Protein AF-0000000084422910 (afdb_homodimer)

Solvent-accessible surface area (backbone atoms only — not comparable to full-atom values): 65331 Å² total; per-residue (Å²): 134,83,81,77,76,75,78,76,77,76,76,74,75,73,69,76,77,70,74,71,70,80,54,94,58,55,36,52,44,22,43,26,36,42,34,45,29,29,32,31,46,37,48,41,63,89,80,35,85,55,23,48,49,34,35,61,16,28,40,29,18,20,40,32,19,38,53,48,18,46,43,31,42,56,37,59,90,85,52,47,54,28,37,61,91,54,62,60,72,59,89,48,64,59,37,43,42,36,40,27,39,63,47,29,21,26,36,21,27,50,53,29,20,45,46,30,47,41,47,29,35,43,82,71,72,43,76,55,50,61,30,32,90,68,47,71,30,54,16,58,83,51,23,47,63,68,71,45,62,42,20,35,46,90,64,20,72,69,21,37,42,61,44,29,43,80,70,17,48,30,27,53,48,26,40,49,50,50,67,70,30,69,66,42,50,51,50,37,61,74,41,41,67,59,30,52,50,45,29,76,58,72,33,61,88,76,43,54,79,87,57,48,42,64,93,36,19,52,65,49,29,50,44,51,57,42,36,60,46,56,30,55,65,45,65,74,59,41,57,70,65,56,54,52,50,38,41,50,50,19,23,50,53,53,36,71,45,15,23,71,58,67,73,79,71,67,53,78,44,38,72,31,22,21,36,17,10,21,21,37,45,31,40,54,52,50,44,51,49,49,13,60,74,48,60,40,65,28,39,30,32,35,40,36,28,30,63,58,59,31,56,39,6,30,24,39,76,42,44,46,41,36,93,90,32,59,70,40,52,37,66,73,48,63,27,8,30,48,34,38,38,35,28,33,77,37,51,61,82,52,83,77,67,72,73,72,58,69,88,54,27,26,34,35,41,29,41,33,69,35,39,52,96,76,54,55,78,43,75,47,32,57,72,71,45,53,76,86,46,37,71,35,49,35,65,56,50,51,56,58,45,60,73,60,27,49,87,41,72,59,54,46,28,61,68,18,64,31,87,47,51,39,38,43,12,51,56,54,65,49,66,76,46,71,74,70,78,61,82,74,64,60,66,69,62,59,48,53,54,49,46,52,50,43,48,50,47,46,50,48,45,49,50,46,46,52,48,44,53,57,60,62,56,59,80,76,74,79,68,77,77,69,75,74,67,79,75,70,85,84,80,76,67,71,66,76,71,74,70,74,81,76,78,77,75,90,82,77,88,84,87,80,77,80,87,76,96,79,73,86,90,73,89,69,82,66,77,77,71,81,73,73,76,72,70,82,77,80,78,83,80,84,78,83,81,82,87,80,82,72,80,71,77,72,74,70,88,67,76,75,81,77,82,81,73,79,78,72,81,67,81,75,84,85,89,90,81,87,136,136,84,79,78,77,74,79,78,76,76,76,72,74,75,68,76,77,69,74,70,69,78,54,93,56,54,36,52,43,21,43,26,36,39,34,45,30,30,33,32,47,37,48,40,64,89,80,36,85,56,22,48,48,34,34,59,15,28,40,31,18,18,41,30,19,37,53,48,19,46,42,33,42,55,36,59,89,86,53,48,54,27,38,61,93,56,63,61,72,62,89,48,63,59,38,43,42,37,39,27,39,64,49,30,22,26,36,23,28,50,53,28,21,45,45,29,47,42,47,28,35,42,80,70,73,42,77,56,49,61,30,32,90,68,48,72,31,52,17,58,83,52,22,48,62,70,71,44,60,41,22,35,45,90,64,20,72,69,21,37,42,62,45,29,43,81,71,17,48,30,28,53,49,26,41,49,51,49,65,70,30,70,68,42,52,48,50,37,62,74,41,41,68,59,32,51,50,44,29,76,60,73,32,62,89,76,42,54,77,84,57,48,42,65,95,38,21,52,64,50,29,50,44,50,57,43,36,61,48,55,30,55,63,45,64,74,61,42,57,71,65,55,54,53,50,38,40,51,52,18,22,50,52,52,37,72,45,15,23,71,59,66,73,80,72,67,53,78,44,39,71,31,21,20,37,16,10,22,22,36,44,30,41,54,51,52,44,52,49,48,13,59,75,48,59,42,65,27,40,31,31,34,40,38,28,31,61,58,59,31,56,38,5,30,26,40,76,43,41,47,41,37,93,92,32,59,70,39,53,36,64,72,47,62,28,8,31,48,35,37,39,35,29,33,78,37,51,61,86,52,84,76,69,73,72,72,55,69,88,54,28,26,34,35,42,29,41,34,69,34,40,53,96,76,54,55,78,44,75,46,31,56,72,70,45,54,76,87,45,38,69,35,48,36,65,57,49,52,56,59,44,59,74,60,26,48,87,40,71,58,52,46,28,61,68,18,64,31,85,46,52,40,37,42,13,51,56,53,63,48,65,77,44,73,73,71,80,62,86,73,66,59,68,68,63,58,48,54,55,49,46,51,52,44,47,50,46,47,51,50,46,48,50,46,45,51,50,43,52,58,60,61,54,60,77,75,74,79,67,79,77,71,76,76,73,77,74,79,88,81,69,87,64,76,64,82,72,77,78,77,82,81,79,87,82,88,94,85,87,92,86,91,85,92,85,90,89,90,76,86,89,80,89,74,88,69,84,84,90,86,80,89,81,84,66,84,89,80,86,90,84,90,86,87,82,88,80,81,82,75,82,72,83,74,75,77,87,66,77,78,82,80,82,83,75,84,81,82,75,85,76,83,84,80,88,70,93,82,128

Nearest PDB structures (foldseek):
  6rmr-assembly1_B  TM=6.188E-01  e=1.081E-10  Escherichia coli K-12
  6rmr-assembly1_A  TM=6.139E-01  e=2.639E-10  Escherichia coli K-12
  3ntl-assembly1_B  TM=6.144E-01  e=3.119E-10  Enterobacter cloacae
  7zgg-assembly2_B  TM=5.210E-01  e=6.590E-08  Amycolatopsis jejuensis
  6rmr-assembly1_B  TM=6.239E-01  e=5.463E-11  Escherichia coli K-12

Structure (mmCIF, N/CA/C/O backbone):
data_AF-0000000084422910-model_v1
#
loop_
_entity.id
_entity.type
_entity.pdbx_description
1 polymer 'Histidine phosphatase superfamily, clade-2'
#
loop_
_atom_site.group_PDB
_atom_site.id
_atom_site.type_symbol
_atom_site.label_atom_id
_atom_site.label_alt_id
_atom_site.label_comp_id
_atom_site.label_asym_id
_atom_site.label_entity_id
_atom_site.label_seq_id
_atom_site.pdbx_PDB_ins_code
_atom_site.Cartn_x
_atom_site.Cartn_y
_atom_site.Cartn_z
_atom_site.occupancy
_atom_site.B_iso_or_equiv
_atom_site.auth_seq_id
_atom_site.auth_comp_id
_atom_site.auth_asym_id
_atom_site.auth_atom_id
_atom_site.pdbx_PDB_model_num
ATOM 1 N N . MET A 1 1 ? -25.672 -79.5 11.656 1 26.47 1 MET A N 1
ATOM 2 C CA . MET A 1 1 ? -26.234 -78.875 10.469 1 26.47 1 MET A CA 1
ATOM 3 C C . MET A 1 1 ? -26.172 -77.375 10.602 1 26.47 1 MET A C 1
ATOM 5 O O . MET A 1 1 ? -27.047 -76.75 11.219 1 26.47 1 MET A O 1
ATOM 9 N N . LEU A 1 2 ? -24.984 -76.812 10.938 1 30.84 2 LEU A N 1
ATOM 10 C CA . LEU A 1 2 ? -24.641 -75.5 11.289 1 30.84 2 LEU A CA 1
ATOM 11 C C . LEU A 1 2 ? -24.906 -74.5 10.125 1 30.84 2 LEU A C 1
ATOM 13 O O . LEU A 1 2 ? -24.344 -74.688 9.039 1 30.84 2 LEU A O 1
ATOM 17 N N . ILE A 1 3 ? -26.156 -74 10.062 1 30.2 3 ILE A N 1
ATOM 18 C CA . ILE A 1 3 ? -26.766 -73.125 9.031 1 30.2 3 ILE A CA 1
ATOM 19 C C . ILE A 1 3 ? -25.953 -71.812 8.883 1 30.2 3 ILE A C 1
ATOM 21 O O . ILE A 1 3 ? -25.828 -71.062 9.828 1 30.2 3 ILE A O 1
ATOM 25 N N . TYR A 1 4 ? -24.875 -71.812 8.109 1 30.92 4 TYR A N 1
ATOM 26 C CA . TYR A 1 4 ? -23.984 -70.75 7.703 1 30.92 4 TYR A CA 1
ATOM 27 C C . TYR A 1 4 ? -24.766 -69.625 7.047 1 30.92 4 TYR A C 1
ATOM 29 O O . TYR A 1 4 ? -25.344 -69.812 5.973 1 30.92 4 TYR A O 1
ATOM 37 N N . GLY A 1 5 ? -25.516 -68.812 7.867 1 29.86 5 GLY A N 1
ATOM 38 C CA . GLY A 1 5 ? -26.328 -67.688 7.398 1 29.86 5 GLY A CA 1
ATOM 39 C C . GLY A 1 5 ? -25.547 -66.688 6.57 1 29.86 5 GLY A C 1
ATOM 40 O O . GLY A 1 5 ? -24.516 -66.188 7.012 1 29.86 5 GLY A O 1
ATOM 41 N N . LEU A 1 6 ? -25.5 -66.875 5.254 1 31.02 6 LEU A N 1
ATOM 42 C CA . LEU A 1 6 ? -24.859 -66.062 4.262 1 31.02 6 LEU A CA 1
ATOM 43 C C . LEU A 1 6 ? -25.391 -64.625 4.336 1 31.02 6 LEU A C 1
ATOM 45 O O . LEU A 1 6 ? -26.609 -64.375 4.219 1 31.02 6 LEU A O 1
ATOM 49 N N . PRO A 1 7 ? -24.781 -63.75 5.117 1 33.41 7 PRO A N 1
ATOM 50 C CA . PRO A 1 7 ? -25.281 -62.375 5.168 1 33.41 7 PRO A CA 1
ATOM 51 C C . PRO A 1 7 ? -25.344 -61.719 3.791 1 33.41 7 PRO A C 1
ATOM 53 O O . PRO A 1 7 ? -24.438 -61.906 2.973 1 33.41 7 PRO A O 1
ATOM 56 N N . ILE A 1 8 ? -26.531 -61.656 3.17 1 33.09 8 ILE A N 1
ATOM 57 C CA . ILE A 1 8 ? -26.828 -60.938 1.926 1 33.09 8 ILE A CA 1
ATOM 58 C C . ILE A 1 8 ? -26.406 -59.469 2.043 1 33.09 8 ILE A C 1
ATOM 60 O O . ILE A 1 8 ? -26.906 -58.75 2.902 1 33.09 8 ILE A O 1
ATOM 64 N N . ALA A 1 9 ? -25.156 -59.219 1.736 1 29.73 9 ALA A N 1
ATOM 65 C CA . ALA A 1 9 ? -24.656 -57.844 1.6 1 29.73 9 ALA A CA 1
ATOM 66 C C . ALA A 1 9 ? -25.562 -57.031 0.681 1 29.73 9 ALA A C 1
ATOM 68 O O . ALA A 1 9 ? -25.781 -57.406 -0.478 1 29.73 9 ALA A O 1
ATOM 69 N N . LEU A 1 10 ? -26.609 -56.438 1.231 1 31.58 10 LEU A N 1
ATOM 70 C CA . LEU A 1 10 ? -27.438 -55.469 0.537 1 31.58 10 LEU A CA 1
ATOM 71 C C . LEU A 1 10 ? -26.578 -54.375 -0.135 1 31.58 10 LEU A C 1
ATOM 73 O O . LEU A 1 10 ? -25.906 -53.625 0.542 1 31.58 10 LEU A O 1
ATOM 77 N N . LEU A 1 11 ? -26.062 -54.719 -1.307 1 28.47 11 LEU A N 1
ATOM 78 C CA . LEU A 1 11 ? -25.469 -53.719 -2.186 1 28.47 11 LEU A CA 1
ATOM 79 C C . LEU A 1 11 ? -26.406 -52.531 -2.379 1 28.47 11 LEU A C 1
ATOM 81 O O . LEU A 1 11 ? -27.484 -52.656 -2.973 1 28.47 11 LEU A O 1
ATOM 85 N N . ALA A 1 12 ? -26.5 -51.656 -1.39 1 30.09 12 ALA A N 1
ATOM 86 C CA . ALA A 1 12 ? -27.203 -50.406 -1.608 1 30.09 12 ALA A CA 1
ATOM 87 C C . ALA A 1 12 ? -26.734 -49.75 -2.896 1 30.09 12 ALA A C 1
ATOM 89 O O . ALA A 1 12 ? -25.547 -49.5 -3.078 1 30.09 12 ALA A O 1
ATOM 90 N N . LEU A 1 13 ? -27.406 -50 -3.98 1 29.89 13 LEU A N 1
ATOM 91 C CA . LEU A 1 13 ? -27.312 -49.25 -5.223 1 29.89 13 LEU A CA 1
ATOM 92 C C . LEU A 1 13 ? -27.328 -47.75 -4.945 1 29.89 13 LEU A C 1
ATOM 94 O O . LEU A 1 13 ? -28.312 -47.219 -4.449 1 29.89 13 LEU A O 1
ATOM 98 N N . GLN A 1 14 ? -26.219 -47.219 -4.512 1 31.48 14 GLN A N 1
ATOM 99 C CA . GLN A 1 14 ? -26.125 -45.75 -4.504 1 31.48 14 GLN A CA 1
ATOM 100 C C . GLN A 1 14 ? -26.609 -45.188 -5.828 1 31.48 14 GLN A C 1
ATOM 102 O O . GLN A 1 14 ? -26.156 -45.594 -6.898 1 31.48 14 GLN A O 1
ATOM 107 N N . GLY A 1 15 ? -27.875 -44.781 -5.918 1 33.25 15 GLY A N 1
ATOM 108 C CA . GLY A 1 15 ? -28.484 -44.094 -7.043 1 33.25 15 GLY A CA 1
ATOM 109 C C . GLY A 1 15 ? -27.578 -43 -7.609 1 33.25 15 GLY A C 1
ATOM 110 O O . GLY A 1 15 ? -26.703 -42.5 -6.918 1 33.25 15 GLY A O 1
ATOM 111 N N . PRO A 1 16 ? -27.359 -43.062 -8.906 1 34.19 16 PRO A N 1
ATOM 112 C CA . PRO A 1 16 ? -26.594 -42 -9.547 1 34.19 16 PRO A CA 1
ATOM 113 C C . PRO A 1 16 ? -27.016 -40.594 -9.102 1 34.19 16 PRO A C 1
ATOM 115 O O . PRO A 1 16 ? -28.203 -40.375 -8.875 1 34.19 16 PRO A O 1
ATOM 118 N N . ALA A 1 17 ? -26.297 -40 -8.273 1 35.09 17 ALA A N 1
ATOM 119 C CA . ALA A 1 17 ? -26.484 -38.531 -8.141 1 35.09 17 ALA A CA 1
ATOM 120 C C . ALA A 1 17 ? -26.766 -37.906 -9.492 1 35.09 17 ALA A C 1
ATOM 122 O O . ALA A 1 17 ? -25.906 -37.906 -10.383 1 35.09 17 ALA A O 1
ATOM 123 N N . THR A 1 18 ? -28 -37.906 -9.945 1 34.47 18 THR A N 1
ATOM 124 C CA . THR A 1 18 ? -28.391 -37.094 -11.094 1 34.47 18 THR A CA 1
ATOM 125 C C . THR A 1 18 ? -27.734 -35.719 -11.047 1 34.47 18 THR A C 1
ATOM 127 O O . THR A 1 18 ? -27.938 -34.969 -10.094 1 34.47 18 THR A O 1
ATOM 130 N N . VAL A 1 19 ? -26.562 -35.656 -11.555 1 37.91 19 VAL A N 1
ATOM 131 C CA . VAL A 1 19 ? -26.188 -34.281 -11.953 1 37.91 19 VAL A CA 1
ATOM 132 C C . VAL A 1 19 ? -27.391 -33.594 -12.594 1 37.91 19 VAL A C 1
ATOM 134 O O . VAL A 1 19 ? -27.938 -34.062 -13.594 1 37.91 19 VAL A O 1
ATOM 137 N N . SER A 1 20 ? -28.312 -33.062 -11.852 1 36.53 20 SER A N 1
ATOM 138 C CA . SER A 1 20 ? -29.391 -32.25 -12.391 1 36.53 20 SER A CA 1
ATOM 139 C C . SER A 1 20 ? -29 -31.594 -13.703 1 36.53 20 SER A C 1
ATOM 141 O O . SER A 1 20 ? -27.984 -30.891 -13.766 1 36.53 20 SER A O 1
ATOM 143 N N . ALA A 1 21 ? -29.328 -32.125 -14.797 1 36.69 21 ALA A N 1
ATOM 144 C CA . ALA A 1 21 ? -29.344 -31.453 -16.094 1 36.69 21 ALA A CA 1
ATOM 145 C C . ALA A 1 21 ? -29.562 -29.953 -15.953 1 36.69 21 ALA A C 1
ATOM 147 O O . ALA A 1 21 ? -30.5 -29.516 -15.258 1 36.69 21 ALA A O 1
ATOM 148 N N . GLN A 1 22 ? -28.516 -29.078 -16.016 1 47.56 22 GLN A N 1
ATOM 149 C CA . GLN A 1 22 ? -28.734 -27.641 -16.203 1 47.56 22 GLN A CA 1
ATOM 150 C C . GLN A 1 22 ? -30 -27.375 -17.016 1 47.56 22 GLN A C 1
ATOM 152 O O . GLN A 1 22 ? -30.109 -27.797 -18.172 1 47.56 22 GLN A O 1
ATOM 157 N N . ASP A 1 23 ? -31.078 -27.375 -16.453 1 48.59 23 ASP A N 1
ATOM 158 C CA . ASP A 1 23 ? -32.344 -26.969 -17.078 1 48.59 23 ASP A CA 1
ATOM 159 C C . ASP A 1 23 ? -32.094 -25.859 -18.109 1 48.59 23 ASP A C 1
ATOM 161 O O . ASP A 1 23 ? -31.297 -24.953 -17.891 1 48.59 23 ASP A O 1
ATOM 165 N N . SER A 1 24 ? -32.281 -26.125 -19.391 1 60.62 24 SER A N 1
ATOM 166 C CA . SER A 1 24 ? -32.219 -25.234 -20.547 1 60.62 24 SER A CA 1
ATOM 167 C C . SER A 1 24 ? -32.625 -23.812 -20.188 1 60.62 24 SER A C 1
ATOM 169 O O . SER A 1 24 ? -32.281 -22.859 -20.891 1 60.62 24 SER A O 1
ATOM 171 N N . ASP A 1 25 ? -33.188 -23.609 -18.984 1 73.25 25 ASP A N 1
ATOM 172 C CA . ASP A 1 25 ? -33.719 -22.281 -18.672 1 73.25 25 ASP A CA 1
ATOM 173 C C . ASP A 1 25 ? -32.875 -21.609 -17.578 1 73.25 25 ASP A C 1
ATOM 175 O O . ASP A 1 25 ? -33.312 -20.656 -16.953 1 73.25 25 ASP A O 1
ATOM 179 N N . SER A 1 26 ? -31.641 -22.156 -17.281 1 83.69 26 SER A N 1
ATOM 180 C CA . SER A 1 26 ? -30.859 -21.562 -16.203 1 83.69 26 SER A CA 1
ATOM 181 C C . SER A 1 26 ? -29.656 -20.781 -16.75 1 83.69 26 SER A C 1
ATOM 183 O O . SER A 1 26 ? -29.141 -21.125 -17.828 1 83.69 26 SER A O 1
ATOM 185 N N . THR A 1 27 ? -29.375 -19.656 -16.109 1 88.25 27 THR A N 1
ATOM 186 C CA . THR A 1 27 ? -28.203 -18.859 -16.422 1 88.25 27 THR A CA 1
ATOM 187 C C . THR A 1 27 ? -27.312 -18.703 -15.203 1 88.25 27 THR A C 1
ATOM 189 O O . THR A 1 27 ? -27.781 -18.75 -14.062 1 88.25 27 THR A O 1
ATOM 192 N N . GLU A 1 28 ? -26.062 -18.594 -15.438 1 92.75 28 GLU A N 1
ATOM 193 C CA . GLU A 1 28 ? -25.094 -18.391 -14.359 1 92.75 28 GLU A CA 1
ATOM 194 C C . GLU A 1 28 ? -25 -16.922 -13.961 1 92.75 28 GLU A C 1
ATOM 196 O O . GLU A 1 28 ? -25.047 -16.047 -14.82 1 92.75 28 GLU A O 1
ATOM 201 N N . LYS A 1 29 ? -24.969 -16.734 -12.664 1 93.81 29 LYS A N 1
ATOM 202 C CA . LYS A 1 29 ? -24.719 -15.406 -12.117 1 93.81 29 LYS A CA 1
ATOM 203 C C . LYS A 1 29 ? -23.5 -15.414 -11.195 1 93.81 29 LYS A C 1
ATOM 205 O O . LYS A 1 29 ? -23.453 -16.172 -10.234 1 93.81 29 LYS A O 1
ATOM 210 N N . VAL A 1 30 ? -22.547 -14.578 -11.484 1 96.56 30 VAL A N 1
ATOM 211 C CA . VAL A 1 30 ? -21.312 -14.508 -10.695 1 96.56 30 VAL A CA 1
ATOM 212 C C . VAL A 1 30 ? -21.469 -13.461 -9.594 1 96.56 30 VAL A C 1
ATOM 214 O O . VAL A 1 30 ? -21.891 -12.328 -9.859 1 96.56 30 VAL A O 1
ATOM 217 N N . TRP A 1 31 ? -21.156 -13.836 -8.352 1 97.12 31 TRP A N 1
ATOM 218 C CA . TRP A 1 31 ? -21.359 -12.961 -7.199 1 97.12 31 TRP A CA 1
ATOM 219 C C . TRP A 1 31 ? -20.016 -12.508 -6.621 1 97.12 31 TRP A C 1
ATOM 221 O O . TRP A 1 31 ? -19.938 -11.484 -5.934 1 97.12 31 TRP A O 1
ATOM 231 N N . GLY A 1 32 ? -18.969 -13.281 -6.836 1 98.06 32 GLY A N 1
ATOM 232 C CA . GLY A 1 32 ? -17.656 -12.961 -6.328 1 98.06 32 GLY A CA 1
ATOM 233 C C . GLY A 1 32 ? -16.531 -13.609 -7.121 1 98.06 32 GLY A C 1
ATOM 234 O O . GLY A 1 32 ? -16.703 -14.711 -7.645 1 98.06 32 GLY A O 1
ATOM 235 N N . VAL A 1 33 ? -15.445 -12.938 -7.199 1 98.69 33 VAL A N 1
ATOM 236 C CA . VAL A 1 33 ? -14.258 -13.453 -7.875 1 98.69 33 VAL A CA 1
ATOM 237 C C . VAL A 1 33 ? -13.023 -13.234 -6.996 1 98.69 33 VAL A C 1
ATOM 239 O O . VAL A 1 33 ? -12.852 -12.164 -6.414 1 98.69 33 VAL A O 1
ATOM 242 N N . PHE A 1 34 ? -12.258 -14.312 -6.809 1 98.75 34 PHE A N 1
ATOM 243 C CA . PHE A 1 34 ? -10.945 -14.242 -6.184 1 98.75 34 PHE A CA 1
ATOM 244 C C . PHE A 1 34 ? -9.844 -14.562 -7.191 1 98.75 34 PHE A C 1
ATOM 246 O O . PHE A 1 34 ? -9.914 -15.578 -7.887 1 98.75 34 PHE A O 1
ATOM 253 N N . ALA A 1 35 ? -8.828 -13.672 -7.254 1 98.88 35 ALA A N 1
ATOM 254 C CA . ALA A 1 35 ? -7.727 -13.945 -8.172 1 98.88 35 ALA A CA 1
ATOM 255 C C . ALA A 1 35 ? -6.383 -13.719 -7.488 1 98.88 35 ALA A C 1
ATOM 257 O O . ALA A 1 35 ? -6.199 -12.734 -6.77 1 98.88 35 ALA A O 1
ATOM 258 N N . PHE A 1 36 ? -5.5 -14.68 -7.629 1 98.81 36 PHE A N 1
ATOM 259 C CA . PHE A 1 36 ? -4.094 -14.516 -7.285 1 98.81 36 PHE A CA 1
ATOM 260 C C . PHE A 1 36 ? -3.242 -14.383 -8.539 1 98.81 36 PHE A C 1
ATOM 262 O O . PHE A 1 36 ? -3.217 -15.297 -9.375 1 98.81 36 PHE A O 1
ATOM 269 N N . THR A 1 37 ? -2.564 -13.242 -8.672 1 98.75 37 THR A N 1
ATOM 270 C CA . THR A 1 37 ? -1.772 -12.953 -9.867 1 98.75 37 THR A CA 1
ATOM 271 C C . THR A 1 37 ? -0.292 -12.828 -9.516 1 98.75 37 THR A C 1
ATOM 273 O O . THR A 1 37 ? 0.071 -12.117 -8.578 1 98.75 37 THR A O 1
ATOM 276 N N . VAL A 1 38 ? 0.53 -13.531 -10.266 1 98.31 38 VAL A N 1
ATOM 277 C CA . VAL A 1 38 ? 1.973 -13.406 -10.086 1 98.31 38 VAL A CA 1
ATOM 278 C C . VAL A 1 38 ? 2.475 -12.141 -10.781 1 98.31 38 VAL A C 1
ATOM 280 O O . VAL A 1 38 ? 1.894 -11.695 -11.773 1 98.31 38 VAL A O 1
ATOM 283 N N . HIS A 1 39 ? 3.514 -11.586 -10.266 1 98 39 HIS A N 1
ATOM 284 C CA . HIS A 1 39 ? 4.039 -10.336 -10.797 1 98 39 HIS A CA 1
ATOM 285 C C . HIS A 1 39 ? 4.48 -10.492 -12.25 1 98 39 HIS A C 1
ATOM 287 O O . HIS A 1 39 ? 4.727 -11.609 -12.711 1 98 39 HIS A O 1
ATOM 293 N N . GLY A 1 40 ? 4.602 -9.336 -12.945 1 97.69 40 GLY A N 1
ATOM 294 C CA . GLY A 1 40 ? 5.051 -9.32 -14.328 1 97.69 40 GLY A CA 1
ATOM 295 C C . GLY A 1 40 ? 6.559 -9.25 -14.469 1 97.69 40 GLY A C 1
ATOM 296 O O . GLY A 1 40 ? 7.285 -9.328 -13.469 1 97.69 40 GLY A O 1
ATOM 297 N N . ASP A 1 41 ? 6.93 -9.172 -15.703 1 97.19 41 ASP A N 1
ATOM 298 C CA . ASP A 1 41 ? 8.344 -9.023 -16.016 1 97.19 41 ASP A CA 1
ATOM 299 C C . ASP A 1 41 ? 8.961 -7.859 -15.25 1 97.19 41 ASP A C 1
ATOM 301 O O . ASP A 1 41 ? 8.391 -6.766 -15.211 1 97.19 41 ASP A O 1
ATOM 305 N N . SER A 1 42 ? 10.047 -8.109 -14.586 1 97.5 42 SER A N 1
ATOM 306 C CA . SER A 1 42 ? 10.742 -7.145 -13.742 1 97.5 42 SER A CA 1
ATOM 307 C C . SER A 1 42 ? 12.25 -7.371 -13.766 1 97.5 42 SER A C 1
ATOM 309 O O . SER A 1 42 ? 12.711 -8.453 -14.125 1 97.5 42 SER A O 1
ATOM 311 N N . LYS A 1 43 ? 12.961 -6.336 -13.438 1 96.31 43 LYS A N 1
ATOM 312 C CA . LYS A 1 43 ? 14.414 -6.504 -13.359 1 96.31 43 LYS A CA 1
ATOM 313 C C . LYS A 1 43 ? 14.789 -7.457 -12.227 1 96.31 43 LYS A C 1
ATOM 315 O O . LYS A 1 43 ? 14.32 -7.305 -11.102 1 96.31 43 LYS A O 1
ATOM 320 N N . PRO A 1 44 ? 15.641 -8.406 -12.57 1 96.38 44 PRO A N 1
ATOM 321 C CA . PRO A 1 44 ? 15.992 -9.398 -11.547 1 96.38 44 PRO A CA 1
ATOM 322 C C . PRO A 1 44 ? 16.844 -8.805 -10.422 1 96.38 44 PRO A C 1
ATOM 324 O O . PRO A 1 44 ? 17.5 -7.777 -10.609 1 96.38 44 PRO A O 1
ATOM 327 N N . SER A 1 45 ? 16.844 -9.5 -9.305 1 92.62 45 SER A N 1
ATOM 328 C CA . SER A 1 45 ? 17.5 -9.023 -8.094 1 92.62 45 SER A CA 1
ATOM 329 C C . SER A 1 45 ? 19.016 -8.961 -8.281 1 92.62 45 SER A C 1
ATOM 331 O O . SER A 1 45 ? 19.703 -8.164 -7.637 1 92.62 45 SER A O 1
ATOM 333 N N . VAL A 1 46 ? 19.562 -9.805 -9.141 1 93.31 46 VAL A N 1
ATOM 334 C CA . VAL A 1 46 ? 21 -9.844 -9.359 1 93.31 46 VAL A CA 1
ATOM 335 C C . VAL A 1 46 ? 21.469 -8.547 -10.016 1 93.31 46 VAL A C 1
ATOM 337 O O . VAL A 1 46 ? 22.609 -8.133 -9.844 1 93.31 46 VAL A O 1
ATOM 340 N N . LEU A 1 47 ? 20.531 -7.906 -10.727 1 93.06 47 LEU A N 1
ATOM 341 C CA . LEU A 1 47 ? 20.875 -6.66 -11.406 1 93.06 47 LEU A CA 1
ATOM 342 C C . LEU A 1 47 ? 20.578 -5.457 -10.516 1 93.06 47 LEU A C 1
ATOM 344 O O . LEU A 1 47 ? 21.344 -4.488 -10.508 1 93.06 47 LEU A O 1
ATOM 348 N N . THR A 1 48 ? 19.484 -5.453 -9.82 1 92.06 48 THR A N 1
ATOM 349 C CA . THR A 1 48 ? 19.109 -4.348 -8.945 1 92.06 48 THR A CA 1
ATOM 350 C C . THR A 1 48 ? 18.25 -4.844 -7.785 1 92.06 48 THR A C 1
ATOM 352 O O . THR A 1 48 ? 17.422 -5.73 -7.961 1 92.06 48 THR A O 1
ATOM 355 N N . SER A 1 49 ? 18.422 -4.168 -6.695 1 88.88 49 SER A N 1
ATOM 356 C CA . SER A 1 49 ? 17.719 -4.613 -5.496 1 88.88 49 SER A CA 1
ATOM 357 C C . SER A 1 49 ? 16.281 -4.133 -5.492 1 88.88 49 SER A C 1
ATOM 359 O O . SER A 1 49 ? 15.422 -4.719 -4.828 1 88.88 49 SER A O 1
ATOM 361 N N . SER A 1 50 ? 15.93 -3.104 -6.219 1 91.12 50 SER A N 1
ATOM 362 C CA . SER A 1 50 ? 14.57 -2.572 -6.223 1 91.12 50 SER A CA 1
ATOM 363 C C . SER A 1 50 ? 13.648 -3.422 -7.09 1 91.12 50 SER A C 1
ATOM 365 O O . SER A 1 50 ? 12.422 -3.371 -6.938 1 91.12 50 SER A O 1
ATOM 367 N N . ARG A 1 51 ? 14.117 -4.137 -8 1 95.81 51 ARG A N 1
ATOM 368 C CA . ARG A 1 51 ? 13.398 -5.039 -8.898 1 95.81 51 ARG A CA 1
ATOM 369 C C . ARG A 1 51 ? 12.18 -4.355 -9.5 1 95.81 51 ARG A C 1
ATOM 371 O O . ARG A 1 51 ? 11.062 -4.883 -9.43 1 95.81 51 ARG A O 1
ATOM 378 N N . PRO A 1 52 ? 12.383 -3.262 -10.18 1 96.56 52 PRO A N 1
ATOM 379 C CA . PRO A 1 52 ? 11.242 -2.533 -10.742 1 96.56 52 PRO A CA 1
ATOM 380 C C . PRO A 1 52 ? 10.531 -3.309 -11.844 1 96.56 52 PRO A C 1
ATOM 382 O O . PRO A 1 52 ? 11.172 -4.027 -12.617 1 96.56 52 PRO A O 1
ATOM 385 N N . LEU A 1 53 ? 9.211 -3.16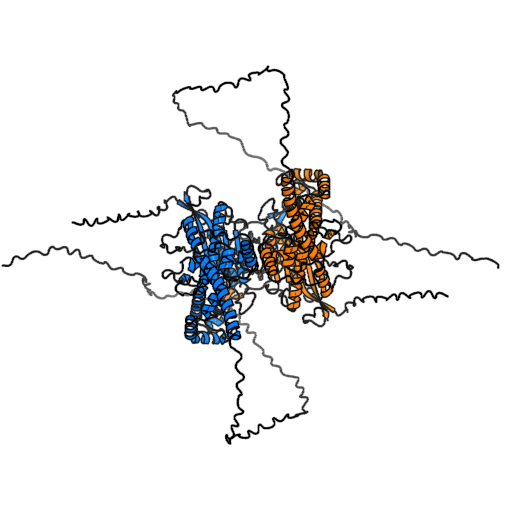4 -11.891 1 97.69 53 LEU A N 1
ATOM 386 C CA . LEU A 1 53 ? 8.422 -3.654 -13.016 1 97.69 53 LEU A CA 1
ATOM 387 C C . LEU A 1 53 ? 8.875 -3.002 -14.32 1 97.69 53 LEU A C 1
ATOM 389 O O . LEU A 1 53 ? 9.07 -1.786 -14.375 1 97.69 53 LEU A O 1
ATOM 393 N N . THR A 1 54 ? 9.141 -3.775 -15.359 1 96.81 54 THR A N 1
ATOM 394 C CA . THR A 1 54 ? 9.555 -3.223 -16.641 1 96.81 54 THR A CA 1
ATOM 395 C C . THR A 1 54 ? 8.344 -2.713 -17.422 1 96.81 54 THR A C 1
ATOM 397 O O . THR A 1 54 ? 7.199 -3.023 -17.078 1 96.81 54 THR A O 1
ATOM 400 N N . ASP A 1 55 ? 8.617 -1.955 -18.484 1 96.38 55 ASP A N 1
ATOM 401 C CA . ASP A 1 55 ? 7.547 -1.523 -19.391 1 96.38 55 ASP A CA 1
ATOM 402 C C . ASP A 1 55 ? 6.836 -2.721 -20 1 96.38 55 ASP A C 1
ATOM 404 O O . ASP A 1 55 ? 5.609 -2.719 -20.141 1 96.38 55 ASP A O 1
ATOM 408 N N . TYR A 1 56 ? 7.625 -3.721 -20.391 1 95.56 56 TYR A N 1
ATOM 409 C CA . TYR A 1 56 ? 7.066 -4.945 -20.953 1 95.56 56 TYR A CA 1
ATOM 410 C C . TYR A 1 56 ? 6.137 -5.629 -19.953 1 95.56 56 TYR A C 1
ATOM 412 O O . TYR A 1 56 ? 5.023 -6.023 -20.312 1 95.56 56 TYR A O 1
ATOM 420 N N . GLY A 1 57 ? 6.582 -5.754 -18.734 1 96.75 57 GLY A N 1
ATOM 421 C CA . GLY A 1 57 ? 5.77 -6.363 -17.688 1 96.75 57 GLY A CA 1
ATOM 422 C C . GLY A 1 57 ? 4.492 -5.594 -17.391 1 96.75 57 GLY A C 1
ATOM 423 O O . GLY A 1 57 ? 3.445 -6.191 -17.141 1 96.75 57 GLY A O 1
ATOM 424 N N . ALA A 1 58 ? 4.555 -4.305 -17.422 1 97.62 58 ALA A N 1
ATOM 425 C CA . ALA A 1 58 ? 3.383 -3.467 -17.188 1 97.62 58 ALA A CA 1
ATOM 426 C C . ALA A 1 58 ? 2.328 -3.682 -18.266 1 97.62 58 ALA A C 1
ATOM 428 O O . ALA A 1 58 ? 1.133 -3.754 -17.969 1 97.62 58 ALA A O 1
ATOM 429 N N . ASN A 1 59 ? 2.787 -3.764 -19.438 1 95.56 59 ASN A N 1
ATOM 430 C CA . ASN A 1 59 ? 1.87 -4.02 -20.547 1 95.56 59 ASN A CA 1
ATOM 431 C C . ASN A 1 59 ? 1.219 -5.395 -20.422 1 95.56 59 ASN A C 1
ATOM 433 O O . ASN A 1 59 ? 0.032 -5.551 -20.719 1 95.56 59 ASN A O 1
ATOM 437 N N . GLU A 1 60 ? 2.031 -6.336 -19.953 1 93.94 60 GLU A N 1
ATOM 438 C CA . GLU A 1 60 ? 1.509 -7.684 -19.75 1 93.94 60 GLU A CA 1
ATOM 439 C C . GLU A 1 60 ? 0.384 -7.688 -18.719 1 93.94 60 GLU A C 1
ATOM 441 O O . GLU A 1 60 ? -0.67 -8.289 -18.938 1 93.94 60 GLU A O 1
ATOM 446 N N . LEU A 1 61 ? 0.609 -7.055 -17.656 1 97.56 61 LEU A N 1
ATOM 447 C CA . LEU A 1 61 ? -0.385 -7.027 -16.594 1 97.56 61 LEU A CA 1
ATOM 448 C C . LEU A 1 61 ? -1.623 -6.246 -17.016 1 97.56 61 LEU A C 1
ATOM 450 O O . LEU A 1 61 ? -2.75 -6.641 -16.703 1 97.56 61 LEU A O 1
ATOM 454 N N . ALA A 1 62 ? -1.455 -5.137 -17.719 1 96.56 62 ALA A N 1
ATOM 455 C CA . ALA A 1 62 ? -2.59 -4.363 -18.219 1 96.56 62 ALA A CA 1
ATOM 456 C C . ALA A 1 62 ? -3.424 -5.184 -19.203 1 96.56 62 ALA A C 1
ATOM 458 O O . ALA A 1 62 ? -4.656 -5.109 -19.188 1 96.56 62 ALA A O 1
ATOM 459 N N . ALA A 1 63 ? -2.752 -5.934 -20.047 1 95.25 63 ALA A N 1
ATOM 460 C CA . ALA A 1 63 ? -3.443 -6.789 -21 1 95.25 63 ALA A CA 1
ATOM 461 C C . ALA A 1 63 ? -4.227 -7.891 -20.297 1 95.25 63 ALA A C 1
ATOM 463 O O . ALA A 1 63 ? -5.367 -8.18 -20.656 1 95.25 63 ALA A O 1
ATOM 464 N N . ALA A 1 64 ? -3.57 -8.5 -19.375 1 96.12 64 ALA A N 1
ATOM 465 C CA . ALA A 1 64 ? -4.27 -9.516 -18.594 1 96.12 64 ALA A CA 1
ATOM 466 C C . ALA A 1 64 ? -5.508 -8.93 -17.922 1 96.12 64 ALA A C 1
ATOM 468 O O . ALA A 1 64 ? -6.566 -9.562 -17.906 1 96.12 64 ALA A O 1
ATOM 469 N N . ALA A 1 65 ? -5.383 -7.766 -17.375 1 97 65 ALA A N 1
ATOM 470 C CA . ALA A 1 65 ? -6.48 -7.113 -16.672 1 97 65 ALA A CA 1
ATOM 471 C C . ALA A 1 65 ? -7.621 -6.773 -17.625 1 97 65 ALA A C 1
ATOM 473 O O . ALA A 1 65 ? -8.789 -6.789 -17.234 1 97 65 ALA A O 1
ATOM 474 N N . SER A 1 66 ? -7.27 -6.422 -18.828 1 94.94 66 SER A N 1
ATOM 475 C CA . SER A 1 66 ? -8.305 -6.141 -19.828 1 94.94 66 SER A CA 1
ATOM 476 C C . SER A 1 66 ? -9.18 -7.363 -20.078 1 94.94 66 SER A C 1
ATOM 478 O O . SER A 1 66 ? -10.375 -7.234 -20.328 1 94.94 66 SER A O 1
ATOM 480 N N . ALA A 1 67 ? -8.547 -8.516 -20.062 1 95.62 67 ALA A N 1
ATOM 481 C CA . ALA A 1 67 ? -9.32 -9.742 -20.172 1 95.62 67 ALA A CA 1
ATOM 482 C C . ALA A 1 67 ? -10.25 -9.914 -18.969 1 95.62 67 ALA A C 1
ATOM 484 O O . ALA A 1 67 ? -11.406 -10.328 -19.125 1 95.62 67 ALA A O 1
ATOM 485 N N . PHE A 1 68 ? -9.781 -9.617 -17.797 1 96.94 68 PHE A N 1
ATOM 486 C CA . PHE A 1 68 ? -10.609 -9.656 -16.594 1 96.94 68 PHE A CA 1
ATOM 487 C C . PHE A 1 68 ? -11.781 -8.688 -16.703 1 96.94 68 PHE A C 1
ATOM 489 O O . PHE A 1 68 ? -12.914 -9.031 -16.344 1 96.94 68 PHE A O 1
ATOM 496 N N . ARG A 1 69 ? -11.492 -7.477 -17.156 1 96.5 69 ARG A N 1
ATOM 497 C CA . ARG A 1 69 ? -12.531 -6.473 -17.328 1 96.5 69 ARG A CA 1
ATOM 498 C C . ARG A 1 69 ? -13.625 -6.969 -18.281 1 96.5 69 ARG A C 1
ATOM 500 O O . ARG A 1 69 ? -14.812 -6.828 -17.984 1 96.5 69 ARG A O 1
ATOM 507 N N . TYR A 1 70 ? -13.234 -7.535 -19.359 1 94.62 70 TYR A N 1
ATOM 508 C CA . TYR A 1 70 ? -14.172 -8.039 -20.359 1 94.62 70 TYR A CA 1
ATOM 509 C C . TYR A 1 70 ? -15.047 -9.148 -19.781 1 94.62 70 TYR A C 1
ATOM 511 O O . TYR A 1 70 ? -16.25 -9.203 -20.047 1 94.62 70 TYR A O 1
ATOM 519 N N . ARG A 1 71 ? -14.508 -9.898 -18.969 1 95.31 71 ARG A N 1
ATOM 520 C CA . ARG A 1 71 ? -15.234 -11.055 -18.469 1 95.31 71 ARG A CA 1
ATOM 521 C C . ARG A 1 71 ? -16.109 -10.68 -17.281 1 95.31 71 ARG A C 1
ATOM 523 O O . ARG A 1 71 ? -17.25 -11.148 -17.156 1 95.31 71 ARG A O 1
ATOM 530 N N . TYR A 1 72 ? -15.617 -9.805 -16.391 1 97.44 72 TYR A N 1
ATOM 531 C CA . TYR A 1 72 ? -16.25 -9.688 -15.078 1 97.44 72 TYR A CA 1
ATOM 532 C C . TYR A 1 72 ? -16.859 -8.305 -14.898 1 97.44 72 TYR A C 1
ATOM 534 O O . TYR A 1 72 ? -17.812 -8.133 -14.117 1 97.44 72 TYR A O 1
ATOM 542 N N . VAL A 1 73 ? -16.312 -7.266 -15.469 1 96.69 73 VAL A N 1
ATOM 543 C CA . VAL A 1 73 ? -16.641 -5.891 -15.102 1 96.69 73 VAL A CA 1
ATOM 544 C C . VAL A 1 73 ? -17.469 -5.238 -16.219 1 96.69 73 VAL A C 1
ATOM 546 O O . VAL A 1 73 ? -18.594 -4.777 -15.969 1 96.69 73 VAL A O 1
ATOM 549 N N . SER A 1 74 ? -16.891 -5.121 -17.344 1 91.75 74 SER A N 1
ATOM 550 C CA . SER A 1 74 ? -17.562 -4.547 -18.5 1 91.75 74 SER A CA 1
ATOM 551 C C . SER A 1 74 ? -17.984 -5.633 -19.484 1 91.75 74 SER A C 1
ATOM 553 O O . SER A 1 74 ? -17.562 -5.621 -20.656 1 91.75 74 SER A O 1
ATOM 555 N N . THR A 1 75 ? -18.859 -6.371 -19.016 1 86.06 75 THR A N 1
ATOM 556 C CA . THR A 1 75 ? -19.281 -7.547 -19.766 1 86.06 75 THR A CA 1
ATOM 557 C C . THR A 1 75 ? -20.359 -7.18 -20.797 1 86.06 75 THR A C 1
ATOM 559 O O . THR A 1 75 ? -21.156 -6.277 -20.562 1 86.06 75 THR A O 1
ATOM 562 N N . PRO A 1 76 ? -20.297 -7.844 -21.875 1 82.62 76 PRO A N 1
ATOM 563 C CA . PRO A 1 76 ? -21.391 -7.633 -22.828 1 82.62 76 PRO A CA 1
ATOM 564 C C . PRO A 1 76 ? -22.75 -7.949 -22.25 1 82.62 76 PRO A C 1
ATOM 566 O O . PRO A 1 76 ? -22.859 -8.742 -21.297 1 82.62 76 PRO A O 1
ATOM 569 N N . ALA A 1 77 ? -23.688 -7.215 -22.844 1 74.62 77 ALA A N 1
ATOM 570 C CA . ALA A 1 77 ? -25.047 -7.434 -22.375 1 74.62 77 ALA A CA 1
ATOM 571 C C . ALA A 1 77 ? -25.438 -8.906 -22.484 1 74.62 77 ALA A C 1
ATOM 573 O O . ALA A 1 77 ? -25.141 -9.562 -23.484 1 74.62 77 ALA A O 1
ATOM 574 N N . GLY A 1 78 ? -25.922 -9.453 -21.453 1 72.31 78 GLY A N 1
ATOM 575 C CA . GLY A 1 78 ? -26.391 -10.828 -21.469 1 72.31 78 GLY A CA 1
ATOM 576 C C . GLY A 1 78 ? -25.328 -11.82 -21.031 1 72.31 78 GLY A C 1
ATOM 577 O O . GLY A 1 78 ? -25.594 -13.023 -20.922 1 72.31 78 GLY A O 1
ATOM 578 N N . SER A 1 79 ? -24.203 -11.273 -20.766 1 82.12 79 SER A N 1
ATOM 579 C CA . SER A 1 79 ? -23.141 -12.18 -20.344 1 82.12 79 SER A CA 1
ATOM 580 C C . SER A 1 79 ? -23.422 -12.789 -18.984 1 82.12 79 SER A C 1
ATOM 582 O O . SER A 1 79 ? -24 -12.133 -18.109 1 82.12 79 SER A O 1
ATOM 584 N N . ALA A 1 80 ? -23.031 -14.055 -18.828 1 87.06 80 ALA A N 1
ATOM 585 C CA . ALA A 1 80 ? -23.234 -14.781 -17.578 1 87.06 80 ALA A CA 1
ATOM 586 C C . ALA A 1 80 ? -22.016 -14.672 -16.672 1 87.06 80 ALA A C 1
ATOM 588 O O . ALA A 1 80 ? -22.031 -15.148 -15.531 1 87.06 80 ALA A O 1
ATOM 589 N N . THR A 1 81 ? -21 -13.93 -17.109 1 92.81 81 THR A N 1
ATOM 590 C CA . THR A 1 81 ? -19.75 -13.969 -16.359 1 92.81 81 THR A CA 1
ATOM 591 C C . THR A 1 81 ? -19.562 -12.672 -15.578 1 92.81 81 THR A C 1
ATOM 593 O O . THR A 1 81 ? -18.703 -12.602 -14.695 1 92.81 81 THR A O 1
ATOM 596 N N . GLY A 1 82 ? -20.375 -11.719 -15.852 1 95 82 GLY A N 1
ATOM 597 C CA . GLY A 1 82 ? -20.234 -10.445 -15.156 1 95 82 GLY A CA 1
ATOM 598 C C . GLY A 1 82 ? -20.578 -10.539 -13.68 1 95 82 GLY A C 1
ATOM 599 O O . GLY A 1 82 ? -21.547 -11.219 -13.305 1 95 82 GLY A O 1
ATOM 600 N N . ILE A 1 83 ? -19.781 -9.906 -12.859 1 96.75 83 ILE A N 1
ATOM 601 C CA . ILE A 1 83 ? -20.078 -9.875 -11.438 1 96.75 83 ILE A CA 1
ATOM 602 C C . ILE A 1 83 ? -21.328 -9.031 -11.195 1 96.75 83 ILE A C 1
ATOM 604 O O . ILE A 1 83 ? -21.422 -7.891 -11.656 1 96.75 83 ILE A O 1
ATOM 608 N N . GLN A 1 84 ? -22.234 -9.539 -10.43 1 93.88 84 GLN A N 1
ATOM 609 C CA . GLN A 1 84 ? -23.5 -8.859 -10.164 1 93.88 84 GLN A CA 1
ATOM 610 C C . GLN A 1 84 ? -23.266 -7.551 -9.406 1 93.88 84 GLN A C 1
ATOM 612 O O . GLN A 1 84 ? -22.547 -7.527 -8.398 1 93.88 84 GLN A O 1
ATOM 617 N N . ASN A 1 85 ? -23.812 -6.445 -9.953 1 92.5 85 ASN A N 1
ATOM 618 C CA . ASN A 1 85 ? -23.906 -5.133 -9.32 1 92.5 85 ASN A CA 1
ATOM 619 C C . ASN A 1 85 ? -22.531 -4.48 -9.172 1 92.5 85 ASN A C 1
ATOM 621 O O . ASN A 1 85 ? -22.344 -3.621 -8.312 1 92.5 85 ASN A O 1
ATOM 625 N N . ILE A 1 86 ? -21.562 -4.93 -9.93 1 95.31 86 ILE A N 1
ATOM 626 C CA . ILE A 1 86 ? -20.281 -4.219 -9.945 1 95.31 86 ILE A CA 1
ATOM 627 C C . ILE A 1 86 ? -20.344 -3.064 -10.938 1 95.31 86 ILE A C 1
ATOM 629 O O . ILE A 1 86 ? -20.969 -3.186 -12 1 95.31 86 ILE A O 1
ATOM 633 N N . SER A 1 87 ? -19.797 -1.928 -10.57 1 94.06 87 SER A N 1
ATOM 634 C CA . SER A 1 87 ? -19.797 -0.794 -11.484 1 94.06 87 SER A CA 1
ATOM 635 C C . SER A 1 87 ? -18.875 -1.041 -12.672 1 94.06 87 SER A C 1
ATOM 637 O O . SER A 1 87 ? -17.672 -1.296 -12.484 1 94.06 87 SER A O 1
ATOM 639 N N . PRO A 1 88 ? -19.328 -0.937 -13.875 1 94.56 88 PRO A N 1
ATOM 640 C CA . PRO A 1 88 ? -18.469 -1.146 -15.039 1 94.56 88 PRO A CA 1
ATOM 641 C C . PRO A 1 88 ? -17.609 0.076 -15.359 1 94.56 88 PRO A C 1
ATOM 643 O O . PRO A 1 88 ? -16.703 -0.004 -16.188 1 94.56 88 PRO A O 1
ATOM 646 N N . ILE A 1 89 ? -17.906 1.186 -14.711 1 95 89 ILE A N 1
ATOM 647 C CA . ILE A 1 89 ? -17.266 2.428 -15.125 1 95 89 ILE A CA 1
ATOM 648 C C . ILE A 1 89 ? -16.391 2.967 -13.992 1 95 89 ILE A C 1
ATOM 650 O O . ILE A 1 89 ? -15.203 3.236 -14.18 1 95 89 ILE A O 1
ATOM 654 N N . ILE A 1 90 ? -17.016 3.094 -12.828 1 94.94 90 ILE A N 1
ATOM 655 C CA . ILE A 1 90 ? -16.359 3.779 -11.719 1 94.94 90 ILE A CA 1
ATOM 656 C C . ILE A 1 90 ? -15.812 2.752 -10.734 1 94.94 90 ILE A C 1
ATOM 658 O O . ILE A 1 90 ? -16.531 1.866 -10.273 1 94.94 90 ILE A O 1
ATOM 662 N N . LEU A 1 91 ? -14.555 2.865 -10.438 1 96.88 91 LEU A N 1
ATOM 663 C CA . LEU A 1 91 ? -13.914 2.008 -9.445 1 96.88 91 LEU A CA 1
ATOM 664 C C . LEU A 1 91 ? -14.383 2.352 -8.039 1 96.88 91 LEU A C 1
ATOM 666 O O . LEU A 1 91 ? -14.336 3.514 -7.629 1 96.88 91 LEU A O 1
ATOM 670 N N . ASP A 1 92 ? -14.867 1.412 -7.297 1 95.44 92 ASP A N 1
ATOM 671 C CA . ASP A 1 92 ? -15.25 1.54 -5.895 1 95.44 92 ASP A CA 1
ATOM 672 C C . ASP A 1 92 ? -14.477 0.549 -5.023 1 95.44 92 ASP A C 1
ATOM 674 O O . ASP A 1 92 ? -14.602 -0.666 -5.199 1 95.44 92 ASP A O 1
ATOM 678 N N . SER A 1 93 ? -13.781 1.079 -4.066 1 94.75 93 SER A N 1
ATOM 679 C CA . SER A 1 93 ? -12.93 0.237 -3.227 1 94.75 93 SER A CA 1
ATOM 680 C C . SER A 1 93 ? -13.766 -0.655 -2.314 1 94.75 93 SER A C 1
ATOM 682 O O . SER A 1 93 ? -13.25 -1.599 -1.715 1 94.75 93 SER A O 1
ATOM 684 N N . ASN A 1 94 ? -15.062 -0.447 -2.205 1 93.56 94 ASN A N 1
ATOM 685 C CA . ASN A 1 94 ? -15.93 -1.352 -1.463 1 93.56 94 ASN A CA 1
ATOM 686 C C . ASN A 1 94 ? -16.25 -2.611 -2.264 1 93.56 94 ASN A C 1
ATOM 688 O O . ASN A 1 94 ? -16.656 -3.627 -1.698 1 93.56 94 ASN A O 1
ATOM 692 N N . ASP A 1 95 ? -16.062 -2.514 -3.574 1 96 95 ASP A N 1
ATOM 693 C CA . ASP A 1 95 ? -16.359 -3.639 -4.457 1 96 95 ASP A CA 1
ATOM 694 C C . ASP A 1 95 ? -15.102 -4.441 -4.762 1 96 95 ASP A C 1
ATOM 696 O O . ASP A 1 95 ? -15.141 -5.672 -4.828 1 96 95 ASP A O 1
ATOM 700 N N . VAL A 1 96 ? -14.023 -3.721 -4.953 1 98 96 VAL A N 1
ATOM 701 C CA . VAL A 1 96 ? -12.781 -4.328 -5.418 1 98 96 VAL A CA 1
ATOM 702 C C . VAL A 1 96 ? -11.711 -4.211 -4.332 1 98 96 VAL A C 1
ATOM 704 O O . VAL A 1 96 ? -11.273 -3.104 -4.004 1 98 96 VAL A O 1
ATOM 707 N N . ASP A 1 97 ? -11.312 -5.34 -3.812 1 97.62 97 ASP A N 1
ATOM 708 C CA . ASP A 1 97 ? -10.25 -5.395 -2.812 1 97.62 97 ASP A CA 1
ATOM 709 C C . ASP A 1 97 ? -8.93 -5.84 -3.436 1 97.62 97 ASP A C 1
ATOM 711 O O . ASP A 1 97 ? -8.867 -6.883 -4.086 1 97.62 97 ASP A O 1
ATOM 715 N N . VAL A 1 98 ? -7.91 -5.07 -3.271 1 98.62 98 VAL A N 1
ATOM 716 C CA . VAL A 1 98 ? -6.609 -5.371 -3.859 1 98.62 98 VAL A CA 1
ATOM 717 C C . VAL A 1 98 ? -5.559 -5.484 -2.756 1 98.62 98 VAL A C 1
ATOM 719 O O . VAL A 1 98 ? -5.375 -4.559 -1.966 1 98.62 98 VAL A O 1
ATOM 722 N N . LEU A 1 99 ? -4.93 -6.57 -2.666 1 98.5 99 LEU A N 1
ATOM 723 C CA . LEU A 1 99 ? -3.889 -6.848 -1.682 1 98.5 99 LEU A CA 1
ATOM 724 C C . LEU A 1 99 ? -2.588 -7.254 -2.365 1 98.5 99 LEU A C 1
ATOM 726 O O . LEU A 1 99 ? -2.602 -8.031 -3.32 1 98.5 99 LEU A O 1
ATOM 730 N N . SER A 1 100 ? -1.446 -6.652 -1.935 1 98.5 100 SER A N 1
ATOM 731 C CA . SER A 1 100 ? -0.14 -6.922 -2.527 1 98.5 100 SER A CA 1
ATOM 732 C C . SER A 1 100 ? 0.941 -7.027 -1.459 1 98.5 100 SER A C 1
ATOM 734 O O . SER A 1 100 ? 0.787 -6.496 -0.357 1 98.5 100 SER A O 1
ATOM 736 N N . THR A 1 101 ? 2.018 -7.777 -1.789 1 98.06 101 THR A N 1
ATOM 737 C CA . THR A 1 101 ? 3.223 -7.648 -0.978 1 98.06 101 THR A CA 1
ATOM 738 C C . THR A 1 101 ? 3.895 -6.301 -1.221 1 98.06 101 THR A C 1
ATOM 740 O O . THR A 1 101 ? 3.396 -5.48 -1.997 1 98.06 101 THR A O 1
ATOM 743 N N . THR A 1 102 ? 5.035 -6.02 -0.637 1 97.62 102 THR A N 1
ATOM 744 C CA . THR A 1 102 ? 5.59 -4.672 -0.647 1 97.62 102 THR A CA 1
ATOM 745 C C . THR A 1 102 ? 6.672 -4.539 -1.715 1 97.62 102 THR A C 1
ATOM 747 O O . THR A 1 102 ? 7.207 -3.449 -1.931 1 97.62 102 THR A O 1
ATOM 750 N N . GLY A 1 103 ? 7.004 -5.625 -2.4 1 97.31 103 GLY A N 1
ATOM 751 C CA . GLY A 1 103 ? 8.016 -5.527 -3.445 1 97.31 103 GLY A CA 1
ATOM 752 C C . GLY A 1 103 ? 7.605 -4.605 -4.582 1 97.31 103 GLY A C 1
ATOM 753 O O . GLY A 1 103 ? 6.449 -4.609 -5.008 1 97.31 103 GLY A O 1
ATOM 754 N N . GLN A 1 104 ? 8.539 -3.85 -5.047 1 97.19 104 GLN A N 1
ATOM 755 C CA . GLN A 1 104 ? 8.25 -2.869 -6.09 1 97.19 104 GLN A CA 1
ATOM 756 C C . GLN A 1 104 ? 7.66 -3.541 -7.328 1 97.19 104 GLN A C 1
ATOM 758 O O . GLN A 1 104 ? 6.75 -3.002 -7.961 1 97.19 104 GLN A O 1
ATOM 763 N N . ASN A 1 105 ? 8.219 -4.66 -7.707 1 97.94 105 ASN A N 1
ATOM 764 C CA . ASN A 1 105 ? 7.719 -5.383 -8.875 1 97.94 105 ASN A CA 1
ATOM 765 C C . ASN A 1 105 ? 6.273 -5.824 -8.688 1 97.94 105 ASN A C 1
ATOM 767 O O . ASN A 1 105 ? 5.477 -5.781 -9.625 1 97.94 105 ASN A O 1
ATOM 771 N N . ILE A 1 106 ? 5.945 -6.211 -7.484 1 98.56 106 ILE A N 1
ATOM 772 C CA . ILE A 1 106 ? 4.605 -6.73 -7.23 1 98.56 106 ILE A CA 1
ATOM 773 C C . ILE A 1 106 ? 3.621 -5.574 -7.078 1 98.56 106 ILE A C 1
ATOM 775 O O . ILE A 1 106 ? 2.527 -5.602 -7.645 1 98.56 106 ILE A O 1
ATOM 779 N N . VAL A 1 107 ? 4 -4.504 -6.387 1 98.69 107 VAL A N 1
ATOM 780 C CA . VAL A 1 107 ? 3.164 -3.318 -6.258 1 98.69 107 VAL A CA 1
ATOM 781 C C . VAL A 1 107 ? 2.93 -2.699 -7.633 1 98.69 107 VAL A C 1
ATOM 783 O O . VAL A 1 107 ? 1.803 -2.324 -7.969 1 98.69 107 VAL A O 1
ATOM 786 N N . GLY A 1 108 ? 4.004 -2.596 -8.359 1 98.69 108 GLY A N 1
ATOM 787 C CA . GLY A 1 108 ? 3.865 -2.092 -9.719 1 98.69 108 GLY A CA 1
ATOM 788 C C . GLY A 1 108 ? 2.938 -2.932 -10.578 1 98.69 108 GLY A C 1
ATOM 789 O O . GLY A 1 108 ? 2.164 -2.396 -11.375 1 98.69 108 GLY A O 1
ATOM 790 N N . SER A 1 109 ? 3.012 -4.238 -10.43 1 98.75 109 SER A N 1
ATOM 791 C CA . SER A 1 109 ? 2.139 -5.148 -11.164 1 98.75 109 SER A CA 1
ATOM 792 C C . SER A 1 109 ? 0.675 -4.922 -10.805 1 98.75 109 SER A C 1
ATOM 794 O O . SER A 1 109 ? -0.195 -4.938 -11.672 1 98.75 109 SER A O 1
ATOM 796 N N . ALA A 1 110 ? 0.435 -4.734 -9.516 1 98.88 110 ALA A N 1
ATOM 797 C CA . ALA A 1 110 ? -0.928 -4.449 -9.078 1 98.88 110 ALA A CA 1
ATOM 798 C C . ALA A 1 110 ? -1.446 -3.154 -9.695 1 98.88 110 ALA A C 1
ATOM 800 O O . ALA A 1 110 ? -2.59 -3.092 -10.156 1 98.88 110 ALA A O 1
ATOM 801 N N . GLN A 1 111 ? -0.613 -2.146 -9.711 1 98.81 111 GLN A N 1
ATOM 802 C CA . GLN A 1 111 ? -0.999 -0.864 -10.289 1 98.81 111 GLN A CA 1
ATOM 803 C C . GLN A 1 111 ? -1.289 -0.997 -11.781 1 98.81 111 GLN A C 1
ATOM 805 O O . GLN A 1 111 ? -2.303 -0.492 -12.266 1 98.81 111 GLN A O 1
ATOM 810 N N . ALA A 1 112 ? -0.392 -1.654 -12.492 1 98.69 112 ALA A N 1
ATOM 811 C CA . ALA A 1 112 ? -0.577 -1.841 -13.93 1 98.69 112 ALA A CA 1
ATOM 812 C C . ALA A 1 112 ? -1.844 -2.641 -14.219 1 98.69 112 ALA A C 1
ATOM 814 O O . ALA A 1 112 ? -2.59 -2.32 -15.148 1 98.69 112 ALA A O 1
ATOM 815 N N . PHE A 1 113 ? -2.035 -3.699 -13.453 1 98.69 113 PHE A N 1
ATOM 816 C CA . PHE A 1 113 ? -3.238 -4.508 -13.594 1 98.69 113 PHE A CA 1
ATOM 817 C C . PHE A 1 113 ? -4.488 -3.658 -13.414 1 98.69 113 PHE A C 1
ATOM 819 O O . PHE A 1 113 ? -5.418 -3.734 -14.219 1 98.69 113 PHE A O 1
ATOM 826 N N . MET A 1 114 ? -4.539 -2.791 -12.414 1 98.75 114 MET A N 1
ATOM 827 C CA . MET A 1 114 ? -5.719 -1.982 -12.109 1 98.75 114 MET A CA 1
ATOM 828 C C . MET A 1 114 ? -5.965 -0.951 -13.203 1 98.75 114 MET A C 1
ATOM 830 O O . MET A 1 114 ? -7.109 -0.59 -13.477 1 98.75 114 MET A O 1
ATOM 834 N N . GLN A 1 115 ? -4.898 -0.529 -13.891 1 98.19 115 GLN A N 1
ATOM 835 C CA . GLN A 1 115 ? -5.051 0.385 -15.023 1 98.19 115 GLN A CA 1
ATOM 836 C C . GLN A 1 115 ? -5.809 -0.279 -16.172 1 98.19 115 GLN A C 1
ATOM 838 O O . GLN A 1 115 ? -6.523 0.39 -16.922 1 98.19 115 GLN A O 1
ATOM 843 N N . GLY A 1 116 ? -5.59 -1.539 -16.297 1 97.25 116 GLY A N 1
ATOM 844 C CA . GLY A 1 116 ? -6.312 -2.287 -17.312 1 97.25 116 GLY A CA 1
ATOM 845 C C . GLY A 1 116 ? -7.727 -2.645 -16.891 1 97.25 116 GLY A C 1
ATOM 846 O O . GLY A 1 116 ? -8.633 -2.672 -17.719 1 97.25 116 GLY A O 1
ATOM 847 N N . LEU A 1 117 ? -7.906 -2.898 -15.633 1 98.12 117 LEU A N 1
ATOM 848 C CA . LEU A 1 117 ? -9.211 -3.299 -15.117 1 98.12 117 LEU A CA 1
ATOM 849 C C . LEU A 1 117 ? -10.172 -2.113 -15.078 1 98.12 117 LEU A C 1
ATOM 851 O O . LEU A 1 117 ? -11.344 -2.248 -15.43 1 98.12 117 LEU A O 1
ATOM 855 N N . TYR A 1 118 ? -9.734 -1.006 -14.602 1 98.06 118 TYR A N 1
ATOM 856 C CA . TYR A 1 118 ? -10.453 0.262 -14.586 1 98.06 118 TYR A CA 1
ATOM 857 C C . TYR A 1 118 ? -9.633 1.366 -15.242 1 98.06 118 TYR A C 1
ATOM 859 O O . TYR A 1 118 ? -9 2.166 -14.547 1 98.06 118 TYR A O 1
ATOM 867 N N . PRO A 1 119 ? -9.703 1.416 -16.547 1 97.31 119 PRO A N 1
ATOM 868 C CA . PRO A 1 119 ? -8.922 2.424 -17.281 1 97.31 119 PRO A CA 1
ATOM 869 C C . PRO A 1 119 ? -9.359 3.852 -16.953 1 97.31 119 PRO A C 1
ATOM 871 O O . PRO A 1 119 ? -10.398 4.055 -16.312 1 97.31 119 PRO A O 1
ATOM 874 N N . PRO A 1 120 ? -8.477 4.84 -17.297 1 97.31 120 PRO A N 1
ATOM 875 C CA . PRO A 1 120 ? -8.867 6.234 -17.094 1 97.31 120 PRO A CA 1
ATOM 876 C C . PRO A 1 120 ? -10.227 6.566 -17.703 1 97.31 120 PRO A C 1
ATOM 878 O O . PRO A 1 120 ? -10.547 6.086 -18.797 1 97.31 120 PRO A O 1
ATOM 881 N N . LEU A 1 121 ? -11.023 7.383 -17.047 1 96.12 121 LEU A N 1
ATOM 882 C CA . LEU A 1 121 ? -12.391 7.68 -17.453 1 96.12 121 LEU A CA 1
ATOM 883 C C . LEU A 1 121 ? -12.43 8.367 -18.812 1 96.12 121 LEU A C 1
ATOM 885 O O . LEU A 1 121 ? -13.352 8.148 -19.594 1 96.12 121 LEU A O 1
ATOM 889 N N . GLY A 1 122 ? -11.469 9.188 -19.047 1 93.88 122 GLY A N 1
ATOM 890 C CA . GLY A 1 122 ? -11.406 9.852 -20.344 1 93.88 122 GLY A CA 1
ATOM 891 C C . GLY A 1 122 ? -11.266 8.883 -21.5 1 93.88 122 GLY A C 1
ATOM 892 O O . GLY A 1 122 ? -11.766 9.141 -22.594 1 93.88 122 GLY A O 1
ATOM 893 N N . SER A 1 123 ? -10.57 7.824 -21.25 1 91.5 123 SER A N 1
ATOM 894 C CA . SER A 1 123 ? -10.383 6.82 -22.297 1 91.5 123 SER A CA 1
ATOM 895 C C . SER A 1 123 ? -11.688 6.102 -22.609 1 91.5 123 SER A C 1
ATOM 897 O O . SER A 1 123 ? -11.82 5.496 -23.672 1 91.5 123 SER A O 1
ATOM 899 N N . MET A 1 124 ? -12.625 6.223 -21.719 1 91.69 124 MET A N 1
ATOM 900 C CA . MET A 1 124 ? -13.945 5.633 -21.922 1 91.69 124 MET A CA 1
ATOM 901 C C . MET A 1 124 ? -14.961 6.699 -22.328 1 91.69 124 MET A C 1
ATOM 903 O O . MET A 1 124 ? -16.172 6.461 -22.281 1 91.69 124 MET A O 1
ATOM 907 N N . ASN A 1 125 ? -14.508 7.875 -22.562 1 90.88 125 ASN A N 1
ATOM 908 C CA . ASN A 1 125 ? -15.312 9.016 -22.984 1 90.88 125 ASN A CA 1
ATOM 909 C C . ASN A 1 125 ? -16.281 9.477 -21.906 1 90.88 125 ASN A C 1
ATOM 911 O O . ASN A 1 125 ? -17.406 9.867 -22.188 1 90.88 125 ASN A O 1
ATOM 915 N N . ILE A 1 126 ? -15.906 9.242 -20.719 1 89.25 126 ILE A N 1
ATOM 916 C CA . ILE A 1 126 ? -16.641 9.781 -19.578 1 89.25 126 ILE A CA 1
ATOM 917 C C . ILE A 1 126 ? -16.047 11.117 -19.156 1 89.25 126 ILE A C 1
ATOM 919 O O . ILE A 1 126 ? -14.875 11.188 -18.766 1 89.25 126 ILE A O 1
ATOM 923 N N . PRO A 1 127 ? -16.828 12.125 -19.266 1 83.62 127 PRO A N 1
ATOM 924 C CA . PRO A 1 127 ? -16.266 13.445 -18.953 1 83.62 127 PRO A CA 1
ATOM 925 C C . PRO A 1 127 ? -15.992 13.633 -17.469 1 83.62 127 PRO A C 1
ATOM 927 O O . PRO A 1 127 ? -16.547 12.914 -16.625 1 83.62 127 PRO A O 1
ATOM 930 N N . GLY A 1 128 ? -15.156 14.617 -17.219 1 83 128 GLY A N 1
ATOM 931 C CA . GLY A 1 128 ? -14.891 14.977 -15.836 1 83 128 GLY A CA 1
ATOM 932 C C . GLY A 1 128 ? -16.094 15.562 -15.133 1 83 128 GLY A C 1
ATOM 933 O O . GLY A 1 128 ? -17.141 15.805 -15.758 1 83 128 GLY A O 1
ATOM 934 N N . ASN A 1 129 ? -15.906 15.711 -13.828 1 82.75 129 ASN A N 1
ATOM 935 C CA . ASN A 1 129 ? -16.984 16.25 -13.008 1 82.75 129 ASN A CA 1
ATOM 936 C C . ASN A 1 129 ? -16.969 17.781 -12.977 1 82.75 129 ASN A C 1
ATOM 938 O O . ASN A 1 129 ? -15.898 18.391 -12.93 1 82.75 129 ASN A O 1
ATOM 942 N N . GLN A 1 130 ? -18.125 18.312 -13.102 1 82.12 130 GLN A N 1
ATOM 943 C CA . GLN A 1 130 ? -18.234 19.75 -12.945 1 82.12 130 GLN A CA 1
ATOM 944 C C . GLN A 1 130 ? -18.125 20.156 -11.477 1 82.12 130 GLN A C 1
ATOM 946 O O . GLN A 1 130 ? -18.688 19.5 -10.602 1 82.12 130 GLN A O 1
ATOM 951 N N . ILE A 1 131 ? -17.375 21.156 -11.258 1 84.81 131 ILE A N 1
ATOM 952 C CA . ILE A 1 131 ? -17.25 21.625 -9.883 1 84.81 131 ILE A CA 1
ATOM 953 C C . ILE A 1 131 ? -18.016 22.938 -9.703 1 84.81 131 ILE A C 1
ATOM 955 O O . ILE A 1 131 ? -18.609 23.453 -10.656 1 84.81 131 ILE A O 1
ATOM 959 N N . ALA A 1 132 ? -18.125 23.406 -8.523 1 82.12 132 ALA A N 1
ATOM 960 C CA . ALA A 1 132 ? -19.047 24.453 -8.125 1 82.12 132 ALA A CA 1
ATOM 961 C C . ALA A 1 132 ? -18.828 25.734 -8.938 1 82.12 132 ALA A C 1
ATOM 963 O O . ALA A 1 132 ? -19.781 26.438 -9.266 1 82.12 132 ALA A O 1
ATOM 964 N N . ASN A 1 133 ? -17.578 26 -9.297 1 81.25 133 ASN A N 1
ATOM 965 C CA . ASN A 1 133 ? -17.312 27.234 -10.031 1 81.25 133 ASN A CA 1
ATOM 966 C C . ASN A 1 133 ? -17.625 27.078 -11.523 1 81.25 133 ASN A C 1
ATOM 968 O O . ASN A 1 133 ? -17.344 27.984 -12.312 1 81.25 133 ASN A O 1
ATOM 972 N N . GLY A 1 134 ? -18.125 25.922 -11.898 1 81.81 134 GLY A N 1
ATOM 973 C CA . GLY A 1 134 ? -18.562 25.688 -13.266 1 81.81 134 GLY A CA 1
ATOM 974 C C . GLY A 1 134 ? -17.516 25.016 -14.133 1 81.81 134 GLY A C 1
ATOM 975 O O . GLY A 1 134 ? -17.828 24.516 -15.211 1 81.81 134 GLY A O 1
ATOM 976 N N . SER A 1 135 ? -16.375 24.984 -13.633 1 83.44 135 SER A N 1
ATOM 977 C CA . SER A 1 135 ? -15.312 24.328 -14.398 1 83.44 135 SER A CA 1
ATOM 978 C C . SER A 1 135 ? -15.352 22.812 -14.211 1 83.44 135 SER A C 1
ATOM 980 O O . SER A 1 135 ? -16.047 22.312 -13.328 1 83.44 135 SER A O 1
ATOM 982 N N . PHE A 1 136 ? -14.742 22.188 -15.18 1 83.62 136 PHE A N 1
ATOM 983 C CA . PHE A 1 136 ? -14.664 20.734 -15.102 1 83.62 136 PHE A CA 1
ATOM 984 C C . PHE A 1 136 ? -13.32 20.297 -14.523 1 83.62 136 PHE A C 1
ATOM 986 O O . PHE A 1 136 ? -12.281 20.875 -14.844 1 83.62 136 PHE A O 1
ATOM 993 N N . ALA A 1 137 ? -13.492 19.375 -13.648 1 87.94 137 ALA A N 1
ATOM 994 C CA . ALA A 1 137 ? -12.281 18.781 -13.094 1 87.94 137 ALA A CA 1
ATOM 995 C C . ALA A 1 137 ? -12.141 17.328 -13.531 1 87.94 137 ALA A C 1
ATOM 997 O O . ALA A 1 137 ? -13.086 16.531 -13.43 1 87.94 137 ALA A O 1
ATOM 998 N N . GLN A 1 138 ? -11 17.016 -14.117 1 93.44 138 GLN A N 1
ATOM 999 C CA . GLN A 1 138 ? -10.609 15.664 -14.5 1 93.44 138 GLN A CA 1
ATOM 1000 C C . GLN A 1 138 ? -9.266 15.281 -13.891 1 93.44 138 GLN A C 1
ATOM 1002 O O . GLN A 1 138 ? -8.328 16.094 -13.891 1 93.44 138 GLN A O 1
ATOM 1007 N N . ALA A 1 139 ? -9.266 14.07 -13.344 1 96.06 139 ALA A N 1
ATOM 1008 C CA . ALA A 1 139 ? -8.023 13.609 -12.719 1 96.06 139 ALA A CA 1
ATOM 1009 C C . ALA A 1 139 ? -6.879 13.602 -13.727 1 96.06 139 ALA A C 1
ATOM 1011 O O . ALA A 1 139 ? -7.102 13.469 -14.93 1 96.06 139 ALA A O 1
ATOM 1012 N N . PRO A 1 140 ? -5.676 13.742 -13.195 1 96 140 PRO A N 1
ATOM 1013 C CA . PRO A 1 140 ? -4.52 13.633 -14.086 1 96 140 PRO A CA 1
ATOM 1014 C C . PRO A 1 140 ? -4.543 12.359 -14.938 1 96 140 PRO A C 1
ATOM 1016 O O . PRO A 1 140 ? -5.223 11.391 -14.578 1 96 140 PRO A O 1
ATOM 1019 N N . LEU A 1 141 ? -3.773 12.398 -16.141 1 97 141 LEU A N 1
ATOM 1020 C CA . LEU A 1 141 ? -3.629 11.258 -17.047 1 97 141 LEU A CA 1
ATOM 1021 C C . LEU A 1 141 ? -4.98 10.844 -17.625 1 97 141 LEU A C 1
ATOM 1023 O O . LEU A 1 141 ? -5.312 9.656 -17.641 1 97 141 LEU A O 1
ATOM 1027 N N . ASN A 1 142 ? -5.828 11.844 -17.938 1 95.56 142 ASN A N 1
ATOM 1028 C CA . ASN A 1 142 ? -7.082 11.672 -18.672 1 95.56 142 ASN A CA 1
ATOM 1029 C C . ASN A 1 142 ? -8.125 10.938 -17.828 1 95.56 142 ASN A C 1
ATOM 1031 O O . ASN A 1 142 ? -8.805 10.039 -18.328 1 95.56 142 ASN A O 1
ATOM 1035 N N . GLY A 1 143 ? -8.203 11.281 -16.578 1 97.31 143 GLY A N 1
ATOM 1036 C CA . GLY A 1 143 ? -9.219 10.703 -15.711 1 97.31 143 GLY A CA 1
ATOM 1037 C C . GLY A 1 143 ? -8.781 9.406 -15.055 1 97.31 143 GLY A C 1
ATOM 1038 O O . GLY A 1 143 ? -9.555 8.445 -14.977 1 97.31 143 GLY A O 1
ATOM 1039 N N . TYR A 1 144 ? -7.492 9.344 -14.688 1 97.75 144 TYR A N 1
ATOM 1040 C CA . TYR A 1 144 ? -6.957 8.188 -13.977 1 97.75 144 TYR A CA 1
ATOM 1041 C C . TYR A 1 144 ? -7.828 7.828 -12.773 1 97.75 144 TYR A C 1
ATOM 1043 O O . TYR A 1 144 ? -8.312 8.711 -12.062 1 97.75 144 TYR A O 1
ATOM 1051 N N . GLN A 1 145 ? -8.125 6.559 -12.57 1 97.5 145 GLN A N 1
ATOM 1052 C CA . GLN A 1 145 ? -8.828 6.086 -11.375 1 97.5 145 GLN A CA 1
ATOM 1053 C C . GLN A 1 145 ? -7.844 5.516 -10.352 1 97.5 145 GLN A C 1
ATOM 1055 O O . GLN A 1 145 ? -6.91 4.797 -10.719 1 97.5 145 GLN A O 1
ATOM 1060 N N . TYR A 1 146 ? -7.973 5.867 -9.109 1 98.44 146 TYR A N 1
ATOM 1061 C CA . TYR A 1 146 ? -6.984 5.578 -8.086 1 98.44 146 TYR A CA 1
ATOM 1062 C C . TYR A 1 146 ? -7.406 4.375 -7.246 1 98.44 146 TYR A C 1
ATOM 1064 O O . TYR A 1 146 ? -8.242 4.5 -6.348 1 98.44 146 TYR A O 1
ATOM 1072 N N . PRO A 1 147 ? -6.781 3.197 -7.512 1 98.38 147 PRO A N 1
ATOM 1073 C CA . PRO A 1 147 ? -7.152 2.008 -6.742 1 98.38 147 PRO A CA 1
ATOM 1074 C C . PRO A 1 147 ? -6.57 2.014 -5.332 1 98.38 147 PRO A C 1
ATOM 1076 O O . PRO A 1 147 ? -5.438 2.467 -5.129 1 98.38 147 PRO A O 1
ATOM 1079 N N . ARG A 1 148 ? -7.383 1.535 -4.395 1 98.44 148 ARG A N 1
ATOM 1080 C CA . ARG A 1 148 ? -6.859 1.277 -3.055 1 98.44 148 ARG A CA 1
ATOM 1081 C C . ARG A 1 148 ? -6.078 -0.033 -3.016 1 98.44 148 ARG A C 1
ATOM 1083 O O . ARG A 1 148 ? -6.66 -1.101 -2.809 1 98.44 148 ARG A O 1
ATOM 1090 N N . ILE A 1 149 ? -4.773 0.042 -3.188 1 98.62 149 ILE A N 1
ATOM 1091 C CA . ILE A 1 149 ? -3.898 -1.122 -3.102 1 98.62 149 ILE A CA 1
ATOM 1092 C C . ILE A 1 149 ? -3.285 -1.205 -1.706 1 98.62 149 ILE A C 1
ATOM 1094 O O . ILE A 1 149 ? -2.439 -0.385 -1.342 1 98.62 149 ILE A O 1
ATOM 1098 N N . VAL A 1 150 ? -3.729 -2.143 -0.962 1 98.44 150 VAL A N 1
ATOM 1099 C CA . VAL A 1 150 ? -3.186 -2.355 0.375 1 98.44 150 VAL A CA 1
ATOM 1100 C C . VAL A 1 150 ? -1.948 -3.248 0.293 1 98.44 150 VAL A C 1
ATOM 1102 O O . VAL A 1 150 ? -2.018 -4.371 -0.211 1 98.44 150 VAL A O 1
ATOM 1105 N N . THR A 1 151 ? -0.819 -2.717 0.7 1 98.5 151 THR A N 1
ATOM 1106 C CA . THR A 1 151 ? 0.412 -3.498 0.748 1 98.5 151 THR A CA 1
ATOM 1107 C C . THR A 1 151 ? 0.696 -3.975 2.17 1 98.5 151 THR A C 1
ATOM 1109 O O . THR A 1 151 ? 0.492 -3.23 3.131 1 98.5 151 THR A O 1
ATOM 1112 N N . VAL A 1 152 ? 1.1 -5.184 2.291 1 97.5 152 VAL A N 1
ATOM 1113 C CA . VAL A 1 152 ? 1.288 -5.781 3.609 1 97.5 152 VAL A CA 1
ATOM 1114 C C . VAL A 1 152 ? 2.729 -6.266 3.756 1 97.5 152 VAL A C 1
ATOM 1116 O O . VAL A 1 152 ? 3.17 -7.152 3.025 1 97.5 152 VAL A O 1
ATOM 1119 N N . GLY A 1 153 ? 3.416 -5.656 4.711 1 95 153 GLY A N 1
ATOM 1120 C CA . GLY A 1 153 ? 4.797 -6.027 4.977 1 95 153 GLY A CA 1
ATOM 1121 C C . GLY A 1 153 ? 4.926 -7.191 5.941 1 95 153 GLY A C 1
ATOM 1122 O O . GLY A 1 153 ? 3.928 -7.676 6.477 1 95 153 GLY A O 1
ATOM 1123 N N . GLU A 1 154 ? 6.113 -7.57 6.223 1 92.12 154 GLU A N 1
ATOM 1124 C CA . GLU A 1 154 ? 6.426 -8.781 6.973 1 92.12 154 GLU A CA 1
ATOM 1125 C C . GLU A 1 154 ? 5.969 -8.672 8.422 1 92.12 154 GLU A C 1
ATOM 1127 O O . GLU A 1 154 ? 5.703 -9.68 9.078 1 92.12 154 GLU A O 1
ATOM 1132 N N . ALA A 1 155 ? 5.816 -7.461 8.898 1 92.75 155 ALA A N 1
ATOM 1133 C CA . ALA A 1 155 ? 5.441 -7.273 10.297 1 92.75 155 ALA A CA 1
ATOM 1134 C C . ALA A 1 155 ? 3.922 -7.238 10.461 1 92.75 155 ALA A C 1
ATOM 1136 O O . ALA A 1 155 ? 3.408 -7.258 11.578 1 92.75 155 ALA A O 1
ATOM 1137 N N . ASP A 1 156 ? 3.225 -7.152 9.422 1 95.81 156 ASP A N 1
ATOM 1138 C CA . ASP A 1 156 ? 1.766 -7.199 9.406 1 95.81 156 ASP A CA 1
ATOM 1139 C C . ASP A 1 156 ? 1.264 -8.641 9.367 1 95.81 156 ASP A C 1
ATOM 1141 O O . ASP A 1 156 ? 1.614 -9.398 8.461 1 95.81 156 ASP A O 1
ATOM 1145 N N . PRO A 1 157 ? 0.38 -9.023 10.258 1 95.75 157 PRO A N 1
ATOM 1146 C CA . PRO A 1 157 ? -0.123 -10.398 10.234 1 95.75 157 PRO A CA 1
ATOM 1147 C C . PRO A 1 157 ? -0.842 -10.742 8.93 1 95.75 157 PRO A C 1
ATOM 1149 O O . PRO A 1 157 ? -0.881 -11.914 8.539 1 95.75 157 PRO A O 1
ATOM 1152 N N . GLN A 1 158 ? -1.339 -9.805 8.258 1 95.75 158 GLN A N 1
ATOM 1153 C CA . GLN A 1 158 ? -2.049 -10.047 7.004 1 95.75 158 GLN A CA 1
ATOM 1154 C C . GLN A 1 158 ? -1.094 -10.508 5.91 1 95.75 158 GLN A C 1
ATOM 1156 O O . GLN A 1 158 ? -1.527 -11.016 4.875 1 95.75 158 GLN A O 1
ATOM 1161 N N . SER A 1 159 ? 0.223 -10.32 6.133 1 96.88 159 SER A N 1
ATOM 1162 C CA . SER A 1 159 ? 1.198 -10.758 5.141 1 96.88 159 SER A CA 1
ATOM 1163 C C . SER A 1 159 ? 1.132 -12.266 4.926 1 96.88 159 SER A C 1
ATOM 1165 O O . SER A 1 159 ? 1.438 -12.758 3.836 1 96.88 159 SER A O 1
ATOM 1167 N N . VAL A 1 160 ? 0.674 -12.977 5.914 1 96.62 160 VAL A N 1
ATOM 1168 C CA . VAL A 1 160 ? 0.574 -14.43 5.867 1 96.62 160 VAL A CA 1
ATOM 1169 C C . VAL A 1 160 ? -0.436 -14.844 4.797 1 96.62 160 VAL A C 1
ATOM 1171 O O . VAL A 1 160 ? -0.288 -15.891 4.164 1 96.62 160 VAL A O 1
ATOM 1174 N N . LEU A 1 161 ? -1.361 -13.977 4.484 1 96.25 161 LEU A N 1
ATOM 1175 C CA . LEU A 1 161 ? -2.449 -14.289 3.564 1 96.25 161 LEU A CA 1
ATOM 1176 C C . LEU A 1 161 ? -1.97 -14.234 2.119 1 96.25 161 LEU A C 1
ATOM 1178 O O . LEU A 1 161 ? -2.602 -14.805 1.229 1 96.25 161 LEU A O 1
ATOM 1182 N N . VAL A 1 162 ? -0.844 -13.547 1.872 1 97.25 162 VAL A N 1
ATOM 1183 C CA . VAL A 1 162 ? -0.379 -13.375 0.5 1 97.25 162 VAL A CA 1
ATOM 1184 C C . VAL A 1 162 ? 0.944 -14.109 0.307 1 97.25 162 VAL A C 1
ATOM 1186 O O . VAL A 1 162 ? 1.246 -14.586 -0.793 1 97.25 162 VAL A O 1
ATOM 1189 N N . GLU A 1 163 ? 1.693 -14.18 1.356 1 97.31 163 GLU A N 1
ATOM 1190 C CA . GLU A 1 163 ? 3.018 -14.797 1.29 1 97.31 163 GLU A CA 1
ATOM 1191 C C . GLU A 1 163 ? 3.344 -15.547 2.578 1 97.31 163 GLU A C 1
ATOM 1193 O O . GLU A 1 163 ? 4.305 -15.203 3.273 1 97.31 163 GLU A O 1
ATOM 1198 N N . GLY A 1 164 ? 2.682 -16.578 2.809 1 97.5 164 GLY A N 1
ATOM 1199 C CA . GLY A 1 164 ? 2.746 -17.297 4.07 1 97.5 164 GLY A CA 1
ATOM 1200 C C . GLY A 1 164 ? 4.098 -17.953 4.316 1 97.5 164 GLY A C 1
ATOM 1201 O O . GLY A 1 164 ? 4.418 -18.297 5.453 1 97.5 164 GLY A O 1
ATOM 1202 N N . HIS A 1 165 ? 4.961 -18.031 3.346 1 97.62 165 HIS A N 1
ATOM 1203 C CA . HIS A 1 165 ? 6.254 -18.703 3.484 1 97.62 165 HIS A CA 1
ATOM 1204 C C . HIS A 1 165 ? 7.332 -17.719 3.932 1 97.62 165 HIS A C 1
ATOM 1206 O O . HIS A 1 165 ? 8.344 -18.125 4.504 1 97.62 165 HIS A O 1
ATOM 1212 N N . ALA A 1 166 ? 7.156 -16.5 3.666 1 96.31 166 ALA A N 1
ATOM 1213 C CA . ALA A 1 166 ? 8.234 -15.516 3.727 1 96.31 166 ALA A CA 1
ATOM 1214 C C . ALA A 1 166 ? 8.844 -15.453 5.125 1 96.31 166 ALA A C 1
ATOM 1216 O O . ALA A 1 166 ? 10.062 -15.438 5.277 1 96.31 166 ALA A O 1
ATOM 1217 N N . MET A 1 167 ? 8.008 -15.469 6.141 1 96.19 167 MET A N 1
ATOM 1218 C CA . MET A 1 167 ? 8.516 -15.352 7.504 1 96.19 167 MET A CA 1
ATOM 1219 C C . MET A 1 167 ? 8.312 -16.656 8.273 1 96.19 167 MET A C 1
ATOM 1221 O O . MET A 1 167 ? 8.25 -16.656 9.5 1 96.19 167 MET A O 1
ATOM 1225 N N . CYS A 1 168 ? 8.188 -17.734 7.551 1 97 168 CYS A N 1
ATOM 1226 C CA . CYS A 1 168 ? 8.008 -19.031 8.172 1 97 168 CYS A CA 1
ATOM 1227 C C . CYS A 1 168 ? 9.336 -19.75 8.328 1 97 168 CYS A C 1
ATOM 1229 O O . CYS A 1 168 ? 9.883 -20.281 7.352 1 97 168 CYS A O 1
ATOM 1231 N N . ASP A 1 169 ? 9.805 -19.891 9.531 1 95.25 169 ASP A N 1
ATOM 1232 C CA . ASP A 1 169 ? 11.102 -20.484 9.812 1 95.25 169 ASP A CA 1
ATOM 1233 C C . ASP A 1 169 ? 11.109 -21.969 9.438 1 95.25 169 ASP A C 1
ATOM 1235 O O . ASP A 1 169 ? 12.117 -22.5 8.961 1 95.25 169 ASP A O 1
ATOM 1239 N N . MET A 1 170 ? 10.023 -22.641 9.656 1 94.88 170 MET A N 1
ATOM 1240 C CA . MET A 1 170 ? 9.953 -24.062 9.344 1 94.88 170 MET A CA 1
ATOM 1241 C C . MET A 1 170 ? 10.008 -24.297 7.836 1 94.88 170 MET A C 1
ATOM 1243 O O . MET A 1 170 ? 10.547 -25.297 7.375 1 94.88 170 MET A O 1
ATOM 1247 N N . TYR A 1 171 ? 9.43 -23.422 7.094 1 96.38 171 TYR A N 1
ATOM 1248 C CA . TYR A 1 171 ? 9.555 -23.5 5.645 1 96.38 171 TYR A CA 1
ATOM 1249 C C . TYR A 1 171 ? 11.008 -23.391 5.211 1 96.38 171 TYR A C 1
ATOM 1251 O O . TYR A 1 171 ? 11.469 -24.156 4.367 1 96.38 171 TYR A O 1
ATOM 1259 N N . HIS A 1 172 ? 11.695 -22.422 5.812 1 95.94 172 HIS A N 1
ATOM 1260 C CA . HIS A 1 172 ? 13.094 -22.219 5.461 1 95.94 172 HIS A CA 1
ATOM 1261 C C . HIS A 1 172 ? 13.945 -23.406 5.898 1 95.94 172 HIS A C 1
ATOM 1263 O O . HIS A 1 172 ? 14.898 -23.766 5.211 1 95.94 172 HIS A O 1
ATOM 1269 N N . ALA A 1 173 ? 13.578 -23.938 6.984 1 93.88 173 ALA A N 1
ATOM 1270 C CA . ALA A 1 173 ? 14.273 -25.141 7.434 1 93.88 173 ALA A CA 1
ATOM 1271 C C . ALA A 1 173 ? 14.047 -26.297 6.465 1 93.88 173 ALA A C 1
ATOM 1273 O O . ALA A 1 173 ? 14.977 -27.047 6.16 1 93.88 173 ALA A O 1
ATOM 1274 N N . ALA A 1 174 ? 12.836 -26.438 6.043 1 94.06 174 ALA A N 1
ATOM 1275 C CA . ALA A 1 174 ? 12.516 -27.5 5.078 1 94.06 174 ALA A CA 1
ATOM 1276 C C . ALA A 1 174 ? 13.273 -27.297 3.773 1 94.06 174 ALA A C 1
ATOM 1278 O O . ALA A 1 174 ? 13.766 -28.25 3.18 1 94.06 174 ALA A O 1
ATOM 1279 N N . GLU A 1 175 ? 13.289 -26.109 3.32 1 95.12 175 GLU A N 1
ATOM 1280 C CA . GLU A 1 175 ? 14.055 -25.812 2.113 1 95.12 175 GLU A CA 1
ATOM 1281 C C . GLU A 1 175 ? 15.539 -26.125 2.312 1 95.12 175 GLU A C 1
ATOM 1283 O O . GLU A 1 175 ? 16.203 -26.641 1.41 1 95.12 175 GLU A O 1
ATOM 1288 N N . GLY A 1 176 ? 16.062 -25.766 3.465 1 94.38 176 GLY A N 1
ATOM 1289 C CA . GLY A 1 176 ? 17.438 -26.078 3.789 1 94.38 176 GLY A CA 1
ATOM 1290 C C . GLY A 1 176 ? 17.734 -27.562 3.787 1 94.38 176 GLY A C 1
ATOM 1291 O O . GLY A 1 176 ? 18.781 -28 3.293 1 94.38 176 GLY A O 1
ATOM 1292 N N . GLU A 1 177 ? 16.859 -28.266 4.332 1 91.94 177 GLU A N 1
ATOM 1293 C CA . GLU A 1 177 ? 17 -29.719 4.324 1 91.94 177 GLU A CA 1
ATOM 1294 C C . GLU A 1 177 ? 17.031 -30.266 2.902 1 91.94 177 GLU A C 1
ATOM 1296 O O . GLU A 1 177 ? 17.844 -31.156 2.592 1 91.94 177 GLU A O 1
ATOM 1301 N N . TYR A 1 178 ? 16.188 -29.844 2.09 1 93.69 178 TYR A N 1
ATOM 1302 C CA . TYR A 1 178 ? 16.172 -30.266 0.693 1 93.69 178 TYR A CA 1
ATOM 1303 C C . TYR A 1 178 ? 17.5 -29.922 0.013 1 93.69 178 TYR A C 1
ATOM 1305 O O . TYR A 1 178 ? 18.078 -30.766 -0.687 1 93.69 178 TYR A O 1
ATOM 1313 N N . ARG A 1 179 ? 17.969 -28.719 0.244 1 95 179 ARG A N 1
ATOM 1314 C CA . ARG A 1 179 ? 19.203 -28.266 -0.375 1 95 179 ARG A CA 1
ATOM 1315 C C . ARG A 1 179 ? 20.375 -29.156 0.01 1 95 179 ARG A C 1
ATOM 1317 O O . ARG A 1 179 ? 21.297 -29.375 -0.787 1 95 179 ARG A O 1
ATOM 1324 N N . GLY A 1 180 ? 20.312 -29.703 1.173 1 93.5 180 GLY A N 1
ATOM 1325 C CA . GLY A 1 180 ? 21.391 -30.547 1.665 1 93.5 180 GLY A CA 1
ATOM 1326 C C . GLY A 1 180 ? 21.156 -32.031 1.412 1 93.5 180 GLY A C 1
ATOM 1327 O O . GLY A 1 180 ? 21.969 -32.844 1.804 1 93.5 180 GLY A O 1
ATOM 1328 N N . SER A 1 181 ? 20.156 -32.375 0.75 1 93.5 181 SER A N 1
ATOM 1329 C CA . SER A 1 181 ? 19.766 -33.75 0.557 1 93.5 181 SER A CA 1
ATOM 1330 C C . SER A 1 181 ? 20.609 -34.438 -0.525 1 93.5 181 SER A C 1
ATOM 1332 O O . SER A 1 181 ? 21.266 -33.75 -1.318 1 93.5 181 SER A O 1
ATOM 1334 N N . ASP A 1 182 ? 20.562 -35.75 -0.567 1 95.81 182 ASP A N 1
ATOM 1335 C CA . ASP A 1 182 ? 21.25 -36.531 -1.589 1 95.81 182 ASP A CA 1
ATOM 1336 C C . ASP A 1 182 ? 20.641 -36.312 -2.967 1 95.81 182 ASP A C 1
ATOM 1338 O O . ASP A 1 182 ? 21.359 -36.312 -3.975 1 95.81 182 ASP A O 1
ATOM 1342 N N . GLU A 1 183 ? 19.391 -36.094 -2.939 1 94.5 183 GLU A N 1
ATOM 1343 C CA . GLU A 1 183 ? 18.703 -35.812 -4.203 1 94.5 183 GLU A CA 1
ATOM 1344 C C . GLU A 1 183 ? 19.281 -34.594 -4.887 1 94.5 183 GLU A C 1
ATOM 1346 O O . GLU A 1 183 ? 19.547 -34.594 -6.09 1 94.5 183 GLU A O 1
ATOM 1351 N N . VAL A 1 184 ? 19.453 -33.562 -4.137 1 96.88 184 VAL A N 1
ATOM 1352 C CA . VAL A 1 184 ? 19.953 -32.281 -4.691 1 96.88 184 VAL A CA 1
ATOM 1353 C C . VAL A 1 184 ? 21.406 -32.469 -5.117 1 96.88 184 VAL A C 1
ATOM 1355 O O . VAL A 1 184 ? 21.828 -31.906 -6.133 1 96.88 184 VAL A O 1
ATOM 1358 N N . GLN A 1 185 ? 22.172 -33.188 -4.359 1 96.94 185 GLN A N 1
ATOM 1359 C CA . GLN A 1 185 ? 23.547 -33.438 -4.734 1 96.94 185 GLN A CA 1
ATOM 1360 C C . GLN A 1 185 ? 23.641 -34.156 -6.074 1 96.94 185 GLN A C 1
ATOM 1362 O O . GLN A 1 185 ? 24.469 -33.812 -6.918 1 96.94 185 GLN A O 1
ATOM 1367 N N . ASP A 1 186 ? 22.781 -35.094 -6.23 1 97.81 186 ASP A N 1
ATOM 1368 C CA . ASP A 1 186 ? 22.734 -35.844 -7.484 1 97.81 186 ASP A CA 1
ATOM 1369 C C . ASP A 1 186 ? 22.344 -34.938 -8.648 1 97.81 186 ASP A C 1
ATOM 1371 O O . ASP A 1 186 ? 22.969 -34.969 -9.711 1 97.81 186 ASP A O 1
ATOM 1375 N N . ILE A 1 187 ? 21.344 -34.156 -8.422 1 98.12 187 ILE A N 1
ATOM 1376 C CA . ILE A 1 187 ? 20.891 -33.25 -9.469 1 98.12 187 ILE A CA 1
ATOM 1377 C C . ILE A 1 187 ? 22 -32.25 -9.805 1 98.12 187 ILE A C 1
ATOM 1379 O O . ILE A 1 187 ? 22.203 -31.922 -10.977 1 98.12 187 ILE A O 1
ATOM 1383 N N . THR A 1 188 ? 22.688 -31.734 -8.781 1 97.75 188 THR A N 1
ATOM 1384 C CA . THR A 1 188 ? 23.781 -30.781 -8.977 1 97.75 188 THR A CA 1
ATOM 1385 C C . THR A 1 188 ? 24.891 -31.391 -9.82 1 97.75 188 THR A C 1
ATOM 1387 O O . THR A 1 188 ? 25.438 -30.75 -10.711 1 97.75 188 THR A O 1
ATOM 1390 N N . ARG A 1 189 ? 25.203 -32.625 -9.578 1 97 189 ARG A N 1
ATOM 1391 C CA . ARG A 1 189 ? 26.219 -33.344 -10.352 1 97 189 ARG A CA 1
ATOM 1392 C C . ARG A 1 189 ? 25.766 -33.531 -11.789 1 97 189 ARG A C 1
ATOM 1394 O O . ARG A 1 189 ? 26.531 -33.312 -12.727 1 97 189 ARG A O 1
ATOM 1401 N N . ASP A 1 190 ? 24.578 -33.906 -11.938 1 97.94 190 ASP A N 1
ATOM 1402 C CA . ASP A 1 190 ? 24.031 -34.25 -13.25 1 97.94 190 ASP A CA 1
ATOM 1403 C C . ASP A 1 190 ? 23.906 -32.969 -14.109 1 97.94 190 ASP A C 1
ATOM 1405 O O . ASP A 1 190 ? 23.938 -33.062 -15.344 1 97.94 190 ASP A O 1
ATOM 1409 N N . THR A 1 191 ? 23.734 -31.844 -13.461 1 98.12 191 THR A N 1
ATOM 1410 C CA . THR A 1 191 ? 23.484 -30.625 -14.211 1 98.12 191 THR A CA 1
ATOM 1411 C C . THR A 1 191 ? 24.734 -29.75 -14.242 1 98.12 191 THR A C 1
ATOM 1413 O O . THR A 1 191 ? 24.688 -28.594 -14.695 1 98.12 191 THR A O 1
ATOM 1416 N N . GLU A 1 192 ? 25.797 -30.188 -13.742 1 97.25 192 GLU A N 1
ATOM 1417 C CA . GLU A 1 192 ? 27.031 -29.406 -13.633 1 97.25 192 GLU A CA 1
ATOM 1418 C C . GLU A 1 192 ? 27.5 -28.922 -15 1 97.25 192 GLU A C 1
ATOM 1420 O O . GLU A 1 192 ? 27.844 -27.75 -15.164 1 97.25 192 GLU A O 1
ATOM 1425 N N . ALA A 1 193 ? 27.531 -29.828 -16 1 96.69 193 ALA A N 1
ATOM 1426 C CA . ALA A 1 193 ? 27.984 -29.453 -17.344 1 96.69 193 ALA A CA 1
ATOM 1427 C C . ALA A 1 193 ? 27.078 -28.391 -17.953 1 96.69 193 ALA A C 1
ATOM 1429 O O . ALA A 1 193 ? 27.547 -27.484 -18.625 1 96.69 193 ALA A O 1
ATOM 1430 N N . PHE A 1 194 ? 25.906 -28.531 -17.781 1 97.31 194 PHE A N 1
ATOM 1431 C CA . PHE A 1 194 ? 24.922 -27.578 -18.297 1 97.31 194 PHE A CA 1
ATOM 1432 C C . PHE A 1 194 ? 25.156 -26.188 -17.719 1 97.31 194 PHE A C 1
ATOM 1434 O O . PHE A 1 194 ? 25.25 -25.219 -18.469 1 97.31 194 PHE A O 1
ATOM 1441 N N . TYR A 1 195 ? 25.266 -26.109 -16.297 1 97.88 195 TYR A N 1
ATOM 1442 C CA . TYR A 1 195 ? 25.422 -24.812 -15.648 1 97.88 195 TYR A CA 1
ATOM 1443 C C . TYR A 1 195 ? 26.781 -24.203 -15.953 1 97.88 195 TYR A C 1
ATOM 1445 O O . TYR A 1 195 ? 26.922 -22.984 -16.047 1 97.88 195 TYR A O 1
ATOM 1453 N N . ARG A 1 196 ? 27.766 -25 -16.156 1 95.81 196 ARG A N 1
ATOM 1454 C CA . ARG A 1 196 ? 29.062 -24.5 -16.578 1 95.81 196 ARG A CA 1
ATOM 1455 C C . ARG A 1 196 ? 28.984 -23.828 -17.938 1 95.81 196 ARG A C 1
ATOM 1457 O O . ARG A 1 196 ? 29.547 -22.75 -18.141 1 95.81 196 ARG A O 1
ATOM 1464 N N . ARG A 1 197 ? 28.328 -24.469 -18.844 1 95.38 197 ARG A N 1
ATOM 1465 C CA . ARG A 1 197 ? 28.141 -23.891 -20.172 1 95.38 197 ARG A CA 1
ATOM 1466 C C . ARG A 1 197 ? 27.328 -22.594 -20.094 1 95.38 197 ARG A C 1
ATOM 1468 O O . ARG A 1 197 ? 27.656 -21.609 -20.734 1 95.38 197 ARG A O 1
ATOM 1475 N N . LEU A 1 198 ? 26.281 -22.656 -19.297 1 95.75 198 LEU A N 1
ATOM 1476 C CA . LEU A 1 198 ? 25.438 -21.484 -19.125 1 95.75 198 LEU A CA 1
ATOM 1477 C C . LEU A 1 198 ? 26.234 -20.312 -18.547 1 95.75 198 LEU A C 1
ATOM 1479 O O . LEU A 1 198 ? 26.016 -19.156 -18.922 1 95.75 198 LEU A O 1
ATOM 1483 N N . TRP A 1 199 ? 27.109 -20.609 -17.594 1 95.69 199 TRP A N 1
ATOM 1484 C CA . TRP A 1 199 ? 27.922 -19.578 -16.953 1 95.69 199 TRP A CA 1
ATOM 1485 C C . TRP A 1 199 ? 28.844 -18.906 -17.969 1 95.69 199 TRP A C 1
ATOM 1487 O O . TRP A 1 199 ? 28.922 -17.688 -18.031 1 95.69 199 TRP A O 1
ATOM 1497 N N . LYS A 1 200 ? 29.438 -19.672 -18.891 1 94.31 200 LYS A N 1
ATOM 1498 C CA . LYS A 1 200 ? 30.375 -19.156 -19.891 1 94.31 200 LYS A CA 1
ATOM 1499 C C . LYS A 1 200 ? 29.641 -18.312 -20.922 1 94.31 200 LYS A C 1
ATOM 1501 O O . LYS A 1 200 ? 30.172 -17.312 -21.406 1 94.31 200 LYS A O 1
ATOM 1506 N N . GLN A 1 201 ? 28.469 -18.703 -21.141 1 93.5 201 GLN A N 1
ATOM 1507 C CA . GLN A 1 201 ? 27.797 -18.125 -22.312 1 93.5 201 GLN A CA 1
ATOM 1508 C C . GLN A 1 201 ? 26.938 -16.922 -21.922 1 93.5 201 GLN A C 1
ATOM 1510 O O . GLN A 1 201 ? 26.75 -16 -22.719 1 93.5 201 GLN A O 1
ATOM 1515 N N . ALA A 1 202 ? 26.422 -16.969 -20.656 1 94.12 202 ALA A N 1
ATOM 1516 C CA . ALA A 1 202 ? 25.391 -15.953 -20.422 1 94.12 202 ALA A CA 1
ATOM 1517 C C . ALA A 1 202 ? 25.484 -15.398 -19 1 94.12 202 ALA A C 1
ATOM 1519 O O . ALA A 1 202 ? 25.016 -14.297 -18.719 1 94.12 202 ALA A O 1
ATOM 1520 N N . LEU A 1 203 ? 26.109 -16.078 -18.031 1 95.5 203 LEU A N 1
ATOM 1521 C CA . LEU A 1 203 ? 25.953 -15.734 -16.625 1 95.5 203 LEU A CA 1
ATOM 1522 C C . LEU A 1 203 ? 27.234 -15.125 -16.062 1 95.5 203 LEU A C 1
ATOM 1524 O O . LEU A 1 203 ? 27.219 -14.547 -14.969 1 95.5 203 LEU A O 1
ATOM 1528 N N . SER A 1 204 ? 28.328 -15.109 -16.719 1 93.69 204 SER A N 1
ATOM 1529 C CA . SER A 1 204 ? 29.641 -14.773 -16.188 1 93.69 204 SER A CA 1
ATOM 1530 C C . SER A 1 204 ? 29.719 -13.32 -15.75 1 93.69 204 SER A C 1
ATOM 1532 O O . SER A 1 204 ? 30.516 -12.961 -14.875 1 93.69 204 SER A O 1
ATOM 1534 N N . GLY A 1 205 ? 28.891 -12.539 -16.266 1 92.25 205 GLY A N 1
ATOM 1535 C CA . GLY A 1 205 ? 28.906 -11.125 -15.922 1 92.25 205 GLY A CA 1
ATOM 1536 C C . GLY A 1 205 ? 28.141 -10.812 -14.656 1 92.25 205 GLY A C 1
ATOM 1537 O O . GLY A 1 205 ? 28.281 -9.719 -14.094 1 92.25 205 GLY A O 1
ATOM 1538 N N . VAL A 1 206 ? 27.359 -11.828 -14.148 1 93.88 206 VAL A N 1
ATOM 1539 C CA . VAL A 1 206 ? 26.469 -11.461 -13.062 1 93.88 206 VAL A CA 1
ATOM 1540 C C . VAL A 1 206 ? 26.562 -12.492 -11.938 1 93.88 206 VAL A C 1
ATOM 1542 O O . VAL A 1 206 ? 26.172 -12.219 -10.797 1 93.88 206 VAL A O 1
ATOM 1545 N N . TYR A 1 207 ? 27.078 -13.664 -12.203 1 94.75 207 TYR A N 1
ATOM 1546 C CA . TYR A 1 207 ? 27.219 -14.703 -11.203 1 94.75 207 TYR A CA 1
ATOM 1547 C C . TYR A 1 207 ? 28.672 -15.195 -11.133 1 94.75 207 TYR A C 1
ATOM 1549 O O . TYR A 1 207 ? 29.344 -15.289 -12.156 1 94.75 207 TYR A O 1
ATOM 1557 N N . ASP A 1 208 ? 28.969 -15.523 -9.906 1 95.19 208 ASP A N 1
ATOM 1558 C CA . ASP A 1 208 ? 30.203 -16.297 -9.758 1 95.19 208 ASP A CA 1
ATOM 1559 C C . ASP A 1 208 ? 30.016 -17.734 -10.25 1 95.19 208 ASP A C 1
ATOM 1561 O O . ASP A 1 208 ? 28.906 -18.266 -10.195 1 95.19 208 ASP A O 1
ATOM 1565 N N . TRP A 1 209 ? 31.156 -18.266 -10.688 1 93.69 209 TRP A N 1
ATOM 1566 C CA . TRP A 1 209 ? 31.125 -19.625 -11.203 1 93.69 209 TRP A CA 1
ATOM 1567 C C . TRP A 1 209 ? 30.531 -20.578 -10.18 1 93.69 209 TRP A C 1
ATOM 1569 O O . TRP A 1 209 ? 29.734 -21.453 -10.531 1 93.69 209 TRP A O 1
ATOM 1579 N N . SER A 1 210 ? 30.781 -20.438 -8.953 1 93.81 210 SER A N 1
ATOM 1580 C CA . SER A 1 210 ? 30.328 -21.328 -7.891 1 93.81 210 SER A CA 1
ATOM 1581 C C . SER A 1 210 ? 28.844 -21.156 -7.625 1 93.81 210 SER A C 1
ATOM 1583 O O . SER A 1 210 ? 28.203 -22.031 -7.055 1 93.81 210 SER A O 1
ATOM 1585 N N . SER A 1 211 ? 28.234 -20 -8.062 1 95 211 SER A N 1
ATOM 1586 C CA . SER A 1 211 ? 26.828 -19.703 -7.801 1 95 211 SER A CA 1
ATOM 1587 C C . SER A 1 211 ? 25.938 -20.219 -8.922 1 95 211 SER A C 1
ATOM 1589 O O . SER A 1 211 ? 24.719 -20.281 -8.773 1 95 211 SER A O 1
ATOM 1591 N N . ALA A 1 212 ? 26.562 -20.562 -10.016 1 96.31 212 ALA A N 1
ATOM 1592 C CA . ALA A 1 212 ? 25.797 -21.109 -11.133 1 96.31 212 ALA A CA 1
ATOM 1593 C C . ALA A 1 212 ? 25.531 -22.594 -10.945 1 96.31 212 ALA A C 1
ATOM 1595 O O . ALA A 1 212 ? 26.172 -23.438 -11.57 1 96.31 212 ALA A O 1
ATOM 1596 N N . THR A 1 213 ? 24.594 -22.891 -10.109 1 96.94 213 THR A N 1
ATOM 1597 C CA . THR A 1 213 ? 24.266 -24.266 -9.75 1 96.94 213 THR A CA 1
ATOM 1598 C C . THR A 1 213 ? 22.75 -24.438 -9.602 1 96.94 213 THR A C 1
ATOM 1600 O O . THR A 1 213 ? 22 -23.453 -9.641 1 96.94 213 THR A O 1
ATOM 1603 N N . TYR A 1 214 ? 22.312 -25.688 -9.414 1 97.88 214 TYR A N 1
ATOM 1604 C CA . TYR A 1 214 ? 20.906 -26.047 -9.281 1 97.88 214 TYR A CA 1
ATOM 1605 C C . TYR A 1 214 ? 20.281 -25.344 -8.078 1 97.88 214 TYR A C 1
ATOM 1607 O O . TYR A 1 214 ? 19.094 -24.969 -8.117 1 97.88 214 TYR A O 1
ATOM 1615 N N . THR A 1 215 ? 20.969 -25.062 -7.035 1 96.56 215 THR A N 1
ATOM 1616 C CA . THR A 1 215 ? 20.406 -24.453 -5.832 1 96.56 215 THR A CA 1
ATOM 1617 C C . THR A 1 215 ? 20.016 -23 -6.09 1 96.56 215 THR A C 1
ATOM 1619 O O . THR A 1 215 ? 19.266 -22.406 -5.316 1 96.56 215 THR A O 1
ATOM 1622 N N . ASN A 1 216 ? 20.547 -22.422 -7.172 1 97.5 216 ASN A N 1
ATOM 1623 C CA . ASN A 1 216 ? 20.188 -21.078 -7.57 1 97.5 216 ASN A CA 1
ATOM 1624 C C . ASN A 1 216 ? 19.375 -21.062 -8.867 1 97.5 216 ASN A C 1
ATOM 1626 O O . ASN A 1 216 ? 19.375 -20.078 -9.594 1 97.5 216 ASN A O 1
ATOM 1630 N N . ALA A 1 217 ? 18.75 -22.219 -9.125 1 98.25 217 ALA A N 1
ATOM 1631 C CA . ALA A 1 217 ? 18.078 -22.406 -10.398 1 98.25 217 ALA A CA 1
ATOM 1632 C C . ALA A 1 217 ? 17 -21.344 -10.617 1 98.25 217 ALA A C 1
ATOM 1634 O O . ALA A 1 217 ? 16.812 -20.859 -11.727 1 98.25 217 ALA A O 1
ATOM 1635 N N . VAL A 1 218 ? 16.297 -20.984 -9.539 1 97.75 218 VAL A N 1
ATOM 1636 C CA . VAL A 1 218 ? 15.172 -20.062 -9.664 1 97.75 218 VAL A CA 1
ATOM 1637 C C . VAL A 1 218 ? 15.688 -18.672 -10.031 1 97.75 218 VAL A C 1
ATOM 1639 O O . VAL A 1 218 ? 15.211 -18.062 -10.992 1 97.75 218 VAL A O 1
ATOM 1642 N N . ALA A 1 219 ? 16.688 -18.156 -9.336 1 97.12 219 ALA A N 1
ATOM 1643 C CA . ALA A 1 219 ? 17.25 -16.844 -9.609 1 97.12 219 ALA A CA 1
ATOM 1644 C C . ALA A 1 219 ? 17.891 -16.797 -11 1 97.12 219 ALA A C 1
ATOM 1646 O O . ALA A 1 219 ? 17.766 -15.797 -11.711 1 97.12 219 ALA A O 1
ATOM 1647 N N . ILE A 1 220 ? 18.547 -17.859 -11.375 1 97.69 220 ILE A N 1
ATOM 1648 C CA . ILE A 1 220 ? 19.203 -17.938 -12.68 1 97.69 220 ILE A CA 1
ATOM 1649 C C . ILE A 1 220 ? 18.141 -17.922 -13.789 1 97.69 220 ILE A C 1
ATOM 1651 O O . ILE A 1 220 ? 18.281 -17.188 -14.773 1 97.69 220 ILE A O 1
ATOM 1655 N N . SER A 1 221 ? 17.141 -18.734 -13.625 1 97.69 221 SER A N 1
ATOM 1656 C CA . SER A 1 221 ? 16.078 -18.781 -14.617 1 97.69 221 SER A CA 1
ATOM 1657 C C . SER A 1 221 ? 15.414 -17.406 -14.773 1 97.69 221 SER A C 1
ATOM 1659 O O . SER A 1 221 ? 15.102 -16.984 -15.891 1 97.69 221 SER A O 1
ATOM 1661 N N . GLU A 1 222 ? 15.18 -16.688 -13.68 1 96.69 222 GLU A N 1
ATOM 1662 C CA . GLU A 1 222 ? 14.586 -15.359 -13.727 1 96.69 222 GLU A CA 1
ATOM 1663 C C . GLU A 1 222 ? 15.461 -14.391 -14.516 1 96.69 222 GLU A C 1
ATOM 1665 O O . GLU A 1 222 ? 14.953 -13.578 -15.297 1 96.69 222 GLU A O 1
ATOM 1670 N N . TYR A 1 223 ? 16.766 -14.445 -14.352 1 97 223 TYR A N 1
ATOM 1671 C CA . TYR A 1 223 ? 17.703 -13.602 -15.086 1 97 223 TYR A CA 1
ATOM 1672 C C . TYR A 1 223 ? 17.672 -13.914 -16.578 1 97 223 TYR A C 1
ATOM 1674 O O . TYR A 1 223 ? 17.625 -13.008 -17.406 1 97 223 TYR A O 1
ATOM 1682 N N . LEU A 1 224 ? 17.641 -15.211 -16.859 1 96.25 224 LEU A N 1
ATOM 1683 C CA . LEU A 1 224 ? 17.625 -15.633 -18.266 1 96.25 224 LEU A CA 1
ATOM 1684 C C . LEU A 1 224 ? 16.328 -15.211 -18.938 1 96.25 224 LEU A C 1
ATOM 1686 O O . LEU A 1 224 ? 16.344 -14.773 -20.094 1 96.25 224 LEU A O 1
ATOM 1690 N N . ASP A 1 225 ? 15.195 -15.367 -18.25 1 94.69 225 ASP A N 1
ATOM 1691 C CA . ASP A 1 225 ? 13.914 -14.945 -18.812 1 94.69 225 ASP A CA 1
ATOM 1692 C C . ASP A 1 225 ? 13.906 -13.445 -19.078 1 94.69 225 ASP A C 1
ATOM 1694 O O . ASP A 1 225 ? 13.383 -13 -20.109 1 94.69 225 ASP A O 1
ATOM 1698 N N . TYR A 1 226 ? 14.438 -12.664 -18.188 1 95.25 226 TYR A N 1
ATOM 1699 C CA . TYR A 1 226 ? 14.547 -11.227 -18.375 1 95.25 226 TYR A CA 1
ATOM 1700 C C . TYR A 1 226 ? 15.414 -10.891 -19.578 1 95.25 226 TYR A C 1
ATOM 1702 O O . TYR A 1 226 ? 15.031 -10.07 -20.422 1 95.25 226 TYR A O 1
ATOM 1710 N N . GLU A 1 227 ? 16.609 -11.531 -19.672 1 94.06 227 GLU A N 1
ATOM 1711 C CA . GLU A 1 227 ? 17.531 -11.273 -20.766 1 94.06 227 GLU A CA 1
ATOM 1712 C C . GLU A 1 227 ? 16.938 -11.68 -22.109 1 94.06 227 GLU A C 1
ATOM 1714 O O . GLU A 1 227 ? 17.203 -11.047 -23.141 1 94.06 227 GLU A O 1
ATOM 1719 N N . ALA A 1 228 ? 16.172 -12.703 -22.062 1 92.75 228 ALA A N 1
ATOM 1720 C CA . ALA A 1 228 ? 15.547 -13.18 -23.297 1 92.75 228 ALA A CA 1
ATOM 1721 C C . ALA A 1 228 ? 14.602 -12.125 -23.875 1 92.75 228 ALA A C 1
ATOM 1723 O O . ALA A 1 228 ? 14.445 -12.031 -25.094 1 92.75 228 ALA A O 1
ATOM 1724 N N . VAL A 1 229 ? 14.031 -11.297 -23.016 1 92.19 229 VAL A N 1
ATOM 1725 C CA . VAL A 1 229 ? 13.078 -10.273 -23.438 1 92.19 229 VAL A CA 1
ATOM 1726 C C . VAL A 1 229 ? 13.812 -8.969 -23.734 1 92.19 229 VAL A C 1
ATOM 1728 O O . VAL A 1 229 ? 13.438 -8.234 -24.656 1 92.19 229 VAL A O 1
ATOM 1731 N N . HIS A 1 230 ? 14.922 -8.711 -23.078 1 92.56 230 HIS A N 1
ATOM 1732 C CA . HIS A 1 230 ? 15.461 -7.352 -23.078 1 92.56 230 HIS A CA 1
ATOM 1733 C C . HIS A 1 230 ? 16.828 -7.305 -23.75 1 92.56 230 HIS A C 1
ATOM 1735 O O . HIS A 1 230 ? 17.375 -6.223 -23.969 1 92.56 230 HIS A O 1
ATOM 1741 N N . ASN A 1 231 ? 17.344 -8.398 -23.953 1 90 231 ASN A N 1
ATOM 1742 C CA . ASN A 1 231 ? 18.688 -8.469 -24.547 1 90 231 ASN A CA 1
ATOM 1743 C C . ASN A 1 231 ? 18.688 -9.273 -25.844 1 90 231 ASN A C 1
ATOM 1745 O O . ASN A 1 231 ? 18.625 -10.508 -25.797 1 90 231 ASN A O 1
ATOM 1749 N N . ASP A 1 232 ? 18.906 -8.688 -26.906 1 84.5 232 ASP A N 1
ATOM 1750 C CA . ASP A 1 232 ? 18.844 -9.344 -28.203 1 84.5 232 ASP A CA 1
ATOM 1751 C C . ASP A 1 232 ? 20.047 -10.258 -28.422 1 84.5 232 ASP A C 1
ATOM 1753 O O . ASP A 1 232 ? 19.953 -11.234 -29.172 1 84.5 232 ASP A O 1
ATOM 1757 N N . SER A 1 233 ? 21.094 -9.977 -27.75 1 82.62 233 SER A N 1
ATOM 1758 C CA . SER A 1 233 ? 22.328 -10.734 -27.969 1 82.62 233 SER A CA 1
ATOM 1759 C C . SER A 1 233 ? 22.297 -12.062 -27.219 1 82.62 233 SER A C 1
ATOM 1761 O O . SER A 1 233 ? 23.078 -12.961 -27.516 1 82.62 233 SER A O 1
ATOM 1763 N N . LEU A 1 234 ? 21.375 -12.18 -26.344 1 81.25 234 LEU A N 1
ATOM 1764 C CA . LEU A 1 234 ? 21.312 -13.422 -25.578 1 81.25 234 LEU A CA 1
ATOM 1765 C C . LEU A 1 234 ? 21.047 -14.609 -26.484 1 81.25 234 LEU A C 1
ATOM 1767 O O . LEU A 1 234 ? 21.703 -15.656 -26.359 1 81.25 234 LEU A O 1
ATOM 1771 N N . LEU A 1 235 ? 20.156 -14.43 -27.375 1 77.56 235 LEU A N 1
ATOM 1772 C CA . LEU A 1 235 ? 19.719 -15.555 -28.188 1 77.56 235 LEU A CA 1
ATOM 1773 C C . LEU A 1 235 ? 20.75 -15.875 -29.281 1 77.56 235 LEU A C 1
ATOM 1775 O O . LEU A 1 235 ? 20.672 -16.922 -29.922 1 77.56 235 LEU A O 1
ATOM 1779 N N . GLU A 1 236 ? 21.625 -14.984 -29.344 1 81 236 GLU A N 1
ATOM 1780 C CA . GLU A 1 236 ? 22.781 -15.305 -30.203 1 81 236 GLU A CA 1
ATOM 1781 C C . GLU A 1 236 ? 23.75 -16.234 -29.484 1 81 236 GLU A C 1
ATOM 1783 O O . GLU A 1 236 ? 24.422 -17.031 -30.125 1 81 236 GLU A O 1
ATOM 1788 N N . SER A 1 237 ? 23.656 -16.094 -28.234 1 81.12 237 SER A N 1
ATOM 1789 C CA . SER A 1 237 ? 24.625 -16.844 -27.453 1 81.12 237 SER A CA 1
ATOM 1790 C C . SER A 1 237 ? 24.031 -18.141 -26.906 1 81.12 237 SER A C 1
ATOM 1792 O O . SER A 1 237 ? 24.734 -19.125 -26.719 1 81.12 237 SER A O 1
ATOM 1794 N N . LEU A 1 238 ? 22.766 -18.062 -26.641 1 84.38 238 LEU A N 1
ATOM 1795 C CA . LEU A 1 238 ? 22.109 -19.203 -26 1 84.38 238 LEU A CA 1
ATOM 1796 C C . LEU A 1 238 ? 20.953 -19.703 -26.875 1 84.38 238 LEU A C 1
ATOM 1798 O O . LEU A 1 238 ? 20.219 -18.906 -27.453 1 84.38 238 LEU A O 1
ATOM 1802 N N . HIS A 1 239 ? 20.844 -21.047 -26.891 1 86.5 239 HIS A N 1
ATOM 1803 C CA . HIS A 1 239 ? 19.719 -21.656 -27.578 1 86.5 239 HIS A CA 1
ATOM 1804 C C . HIS A 1 239 ? 18.453 -21.594 -26.719 1 86.5 239 HIS A C 1
ATOM 1806 O O . HIS A 1 239 ? 18.531 -21.594 -25.484 1 86.5 239 HIS A O 1
ATOM 1812 N N . ASP A 1 240 ? 17.359 -21.516 -27.375 1 89.81 240 ASP A N 1
ATOM 1813 C CA . ASP A 1 240 ? 16.062 -21.5 -26.688 1 89.81 240 ASP A CA 1
ATOM 1814 C C . ASP A 1 240 ? 15.914 -22.719 -25.781 1 89.81 240 ASP A C 1
ATOM 1816 O O . ASP A 1 240 ? 15.297 -22.641 -24.719 1 89.81 240 ASP A O 1
ATOM 1820 N N . THR A 1 241 ? 16.531 -23.75 -26.141 1 92.69 241 THR A N 1
ATOM 1821 C CA . THR A 1 241 ? 16.438 -24.984 -25.375 1 92.69 241 THR A CA 1
ATOM 1822 C C . THR A 1 241 ? 17.125 -24.844 -24.031 1 92.69 241 THR A C 1
ATOM 1824 O O . THR A 1 241 ? 16.719 -25.469 -23.047 1 92.69 241 THR A O 1
ATOM 1827 N N . ASP A 1 242 ? 18.156 -24.031 -24.031 1 94.88 242 ASP A N 1
ATOM 1828 C CA . ASP A 1 242 ? 18.875 -23.797 -22.766 1 94.88 242 ASP A CA 1
ATOM 1829 C C . ASP A 1 242 ? 18 -23.016 -21.781 1 94.88 242 ASP A C 1
ATOM 1831 O O . ASP A 1 242 ? 18 -23.297 -20.594 1 94.88 242 ASP A O 1
ATOM 1835 N N . ILE A 1 243 ? 17.297 -22.125 -22.312 1 94.94 243 ILE A N 1
ATOM 1836 C CA . ILE A 1 243 ? 16.422 -21.312 -21.484 1 94.94 243 ILE A CA 1
ATOM 1837 C C . ILE A 1 243 ? 15.273 -22.156 -20.938 1 94.94 243 ILE A C 1
ATOM 1839 O O . ILE A 1 243 ? 14.914 -22.062 -19.766 1 94.94 243 ILE A O 1
ATOM 1843 N N . ILE A 1 244 ? 14.727 -22.984 -21.797 1 95.69 244 ILE A N 1
ATOM 1844 C CA . ILE A 1 244 ? 13.641 -23.875 -21.391 1 95.69 244 ILE A CA 1
ATOM 1845 C C . ILE A 1 244 ? 14.133 -24.844 -20.328 1 95.69 244 ILE A C 1
ATOM 1847 O O . ILE A 1 244 ? 13.422 -25.109 -19.344 1 95.69 244 ILE A O 1
ATOM 1851 N N . ARG A 1 245 ? 15.336 -25.359 -20.531 1 97.06 245 ARG A N 1
ATOM 1852 C CA . ARG A 1 245 ? 15.891 -26.281 -19.547 1 97.06 245 ARG A CA 1
ATOM 1853 C C . ARG A 1 245 ? 16.125 -25.594 -18.203 1 97.06 245 ARG A C 1
ATOM 1855 O O . ARG A 1 245 ? 15.828 -26.156 -17.156 1 97.06 245 ARG A O 1
ATOM 1862 N N . ALA A 1 246 ? 16.688 -24.391 -18.25 1 97.88 246 ALA A N 1
ATOM 1863 C CA . ALA A 1 246 ? 16.875 -23.609 -17.031 1 97.88 246 ALA A CA 1
ATOM 1864 C C . ALA A 1 246 ? 15.547 -23.391 -16.312 1 97.88 246 ALA A C 1
ATOM 1866 O O . ALA A 1 246 ? 15.477 -23.484 -15.086 1 97.88 246 ALA A O 1
ATOM 1867 N N . ARG A 1 247 ? 14.547 -23.109 -17.047 1 97.5 247 ARG A N 1
ATOM 1868 C CA . ARG A 1 247 ? 13.211 -22.922 -16.5 1 97.5 247 ARG A CA 1
ATOM 1869 C C . ARG A 1 247 ? 12.688 -24.203 -15.852 1 97.5 247 ARG A C 1
ATOM 1871 O O . ARG A 1 247 ? 12.094 -24.156 -14.773 1 97.5 247 ARG A O 1
ATOM 1878 N N . SER A 1 248 ? 12.883 -25.266 -16.516 1 97.69 248 SER A N 1
ATOM 1879 C CA . SER A 1 248 ? 12.414 -26.547 -16.016 1 97.69 248 SER A CA 1
ATOM 1880 C C . SER A 1 248 ? 13.086 -26.891 -14.68 1 97.69 248 SER A C 1
ATOM 1882 O O . SER A 1 248 ? 12.438 -27.422 -13.773 1 97.69 248 SER A O 1
ATOM 1884 N N . LEU A 1 249 ? 14.375 -26.625 -14.57 1 98.38 249 LEU A N 1
ATOM 1885 C CA . LEU A 1 249 ? 15.102 -26.891 -13.336 1 98.38 249 LEU A CA 1
ATOM 1886 C C . LEU A 1 249 ? 14.633 -25.969 -12.219 1 98.38 249 LEU A C 1
ATOM 1888 O O . LEU A 1 249 ? 14.547 -26.375 -11.062 1 98.38 249 LEU A O 1
ATOM 1892 N N . ALA A 1 250 ? 14.352 -24.719 -12.539 1 98.5 250 ALA A N 1
ATOM 1893 C CA . ALA A 1 250 ? 13.797 -23.781 -11.57 1 98.5 250 ALA A CA 1
ATOM 1894 C C . ALA A 1 250 ? 12.43 -24.25 -11.078 1 98.5 250 ALA A C 1
ATOM 1896 O O . ALA A 1 250 ? 12.141 -24.188 -9.875 1 98.5 250 ALA A O 1
ATOM 1897 N N . ASP A 1 251 ? 11.586 -24.703 -12.008 1 98 251 ASP A N 1
ATOM 1898 C CA . ASP A 1 251 ? 10.258 -25.203 -11.672 1 98 251 ASP A CA 1
ATOM 1899 C C . ASP A 1 251 ? 10.359 -26.438 -10.758 1 98 251 ASP A C 1
ATOM 1901 O O . ASP A 1 251 ? 9.562 -26.578 -9.82 1 98 251 ASP A O 1
ATOM 1905 N N . GLN A 1 252 ? 11.273 -27.297 -11.078 1 96.88 252 GLN A N 1
ATOM 1906 C CA . GLN A 1 252 ? 11.492 -28.484 -10.25 1 96.88 252 GLN A CA 1
ATOM 1907 C C . GLN A 1 252 ? 11.883 -28.094 -8.828 1 96.88 252 GLN A C 1
ATOM 1909 O O . GLN A 1 252 ? 11.367 -28.641 -7.859 1 96.88 252 GLN A O 1
ATOM 1914 N N . TYR A 1 253 ? 12.758 -27.172 -8.734 1 97.5 253 TYR A N 1
ATOM 1915 C CA . TYR A 1 253 ? 13.203 -26.703 -7.426 1 97.5 253 TYR A CA 1
ATOM 1916 C C . TYR A 1 253 ? 12.039 -26.141 -6.625 1 97.5 253 TYR A C 1
ATOM 1918 O O . TYR A 1 253 ? 11.867 -26.469 -5.449 1 97.5 253 TYR A O 1
ATOM 1926 N N . LEU A 1 254 ? 11.25 -25.266 -7.254 1 97.56 254 LEU A N 1
ATOM 1927 C CA . LEU A 1 254 ? 10.133 -24.625 -6.57 1 97.56 254 LEU A CA 1
ATOM 1928 C C . LEU A 1 254 ? 9.07 -25.641 -6.184 1 97.56 254 LEU A C 1
ATOM 1930 O O . LEU A 1 254 ? 8.469 -25.547 -5.113 1 97.56 254 LEU A O 1
ATOM 1934 N N . TRP A 1 255 ? 8.875 -26.594 -7.07 1 96.19 255 TRP A N 1
ATOM 1935 C CA . TRP A 1 255 ? 7.895 -27.625 -6.754 1 96.19 255 TRP A CA 1
ATOM 1936 C C . TRP A 1 255 ? 8.336 -28.438 -5.539 1 96.19 255 TRP A C 1
ATOM 1938 O O . TRP A 1 255 ? 7.551 -28.656 -4.613 1 96.19 255 TRP A O 1
ATOM 1948 N N . ARG A 1 256 ? 9.562 -28.797 -5.477 1 95.12 256 ARG A N 1
ATOM 1949 C CA . ARG A 1 256 ? 10.078 -29.656 -4.414 1 95.12 256 ARG A CA 1
ATOM 1950 C C . ARG A 1 256 ? 10.086 -28.922 -3.074 1 95.12 256 ARG A C 1
ATOM 1952 O O . ARG A 1 256 ? 9.93 -29.547 -2.021 1 95.12 256 ARG A O 1
ATOM 1959 N N . THR A 1 257 ? 10.164 -27.625 -3.121 1 96.25 257 THR A N 1
ATOM 1960 C CA . THR A 1 257 ? 10.297 -26.875 -1.878 1 96.25 257 THR A CA 1
ATOM 1961 C C . THR A 1 257 ? 8.945 -26.312 -1.433 1 96.25 257 THR A C 1
ATOM 1963 O O . THR A 1 257 ? 8.812 -25.812 -0.313 1 96.25 257 THR A O 1
ATOM 1966 N N . ASN A 1 258 ? 7.879 -26.422 -2.291 1 96.88 258 ASN A N 1
ATOM 1967 C CA . ASN A 1 258 ? 6.613 -25.797 -1.938 1 96.88 258 ASN A CA 1
ATOM 1968 C C . ASN A 1 258 ? 5.457 -26.781 -1.979 1 96.88 258 ASN A C 1
ATOM 1970 O O . ASN A 1 258 ? 4.336 -26.453 -1.588 1 96.88 258 ASN A O 1
ATOM 1974 N N . SER A 1 259 ? 5.719 -27.969 -2.377 1 93.56 259 SER A N 1
ATOM 1975 C CA . SER A 1 259 ? 4.645 -28.953 -2.535 1 93.56 259 SER A CA 1
ATOM 1976 C C . SER A 1 259 ? 4.469 -29.797 -1.275 1 93.56 259 SER A C 1
ATOM 1978 O O . SER A 1 259 ? 5.363 -29.844 -0.428 1 93.56 259 SER A O 1
ATOM 1980 N N . GLN A 1 260 ? 3.297 -30.344 -1.214 1 85.56 260 GLN A N 1
ATOM 1981 C CA . GLN A 1 260 ? 2.996 -31.266 -0.134 1 85.56 260 GLN A CA 1
ATOM 1982 C C . GLN A 1 260 ? 3.811 -32.562 -0.274 1 85.56 260 GLN A C 1
ATOM 1984 O O . GLN A 1 260 ? 3.83 -33.156 -1.342 1 85.56 260 GLN A O 1
ATOM 1989 N N . GLN A 1 261 ? 4.668 -32.75 0.708 1 72.94 261 GLN A N 1
ATOM 1990 C CA . GLN A 1 261 ? 5.508 -33.938 0.664 1 72.94 261 GLN A CA 1
ATOM 1991 C C . GLN A 1 261 ? 4.836 -35.094 1.372 1 72.94 261 GLN A C 1
ATOM 1993 O O . GLN A 1 261 ? 4.039 -34.906 2.291 1 72.94 261 GLN A O 1
ATOM 1998 N N . SER A 1 262 ? 4.82 -36.188 0.658 1 59.38 262 SER A N 1
ATOM 1999 C CA . SER A 1 262 ? 4.254 -37.406 1.256 1 59.38 262 SER A CA 1
ATOM 2000 C C . SER A 1 262 ? 4.852 -37.656 2.633 1 59.38 262 SER A C 1
ATOM 2002 O O . SER A 1 262 ? 6.023 -37.375 2.875 1 59.38 262 SER A O 1
ATOM 2004 N N . ALA A 1 263 ? 3.988 -37.688 3.625 1 50.25 263 ALA A N 1
ATOM 2005 C CA . ALA A 1 263 ? 4.332 -38 5.004 1 50.25 263 ALA A CA 1
ATOM 2006 C C . ALA A 1 263 ? 5.445 -39.062 5.059 1 50.25 263 ALA A C 1
ATOM 2008 O O . ALA A 1 263 ? 6.145 -39.156 6.066 1 50.25 263 ALA A O 1
ATOM 2009 N N . SER A 1 264 ? 5.434 -39.781 4.004 1 46.09 264 SER A N 1
ATOM 2010 C CA . SER A 1 264 ? 6.348 -40.906 4.105 1 46.09 264 SER A CA 1
ATOM 2011 C C . SER A 1 264 ? 7.793 -40.438 4.215 1 46.09 264 SER A C 1
ATOM 2013 O O . SER A 1 264 ? 8.688 -41.25 4.527 1 46.09 264 SER A O 1
ATOM 2015 N N . SER A 1 265 ? 8.023 -39.281 3.68 1 49 265 SER A N 1
ATOM 2016 C CA . SER A 1 265 ? 9.445 -38.969 3.709 1 49 265 SER A CA 1
ATOM 2017 C C . SER A 1 265 ? 9.906 -38.625 5.125 1 49 265 SER A C 1
ATOM 2019 O O . SER A 1 265 ? 11.109 -38.5 5.379 1 49 265 SER A O 1
ATOM 2021 N N . GLY A 1 266 ? 9.117 -38.938 6.125 1 49.09 266 GLY A N 1
ATOM 2022 C CA . GLY A 1 266 ? 9.523 -38.969 7.52 1 49.09 266 GLY A CA 1
ATOM 2023 C C . GLY A 1 266 ? 9.875 -37.594 8.07 1 49.09 266 GLY A C 1
ATOM 2024 O O . GLY A 1 266 ? 10.078 -37.438 9.273 1 49.09 266 GLY A O 1
ATOM 2025 N N . SER A 1 267 ? 10.141 -36.625 7.141 1 60.09 267 SER A N 1
ATOM 2026 C CA . SER A 1 267 ? 10.688 -35.406 7.758 1 60.09 267 SER A CA 1
ATOM 2027 C C . SER A 1 267 ? 9.57 -34.5 8.25 1 60.09 267 SER A C 1
ATOM 2029 O O . SER A 1 267 ? 8.672 -34.156 7.484 1 60.09 267 SER A O 1
ATOM 2031 N N . MET A 1 268 ? 9.43 -34.344 9.547 1 61.72 268 MET A N 1
ATOM 2032 C CA . MET A 1 268 ? 8.484 -33.438 10.211 1 61.72 268 MET A CA 1
ATOM 2033 C C . MET A 1 268 ? 8.656 -32.031 9.719 1 61.72 268 MET A C 1
ATOM 2035 O O . MET A 1 268 ? 7.715 -31.219 9.758 1 61.72 268 MET A O 1
ATOM 2039 N N . ILE A 1 269 ? 9.695 -31.781 9.078 1 65.94 269 ILE A N 1
ATOM 2040 C CA . ILE A 1 269 ? 9.992 -30.422 8.656 1 65.94 269 ILE A CA 1
ATOM 2041 C C . ILE A 1 269 ? 9.391 -30.156 7.277 1 65.94 269 ILE A C 1
ATOM 2043 O O . ILE A 1 269 ? 8.914 -29.062 6.996 1 65.94 269 ILE A O 1
ATOM 2047 N N . GLY A 1 270 ? 9.203 -31.172 6.617 1 75.62 270 GLY A N 1
ATOM 2048 C CA . GLY A 1 270 ? 8.695 -31.047 5.258 1 75.62 270 GLY A CA 1
ATOM 2049 C C . GLY A 1 270 ? 7.223 -30.703 5.199 1 75.62 270 GLY A C 1
ATOM 2050 O O . GLY A 1 270 ? 6.723 -30.266 4.164 1 75.62 270 GLY A O 1
ATOM 2051 N N . VAL A 1 271 ? 6.602 -30.781 6.371 1 78.88 271 VAL A N 1
ATOM 2052 C CA . VAL A 1 271 ? 5.168 -30.516 6.441 1 78.88 271 VAL A CA 1
ATOM 2053 C C . VAL A 1 271 ? 4.895 -29.031 6.242 1 78.88 271 VAL A C 1
ATOM 2055 O O . VAL A 1 271 ? 3.799 -28.641 5.832 1 78.88 271 VAL A O 1
ATOM 2058 N N . ALA A 1 272 ? 5.898 -28.188 6.352 1 91.56 272 ALA A N 1
ATOM 2059 C CA . ALA A 1 272 ? 5.738 -26.734 6.266 1 91.56 272 ALA A CA 1
ATOM 2060 C C . ALA A 1 272 ? 5.914 -26.25 4.828 1 91.56 272 ALA A C 1
ATOM 2062 O O . ALA A 1 272 ? 5.605 -25.094 4.512 1 91.56 272 ALA A O 1
ATOM 2063 N N . SER A 1 273 ? 6.312 -27.156 3.924 1 94.94 273 SER A N 1
ATOM 2064 C CA . SER A 1 273 ? 6.676 -26.766 2.564 1 94.94 273 SER A CA 1
ATOM 2065 C C . SER A 1 273 ? 5.5 -26.141 1.835 1 94.94 273 SER A C 1
ATOM 2067 O O . SER A 1 273 ? 5.656 -25.109 1.17 1 94.94 273 SER A O 1
ATOM 2069 N N . PRO A 1 274 ? 4.297 -26.672 2.053 1 96.69 274 PRO A N 1
ATOM 2070 C CA . PRO A 1 274 ? 3.186 -26.109 1.289 1 96.69 274 PRO A CA 1
ATOM 2071 C C . PRO A 1 274 ? 2.498 -24.953 2.018 1 96.69 274 PRO A C 1
ATOM 2073 O O . PRO A 1 274 ? 1.364 -24.609 1.686 1 96.69 274 PRO A O 1
ATOM 2076 N N . ILE A 1 275 ? 3.127 -24.297 2.975 1 97.56 275 ILE A N 1
ATOM 2077 C CA . ILE A 1 275 ? 2.506 -23.328 3.871 1 97.56 275 ILE A CA 1
ATOM 2078 C C . ILE A 1 275 ? 1.986 -22.141 3.066 1 97.56 275 ILE A C 1
ATOM 2080 O O . ILE A 1 275 ? 0.942 -21.562 3.393 1 97.56 275 ILE A O 1
ATOM 2084 N N . ALA A 1 276 ? 2.699 -21.766 2.006 1 98.19 276 ALA A N 1
ATOM 2085 C CA . ALA A 1 276 ? 2.285 -20.625 1.194 1 98.19 276 ALA A CA 1
ATOM 2086 C C . ALA A 1 276 ? 0.945 -20.891 0.516 1 98.19 276 ALA A C 1
ATOM 2088 O O . ALA A 1 276 ? 0.117 -19.984 0.387 1 98.19 276 ALA A O 1
ATOM 2089 N N . GLY A 1 277 ? 0.755 -22.109 0.074 1 98.12 277 GLY A N 1
ATOM 2090 C CA . GLY A 1 277 ? -0.511 -22.484 -0.531 1 98.12 277 GLY A CA 1
ATOM 2091 C C . GLY A 1 277 ? -1.637 -22.625 0.476 1 98.12 277 GLY A C 1
ATOM 2092 O O . GLY A 1 277 ? -2.783 -22.281 0.183 1 98.12 277 GLY A O 1
ATOM 2093 N N . GLN A 1 278 ? -1.295 -23.094 1.65 1 97.94 278 GLN A N 1
ATOM 2094 C CA . GLN A 1 278 ? -2.283 -23.281 2.709 1 97.94 278 GLN A CA 1
ATOM 2095 C C . GLN A 1 278 ? -2.822 -21.938 3.199 1 97.94 278 GLN A C 1
ATOM 2097 O O . GLN A 1 278 ? -4.016 -21.812 3.482 1 97.94 278 GLN A O 1
ATOM 2102 N N . THR A 1 279 ? -1.96 -21 3.291 1 98.38 279 THR A N 1
ATOM 2103 C CA . THR A 1 279 ? -2.414 -19.672 3.717 1 98.38 279 THR A CA 1
ATOM 2104 C C . THR A 1 279 ? -3.166 -18.969 2.592 1 98.38 279 THR A C 1
ATOM 2106 O O . THR A 1 279 ? -4.102 -18.203 2.846 1 98.38 279 THR A O 1
ATOM 2109 N N . LEU A 1 280 ? -2.73 -19.172 1.335 1 98.56 280 LEU A N 1
ATOM 2110 C CA . LEU A 1 280 ? -3.486 -18.609 0.222 1 98.56 280 LEU A CA 1
ATOM 2111 C C . LEU A 1 280 ? -4.895 -19.188 0.169 1 98.56 280 LEU A C 1
ATOM 2113 O O . LEU A 1 280 ? -5.852 -18.5 -0.169 1 98.56 280 LEU A O 1
ATOM 2117 N N . ALA A 1 281 ? -5.039 -20.453 0.515 1 98.31 281 ALA A N 1
ATOM 2118 C CA . ALA A 1 281 ? -6.359 -21.078 0.625 1 98.31 281 ALA A CA 1
ATOM 2119 C C . ALA A 1 281 ? -7.211 -20.359 1.672 1 98.31 281 ALA A C 1
ATOM 2121 O O . ALA A 1 281 ? -8.414 -20.188 1.483 1 98.31 281 ALA A O 1
ATOM 2122 N N . SER A 1 282 ? -6.59 -20 2.746 1 98.25 282 SER A N 1
ATOM 2123 C CA . SER A 1 282 ? -7.289 -19.219 3.771 1 98.25 282 SER A CA 1
ATOM 2124 C C . SER A 1 282 ? -7.797 -17.906 3.215 1 98.25 282 SER A C 1
ATOM 2126 O O . SER A 1 282 ? -8.891 -17.453 3.564 1 98.25 282 SER A O 1
ATOM 2128 N N . SER A 1 283 ? -7.016 -17.297 2.383 1 98.38 283 SER A N 1
ATOM 2129 C CA . SER A 1 283 ? -7.414 -16.047 1.765 1 98.38 283 SER A CA 1
ATOM 2130 C C . SER A 1 283 ? -8.656 -16.219 0.895 1 98.38 283 SER A C 1
ATOM 2132 O O . SER A 1 283 ? -9.547 -15.367 0.89 1 98.38 283 SER A O 1
ATOM 2134 N N . ILE A 1 284 ? -8.664 -17.266 0.167 1 98.56 284 ILE A N 1
ATOM 2135 C CA . ILE A 1 284 ? -9.812 -17.562 -0.683 1 98.56 284 ILE A CA 1
ATOM 2136 C C . ILE A 1 284 ? -11.07 -17.734 0.178 1 98.56 284 ILE A C 1
ATOM 2138 O O . ILE A 1 284 ? -12.109 -17.125 -0.109 1 98.56 284 ILE A O 1
ATOM 2142 N N . LEU A 1 285 ? -10.93 -18.5 1.26 1 97.81 285 LEU A N 1
ATOM 2143 C CA . LEU A 1 285 ? -12.055 -18.75 2.16 1 97.81 285 LEU A CA 1
ATOM 2144 C C . LEU A 1 285 ? -12.539 -17.453 2.793 1 97.81 285 LEU A C 1
ATOM 2146 O O . LEU A 1 285 ? -13.75 -17.203 2.865 1 97.81 285 LEU A O 1
ATOM 2150 N N . GLU A 1 286 ? -11.625 -16.656 3.184 1 96.94 286 GLU A N 1
ATOM 2151 C CA . GLU A 1 286 ? -11.984 -15.391 3.832 1 96.94 286 GLU A CA 1
ATOM 2152 C C . GLU A 1 286 ? -12.734 -14.477 2.873 1 96.94 286 GLU A C 1
ATOM 2154 O O . GLU A 1 286 ? -13.742 -13.867 3.25 1 96.94 286 GLU A O 1
ATOM 2159 N N . ALA A 1 287 ? -12.242 -14.383 1.683 1 97.69 287 ALA A N 1
ATOM 2160 C CA . ALA A 1 287 ? -12.875 -13.516 0.692 1 97.69 287 ALA A CA 1
ATOM 2161 C C . ALA A 1 287 ? -14.305 -13.969 0.405 1 97.69 287 ALA A C 1
ATOM 2163 O O . ALA A 1 287 ? -15.234 -13.156 0.41 1 97.69 287 ALA A O 1
ATOM 2164 N N . PHE A 1 288 ? -14.531 -15.234 0.177 1 98.19 288 PHE A N 1
ATOM 2165 C CA . PHE A 1 288 ? -15.852 -15.742 -0.171 1 98.19 288 PHE A CA 1
ATOM 2166 C C . PHE A 1 288 ? -16.766 -15.734 1.046 1 98.19 288 PHE A C 1
ATOM 2168 O O . PHE A 1 288 ? -17.969 -15.461 0.927 1 98.19 288 PHE A O 1
ATOM 2175 N N . ASP A 1 289 ? -16.234 -16.047 2.203 1 96.38 289 ASP A N 1
ATOM 2176 C CA . ASP A 1 289 ? -17.047 -15.992 3.42 1 96.38 289 ASP A CA 1
ATOM 2177 C C . ASP A 1 289 ? -17.578 -14.586 3.662 1 96.38 289 ASP A C 1
ATOM 2179 O O . ASP A 1 289 ? -18.75 -14.414 4.02 1 96.38 289 ASP A O 1
ATOM 2183 N N . LEU A 1 290 ? -16.734 -13.656 3.492 1 96.25 290 LEU A N 1
ATOM 2184 C CA . LEU A 1 290 ? -17.156 -12.273 3.684 1 96.25 290 LEU A CA 1
ATOM 2185 C C . LEU A 1 290 ? -18.188 -11.875 2.629 1 96.25 290 LEU A C 1
ATOM 2187 O O . LEU A 1 290 ? -19.125 -11.133 2.922 1 96.25 290 LEU A O 1
ATOM 2191 N N . ASN A 1 291 ? -17.953 -12.32 1.384 1 97.81 291 ASN A N 1
ATOM 2192 C CA . ASN A 1 291 ? -18.938 -12.07 0.332 1 97.81 291 ASN A CA 1
ATOM 2193 C C . ASN A 1 291 ? -20.297 -12.648 0.685 1 97.81 291 ASN A C 1
ATOM 2195 O O . ASN A 1 291 ? -21.328 -11.984 0.52 1 97.81 291 ASN A O 1
ATOM 2199 N N . VAL A 1 292 ? -20.344 -13.867 1.212 1 97.12 292 VAL A N 1
ATOM 2200 C CA . VAL A 1 292 ? -21.578 -14.555 1.59 1 97.12 292 VAL A CA 1
ATOM 2201 C C . VAL A 1 292 ? -22.219 -13.852 2.785 1 97.12 292 VAL A C 1
ATOM 2203 O O . VAL A 1 292 ? -23.422 -13.602 2.795 1 97.12 292 VAL A O 1
ATOM 2206 N N . GLN A 1 293 ? -21.406 -13.5 3.738 1 95.56 293 GLN A N 1
ATOM 2207 C CA . GLN A 1 293 ? -21.891 -12.844 4.949 1 95.56 293 GLN A CA 1
ATOM 2208 C C . GLN A 1 293 ? -22.547 -11.508 4.625 1 95.56 293 GLN A C 1
ATOM 2210 O O . GLN A 1 293 ? -23.547 -11.133 5.25 1 95.56 293 GLN A O 1
ATOM 2215 N N . GLU A 1 294 ? -21.953 -10.844 3.635 1 95.19 294 GLU A N 1
ATOM 2216 C CA . GLU A 1 294 ? -22.469 -9.523 3.279 1 95.19 294 GLU A CA 1
ATOM 2217 C C . GLU A 1 294 ? -23.406 -9.594 2.09 1 95.19 294 GLU A C 1
ATOM 2219 O O . GLU A 1 294 ? -23.734 -8.57 1.478 1 95.19 294 GLU A O 1
ATOM 2224 N N . SER A 1 295 ? -23.828 -10.758 1.709 1 95.69 295 SER A N 1
ATOM 2225 C CA . SER A 1 295 ? -24.812 -11.016 0.661 1 95.69 295 SER A CA 1
ATOM 2226 C C . SER A 1 295 ? -24.391 -10.359 -0.653 1 95.69 295 SER A C 1
ATOM 2228 O O . SER A 1 295 ? -25.203 -9.695 -1.302 1 95.69 295 SER A O 1
ATOM 2230 N N . GLY A 1 296 ? -23.125 -10.359 -0.882 1 95.06 296 GLY A N 1
ATOM 2231 C CA . GLY A 1 296 ? -22.625 -9.945 -2.182 1 95.06 296 GLY A CA 1
ATOM 2232 C C . GLY A 1 296 ? -22.344 -8.453 -2.271 1 95.06 296 GLY A C 1
ATOM 2233 O O . GLY A 1 296 ? -22.078 -7.934 -3.354 1 95.06 296 GLY A O 1
ATOM 2234 N N . THR A 1 297 ? -22.422 -7.727 -1.214 1 93.75 297 THR A N 1
ATOM 2235 C CA . THR A 1 297 ? -22.219 -6.285 -1.255 1 93.75 297 THR A CA 1
ATOM 2236 C C . THR A 1 297 ? -20.734 -5.938 -1.067 1 93.75 297 THR A C 1
ATOM 2238 O O . THR A 1 297 ? -20.312 -4.816 -1.363 1 93.75 297 THR A O 1
ATOM 2241 N N . ARG A 1 298 ? -20.016 -6.855 -0.561 1 93.06 298 ARG A N 1
ATOM 2242 C CA . ARG A 1 298 ? -18.578 -6.684 -0.391 1 93.06 298 ARG A CA 1
ATOM 2243 C C . ARG A 1 298 ? -17.812 -7.836 -1.025 1 93.06 298 ARG A C 1
ATOM 2245 O O . ARG A 1 298 ? -18.406 -8.844 -1.409 1 93.06 298 ARG A O 1
ATOM 2252 N N . GLN A 1 299 ? -16.578 -7.641 -1.213 1 95.5 299 GLN A N 1
ATOM 2253 C CA . GLN A 1 299 ? -15.695 -8.656 -1.767 1 95.5 299 GLN A CA 1
ATOM 2254 C C . GLN A 1 299 ? -16.234 -9.195 -3.09 1 95.5 299 GLN A C 1
ATOM 2256 O O . GLN A 1 299 ? -16.281 -10.406 -3.299 1 95.5 299 GLN A O 1
ATOM 2261 N N . LYS A 1 300 ? -16.75 -8.289 -3.893 1 98.06 300 LYS A N 1
ATOM 2262 C CA . LYS A 1 300 ? -17.172 -8.695 -5.227 1 98.06 300 LYS A CA 1
ATOM 2263 C C . LYS A 1 300 ? -15.977 -9.164 -6.059 1 98.06 300 LYS A C 1
ATOM 2265 O O . LYS A 1 300 ? -16.078 -10.141 -6.801 1 98.06 300 LYS A O 1
ATOM 2270 N N . MET A 1 301 ? -14.938 -8.453 -5.922 1 98.62 301 MET A N 1
ATOM 2271 C CA . MET A 1 301 ? -13.68 -8.844 -6.551 1 98.62 301 MET A CA 1
ATOM 2272 C C . MET A 1 301 ? -12.516 -8.688 -5.582 1 98.62 301 MET A C 1
ATOM 2274 O O . MET A 1 301 ? -12.297 -7.602 -5.035 1 98.62 301 MET A O 1
ATOM 2278 N N . THR A 1 302 ? -11.836 -9.773 -5.309 1 98.75 302 THR A N 1
ATOM 2279 C CA . THR A 1 302 ? -10.648 -9.773 -4.469 1 98.75 302 THR A CA 1
ATOM 2280 C C . THR A 1 302 ? -9.406 -10.148 -5.281 1 98.75 302 THR A C 1
ATOM 2282 O O . THR A 1 302 ? -9.328 -11.258 -5.82 1 98.75 302 THR A O 1
ATOM 2285 N N . LEU A 1 303 ? -8.484 -9.25 -5.371 1 98.88 303 LEU A N 1
ATOM 2286 C CA . LEU A 1 303 ? -7.289 -9.43 -6.184 1 98.88 303 LEU A CA 1
ATOM 2287 C C . LEU A 1 303 ? -6.035 -9.43 -5.312 1 98.88 303 LEU A C 1
ATOM 2289 O O . LEU A 1 303 ? -5.746 -8.438 -4.637 1 98.88 303 LEU A O 1
ATOM 2293 N N . LEU A 1 304 ? -5.312 -10.516 -5.293 1 98.88 304 LEU A N 1
ATOM 2294 C CA . LEU A 1 304 ? -4.035 -10.609 -4.598 1 98.88 304 LEU A CA 1
ATOM 2295 C C . LEU A 1 304 ? -2.881 -10.688 -5.59 1 98.88 304 LEU A C 1
ATOM 2297 O O . LEU A 1 304 ? -2.988 -11.352 -6.625 1 98.88 304 LEU A O 1
ATOM 2301 N N . PHE A 1 305 ? -1.825 -10.008 -5.281 1 98.88 305 PHE A N 1
ATOM 2302 C CA . PHE A 1 305 ? -0.623 -10.016 -6.105 1 98.88 305 PHE A CA 1
ATOM 2303 C C . PHE A 1 305 ? 0.581 -10.5 -5.305 1 98.88 305 PHE A C 1
ATOM 2305 O O . PHE A 1 305 ? 0.804 -10.047 -4.18 1 98.88 305 PHE A O 1
ATOM 2312 N N . GLY A 1 306 ? 1.325 -11.422 -5.863 1 98.31 306 GLY A N 1
ATOM 2313 C CA . GLY A 1 306 ? 2.457 -12 -5.152 1 98.31 306 GLY A CA 1
ATOM 2314 C C . GLY A 1 306 ? 3.449 -12.688 -6.07 1 98.31 306 GLY A C 1
ATOM 2315 O O . GLY A 1 306 ? 3.502 -12.391 -7.266 1 98.31 306 GLY A O 1
ATOM 2316 N N . GLY A 1 307 ? 4.312 -13.5 -5.426 1 97.62 307 GLY A N 1
ATOM 2317 C CA . GLY A 1 307 ? 5.332 -14.227 -6.156 1 97.62 307 GLY A CA 1
ATOM 2318 C C . GLY A 1 307 ? 4.887 -15.617 -6.574 1 97.62 307 GLY A C 1
ATOM 2319 O O . GLY A 1 307 ? 3.691 -15.914 -6.594 1 97.62 307 GLY A O 1
ATOM 2320 N N . ASP A 1 308 ? 5.848 -16.484 -6.867 1 97.94 308 ASP A N 1
ATOM 2321 C CA . ASP A 1 308 ? 5.586 -17.797 -7.469 1 97.94 308 ASP A CA 1
ATOM 2322 C C . ASP A 1 308 ? 5.215 -18.828 -6.41 1 97.94 308 ASP A C 1
ATOM 2324 O O . ASP A 1 308 ? 4.426 -19.734 -6.672 1 97.94 308 ASP A O 1
ATOM 2328 N N . GLU A 1 309 ? 5.762 -18.688 -5.23 1 98.12 309 GLU A N 1
ATOM 2329 C CA . GLU A 1 309 ? 5.699 -19.734 -4.219 1 98.12 309 GLU A CA 1
ATOM 2330 C C . GLU A 1 309 ? 4.258 -20.031 -3.814 1 98.12 309 GLU A C 1
ATOM 2332 O O . GLU A 1 309 ? 3.844 -21.188 -3.762 1 98.12 309 GLU A O 1
ATOM 2337 N N . PRO A 1 310 ? 3.443 -18.969 -3.604 1 98.38 310 PRO A N 1
ATOM 2338 C CA . PRO A 1 310 ? 2.061 -19.25 -3.223 1 98.38 310 PRO A CA 1
ATOM 2339 C C . PRO A 1 310 ? 1.288 -19.984 -4.316 1 98.38 310 PRO A C 1
ATOM 2341 O O . PRO A 1 310 ? 0.505 -20.891 -4.023 1 98.38 310 PRO A O 1
ATOM 2344 N N . ALA A 1 311 ? 1.515 -19.641 -5.516 1 97.75 311 ALA A N 1
ATOM 2345 C CA . ALA A 1 311 ? 0.804 -20.281 -6.625 1 97.75 311 ALA A CA 1
ATOM 2346 C C . ALA A 1 311 ? 1.18 -21.75 -6.75 1 97.75 311 ALA A C 1
ATOM 2348 O O . ALA A 1 311 ? 0.305 -22.609 -6.867 1 97.75 311 ALA A O 1
ATOM 2349 N N . VAL A 1 312 ? 2.494 -22.031 -6.715 1 97.44 312 VAL A N 1
ATOM 2350 C CA . VAL A 1 312 ? 2.971 -23.406 -6.836 1 97.44 312 VAL A CA 1
ATOM 2351 C C . VAL A 1 312 ? 2.463 -24.234 -5.66 1 97.44 312 VAL A C 1
ATOM 2353 O O . VAL A 1 312 ? 1.999 -25.359 -5.84 1 97.44 312 VAL A O 1
ATOM 2356 N N . ALA A 1 313 ? 2.541 -23.656 -4.484 1 97.69 313 ALA A N 1
ATOM 2357 C CA . ALA A 1 313 ? 2.096 -24.359 -3.281 1 97.69 313 ALA A CA 1
ATOM 2358 C C . ALA A 1 313 ? 0.597 -24.641 -3.328 1 97.69 313 ALA A C 1
ATOM 2360 O O . ALA A 1 313 ? 0.144 -25.703 -2.934 1 97.69 313 ALA A O 1
ATOM 2361 N N . LEU A 1 314 ? -0.174 -23.672 -3.824 1 97.38 314 LEU A N 1
ATOM 2362 C CA . LEU A 1 314 ? -1.619 -23.844 -3.912 1 97.38 314 LEU A CA 1
ATOM 2363 C C . LEU A 1 314 ? -1.972 -24.953 -4.906 1 97.38 314 LEU A C 1
ATOM 2365 O O . LEU A 1 314 ? -2.879 -25.75 -4.656 1 97.38 314 LEU A O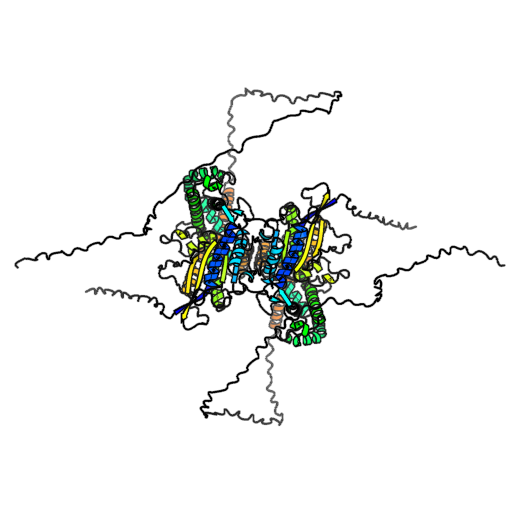 1
ATOM 2369 N N . SER A 1 315 ? -1.301 -24.984 -6.004 1 95.5 315 SER A N 1
ATOM 2370 C CA . SER A 1 315 ? -1.522 -26.031 -6.984 1 95.5 315 SER A CA 1
ATOM 2371 C C . SER A 1 315 ? -1.329 -27.422 -6.363 1 95.5 315 SER A C 1
ATOM 2373 O O . SER A 1 315 ? -2.051 -28.359 -6.695 1 95.5 315 SER A O 1
ATOM 2375 N N . SER A 1 316 ? -0.379 -27.484 -5.527 1 94.19 316 SER A N 1
ATOM 2376 C CA . SER A 1 316 ? -0.063 -28.75 -4.875 1 94.19 316 SER A CA 1
ATOM 2377 C C . SER A 1 316 ? -1.172 -29.172 -3.916 1 94.19 316 SER A C 1
ATOM 2379 O O . SER A 1 316 ? -1.694 -30.281 -4.012 1 94.19 316 SER A O 1
ATOM 2381 N N . VAL A 1 317 ? -1.61 -28.266 -3.029 1 93.94 317 VAL A N 1
ATOM 2382 C CA . VAL A 1 317 ? -2.537 -28.641 -1.965 1 93.94 317 VAL A CA 1
ATOM 2383 C C . VAL A 1 317 ? -3.941 -28.812 -2.539 1 93.94 317 VAL A C 1
ATOM 2385 O O . VAL A 1 317 ? -4.766 -29.531 -1.973 1 93.94 317 VAL A O 1
ATOM 2388 N N . MET A 1 318 ? -4.203 -28.219 -3.684 1 93.31 318 MET A N 1
ATOM 2389 C CA . MET A 1 318 ? -5.523 -28.312 -4.293 1 93.31 318 MET A CA 1
ATOM 2390 C C . MET A 1 318 ? -5.613 -29.531 -5.207 1 93.31 318 MET A C 1
ATOM 2392 O O . MET A 1 318 ? -6.676 -29.828 -5.758 1 93.31 318 MET A O 1
ATOM 2396 N N . GLY A 1 319 ? -4.543 -30.156 -5.383 1 89.38 319 GLY A N 1
ATOM 2397 C CA . GLY A 1 319 ? -4.531 -31.344 -6.223 1 89.38 319 GLY A CA 1
ATOM 2398 C C . GLY A 1 319 ? -4.609 -31.031 -7.703 1 89.38 319 GLY A C 1
ATOM 2399 O O . GLY A 1 319 ? -5.074 -31.859 -8.492 1 89.38 319 GLY A O 1
ATOM 2400 N N . LEU A 1 320 ? -4.246 -29.875 -8.062 1 90.69 320 LEU A N 1
ATOM 2401 C CA . LEU A 1 320 ? -4.262 -29.484 -9.469 1 90.69 320 LEU A CA 1
ATOM 2402 C C . LEU A 1 320 ? -3.148 -30.188 -10.242 1 90.69 320 LEU A C 1
ATOM 2404 O O . LEU A 1 320 ? -3.352 -30.609 -11.383 1 90.69 320 LEU A O 1
ATOM 2408 N N . ALA A 1 321 ? -1.984 -30.203 -9.602 1 86.75 321 ALA A N 1
ATOM 2409 C CA . ALA A 1 321 ? -0.854 -30.891 -10.219 1 86.75 321 ALA A CA 1
ATOM 2410 C C . ALA A 1 321 ? -1.047 -32.406 -10.18 1 86.75 321 ALA A C 1
ATOM 2412 O O . ALA A 1 321 ? -1.173 -33 -9.102 1 86.75 321 ALA A O 1
ATOM 2413 N N . SER A 1 322 ? -1.189 -32.969 -11.312 1 84.12 322 SER A N 1
ATOM 2414 C CA . SER A 1 322 ? -1.375 -34.406 -11.445 1 84.12 322 SER A CA 1
ATOM 2415 C C . SER A 1 322 ? -0.782 -34.906 -12.758 1 84.12 322 SER A C 1
ATOM 2417 O O . SER A 1 322 ? -0.307 -34.125 -13.578 1 84.12 322 SER A O 1
ATOM 2419 N N . GLN A 1 323 ? -0.818 -36.25 -12.859 1 83.62 323 GLN A N 1
ATOM 2420 C CA . GLN A 1 323 ? -0.302 -36.844 -14.086 1 83.62 323 GLN A CA 1
ATOM 2421 C C . GLN A 1 323 ? -1.113 -36.406 -15.297 1 83.62 323 GLN A C 1
ATOM 2423 O O . GLN A 1 323 ? -0.574 -36.281 -16.406 1 83.62 323 GLN A O 1
ATOM 2428 N N . HIS A 1 324 ? -2.365 -36.031 -15.031 1 82.69 324 HIS A N 1
ATOM 2429 C CA . HIS A 1 324 ? -3.246 -35.625 -16.109 1 82.69 324 HIS A CA 1
ATOM 2430 C C . HIS A 1 324 ? -3.111 -34.125 -16.391 1 82.69 324 HIS A C 1
ATOM 2432 O O . HIS A 1 324 ? -3.551 -33.625 -17.438 1 82.69 324 HIS A O 1
ATOM 2438 N N . GLN A 1 325 ? -2.494 -33.469 -15.43 1 88 325 GLN A N 1
ATOM 2439 C CA . GLN A 1 325 ? -2.291 -32.031 -15.578 1 88 325 GLN A CA 1
ATOM 2440 C C . GLN A 1 325 ? -0.88 -31.609 -15.156 1 88 325 GLN A C 1
ATOM 2442 O O . GLN A 1 325 ? -0.705 -30.844 -14.211 1 88 325 GLN A O 1
ATOM 2447 N N . PRO A 1 326 ? 0.103 -31.984 -15.914 1 89.38 326 PRO A N 1
ATOM 2448 C CA . PRO A 1 326 ? 1.495 -31.781 -15.5 1 89.38 326 PRO A CA 1
ATOM 2449 C C . PRO A 1 326 ? 1.915 -30.312 -15.531 1 89.38 326 PRO A C 1
ATOM 2451 O O . PRO A 1 326 ? 2.92 -29.938 -14.914 1 89.38 326 PRO A O 1
ATOM 2454 N N . ASN A 1 327 ? 1.159 -29.5 -16.203 1 89.38 327 ASN A N 1
ATOM 2455 C CA . ASN A 1 327 ? 1.519 -28.094 -16.297 1 89.38 327 ASN A CA 1
ATOM 2456 C C . ASN A 1 327 ? 1.471 -27.391 -14.945 1 89.38 327 ASN A C 1
ATOM 2458 O O . ASN A 1 327 ? 2.145 -26.391 -14.734 1 89.38 327 ASN A O 1
ATOM 2462 N N . PHE A 1 328 ? 0.753 -27.969 -14.039 1 92.88 328 PHE A N 1
ATOM 2463 C CA . PHE A 1 328 ? 0.55 -27.328 -12.742 1 92.88 328 PHE A CA 1
ATOM 2464 C C . PHE A 1 328 ? 1.734 -27.578 -11.82 1 92.88 328 PHE A C 1
ATOM 2466 O O . PHE A 1 328 ? 1.804 -27.031 -10.719 1 92.88 328 PHE A O 1
ATOM 2473 N N . TYR A 1 329 ? 2.74 -28.375 -12.305 1 93.69 329 TYR A N 1
ATOM 2474 C CA . TYR A 1 329 ? 3.979 -28.562 -11.562 1 93.69 329 TYR A CA 1
ATOM 2475 C C . TYR A 1 329 ? 4.91 -27.359 -11.75 1 93.69 329 TYR A C 1
ATOM 2477 O O . TYR A 1 329 ? 5.895 -27.219 -11.023 1 93.69 329 TYR A O 1
ATOM 2485 N N . SER A 1 330 ? 4.562 -26.531 -12.703 1 95.06 330 SER A N 1
ATOM 2486 C CA . SER A 1 330 ? 5.43 -25.438 -13.086 1 95.06 330 SER A CA 1
ATOM 2487 C C . SER A 1 330 ? 4.883 -24.094 -12.57 1 95.06 330 SER A C 1
ATOM 2489 O O . SER A 1 330 ? 3.709 -24 -12.219 1 95.06 330 SER A O 1
ATOM 2491 N N . ARG A 1 331 ? 5.723 -23.109 -12.531 1 96.62 331 ARG A N 1
ATOM 2492 C CA . ARG A 1 331 ? 5.312 -21.75 -12.203 1 96.62 331 ARG A CA 1
ATOM 2493 C C . ARG A 1 331 ? 4.371 -21.188 -13.258 1 96.62 331 ARG A C 1
ATOM 2495 O O . ARG A 1 331 ? 4.414 -21.594 -14.422 1 96.62 331 ARG A O 1
ATOM 2502 N N . LEU A 1 332 ? 3.555 -20.266 -12.836 1 96.12 332 LEU A N 1
ATOM 2503 C CA . LEU A 1 332 ? 2.756 -19.484 -13.781 1 96.12 332 LEU A CA 1
ATOM 2504 C C . LEU A 1 332 ? 3.643 -18.594 -14.633 1 96.12 332 LEU A C 1
ATOM 2506 O O . LEU A 1 332 ? 4.742 -18.219 -14.219 1 96.12 332 LEU A O 1
ATOM 2510 N N . VAL A 1 333 ? 3.164 -18.344 -15.836 1 95.19 333 VAL A N 1
ATOM 2511 C CA . VAL A 1 333 ? 3.838 -17.312 -16.625 1 95.19 333 VAL A CA 1
ATOM 2512 C C . VAL A 1 333 ? 3.705 -15.961 -15.922 1 95.19 333 VAL A C 1
ATOM 2514 O O . VAL A 1 333 ? 2.791 -15.758 -15.125 1 95.19 333 VAL A O 1
ATOM 2517 N N . ARG A 1 334 ? 4.613 -15.086 -16.219 1 96.56 334 ARG A N 1
ATOM 2518 C CA . ARG A 1 334 ? 4.523 -13.742 -15.656 1 96.56 334 ARG A CA 1
ATOM 2519 C C . ARG A 1 334 ? 3.184 -13.102 -15.992 1 96.56 334 ARG A C 1
ATOM 2521 O O . ARG A 1 334 ? 2.752 -13.117 -17.141 1 96.56 334 ARG A O 1
ATOM 2528 N N . GLY A 1 335 ? 2.506 -12.555 -14.922 1 96.56 335 GLY A N 1
ATOM 2529 C CA . GLY A 1 335 ? 1.197 -11.953 -15.109 1 96.56 335 GLY A CA 1
ATOM 2530 C C . GLY A 1 335 ? 0.067 -12.969 -15.109 1 96.56 335 GLY A C 1
ATOM 2531 O O . GLY A 1 335 ? -1.102 -12.602 -15.25 1 96.56 335 GLY A O 1
ATOM 2532 N N . GLY A 1 336 ? 0.408 -14.266 -14.977 1 97.25 336 GLY A N 1
ATOM 2533 C CA . GLY A 1 336 ? -0.608 -15.297 -14.898 1 97.25 336 GLY A CA 1
ATOM 2534 C C . GLY A 1 336 ? -1.41 -15.25 -13.609 1 97.25 336 GLY A C 1
ATOM 2535 O O . GLY A 1 336 ? -0.937 -14.742 -12.594 1 97.25 336 GLY A O 1
ATOM 2536 N N . SER A 1 337 ? -2.705 -15.844 -13.695 1 98.12 337 SER A N 1
ATOM 2537 C CA . SER A 1 337 ? -3.592 -15.727 -12.539 1 98.12 337 SER A CA 1
ATOM 2538 C C . SER A 1 337 ? -4.344 -17.031 -12.289 1 98.12 337 SER A C 1
ATOM 2540 O O . SER A 1 337 ? -4.77 -17.703 -13.227 1 98.12 337 SER A O 1
ATOM 2542 N N . PHE A 1 338 ? -4.375 -17.422 -10.984 1 98.19 338 PHE A N 1
ATOM 2543 C CA . PHE A 1 338 ? -5.41 -18.344 -10.516 1 98.19 338 PHE A CA 1
ATOM 2544 C C . PHE A 1 338 ? -6.699 -17.578 -10.203 1 98.19 338 PHE A C 1
ATOM 2546 O O . PHE A 1 338 ? -6.684 -16.594 -9.477 1 98.19 338 PHE A O 1
ATOM 2553 N N . VAL A 1 339 ? -7.824 -18.094 -10.766 1 98.5 339 VAL A N 1
ATOM 2554 C CA . VAL A 1 339 ? -9.086 -17.375 -10.602 1 98.5 339 VAL A CA 1
ATOM 2555 C C . VAL A 1 339 ? -10.141 -18.328 -10.031 1 98.5 339 VAL A C 1
ATOM 2557 O O . VAL A 1 339 ? -10.305 -19.453 -10.516 1 98.5 339 VAL A O 1
ATOM 2560 N N . PHE A 1 340 ? -10.805 -17.891 -8.984 1 98.56 340 PHE A N 1
ATOM 2561 C CA . PHE A 1 340 ? -11.945 -18.594 -8.398 1 98.56 340 PHE A CA 1
ATOM 2562 C C . PHE A 1 340 ? -13.211 -17.75 -8.516 1 98.56 340 PHE A C 1
ATOM 2564 O O . PHE A 1 340 ? -13.219 -16.578 -8.148 1 98.56 340 PHE A O 1
ATOM 2571 N N . GLU A 1 341 ? -14.266 -18.391 -9.031 1 98 341 GLU A N 1
ATOM 2572 C CA . GLU A 1 341 ? -15.555 -17.719 -9.172 1 98 341 GLU A CA 1
ATOM 2573 C C . GLU A 1 341 ? -16.594 -18.297 -8.219 1 98 341 GLU A C 1
ATOM 2575 O O . GLU A 1 341 ? -16.703 -19.516 -8.086 1 98 341 GLU A O 1
ATOM 2580 N N . LEU A 1 342 ? -17.234 -17.453 -7.512 1 98.19 342 LEU A N 1
ATOM 2581 C CA . LEU A 1 342 ? -18.422 -17.781 -6.73 1 98.19 342 LEU A CA 1
ATOM 2582 C C . LEU A 1 342 ? -19.703 -17.438 -7.496 1 98.19 342 LEU A C 1
ATOM 2584 O O . LEU A 1 342 ? -19.938 -16.266 -7.809 1 98.19 342 LEU A O 1
ATOM 2588 N N . TYR A 1 343 ? -20.484 -18.453 -7.832 1 96.56 343 TYR A N 1
ATOM 2589 C CA . TYR A 1 343 ? -21.625 -18.172 -8.711 1 96.56 343 TYR A CA 1
ATOM 2590 C C . TYR A 1 343 ? -22.812 -19.047 -8.352 1 96.56 343 TYR A C 1
ATOM 2592 O O . TYR A 1 343 ? -22.719 -19.891 -7.457 1 96.56 343 TYR A O 1
ATOM 2600 N N . SER A 1 344 ? -23.969 -18.75 -8.945 1 95.69 344 SER A N 1
ATOM 2601 C CA . SER A 1 344 ? -25.203 -19.516 -8.773 1 95.69 344 SER A CA 1
ATOM 2602 C C . SER A 1 344 ? -25.891 -19.75 -10.109 1 95.69 344 SER A C 1
ATOM 2604 O O . SER A 1 344 ? -25.5 -19.172 -11.125 1 95.69 344 SER A O 1
ATOM 2606 N N . PHE A 1 345 ? -26.781 -20.688 -10.055 1 92.75 345 PHE A N 1
ATOM 2607 C CA . PHE A 1 345 ? -27.688 -20.906 -11.18 1 92.75 345 PHE A CA 1
ATOM 2608 C C . PHE A 1 345 ? -29.047 -20.266 -10.914 1 92.75 345 PHE A C 1
ATOM 2610 O O . PHE A 1 345 ? -29.672 -20.531 -9.891 1 92.75 345 PHE A O 1
ATOM 2617 N N . GLU A 1 346 ? -29.312 -19.359 -11.812 1 89.25 346 GLU A N 1
ATOM 2618 C CA . GLU A 1 346 ? -30.578 -18.656 -11.688 1 89.25 346 GLU A CA 1
ATOM 2619 C C . GLU A 1 346 ? -31.453 -18.859 -12.93 1 89.25 346 GLU A C 1
ATOM 2621 O O . GLU A 1 346 ? -30.938 -19.188 -14 1 89.25 346 GLU A O 1
ATOM 2626 N N . LYS A 1 347 ? -32.75 -18.656 -12.719 1 85.12 347 LYS A N 1
ATOM 2627 C CA . LYS A 1 347 ? -33.625 -18.703 -13.875 1 85.12 347 LYS A CA 1
ATOM 2628 C C . LYS A 1 347 ? -33.375 -17.547 -14.828 1 85.12 347 LYS A C 1
ATOM 2630 O O . LYS A 1 347 ? -33.125 -16.422 -14.391 1 85.12 347 LYS A O 1
ATOM 2635 N N . ARG A 1 348 ? -33.406 -17.828 -16.031 1 81.94 348 ARG A N 1
ATOM 2636 C CA . ARG A 1 348 ? -33.125 -16.828 -17.062 1 81.94 348 ARG A CA 1
ATOM 2637 C C . ARG A 1 348 ? -34.125 -15.68 -16.984 1 81.94 348 ARG A C 1
ATOM 2639 O O . ARG A 1 348 ? -33.781 -14.539 -17.297 1 81.94 348 ARG A O 1
ATOM 2646 N N . SER A 1 349 ? -35.281 -15.969 -16.469 1 78.19 349 SER A N 1
ATOM 2647 C CA . SER A 1 349 ? -36.312 -14.961 -16.391 1 78.19 349 SER A CA 1
ATOM 2648 C C . SER A 1 349 ? -36.062 -13.984 -15.258 1 78.19 349 SER A C 1
ATOM 2650 O O . SER A 1 349 ? -36.656 -12.898 -15.227 1 78.19 349 SER A O 1
ATOM 2652 N N . ASN A 1 350 ? -35.25 -14.406 -14.344 1 78.25 350 ASN A N 1
ATOM 2653 C CA . ASN A 1 350 ? -34.938 -13.539 -13.219 1 78.25 350 ASN A CA 1
ATOM 2654 C C . ASN A 1 350 ? -33.719 -12.648 -13.508 1 78.25 350 ASN A C 1
ATOM 2656 O O . ASN A 1 350 ? -32.594 -13.008 -13.219 1 78.25 350 ASN A O 1
ATOM 2660 N N . LEU A 1 351 ? -34.062 -11.453 -14.023 1 71.06 351 LEU A N 1
ATOM 2661 C CA . LEU A 1 351 ? -33.031 -10.547 -14.469 1 71.06 351 LEU A CA 1
ATOM 2662 C C . LEU A 1 351 ? -32.281 -9.953 -13.273 1 71.06 351 LEU A C 1
ATOM 2664 O O . LEU A 1 351 ? -31.109 -9.586 -13.383 1 71.06 351 LEU A O 1
ATOM 2668 N N . TYR A 1 352 ? -33.031 -9.82 -12.172 1 74.44 352 TYR A N 1
ATOM 2669 C CA . TYR A 1 352 ? -32.406 -9.234 -10.984 1 74.44 352 TYR A CA 1
ATOM 2670 C C . TYR A 1 352 ? -32.562 -10.156 -9.781 1 74.44 352 TYR A C 1
ATOM 2672 O O . TYR A 1 352 ? -33.312 -9.844 -8.852 1 74.44 352 TYR A O 1
ATOM 2680 N N . PRO A 1 353 ? -31.797 -11.164 -9.852 1 79 353 PRO A N 1
ATOM 2681 C CA . PRO A 1 353 ? -31.969 -12.125 -8.75 1 79 353 PRO A CA 1
ATOM 2682 C C . PRO A 1 353 ? -31.406 -11.609 -7.43 1 79 353 PRO A C 1
ATOM 2684 O O . PRO A 1 353 ? -30.453 -10.82 -7.418 1 79 353 PRO A O 1
ATOM 2687 N N . SER A 1 354 ? -32.062 -12.016 -6.383 1 89.81 354 SER A N 1
ATOM 2688 C CA . SER A 1 354 ? -31.516 -11.781 -5.047 1 89.81 354 SER A CA 1
ATOM 2689 C C . SER A 1 354 ? -30.328 -12.68 -4.762 1 89.81 354 SER A C 1
ATOM 2691 O O . SER A 1 354 ? -30.125 -13.695 -5.434 1 89.81 354 SER A O 1
ATOM 2693 N N . TYR A 1 355 ? -29.484 -12.297 -3.9 1 94.88 355 TYR A N 1
ATOM 2694 C CA . TYR A 1 355 ? -28.328 -13.109 -3.518 1 94.88 355 TYR A CA 1
ATOM 2695 C C . TYR A 1 355 ? -28.781 -14.492 -3.039 1 94.88 355 TYR A C 1
ATOM 2697 O O . TYR A 1 355 ? -29.656 -14.602 -2.186 1 94.88 355 TYR A O 1
ATOM 2705 N N . PRO A 1 356 ? -28.234 -15.461 -3.473 1 94.69 356 PRO A N 1
ATOM 2706 C CA . PRO A 1 356 ? -28.688 -16.812 -3.18 1 94.69 356 PRO A CA 1
ATOM 2707 C C . PRO A 1 356 ? -28.266 -17.297 -1.788 1 94.69 356 PRO A C 1
ATOM 2709 O O . PRO A 1 356 ? -27.328 -16.766 -1.205 1 94.69 356 PRO A O 1
ATOM 2712 N N . GLY A 1 357 ? -29 -18.266 -1.329 1 94.62 357 GLY A N 1
ATOM 2713 C CA . GLY A 1 357 ? -28.547 -18.953 -0.123 1 94.62 357 GLY A CA 1
ATOM 2714 C C . GLY A 1 357 ? -27.25 -19.719 -0.313 1 94.62 357 GLY A C 1
ATOM 2715 O O . GLY A 1 357 ? -26.875 -20.062 -1.439 1 94.62 357 GLY A O 1
ATOM 2716 N N . ILE A 1 358 ? -26.609 -20.047 0.716 1 95.25 358 ILE A N 1
ATOM 2717 C CA . ILE A 1 358 ? -25.281 -20.641 0.71 1 95.25 358 ILE A CA 1
ATOM 2718 C C . ILE A 1 358 ? -25.312 -21.984 -0.015 1 95.25 358 ILE A C 1
ATOM 2720 O O . ILE A 1 358 ? -24.344 -22.344 -0.689 1 95.25 358 ILE A O 1
ATOM 2724 N N . ASP A 1 359 ? -26.422 -22.703 0.002 1 94.25 359 ASP A N 1
ATOM 2725 C CA . ASP A 1 359 ? -26.547 -24.031 -0.588 1 94.25 359 ASP A CA 1
ATOM 2726 C C . ASP A 1 359 ? -26.719 -23.953 -2.105 1 94.25 359 ASP A C 1
ATOM 2728 O O . ASP A 1 359 ? -26.578 -24.953 -2.807 1 94.25 359 ASP A O 1
ATOM 2732 N N . ASN A 1 360 ? -26.938 -22.812 -2.582 1 95.25 360 ASN A N 1
ATOM 2733 C CA . ASN A 1 360 ? -27.125 -22.625 -4.016 1 95.25 360 ASN A CA 1
ATOM 2734 C C . ASN A 1 360 ? -25.922 -21.953 -4.66 1 95.25 360 ASN A C 1
ATOM 2736 O O . ASN A 1 360 ? -25.984 -21.531 -5.809 1 95.25 360 ASN A O 1
ATOM 2740 N N . LEU A 1 361 ? -24.922 -21.844 -3.871 1 97.25 361 LEU A N 1
ATOM 2741 C CA . LEU A 1 361 ? -23.688 -21.25 -4.379 1 97.25 361 LEU A CA 1
ATOM 2742 C C . LEU A 1 361 ? -22.703 -22.344 -4.82 1 97.25 361 LEU A C 1
ATOM 2744 O O . LEU A 1 361 ? -22.625 -23.391 -4.191 1 97.25 361 LEU A O 1
ATOM 2748 N N . TYR A 1 362 ? -21.984 -22.016 -5.902 1 96.31 362 TYR A N 1
ATOM 2749 C CA . TYR A 1 362 ? -20.984 -22.906 -6.473 1 96.31 362 TYR A CA 1
ATOM 2750 C C . TYR A 1 362 ? -19.656 -22.172 -6.684 1 96.31 362 TYR A C 1
ATOM 2752 O O . TYR A 1 362 ? -19.625 -20.938 -6.727 1 96.31 362 TYR A O 1
ATOM 2760 N N . VAL A 1 363 ? -18.547 -22.953 -6.734 1 97.5 363 VAL A N 1
ATOM 2761 C CA . VAL A 1 363 ? -17.234 -22.391 -7.012 1 97.5 363 VAL A CA 1
ATOM 2762 C C . VAL A 1 363 ? -16.609 -23.094 -8.203 1 97.5 363 VAL A C 1
ATOM 2764 O O . VAL A 1 363 ? -16.734 -24.312 -8.352 1 97.5 363 VAL A O 1
ATOM 2767 N N . ARG A 1 364 ? -15.992 -22.344 -9.062 1 96.31 364 ARG A N 1
ATOM 2768 C CA . ARG A 1 364 ? -15.195 -22.922 -10.148 1 96.31 364 ARG A CA 1
ATOM 2769 C C . ARG A 1 364 ? -13.812 -22.281 -10.211 1 96.31 364 ARG A C 1
ATOM 2771 O O . ARG A 1 364 ? -13.656 -21.094 -9.891 1 96.31 364 ARG A O 1
ATOM 2778 N N . PHE A 1 365 ? -12.859 -23.141 -10.586 1 96.88 365 PHE A N 1
ATOM 2779 C CA . PHE A 1 365 ? -11.484 -22.688 -10.758 1 96.88 365 PHE A CA 1
ATOM 2780 C C . PHE A 1 365 ? -11.172 -22.438 -12.234 1 96.88 365 PHE A C 1
ATOM 2782 O O . PHE A 1 365 ? -11.508 -23.266 -13.086 1 96.88 365 PHE A O 1
ATOM 2789 N N . LEU A 1 366 ? -10.539 -21.281 -12.508 1 96.81 366 LEU A N 1
ATOM 2790 C CA . LEU A 1 366 ? -10.078 -20.938 -13.852 1 96.81 366 LEU A CA 1
ATOM 2791 C C . LEU A 1 366 ? -8.602 -20.547 -13.844 1 96.81 366 LEU A C 1
ATOM 2793 O O . LEU A 1 366 ? -8.133 -19.906 -12.891 1 96.81 366 LEU A O 1
ATOM 2797 N N . LEU A 1 367 ? -7.91 -20.953 -14.836 1 96.12 367 LEU A N 1
ATOM 2798 C CA . LEU A 1 367 ? -6.531 -20.547 -15.062 1 96.12 367 LEU A CA 1
ATOM 2799 C C . LEU A 1 367 ? -6.453 -19.531 -16.203 1 96.12 367 LEU A C 1
ATOM 2801 O O . LEU A 1 367 ? -6.953 -19.781 -17.297 1 96.12 367 LEU A O 1
ATOM 2805 N N . HIS A 1 368 ? -6.008 -18.359 -15.898 1 96.75 368 HIS A N 1
ATOM 2806 C CA . HIS A 1 368 ? -5.633 -17.375 -16.906 1 96.75 368 HIS A CA 1
ATOM 2807 C C . HIS A 1 368 ? -4.117 -17.203 -16.969 1 96.75 368 HIS A C 1
ATOM 2809 O O . HIS A 1 368 ? -3.555 -16.328 -16.312 1 96.75 368 HIS A O 1
ATOM 2815 N N . ASN A 1 369 ? -3.459 -17.938 -17.781 1 92.56 369 ASN A N 1
ATOM 2816 C CA . ASN A 1 369 ? -2.004 -18.031 -17.781 1 92.56 369 ASN A CA 1
ATOM 2817 C C . ASN A 1 369 ? -1.396 -17.438 -19.031 1 92.56 369 ASN A C 1
ATOM 2819 O O . ASN A 1 369 ? -0.733 -18.141 -19.812 1 92.56 369 ASN A O 1
ATOM 2823 N N . GLY A 1 370 ? -1.567 -16.25 -19.219 1 84.69 370 GLY A N 1
ATOM 2824 C CA . GLY A 1 370 ? -1.035 -15.5 -20.344 1 84.69 370 GLY A CA 1
ATOM 2825 C C . GLY A 1 370 ? -1.43 -14.031 -20.328 1 84.69 370 GLY A C 1
ATOM 2826 O O . GLY A 1 370 ? -2.184 -13.602 -19.453 1 84.69 370 GLY A O 1
ATOM 2827 N N . THR A 1 371 ? -0.803 -13.312 -21.312 1 78.44 371 THR A N 1
ATOM 2828 C CA . THR A 1 371 ? -1.062 -11.883 -21.312 1 78.44 371 THR A CA 1
ATOM 2829 C C . THR A 1 371 ? -1.416 -11.398 -22.719 1 78.44 371 THR A C 1
ATOM 2831 O O . THR A 1 371 ? -1.543 -10.195 -22.969 1 78.44 371 THR A O 1
ATOM 2834 N N . ASP A 1 372 ? -1.598 -12.32 -23.484 1 78.44 372 ASP A N 1
ATOM 2835 C CA . ASP A 1 372 ? -1.989 -11.953 -24.828 1 78.44 372 ASP A CA 1
ATOM 2836 C C . ASP A 1 372 ? -3.504 -12.031 -25.016 1 78.44 372 ASP A C 1
ATOM 2838 O O . ASP A 1 372 ? -4.211 -12.531 -24.141 1 78.44 372 ASP A O 1
ATOM 2842 N N . ASN A 1 373 ? -4.023 -11.445 -26.031 1 75.81 373 ASN A N 1
ATOM 2843 C CA . ASN A 1 373 ? -5.461 -11.352 -26.281 1 75.81 373 ASN A CA 1
ATOM 2844 C C . ASN A 1 373 ? -6.062 -12.711 -26.609 1 75.81 373 ASN A C 1
ATOM 2846 O O . ASN A 1 373 ? -7.285 -12.852 -26.672 1 75.81 373 ASN A O 1
ATOM 2850 N N . THR A 1 374 ? -5.191 -13.648 -26.625 1 79.06 374 THR A N 1
ATOM 2851 C CA . THR A 1 374 ? -5.699 -14.969 -26.969 1 79.06 374 THR A CA 1
ATOM 2852 C C . THR A 1 374 ? -5.773 -15.859 -25.734 1 79.06 374 THR A C 1
ATOM 2854 O O . THR A 1 374 ? -6.277 -16.984 -25.812 1 79.06 374 THR A O 1
ATOM 2857 N N . THR A 1 375 ? -5.375 -15.266 -24.703 1 85.81 375 THR A N 1
ATOM 2858 C CA . THR A 1 375 ? -5.379 -16.078 -23.5 1 85.81 375 THR A CA 1
ATOM 2859 C C . THR A 1 375 ? -6.793 -16.219 -22.938 1 85.81 375 THR A C 1
ATOM 2861 O O . THR A 1 375 ? -7.453 -15.219 -22.656 1 85.81 375 THR A O 1
ATOM 2864 N N . ASP A 1 376 ? -7.215 -17.453 -22.812 1 89.12 376 ASP A N 1
ATOM 2865 C CA . ASP A 1 376 ? -8.57 -17.719 -22.328 1 89.12 376 ASP A CA 1
ATOM 2866 C C . ASP A 1 376 ? -8.555 -18.094 -20.859 1 89.12 376 ASP A C 1
ATOM 2868 O O . ASP A 1 376 ? -7.512 -18.469 -20.312 1 89.12 376 ASP A O 1
ATOM 2872 N N . PHE A 1 377 ? -9.727 -17.906 -20.266 1 94.56 377 PHE A N 1
ATOM 2873 C CA . PHE A 1 377 ? -9.969 -18.469 -18.953 1 94.56 377 PHE A CA 1
ATOM 2874 C C . PHE A 1 377 ? -10.328 -19.953 -19.047 1 94.56 377 PHE A C 1
ATOM 2876 O O . PHE A 1 377 ? -11.438 -20.297 -19.484 1 94.56 377 PHE A O 1
ATOM 2883 N N . GLN A 1 378 ? -9.422 -20.844 -18.641 1 93.06 378 GLN A N 1
ATOM 2884 C CA . GLN A 1 378 ? -9.641 -22.281 -18.766 1 93.06 378 GLN A CA 1
ATOM 2885 C C . GLN A 1 378 ? -10.078 -22.891 -17.438 1 93.06 378 GLN A C 1
ATOM 2887 O O . GLN A 1 378 ? -9.414 -22.688 -16.422 1 93.06 378 GLN A O 1
ATOM 2892 N N . ALA A 1 379 ? -11.148 -23.609 -17.484 1 93.19 379 ALA A N 1
ATOM 2893 C CA . ALA A 1 379 ? -11.664 -24.234 -16.266 1 93.19 379 ALA A CA 1
ATOM 2894 C C . ALA A 1 379 ? -10.992 -25.578 -16.016 1 93.19 379 ALA A C 1
ATOM 2896 O O . ALA A 1 379 ? -10.719 -26.328 -16.953 1 93.19 379 ALA A O 1
ATOM 2897 N N . TYR A 1 380 ? -10.656 -25.812 -14.836 1 91.62 380 TYR A N 1
ATOM 2898 C CA . TYR A 1 380 ? -10.125 -27.094 -14.398 1 91.62 380 TYR A CA 1
ATOM 2899 C C . TYR A 1 380 ? -10.891 -27.625 -13.188 1 91.62 380 TYR A C 1
ATOM 2901 O O . TYR A 1 380 ? -11.375 -26.844 -12.359 1 91.62 380 TYR A O 1
ATOM 2909 N N . SER A 1 381 ? -10.969 -28.891 -13.094 1 89.62 381 SER A N 1
ATOM 2910 C CA . SER A 1 381 ? -11.625 -29.5 -11.945 1 89.62 381 SER A CA 1
ATOM 2911 C C . SER A 1 381 ? -10.703 -29.516 -10.727 1 89.62 381 SER A C 1
ATOM 2913 O O . SER A 1 381 ? -9.492 -29.688 -10.859 1 89.62 381 SER A O 1
ATOM 2915 N N . LEU A 1 382 ? -11.367 -29.359 -9.625 1 89.06 382 LEU A N 1
ATOM 2916 C CA . LEU A 1 382 ? -10.609 -29.328 -8.375 1 89.06 382 LEU A CA 1
ATOM 2917 C C . LEU A 1 382 ? -10.75 -30.641 -7.613 1 89.06 382 LEU A C 1
ATOM 2919 O O . LEU A 1 382 ? -11.672 -31.406 -7.867 1 89.06 382 LEU A O 1
ATOM 2923 N N . PHE A 1 383 ? -9.789 -30.891 -6.746 1 86.81 383 PHE A N 1
ATOM 2924 C CA . PHE A 1 383 ? -9.836 -31.938 -5.738 1 86.81 383 PHE A CA 1
ATOM 2925 C C . PHE A 1 383 ? -9.93 -33.312 -6.391 1 86.81 383 PHE A C 1
ATOM 2927 O O . PHE A 1 383 ? -10.586 -34.219 -5.863 1 86.81 383 PHE A O 1
ATOM 2934 N N . GLY A 1 384 ? -9.508 -33.406 -7.602 1 78.5 384 GLY A N 1
ATOM 2935 C CA . GLY A 1 384 ? -9.484 -34.719 -8.266 1 78.5 384 GLY A CA 1
ATOM 2936 C C . GLY A 1 384 ? -10.797 -35.062 -8.938 1 78.5 384 GLY A C 1
ATOM 2937 O O . GLY A 1 384 ? -10.977 -36.188 -9.414 1 78.5 384 GLY A O 1
ATOM 2938 N N . HIS A 1 385 ? -11.742 -34.156 -8.961 1 80 385 HIS A N 1
ATOM 2939 C CA . HIS A 1 385 ? -13 -34.406 -9.648 1 80 385 HIS A CA 1
ATOM 2940 C C . HIS A 1 385 ? -12.773 -34.594 -11.148 1 80 385 HIS A C 1
ATOM 2942 O O . HIS A 1 385 ? -11.727 -34.219 -11.68 1 80 385 HIS A O 1
ATOM 2948 N N . SER A 1 386 ? -13.773 -35.125 -11.773 1 78.38 386 SER A N 1
ATOM 2949 C CA . SER A 1 386 ? -13.711 -35.344 -13.211 1 78.38 386 SER A CA 1
ATOM 2950 C C . SER A 1 386 ? -13.797 -34 -13.953 1 78.38 386 SER A C 1
ATOM 2952 O O . SER A 1 386 ? -14.359 -33.031 -13.438 1 78.38 386 SER A O 1
ATOM 2954 N N . PRO A 1 387 ? -13.25 -34 -15.07 1 75 387 PRO A N 1
ATOM 2955 C CA . PRO A 1 387 ? -13.25 -32.75 -15.852 1 75 387 PRO A CA 1
ATOM 2956 C C . PRO A 1 387 ? -14.656 -32.219 -16.125 1 75 387 PRO A C 1
ATOM 2958 O O . PRO A 1 387 ? -14.828 -31.031 -16.391 1 75 387 PRO A O 1
ATOM 2961 N N . SER A 1 388 ? -15.562 -33.031 -16.047 1 74.44 388 SER A N 1
ATOM 2962 C CA . SER A 1 388 ? -16.922 -32.625 -16.328 1 74.44 388 SER A CA 1
ATOM 2963 C C . SER A 1 388 ? -17.562 -31.938 -15.133 1 74.44 388 SER A C 1
ATOM 2965 O O . SER A 1 388 ? -18.578 -31.25 -15.258 1 74.44 388 SER A O 1
ATOM 2967 N N . GLN A 1 389 ? -16.938 -32.062 -14.062 1 75.31 389 GLN A N 1
ATOM 2968 C CA . GLN A 1 389 ? -17.469 -31.453 -12.852 1 75.31 389 GLN A CA 1
ATOM 2969 C C . GLN A 1 389 ? -16.641 -30.234 -12.438 1 75.31 389 GLN A C 1
ATOM 2971 O O . GLN A 1 389 ? -15.984 -30.25 -11.398 1 75.31 389 GLN A O 1
ATOM 2976 N N . ALA A 1 390 ? -16.875 -29.234 -13.117 1 79.44 390 ALA A N 1
ATOM 2977 C CA . ALA A 1 390 ? -16.109 -28.031 -12.828 1 79.44 390 ALA A CA 1
ATOM 2978 C C . ALA A 1 390 ? -16.797 -27.188 -11.758 1 79.44 390 ALA A C 1
ATOM 2980 O O . ALA A 1 390 ? -16.141 -26.406 -11.062 1 79.44 390 ALA A O 1
ATOM 2981 N N . ALA A 1 391 ? -18.047 -27.422 -11.547 1 88.19 391 ALA A N 1
ATOM 2982 C CA . ALA A 1 391 ? -18.797 -26.688 -10.531 1 88.19 391 ALA A CA 1
ATOM 2983 C C . ALA A 1 391 ? -18.844 -27.453 -9.211 1 88.19 391 ALA A C 1
ATOM 2985 O O . ALA A 1 391 ? -19.328 -28.578 -9.164 1 88.19 391 ALA A O 1
ATOM 2986 N N . ILE A 1 392 ? -18.328 -26.875 -8.227 1 94 392 ILE A N 1
ATOM 2987 C CA . ILE A 1 392 ? -18.344 -27.484 -6.902 1 94 392 ILE A CA 1
ATOM 2988 C C . ILE A 1 392 ? -19.25 -26.672 -5.977 1 94 392 ILE A C 1
ATOM 2990 O O . ILE A 1 392 ? -19.094 -25.453 -5.871 1 94 392 ILE A O 1
ATOM 2994 N N . PRO A 1 393 ? -20.188 -27.328 -5.324 1 95.69 393 PRO A N 1
ATOM 2995 C CA . PRO A 1 393 ? -20.953 -26.578 -4.328 1 95.69 393 PRO A CA 1
ATOM 2996 C C . PRO A 1 393 ? -20.062 -25.859 -3.316 1 95.69 393 PRO A C 1
ATOM 2998 O O . PRO A 1 393 ? -19.047 -26.406 -2.881 1 95.69 393 PRO A O 1
ATOM 3001 N N . TYR A 1 394 ? -20.406 -24.688 -2.973 1 97.19 394 TYR A N 1
ATOM 3002 C CA . TYR A 1 394 ? -19.578 -23.875 -2.1 1 97.19 394 TYR A CA 1
ATOM 3003 C C . TYR A 1 394 ? -19.328 -24.562 -0.767 1 97.19 394 TYR A C 1
ATOM 3005 O O . TYR A 1 394 ? -18.234 -24.484 -0.211 1 97.19 394 TYR A O 1
ATOM 3013 N N . THR A 1 395 ? -20.328 -25.219 -0.191 1 96.69 395 THR A N 1
ATOM 3014 C CA . THR A 1 395 ? -20.188 -25.906 1.092 1 96.69 395 THR A CA 1
ATOM 3015 C C . THR A 1 395 ? -19.141 -27.016 1.005 1 96.69 395 THR A C 1
ATOM 3017 O O . THR A 1 395 ? -18.344 -27.203 1.935 1 96.69 395 THR A O 1
ATOM 3020 N N . GLU A 1 396 ? -19.141 -27.75 -0.095 1 95.19 396 GLU A N 1
ATOM 3021 C CA . GLU A 1 396 ? -18.125 -28.766 -0.322 1 95.19 396 GLU A CA 1
ATOM 3022 C C . GLU A 1 396 ? -16.734 -28.141 -0.503 1 95.19 396 GLU A C 1
ATOM 3024 O O . GLU A 1 396 ? -15.75 -28.625 0.055 1 95.19 396 GLU A O 1
ATOM 3029 N N . PHE A 1 397 ? -16.703 -27.172 -1.289 1 96.69 397 PHE A N 1
ATOM 3030 C CA . PHE A 1 397 ? -15.461 -26.453 -1.526 1 96.69 397 PHE A CA 1
ATOM 3031 C C . PHE A 1 397 ? -14.852 -25.969 -0.213 1 96.69 397 PHE A C 1
ATOM 3033 O O . PHE A 1 397 ? -13.664 -26.172 0.03 1 96.69 397 PHE A O 1
ATOM 3040 N N . ARG A 1 398 ? -15.656 -25.312 0.609 1 96.88 398 ARG A N 1
ATOM 3041 C CA . ARG A 1 398 ? -15.227 -24.812 1.909 1 96.88 398 ARG A CA 1
ATOM 3042 C C . ARG A 1 398 ? -14.688 -25.938 2.783 1 96.88 398 ARG A C 1
ATOM 3044 O O . ARG A 1 398 ? -13.617 -25.812 3.389 1 96.88 398 ARG A O 1
ATOM 3051 N N . SER A 1 399 ? -15.406 -27.016 2.836 1 96.06 399 SER A N 1
ATOM 3052 C CA . SER A 1 399 ? -15.008 -28.156 3.648 1 96.06 399 SER A CA 1
ATOM 3053 C C . SER A 1 399 ? -13.672 -28.719 3.178 1 96.06 399 SER A C 1
ATOM 3055 O O . SER A 1 399 ? -12.828 -29.094 3.992 1 96.06 399 SER A O 1
ATOM 3057 N N . GLU A 1 400 ? -13.523 -28.797 1.893 1 95.38 400 GLU A N 1
ATOM 3058 C CA . GLU A 1 400 ? -12.273 -29.312 1.333 1 95.38 400 GLU A CA 1
ATOM 3059 C C . GLU A 1 400 ? -11.102 -28.391 1.668 1 95.38 400 GLU A C 1
ATOM 3061 O O . GLU A 1 400 ? -10.023 -28.859 2.041 1 95.38 400 GLU A O 1
ATOM 3066 N N . LEU A 1 401 ? -11.266 -27.094 1.543 1 96.94 401 LEU A N 1
ATOM 3067 C CA . LEU A 1 401 ? -10.195 -26.156 1.84 1 96.94 401 LEU A CA 1
ATOM 3068 C C . LEU A 1 401 ? -9.828 -26.188 3.318 1 96.94 401 LEU A C 1
ATOM 3070 O O . LEU A 1 401 ? -8.656 -26.062 3.676 1 96.94 401 LEU A O 1
ATOM 3074 N N . GLU A 1 402 ? -10.805 -26.359 4.117 1 95.94 402 GLU A N 1
ATOM 3075 C CA . GLU A 1 402 ? -10.594 -26.344 5.559 1 95.94 402 GLU A CA 1
ATOM 3076 C C . GLU A 1 402 ? -9.695 -27.5 5.996 1 95.94 402 GLU A C 1
ATOM 3078 O O . GLU A 1 402 ? -9.109 -27.469 7.082 1 95.94 402 GLU A O 1
ATOM 3083 N N . THR A 1 403 ? -9.555 -28.516 5.176 1 94.38 403 THR A N 1
ATOM 3084 C CA . THR A 1 403 ? -8.734 -29.672 5.523 1 94.38 403 THR A CA 1
ATOM 3085 C C . THR A 1 403 ? -7.25 -29.312 5.516 1 94.38 403 THR A C 1
ATOM 3087 O O . THR A 1 403 ? -6.441 -29.969 6.168 1 94.38 403 THR A O 1
ATOM 3090 N N . PHE A 1 404 ? -6.93 -28.234 4.805 1 93.88 404 PHE A N 1
ATOM 3091 C CA . PHE A 1 404 ? -5.504 -27.938 4.746 1 93.88 404 PHE A CA 1
ATOM 3092 C C . PHE A 1 404 ? -5.246 -26.453 4.965 1 93.88 404 PHE A C 1
ATOM 3094 O O . PHE A 1 404 ? -4.113 -26.047 5.242 1 93.88 404 PHE A O 1
ATOM 3101 N N . ALA A 1 405 ? -6.281 -25.578 4.832 1 96.56 405 ALA A N 1
ATOM 3102 C CA . ALA A 1 405 ? -6.109 -24.141 5.047 1 96.56 405 ALA A CA 1
ATOM 3103 C C . ALA A 1 405 ? -5.719 -23.859 6.492 1 96.56 405 ALA A C 1
ATOM 3105 O O . ALA A 1 405 ? -6.148 -24.547 7.41 1 96.56 405 ALA A O 1
ATOM 3106 N N . VAL A 1 406 ? -4.855 -22.875 6.637 1 95.44 406 VAL A N 1
ATOM 3107 C CA . VAL A 1 406 ? -4.496 -22.438 7.98 1 95.44 406 VAL A CA 1
ATOM 3108 C C . VAL A 1 406 ? -5.672 -21.703 8.609 1 95.44 406 VAL A C 1
ATOM 3110 O O . VAL A 1 406 ? -6.18 -20.719 8.039 1 95.44 406 VAL A O 1
ATOM 3113 N N . ALA A 1 407 ? -6.059 -22.031 9.719 1 90.69 407 ALA A N 1
ATOM 3114 C CA . ALA A 1 407 ? -7.312 -21.562 10.305 1 90.69 407 ALA A CA 1
ATOM 3115 C C . ALA A 1 407 ? -7.148 -20.188 10.93 1 90.69 407 ALA A C 1
ATOM 3117 O O . ALA A 1 407 ? -8.117 -19.422 11.023 1 90.69 407 ALA A O 1
ATOM 3118 N N . SER A 1 408 ? -5.945 -19.906 11.422 1 93.06 408 SER A N 1
ATOM 3119 C CA . SER A 1 408 ? -5.746 -18.641 12.141 1 93.06 408 SER A CA 1
ATOM 3120 C C . SER A 1 408 ? -4.281 -18.219 12.117 1 93.06 408 SER A C 1
ATOM 3122 O O . SER A 1 408 ? -3.406 -19.016 11.766 1 93.06 408 SER A O 1
ATOM 3124 N N . THR A 1 409 ? -4.141 -17 12.43 1 94.69 409 THR A N 1
ATOM 3125 C CA . THR A 1 409 ? -2.775 -16.5 12.555 1 94.69 409 THR A CA 1
ATOM 3126 C C . THR A 1 409 ? -2.021 -17.25 13.648 1 94.69 409 THR A C 1
ATOM 3128 O O . THR A 1 409 ? -0.822 -17.5 13.516 1 94.69 409 THR A O 1
ATOM 3131 N N . GLN A 1 410 ? -2.688 -17.594 14.688 1 94.25 410 GLN A N 1
ATOM 3132 C CA . GLN A 1 410 ? -2.082 -18.359 15.773 1 94.25 410 GLN A CA 1
ATOM 3133 C C . GLN A 1 410 ? -1.587 -19.719 15.281 1 94.25 410 GLN A C 1
ATOM 3135 O O . GLN A 1 410 ? -0.475 -20.141 15.609 1 94.25 410 GLN A O 1
ATOM 3140 N N . GLU A 1 411 ? -2.408 -20.391 14.516 1 94.81 411 GLU A N 1
ATOM 3141 C CA . GLU A 1 411 ? -2.008 -21.672 13.969 1 94.81 411 GLU A CA 1
ATOM 3142 C C . GLU A 1 411 ? -0.785 -21.531 13.062 1 94.81 411 GLU A C 1
ATOM 3144 O O . GLU A 1 411 ? 0.126 -22.359 13.109 1 94.81 411 GLU A O 1
ATOM 3149 N N . TRP A 1 412 ? -0.802 -20.516 12.25 1 96.94 412 TRP A N 1
ATOM 3150 C CA . TRP A 1 412 ? 0.348 -20.266 11.383 1 96.94 412 TRP A CA 1
ATOM 3151 C C . TRP A 1 412 ? 1.621 -20.109 12.203 1 96.94 412 TRP A C 1
ATOM 3153 O O . TRP A 1 412 ? 2.67 -20.656 11.859 1 96.94 412 TRP A O 1
ATOM 3163 N N . CYS A 1 413 ? 1.538 -19.297 13.258 1 95.94 413 CYS A N 1
ATOM 3164 C CA . CYS A 1 413 ? 2.688 -19.031 14.117 1 95.94 413 CYS A CA 1
ATOM 3165 C C . CYS A 1 413 ? 3.23 -20.328 14.719 1 95.94 413 CYS A C 1
ATOM 3167 O O . CYS A 1 413 ? 4.445 -20.531 14.766 1 95.94 413 CYS A O 1
ATOM 3169 N N . LEU A 1 414 ? 2.354 -21.188 15.086 1 93.75 414 LEU A N 1
ATOM 3170 C CA . LEU A 1 414 ? 2.752 -22.469 15.688 1 93.75 414 LEU A CA 1
ATOM 3171 C C . LEU A 1 414 ? 3.375 -23.391 14.641 1 93.75 414 LEU A C 1
ATOM 3173 O O . LEU A 1 414 ? 4.453 -23.938 14.859 1 93.75 414 LEU A O 1
ATOM 3177 N N . ARG A 1 415 ? 2.711 -23.5 13.492 1 93.44 415 ARG A N 1
ATOM 3178 C CA . ARG A 1 415 ? 3.193 -24.375 12.438 1 93.44 415 ARG A CA 1
ATOM 3179 C C . ARG A 1 415 ? 4.539 -23.906 11.898 1 93.44 415 ARG A C 1
ATOM 3181 O O . ARG A 1 415 ? 5.383 -24.719 11.508 1 93.44 415 ARG A O 1
ATOM 3188 N N . CYS A 1 416 ? 4.703 -22.594 11.891 1 95.94 416 CYS A N 1
ATOM 3189 C CA . CYS A 1 416 ? 5.891 -22.016 11.289 1 95.94 416 CYS A CA 1
ATOM 3190 C C . CYS A 1 416 ? 6.977 -21.781 12.328 1 95.94 416 CYS A C 1
ATOM 3192 O O . CYS A 1 416 ? 8.117 -21.453 11.984 1 95.94 416 CYS A O 1
ATOM 3194 N N . ASN A 1 417 ? 6.68 -21.984 13.555 1 93.44 417 ASN A N 1
ATOM 3195 C CA . ASN A 1 417 ? 7.625 -21.609 14.602 1 93.44 417 ASN A CA 1
ATOM 3196 C C . ASN A 1 417 ? 8.219 -20.234 14.359 1 93.44 417 ASN A C 1
ATOM 3198 O O . ASN A 1 417 ? 9.445 -20.062 14.398 1 93.44 417 ASN A O 1
ATOM 3202 N N . ALA A 1 418 ? 7.367 -19.328 13.977 1 93.44 418 ALA A N 1
ATOM 3203 C CA . ALA A 1 418 ? 7.816 -18 13.578 1 93.44 418 ALA A CA 1
ATOM 3204 C C . ALA A 1 418 ? 8.039 -17.109 14.797 1 93.44 418 ALA A C 1
ATOM 3206 O O . ALA A 1 418 ? 7.309 -17.203 15.789 1 93.44 418 ALA A O 1
ATOM 3207 N N . GLN A 1 419 ? 9.055 -16.188 14.672 1 88.31 419 GLN A N 1
ATOM 3208 C CA . GLN A 1 419 ? 9.383 -15.289 15.781 1 88.31 419 GLN A CA 1
ATOM 3209 C C . GLN A 1 419 ? 9.078 -13.836 15.422 1 88.31 419 GLN A C 1
ATOM 3211 O O . GLN A 1 419 ? 9.828 -12.93 15.781 1 88.31 419 GLN A O 1
ATOM 3216 N N . THR A 1 420 ? 8.055 -13.664 14.719 1 91.62 420 THR A N 1
ATOM 3217 C CA . THR A 1 420 ? 7.637 -12.305 14.375 1 91.62 420 THR A CA 1
ATOM 3218 C C . THR A 1 420 ? 6.988 -11.625 15.578 1 91.62 420 THR A C 1
ATOM 3220 O O . THR A 1 420 ? 6.57 -12.289 16.531 1 91.62 420 THR A O 1
ATOM 3223 N N . VAL A 1 421 ? 6.875 -10.336 15.539 1 90.44 421 VAL A N 1
ATOM 3224 C CA . VAL A 1 421 ? 6.324 -9.562 16.641 1 90.44 421 VAL A CA 1
ATOM 3225 C C . VAL A 1 421 ? 4.867 -9.953 16.875 1 90.44 421 VAL A C 1
ATOM 3227 O O . VAL A 1 421 ? 4.426 -10.07 18.016 1 90.44 421 VAL A O 1
ATOM 3230 N N . PHE A 1 422 ? 4.102 -10.188 15.82 1 92.94 422 PHE A N 1
ATOM 3231 C CA . PHE A 1 422 ? 2.695 -10.531 15.984 1 92.94 422 PHE A CA 1
ATOM 3232 C C . PHE A 1 422 ? 2.545 -11.969 16.484 1 92.94 422 PHE A C 1
ATOM 3234 O O . PHE A 1 422 ? 1.55 -12.305 17.125 1 92.94 422 PHE A O 1
ATOM 3241 N N . CYS A 1 423 ? 3.441 -12.82 16.156 1 94.19 423 CYS A N 1
ATOM 3242 C CA . CYS A 1 423 ? 3.377 -14.172 16.688 1 94.19 423 CYS A CA 1
ATOM 3243 C C . CYS A 1 423 ? 3.59 -14.18 18.188 1 94.19 423 CYS A C 1
ATOM 3245 O O . CYS A 1 423 ? 2.91 -14.906 18.922 1 94.19 423 CYS A O 1
ATOM 3247 N N . ASN A 1 424 ? 4.52 -13.344 18.641 1 89.94 424 ASN A N 1
ATOM 3248 C CA . ASN A 1 424 ? 4.703 -13.195 20.094 1 89.94 424 ASN A CA 1
ATOM 3249 C C . ASN A 1 424 ? 3.43 -12.695 20.766 1 89.94 424 ASN A C 1
ATOM 3251 O O . ASN A 1 424 ? 3.117 -13.102 21.891 1 89.94 424 ASN A O 1
ATOM 3255 N N . GLY A 1 425 ? 2.742 -11.891 20.094 1 89.19 425 GLY A N 1
ATOM 3256 C CA . GLY A 1 425 ? 1.522 -11.312 20.641 1 89.19 425 GLY A CA 1
ATOM 3257 C C . GLY A 1 425 ? 0.372 -12.305 20.703 1 89.19 425 GLY A C 1
ATOM 3258 O O . GLY A 1 425 ? -0.361 -12.344 21.688 1 89.19 425 GLY A O 1
ATOM 3259 N N . VAL A 1 426 ? 0.225 -13.078 19.672 1 87.69 426 VAL A N 1
ATOM 3260 C CA . VAL A 1 426 ? -0.909 -13.984 19.578 1 87.69 426 VAL A CA 1
ATOM 3261 C C . VAL A 1 426 ? -0.691 -15.188 20.484 1 87.69 426 VAL A C 1
ATOM 3263 O O . VAL A 1 426 ? -1.647 -15.742 21.031 1 87.69 426 VAL A O 1
ATOM 3266 N N . LEU A 1 427 ? 0.484 -15.617 20.672 1 84.81 427 LEU A N 1
ATOM 3267 C CA . LEU A 1 427 ? 0.79 -16.797 21.469 1 84.81 427 LEU A CA 1
ATOM 3268 C C . LEU A 1 427 ? 0.81 -16.453 22.953 1 84.81 427 LEU A C 1
ATOM 3270 O O . LEU A 1 427 ? 0.546 -17.312 23.797 1 84.81 427 LEU A O 1
ATOM 3274 N N . ASP A 1 428 ? 1.193 -15.266 23.359 1 71.69 428 ASP A N 1
ATOM 3275 C CA . ASP A 1 428 ? 1.156 -14.844 24.75 1 71.69 428 ASP A CA 1
ATOM 3276 C C . ASP A 1 428 ? -0.282 -14.703 25.25 1 71.69 428 ASP A C 1
ATOM 3278 O O . ASP A 1 428 ? -0.582 -15.008 26.406 1 71.69 428 ASP A O 1
ATOM 3282 N N . GLN A 1 429 ? -1.126 -14.18 24.5 1 60.38 429 GLN A N 1
ATOM 3283 C CA . GLN A 1 429 ? -2.521 -14.023 24.891 1 60.38 429 GLN A CA 1
ATOM 3284 C C . GLN A 1 429 ? -3.158 -15.383 25.203 1 60.38 429 GLN A C 1
ATOM 3286 O O . GLN A 1 429 ? -4.105 -15.461 25.984 1 60.38 429 GLN A O 1
ATOM 3291 N N . SER A 1 430 ? -2.736 -16.453 24.625 1 50.91 430 SER A N 1
ATOM 3292 C CA . SER A 1 430 ? -3.262 -17.781 24.859 1 50.91 430 SER A CA 1
ATOM 3293 C C . SER A 1 430 ? -2.762 -18.344 26.188 1 50.91 430 SER A C 1
ATOM 3295 O O . SER A 1 430 ? -3.367 -19.266 26.75 1 50.91 430 SER A O 1
ATOM 3297 N N . GLY A 1 431 ? -1.704 -17.938 26.719 1 44.59 431 GLY A N 1
ATOM 3298 C CA . GLY A 1 431 ? -1.26 -18.438 28.016 1 44.59 431 GLY A CA 1
ATOM 3299 C C . GLY A 1 431 ? -2.164 -18.016 29.156 1 44.59 431 GLY A C 1
ATOM 3300 O O . GLY A 1 431 ? -2.033 -18.516 30.281 1 44.59 431 GLY A O 1
ATOM 3301 N N . SER A 1 432 ? -2.801 -16.859 29.188 1 40.78 432 SER A N 1
ATOM 3302 C CA . SER A 1 432 ? -3.635 -16.547 30.344 1 40.78 432 SER A CA 1
ATOM 3303 C C . SER A 1 432 ? -4.902 -17.406 30.344 1 40.78 432 SER A C 1
ATOM 3305 O O . SER A 1 432 ? -5.664 -17.375 31.312 1 40.78 432 SER A O 1
ATOM 3307 N N . GLN A 1 433 ? -5.504 -17.844 29.328 1 36.12 433 GLN A N 1
ATOM 3308 C CA . GLN A 1 433 ? -6.547 -18.844 29.453 1 36.12 433 GLN A CA 1
ATOM 3309 C C . GLN A 1 433 ? -5.957 -20.266 29.406 1 36.12 433 GLN A C 1
ATOM 3311 O O . GLN A 1 433 ? -5.184 -20.578 28.5 1 36.12 433 GLN A O 1
ATOM 3316 N N . PRO A 1 434 ? -5.953 -20.969 30.562 1 33.78 434 PRO A N 1
ATOM 3317 C CA . PRO A 1 434 ? -5.578 -22.375 30.406 1 33.78 434 PRO A CA 1
ATOM 3318 C C . PRO A 1 434 ? -6.141 -23 29.125 1 33.78 434 PRO A C 1
ATOM 3320 O O . PRO A 1 434 ? -7.285 -22.734 28.75 1 33.78 434 PRO A O 1
ATOM 3323 N N . TRP A 1 435 ? -5.324 -23.219 28.234 1 32.25 435 TRP A N 1
ATOM 3324 C CA . TRP A 1 435 ? -5.852 -24.031 27.141 1 32.25 435 TRP A CA 1
ATOM 3325 C C . TRP A 1 435 ? -6.867 -25.047 27.672 1 32.25 435 TRP A C 1
ATOM 3327 O O . TRP A 1 435 ? -6.504 -26 28.359 1 32.25 435 TRP A O 1
ATOM 3337 N N . LYS A 1 436 ? -7.973 -24.719 28.094 1 32.28 436 LYS A N 1
ATOM 3338 C CA . LYS A 1 436 ? -8.867 -25.875 28.172 1 32.28 436 LYS A CA 1
ATOM 3339 C C . LYS A 1 436 ? -8.633 -26.828 27 1 32.28 436 LYS A C 1
ATOM 3341 O O . LYS A 1 436 ? -8.695 -26.422 25.844 1 32.28 436 LYS A O 1
ATOM 3346 N N . LYS A 1 437 ? -7.992 -27.906 27.188 1 33.53 437 LYS A N 1
ATOM 3347 C CA . LYS A 1 437 ? -7.918 -29.125 26.391 1 33.53 437 LYS A CA 1
ATOM 3348 C C . LYS A 1 437 ? -9.195 -29.344 25.594 1 33.53 437 LYS A C 1
ATOM 3350 O O . LYS A 1 437 ? -10.117 -30.016 26.047 1 33.53 437 LYS A O 1
ATOM 3355 N N . ASN A 1 438 ? -9.805 -28.359 25.094 1 31.12 438 ASN A N 1
ATOM 3356 C CA . ASN A 1 438 ? -10.93 -28.875 24.328 1 31.12 438 ASN A CA 1
ATOM 3357 C C . ASN A 1 438 ? -10.492 -29.953 23.344 1 31.12 438 ASN A C 1
ATOM 3359 O O . ASN A 1 438 ? -9.43 -29.844 22.719 1 31.12 438 ASN A O 1
ATOM 3363 N N . LYS A 1 439 ? -11.117 -31.125 23.453 1 35.97 439 LYS A N 1
ATOM 3364 C CA . LYS A 1 439 ? -11.102 -32.438 22.844 1 35.97 439 LYS A CA 1
ATOM 3365 C C . LYS A 1 439 ? -10.906 -32.344 21.328 1 35.97 439 LYS A C 1
ATOM 3367 O O . LYS A 1 439 ? -10.711 -33.375 20.656 1 35.97 439 LYS A O 1
ATOM 3372 N N . GLY A 1 440 ? -11.367 -31.234 20.625 1 31.08 440 GLY A N 1
ATOM 3373 C CA . GLY A 1 440 ? -11.469 -31.469 19.203 1 31.08 440 GLY A CA 1
ATOM 3374 C C . GLY A 1 440 ? -10.211 -31.094 18.438 1 31.08 440 GLY A C 1
ATOM 3375 O O . GLY A 1 440 ? -10.258 -30.812 17.25 1 31.08 440 GLY A O 1
ATOM 3376 N N . MET A 1 441 ? -9.18 -30.656 19.141 1 35.34 441 MET A N 1
ATOM 3377 C CA . MET A 1 441 ? -8.023 -30.375 18.281 1 35.34 441 MET A CA 1
ATOM 3378 C C . MET A 1 441 ? -7.59 -31.641 17.547 1 35.34 441 MET A C 1
ATOM 3380 O O . MET A 1 441 ? -7.512 -32.719 18.125 1 35.34 441 MET A O 1
ATOM 3384 N N . THR A 1 442 ? -7.734 -31.578 16.281 1 35.38 442 THR A N 1
ATOM 3385 C CA . THR A 1 442 ? -7.293 -32.719 15.5 1 35.38 442 THR A CA 1
ATOM 3386 C C . THR A 1 442 ? -5.855 -33.094 15.852 1 35.38 442 THR A C 1
ATOM 3388 O O . THR A 1 442 ? -5.051 -32.219 16.188 1 35.38 442 THR A O 1
ATOM 3391 N N . PRO A 1 443 ? -5.523 -34.25 16.172 1 37.81 443 PRO A N 1
ATOM 3392 C CA . PRO A 1 443 ? -4.25 -34.875 16.531 1 37.81 443 PRO A CA 1
ATOM 3393 C C . PRO A 1 443 ? -3.078 -34.344 15.703 1 37.81 443 PRO A C 1
ATOM 3395 O O . PRO A 1 443 ? -1.947 -34.281 16.203 1 37.81 443 PRO A O 1
ATOM 3398 N N . ALA A 1 444 ? -3.32 -33.875 14.578 1 36.84 444 ALA A N 1
ATOM 3399 C CA . ALA A 1 444 ? -2.213 -33.469 13.719 1 36.84 444 ALA A CA 1
ATOM 3400 C C . ALA A 1 444 ? -1.564 -32.188 14.211 1 36.84 444 ALA A C 1
ATOM 3402 O O . ALA A 1 444 ? -0.342 -32.031 14.148 1 36.84 444 ALA A O 1
ATOM 3403 N N . VAL A 1 445 ? -2.297 -31.25 14.719 1 41.59 445 VAL A N 1
ATOM 3404 C CA . VAL A 1 445 ? -1.734 -29.984 15.18 1 41.59 445 VAL A CA 1
ATOM 3405 C C . VAL A 1 445 ? -1 -30.203 16.5 1 41.59 445 VAL A C 1
ATOM 3407 O O . VAL A 1 445 ? 0.074 -29.641 16.719 1 41.59 445 VAL A O 1
ATOM 3410 N N . ALA A 1 446 ? -1.456 -31.062 17.391 1 40.47 446 ALA A N 1
ATOM 3411 C CA . ALA A 1 446 ? -0.817 -31.422 18.656 1 40.47 446 ALA A CA 1
ATOM 3412 C C . ALA A 1 446 ? 0.547 -32.062 18.406 1 40.47 446 ALA A C 1
ATOM 3414 O O . ALA A 1 446 ? 1.475 -31.875 19.203 1 40.47 446 ALA A O 1
ATOM 3415 N N . GLY A 1 447 ? 0.736 -32.719 17.344 1 38.91 447 GLY A N 1
ATOM 3416 C CA . GLY A 1 447 ? 1.981 -33.375 16.969 1 38.91 447 GLY A CA 1
ATOM 3417 C C . GLY A 1 447 ? 3.084 -32.375 16.609 1 38.91 447 GLY A C 1
ATOM 3418 O O . GLY A 1 447 ? 4.242 -32.562 16.984 1 38.91 447 GLY A O 1
ATOM 3419 N N . VAL A 1 448 ? 2.729 -31.359 15.906 1 41.62 448 VAL A N 1
ATOM 3420 C CA . VAL A 1 448 ? 3.746 -30.406 15.477 1 41.62 448 VAL A CA 1
ATOM 3421 C C . VAL A 1 448 ? 4.203 -29.578 16.672 1 41.62 448 VAL A C 1
ATOM 3423 O O . VAL A 1 448 ? 5.402 -29.344 16.859 1 41.62 448 VAL A O 1
ATOM 3426 N N . ILE A 1 449 ? 3.312 -29.125 17.562 1 42.31 449 ILE A N 1
ATOM 3427 C CA . ILE A 1 449 ? 3.678 -28.406 18.781 1 42.31 449 ILE A CA 1
ATOM 3428 C C . ILE A 1 449 ? 4.512 -29.312 19.672 1 42.31 449 ILE A C 1
ATOM 3430 O O . ILE A 1 449 ? 5.527 -28.891 20.234 1 42.31 449 ILE A O 1
ATOM 3434 N N . GLY A 1 450 ? 4.102 -30.516 19.844 1 41.66 450 GLY A N 1
ATOM 3435 C CA . GLY A 1 450 ? 4.844 -31.5 20.609 1 41.66 450 GLY A CA 1
ATOM 3436 C C . GLY A 1 450 ? 6.227 -31.781 20.062 1 41.66 450 GLY A C 1
ATOM 3437 O O . GLY A 1 450 ? 7.184 -31.938 20.812 1 41.66 450 GLY A O 1
ATOM 3438 N N . ALA A 1 451 ? 6.32 -31.797 18.75 1 43.53 451 ALA A N 1
ATOM 3439 C CA . ALA A 1 451 ? 7.613 -32.031 18.109 1 43.53 451 ALA A CA 1
ATOM 3440 C C . ALA A 1 451 ? 8.555 -30.859 18.297 1 43.53 451 ALA A C 1
ATOM 3442 O O . ALA A 1 451 ? 9.742 -31.031 18.547 1 43.53 451 ALA A O 1
ATOM 3443 N N . VAL A 1 452 ? 8 -29.688 18.172 1 44.31 452 VAL A N 1
ATOM 3444 C CA . VAL A 1 452 ? 8.844 -28.5 18.328 1 44.31 452 VAL A CA 1
ATOM 3445 C C . VAL A 1 452 ? 9.242 -28.328 19.797 1 44.31 452 VAL A C 1
ATOM 3447 O O . VAL A 1 452 ? 10.398 -28.031 20.094 1 44.31 452 VAL A O 1
ATOM 3450 N N . THR A 1 453 ? 8.281 -28.594 20.656 1 44.75 453 THR A N 1
ATOM 3451 C CA . THR A 1 453 ? 8.648 -28.578 22.062 1 44.75 453 THR A CA 1
ATOM 3452 C C . THR A 1 453 ? 9.609 -29.719 22.391 1 44.75 453 THR A C 1
ATOM 3454 O O . THR A 1 453 ? 10.547 -29.547 23.172 1 44.75 453 THR A O 1
ATOM 3457 N N . THR A 1 454 ? 9.391 -30.859 21.766 1 45.59 454 THR A N 1
ATOM 3458 C CA . THR A 1 454 ? 10.305 -31.969 21.969 1 45.59 454 THR A CA 1
ATOM 3459 C C . THR A 1 454 ? 11.656 -31.688 21.344 1 45.59 454 THR A C 1
ATOM 3461 O O . THR A 1 454 ? 12.703 -31.984 21.922 1 45.59 454 THR A O 1
ATOM 3464 N N . LEU A 1 455 ? 11.633 -31.062 20.156 1 44.34 455 LEU A N 1
ATOM 3465 C CA . LEU A 1 455 ? 12.914 -30.734 19.531 1 44.34 455 LEU A CA 1
ATOM 3466 C C . LEU A 1 455 ? 13.633 -29.641 20.297 1 44.34 455 LEU A C 1
ATOM 3468 O O . LEU A 1 455 ? 14.852 -29.688 20.469 1 44.34 455 LEU A O 1
ATOM 3472 N N . ALA A 1 456 ? 12.938 -28.734 20.844 1 46.72 456 ALA A N 1
ATOM 3473 C CA . ALA A 1 456 ? 13.539 -27.734 21.703 1 46.72 456 ALA A CA 1
ATOM 3474 C C . ALA A 1 456 ? 14.039 -28.344 23 1 46.72 456 ALA A C 1
ATOM 3476 O O . ALA A 1 456 ? 15.141 -28.047 23.469 1 46.72 456 ALA A O 1
ATOM 3477 N N . VAL A 1 457 ? 13.219 -29.234 23.531 1 47.84 457 VAL A N 1
ATOM 3478 C CA . VAL A 1 457 ? 13.633 -29.906 24.75 1 47.84 457 VAL A CA 1
ATOM 3479 C C . VAL A 1 457 ? 14.781 -30.875 24.453 1 47.84 457 VAL A C 1
ATOM 3481 O O . VAL A 1 457 ? 15.758 -30.953 25.188 1 47.84 457 VAL A O 1
ATOM 3484 N N . VAL A 1 458 ? 14.727 -31.562 23.281 1 51.78 458 VAL A N 1
ATOM 3485 C CA . VAL A 1 458 ? 15.805 -32.469 22.906 1 51.78 458 VAL A CA 1
ATOM 3486 C C . VAL A 1 458 ? 17.062 -31.672 22.562 1 51.78 458 VAL A C 1
ATOM 3488 O O . VAL A 1 458 ? 18.172 -32.031 22.953 1 51.78 458 VAL A O 1
ATOM 3491 N N . GLY A 1 459 ? 16.906 -30.562 21.891 1 50.28 459 GLY A N 1
ATOM 3492 C CA . GLY A 1 459 ? 18.047 -29.703 21.656 1 50.28 459 GLY A CA 1
ATOM 3493 C C . GLY A 1 459 ? 18.641 -29.141 22.922 1 50.28 459 GLY A C 1
ATOM 3494 O O . GLY A 1 459 ? 19.875 -29.141 23.094 1 50.28 459 GLY A O 1
ATOM 3495 N N . LEU A 1 460 ? 17.812 -28.734 23.812 1 50.22 460 LEU A N 1
ATOM 3496 C CA . LEU A 1 460 ? 18.281 -28.25 25.109 1 50.22 460 LEU A CA 1
ATOM 3497 C C . LEU A 1 460 ? 18.906 -29.375 25.922 1 50.22 460 LEU A C 1
ATOM 3499 O O . LEU A 1 460 ? 19.953 -29.188 26.547 1 50.22 460 LEU A O 1
ATOM 3503 N N . THR A 1 461 ? 18.25 -30.531 25.938 1 53.78 461 THR A N 1
ATOM 3504 C CA . THR A 1 461 ? 18.797 -31.672 26.688 1 53.78 461 THR A CA 1
ATOM 3505 C C . THR A 1 461 ? 20.094 -32.156 26.047 1 53.78 461 THR A C 1
ATOM 3507 O O . THR A 1 461 ? 21.031 -32.562 26.734 1 53.78 461 THR A O 1
ATOM 3510 N N . ALA A 1 462 ? 20.156 -32.094 24.688 1 54.69 462 ALA A N 1
ATOM 3511 C CA . ALA A 1 462 ? 21.391 -32.469 24 1 54.69 462 ALA A CA 1
ATOM 3512 C C . ALA A 1 462 ? 22.516 -31.484 24.312 1 54.69 462 ALA A C 1
ATOM 3514 O O . ALA A 1 462 ? 23.656 -31.906 24.531 1 54.69 462 ALA A O 1
ATOM 3515 N N . ILE A 1 463 ? 22.203 -30.266 24.469 1 55.84 463 ILE A N 1
ATOM 3516 C CA . ILE A 1 463 ? 23.188 -29.266 24.891 1 55.84 463 ILE A CA 1
ATOM 3517 C C . ILE A 1 463 ? 23.562 -29.516 26.344 1 55.84 463 ILE A C 1
ATOM 3519 O O . ILE A 1 463 ? 24.75 -29.5 26.688 1 55.84 463 ILE A O 1
ATOM 3523 N N . ILE A 1 464 ? 22.578 -29.812 27.141 1 55.72 464 ILE A N 1
ATOM 3524 C CA . ILE A 1 464 ? 22.859 -30.109 28.547 1 55.72 464 ILE A CA 1
ATOM 3525 C C . ILE A 1 464 ? 23.641 -31.406 28.656 1 55.72 464 ILE A C 1
ATOM 3527 O O . ILE A 1 464 ? 24.625 -31.484 29.375 1 55.72 464 ILE A O 1
ATOM 3531 N N . ALA A 1 465 ? 23.219 -32.469 27.953 1 56.16 465 ALA A N 1
ATOM 3532 C CA . ALA A 1 465 ? 23.938 -33.719 27.969 1 56.16 465 ALA A CA 1
ATOM 3533 C C . ALA A 1 465 ? 25.359 -33.562 27.422 1 56.16 465 ALA A C 1
ATOM 3535 O O . ALA A 1 465 ? 26.312 -34.125 27.984 1 56.16 465 ALA A O 1
ATOM 3536 N N . PHE A 1 466 ? 25.453 -32.75 26.391 1 56.88 466 PHE A N 1
ATOM 3537 C CA . PHE A 1 466 ? 26.781 -32.438 25.859 1 56.88 466 PHE A CA 1
ATOM 3538 C C . PHE A 1 466 ? 27.609 -31.688 26.875 1 56.88 466 PHE A C 1
ATOM 3540 O O . PHE A 1 466 ? 28.797 -32 27.062 1 56.88 466 PHE A O 1
ATOM 3547 N N . LEU A 1 467 ? 26.969 -30.812 27.594 1 56.16 467 LEU A N 1
ATOM 3548 C CA . LEU A 1 467 ? 27.656 -30.078 28.641 1 56.16 467 LEU A CA 1
ATOM 3549 C C . LEU A 1 467 ? 27.938 -30.969 29.844 1 56.16 467 LEU A C 1
ATOM 3551 O O . LEU A 1 467 ? 29.016 -30.891 30.453 1 56.16 467 LEU A O 1
ATOM 3555 N N . LEU A 1 468 ? 27.016 -31.781 30.219 1 53.16 468 LEU A N 1
ATOM 3556 C CA . LEU A 1 468 ? 27.219 -32.688 31.328 1 53.16 468 LEU A CA 1
ATOM 3557 C C . LEU A 1 468 ? 28.219 -33.781 30.969 1 53.16 468 LEU A C 1
ATOM 3559 O O . LEU A 1 468 ? 29.047 -34.156 31.812 1 53.16 468 LEU A O 1
ATOM 3563 N N . CYS A 1 469 ? 28.062 -34.344 29.75 1 50.41 469 CYS A N 1
ATOM 3564 C CA . CYS A 1 469 ? 29.062 -35.312 29.312 1 50.41 469 CYS A CA 1
ATOM 3565 C C . CYS A 1 469 ? 30.453 -34.688 29.25 1 50.41 469 CYS A C 1
ATOM 3567 O O . CYS A 1 469 ? 31.453 -35.312 29.531 1 50.41 469 CYS A O 1
ATOM 3569 N N . ARG A 1 470 ? 30.406 -33.375 28.812 1 49.91 470 ARG A N 1
ATOM 3570 C CA . ARG A 1 470 ? 31.688 -32.656 28.859 1 49.91 470 ARG A CA 1
ATOM 3571 C C . ARG A 1 470 ? 32.125 -32.438 30.312 1 49.91 470 ARG A C 1
ATOM 3573 O O . ARG A 1 470 ? 33.312 -32.406 30.594 1 49.91 470 ARG A O 1
ATOM 3580 N N . ALA A 1 471 ? 31.141 -32.219 31.156 1 49.84 471 ALA A N 1
ATOM 3581 C CA . ALA A 1 471 ? 31.453 -32.031 32.562 1 49.84 471 ALA A CA 1
ATOM 3582 C C . ALA A 1 471 ? 31.828 -33.344 33.219 1 49.84 471 ALA A C 1
ATOM 3584 O O . ALA A 1 471 ? 32.625 -33.375 34.188 1 49.84 471 ALA A O 1
ATOM 3585 N N . ARG A 1 472 ? 31.125 -34.406 32.969 1 44.22 472 ARG A N 1
ATOM 3586 C CA . ARG A 1 472 ? 31.469 -35.656 33.594 1 44.22 472 ARG A CA 1
ATOM 3587 C C . ARG A 1 472 ? 32.781 -36.219 33.062 1 44.22 472 ARG A C 1
ATOM 3589 O O . ARG A 1 472 ? 33.219 -37.281 33.5 1 44.22 472 ARG A O 1
ATOM 3596 N N . LYS A 1 473 ? 33.031 -35.844 31.75 1 40.78 473 LYS A N 1
ATOM 3597 C CA . LYS A 1 473 ? 34.375 -36.312 31.359 1 40.78 473 LYS A CA 1
ATOM 3598 C C . LYS A 1 473 ? 35.438 -35.781 32.312 1 40.78 473 LYS A C 1
ATOM 3600 O O . LYS A 1 473 ? 35.594 -34.562 32.469 1 40.78 473 LYS A O 1
ATOM 3605 N N . GLY A 1 474 ? 35.594 -36.562 33.406 1 35.94 474 GLY A N 1
ATOM 3606 C CA . GLY A 1 474 ? 36.5 -36.594 34.5 1 35.94 474 GLY A CA 1
ATOM 3607 C C . GLY A 1 474 ? 37.844 -35.938 34.188 1 35.94 474 GLY A C 1
ATOM 3608 O O . GLY A 1 474 ? 38.188 -35.781 33.031 1 35.94 474 GLY A O 1
ATOM 3609 N N . SER A 1 475 ? 38.469 -35.406 35.219 1 36.44 475 SER A N 1
ATOM 3610 C CA . SER A 1 475 ? 39.781 -34.781 35.25 1 36.44 475 SER A CA 1
ATOM 3611 C C . SER A 1 475 ? 40.844 -35.688 34.688 1 36.44 475 SER A C 1
ATOM 3613 O O . SER A 1 475 ? 41 -36.844 35.094 1 36.44 475 SER A O 1
ATOM 3615 N N . PRO A 1 476 ? 41.125 -35.688 33.375 1 33.25 476 PRO A N 1
ATOM 3616 C CA . PRO A 1 476 ? 42.188 -36.625 32.969 1 33.25 476 PRO A CA 1
ATOM 3617 C C . PRO A 1 476 ? 43.375 -36.625 33.938 1 33.25 476 PRO A C 1
ATOM 3619 O O . PRO A 1 476 ? 43.688 -35.594 34.562 1 33.25 476 PRO A O 1
ATOM 3622 N N . LYS A 1 477 ? 43.469 -37.688 34.719 1 29.41 477 LYS A N 1
ATOM 3623 C CA . LYS A 1 477 ? 44.625 -37.938 35.531 1 29.41 477 LYS A CA 1
ATOM 3624 C C . LYS A 1 477 ? 45.906 -37.469 34.844 1 29.41 477 LYS A C 1
ATOM 3626 O O . LYS A 1 477 ? 46.094 -37.719 33.656 1 29.41 477 LYS A O 1
ATOM 3631 N N . LYS A 1 478 ? 46.562 -36.469 35.406 1 31.16 478 LYS A N 1
ATOM 3632 C CA . LYS A 1 478 ? 47.844 -35.875 35 1 31.16 478 LYS A CA 1
ATOM 3633 C C . LYS A 1 478 ? 48.938 -36.906 34.844 1 31.16 478 LYS A C 1
ATOM 3635 O O . LYS A 1 478 ? 49.5 -37.406 35.812 1 31.16 478 LYS A O 1
ATOM 3640 N N . GLY A 1 479 ? 48.656 -38.125 34.188 1 24.17 479 GLY A N 1
ATOM 3641 C CA . GLY A 1 479 ? 49.75 -39.094 34.188 1 24.17 479 GLY A CA 1
ATOM 3642 C C . GLY A 1 479 ? 51.094 -38.438 33.844 1 24.17 479 GLY A C 1
ATOM 3643 O O . GLY A 1 479 ? 51.156 -37.375 33.281 1 24.17 479 GLY A O 1
ATOM 3644 N N . SER A 1 480 ? 52.062 -38.688 34.781 1 26.61 480 SER A N 1
ATOM 3645 C CA . SER A 1 480 ? 53.469 -38.375 34.812 1 26.61 480 SER A CA 1
ATOM 3646 C C . SER A 1 480 ? 54.156 -38.625 33.469 1 26.61 480 SER A C 1
ATOM 3648 O O . SER A 1 480 ? 54.156 -39.75 33 1 26.61 480 SER A O 1
ATOM 3650 N N . LEU A 1 481 ? 53.656 -37.844 32.469 1 25.09 481 LEU A N 1
ATOM 3651 C CA . LEU A 1 481 ? 54.281 -38.031 31.141 1 25.09 481 LEU A CA 1
ATOM 3652 C C . LEU A 1 481 ? 55.812 -38.094 31.266 1 25.09 481 LEU A C 1
ATOM 3654 O O . LEU A 1 481 ? 56.438 -37.125 31.688 1 25.09 481 LEU A O 1
ATOM 3658 N N . GLY A 1 482 ? 56.312 -39.25 31.875 1 24 482 GLY A N 1
ATOM 3659 C CA . GLY A 1 482 ? 57.719 -39.625 31.922 1 24 482 GLY A CA 1
ATOM 3660 C C . GLY A 1 482 ? 58.5 -39.156 30.719 1 24 482 GLY A C 1
ATOM 3661 O O . GLY A 1 482 ? 57.938 -38.938 29.641 1 24 482 GLY A O 1
ATOM 3662 N N . GLY A 1 483 ? 59.531 -38.375 31.016 1 25.73 483 GLY A N 1
ATOM 3663 C CA . GLY A 1 483 ? 60.531 -37.656 30.234 1 25.73 483 GLY A CA 1
ATOM 3664 C C . GLY A 1 483 ? 61.219 -38.531 29.219 1 25.73 483 GLY A C 1
ATOM 3665 O O . GLY A 1 483 ? 62.031 -39.375 29.594 1 25.73 483 GLY A O 1
ATOM 3666 N N . PHE A 1 484 ? 60.438 -39.344 28.484 1 22.34 484 PHE A N 1
ATOM 3667 C CA . PHE A 1 484 ? 61.219 -40.25 27.656 1 22.34 484 PHE A CA 1
ATOM 3668 C C . PHE A 1 484 ? 62.375 -39.531 27 1 22.34 484 PHE A C 1
ATOM 3670 O O . PHE A 1 484 ? 62.188 -38.469 26.422 1 22.34 484 PHE A O 1
ATOM 3677 N N . LYS A 1 485 ? 63.594 -39.812 27.594 1 24.55 485 LYS A N 1
ATOM 3678 C CA . LYS A 1 485 ? 64.938 -39.5 27.156 1 24.55 485 LYS A CA 1
ATOM 3679 C C . LYS A 1 485 ? 65.188 -39.906 25.703 1 24.55 485 LYS A C 1
ATOM 3681 O O . LYS A 1 485 ? 66.312 -39.906 25.219 1 24.55 485 LYS A O 1
ATOM 3686 N N . GLY A 1 486 ? 64.062 -40.094 24.953 1 20.56 486 GLY A N 1
ATOM 3687 C CA . GLY A 1 486 ? 64.5 -40.75 23.734 1 20.56 486 GLY A CA 1
ATOM 3688 C C . GLY A 1 486 ? 65.625 -40.094 23.031 1 20.56 486 GLY A C 1
ATOM 3689 O O . GLY A 1 486 ? 65.625 -38.875 22.875 1 20.56 486 GLY A O 1
ATOM 3690 N N . SER A 1 487 ? 66.875 -40.594 23.266 1 21.75 487 SER A N 1
ATOM 3691 C CA . SER A 1 487 ? 68.188 -40.188 22.766 1 21.75 487 SER A CA 1
ATOM 3692 C C . SER A 1 487 ? 68.125 -39.844 21.281 1 21.75 487 SER A C 1
ATOM 3694 O O . SER A 1 487 ? 68.688 -38.812 20.859 1 21.75 487 SER A O 1
ATOM 3696 N N . GLY A 1 488 ? 68 -40.906 20.484 1 20.61 488 GLY A N 1
ATOM 3697 C CA . GLY A 1 488 ? 69 -41.125 19.438 1 20.61 488 GLY A CA 1
ATOM 3698 C C . GLY A 1 488 ? 68.688 -40.312 18.188 1 20.61 488 GLY A C 1
ATOM 3699 O O . GLY A 1 488 ? 69.5 -40.281 17.266 1 20.61 488 GLY A O 1
ATOM 3700 N N . LYS A 1 489 ? 67.5 -40.219 17.781 1 19.67 489 LYS A N 1
ATOM 3701 C CA . LYS A 1 489 ? 67.5 -40.312 16.328 1 19.67 489 LYS A CA 1
ATOM 3702 C C . LYS A 1 489 ? 68.5 -39.312 15.742 1 19.67 489 LYS A C 1
ATOM 3704 O O . LYS A 1 489 ? 68.812 -38.312 16.391 1 19.67 489 LYS A O 1
ATOM 3709 N N . LEU A 1 490 ? 68.5 -39.344 14.328 1 19.31 490 LEU A N 1
ATOM 3710 C CA . LEU A 1 490 ? 69.188 -39.406 13.062 1 19.31 490 LEU A CA 1
ATOM 3711 C C . LEU A 1 490 ? 69.562 -38 12.547 1 19.31 490 LEU A C 1
ATOM 3713 O O . LEU A 1 490 ? 68.875 -37.031 12.953 1 19.31 490 LEU A O 1
ATOM 3717 N N . ALA A 1 491 ? 70.188 -38.031 11.383 1 19.89 491 ALA A N 1
ATOM 3718 C CA . ALA A 1 491 ? 71.188 -37.25 10.641 1 19.89 491 ALA A CA 1
ATOM 3719 C C . ALA A 1 491 ? 70.625 -35.938 10.148 1 19.89 491 ALA A C 1
ATOM 3721 O O . ALA A 1 491 ? 71.25 -34.906 10.188 1 19.89 491 ALA A O 1
ATOM 3722 N N . SER A 1 492 ? 69.438 -36.188 9.422 1 20.86 492 SER A N 1
ATOM 3723 C CA . SER A 1 492 ? 69.438 -35.5 8.148 1 20.86 492 SER A CA 1
ATOM 3724 C C . SER A 1 492 ? 69 -34.031 8.328 1 20.86 492 SER A C 1
ATOM 3726 O O . SER A 1 492 ? 67.938 -33.625 7.984 1 20.86 492 SER A O 1
ATOM 3728 N N . ASP A 1 493 ? 69.312 -33.531 9.398 1 21.78 493 ASP A N 1
ATOM 3729 C CA . ASP A 1 493 ? 68.75 -32.188 9.68 1 21.78 493 ASP A CA 1
ATOM 3730 C C . ASP A 1 493 ? 69.188 -31.188 8.625 1 21.78 493 ASP A C 1
ATOM 3732 O O . ASP A 1 493 ? 70.25 -30.531 8.781 1 21.78 493 ASP A O 1
ATOM 3736 N N . THR A 1 494 ? 69.062 -31.625 7.32 1 21.12 494 THR A N 1
ATOM 3737 C CA . THR A 1 494 ? 69.812 -30.719 6.422 1 21.12 494 THR A CA 1
ATOM 3738 C C . THR A 1 494 ? 69.438 -29.266 6.719 1 21.12 494 THR A C 1
ATOM 3740 O O . THR A 1 494 ? 68.312 -28.969 7.102 1 21.12 494 THR A O 1
ATOM 3743 N N . ASP A 1 495 ? 70.438 -28.547 6.883 1 21.38 495 ASP A N 1
ATOM 3744 C CA . ASP A 1 495 ? 70.75 -27.188 7.246 1 21.38 495 ASP A CA 1
ATOM 3745 C C . ASP A 1 495 ? 70.062 -26.172 6.352 1 21.38 495 ASP A C 1
ATOM 3747 O O . ASP A 1 495 ? 70.375 -24.984 6.383 1 21.38 495 ASP A O 1
ATOM 3751 N N . VAL A 1 496 ? 68.75 -26.5 5.984 1 23.7 496 VAL A N 1
ATOM 3752 C CA . VAL A 1 496 ? 68.438 -25.672 4.836 1 23.7 496 VAL A CA 1
ATOM 3753 C C . VAL A 1 496 ? 68.562 -24.203 5.203 1 23.7 496 VAL A C 1
ATOM 3755 O O . VAL A 1 496 ? 68 -23.75 6.211 1 23.7 496 VAL A O 1
ATOM 3758 N N . THR A 1 497 ? 69.688 -23.656 4.824 1 20.84 497 THR A N 1
ATOM 3759 C CA . THR A 1 497 ? 70.312 -22.328 4.93 1 20.84 497 THR A CA 1
ATOM 3760 C C . THR A 1 497 ? 69.312 -21.266 4.473 1 20.84 497 THR A C 1
ATOM 3762 O O . THR A 1 497 ? 68.938 -21.219 3.299 1 20.84 497 THR A O 1
ATOM 3765 N N . PHE A 1 498 ? 68.188 -21.188 5.152 1 20.41 498 PHE A N 1
ATOM 3766 C CA . PHE A 1 498 ? 67.25 -20.25 4.629 1 20.41 498 PHE A CA 1
ATOM 3767 C C . PHE A 1 498 ? 67.812 -18.859 4.484 1 20.41 498 PHE A C 1
ATOM 3769 O O . PHE A 1 498 ? 68.312 -18.281 5.469 1 20.41 498 PHE A O 1
ATOM 3776 N N . GLY A 1 499 ? 68.562 -18.672 3.418 1 19.09 499 GLY A N 1
ATOM 3777 C CA . GLY A 1 499 ? 69.188 -17.453 3.025 1 19.09 499 GLY A CA 1
ATOM 3778 C C . GLY A 1 499 ? 68.375 -16.203 3.324 1 19.09 499 GLY A C 1
ATOM 3779 O O . GLY A 1 499 ? 67.188 -16.266 3.479 1 19.09 499 GLY A O 1
ATOM 3780 N N . GLU A 1 500 ? 69.062 -15.219 3.869 1 19.48 500 GLU A N 1
ATOM 3781 C CA . GLU A 1 500 ? 68.875 -13.891 4.445 1 19.48 500 GLU A CA 1
ATOM 3782 C C . GLU A 1 500 ? 68.062 -13 3.52 1 19.48 500 GLU A C 1
ATOM 3784 O O . GLU A 1 500 ? 68.438 -12.766 2.371 1 19.48 500 GLU A O 1
ATOM 3789 N N . PRO A 1 501 ? 66.75 -13.227 3.461 1 21.33 501 PRO A N 1
ATOM 3790 C CA . PRO A 1 501 ? 66.188 -12.414 2.393 1 21.33 501 PRO A CA 1
ATOM 3791 C C . PRO A 1 501 ? 66.562 -10.938 2.514 1 21.33 501 PRO A C 1
ATOM 3793 O O . PRO A 1 501 ? 66.438 -10.367 3.602 1 21.33 501 PRO A O 1
ATOM 3796 N N . ILE A 1 502 ? 67.5 -10.406 1.767 1 18.39 502 ILE A N 1
ATOM 3797 C CA . ILE A 1 502 ? 68.125 -9.109 1.624 1 18.39 502 ILE A CA 1
ATOM 3798 C C . ILE A 1 502 ? 67.062 -8.016 1.515 1 18.39 502 ILE A C 1
ATOM 3800 O O . ILE A 1 502 ? 66.188 -8.109 0.695 1 18.39 502 ILE A O 1
ATOM 3804 N N . TRP A 1 503 ? 66.875 -7.215 2.529 1 19.53 503 TRP A N 1
ATOM 3805 C CA . TRP A 1 503 ? 66.188 -5.961 2.732 1 19.53 503 TRP A CA 1
ATOM 3806 C C . TRP A 1 503 ? 66.562 -4.93 1.679 1 19.53 503 TRP A C 1
ATOM 3808 O O . TRP A 1 503 ? 66.188 -3.758 1.777 1 19.53 503 TRP A O 1
ATOM 3818 N N . GLY A 1 504 ? 67 -5.312 0.463 1 16.72 504 GLY A N 1
ATOM 3819 C CA . GLY A 1 504 ? 67.688 -4.266 -0.265 1 16.72 504 GLY A CA 1
ATOM 3820 C C . GLY A 1 504 ? 66.938 -2.947 -0.283 1 16.72 504 GLY A C 1
ATOM 3821 O O . GLY A 1 504 ? 65.75 -2.924 -0.206 1 16.72 504 GLY A O 1
ATOM 3822 N N . ASN A 1 505 ? 67.688 -1.737 -0.1 1 17.08 505 ASN A N 1
ATOM 3823 C CA . ASN A 1 505 ? 67.75 -0.287 0.046 1 17.08 505 ASN A CA 1
ATOM 3824 C C . ASN A 1 505 ? 67.188 0.423 -1.178 1 17.08 505 ASN A C 1
ATOM 3826 O O . ASN A 1 505 ? 67.188 1.654 -1.239 1 17.08 505 ASN A O 1
ATOM 3830 N N . SER A 1 506 ? 67.062 -0.159 -2.367 1 15.95 506 SER A N 1
ATOM 3831 C CA . SER A 1 506 ? 67.5 0.699 -3.482 1 15.95 506 SER A CA 1
ATOM 3832 C C . SER A 1 506 ? 66.688 1.995 -3.486 1 15.95 506 SER A C 1
ATOM 3834 O O . SER A 1 506 ? 65.438 1.969 -3.428 1 15.95 506 SER A O 1
ATOM 3836 N N . LYS A 1 507 ? 67.438 3.186 -3.34 1 16.94 507 LYS A N 1
ATOM 3837 C CA . LYS A 1 507 ? 67.375 4.641 -3.393 1 16.94 507 LYS A CA 1
ATOM 3838 C C . LYS A 1 507 ? 66.562 5.113 -4.621 1 16.94 507 LYS A C 1
ATOM 3840 O O . LYS A 1 507 ? 65.625 5.898 -4.504 1 16.94 507 LYS A O 1
ATOM 3845 N N . ALA A 1 508 ? 67.375 6.004 -5.523 1 16.05 508 ALA A N 1
ATOM 3846 C CA . ALA A 1 508 ? 67.375 7.426 -5.859 1 16.05 508 ALA A CA 1
ATOM 3847 C C . ALA A 1 508 ? 66.75 7.652 -7.238 1 16.05 508 ALA A C 1
ATOM 3849 O O . ALA A 1 508 ? 66.188 8.719 -7.508 1 16.05 508 ALA A O 1
ATOM 3850 N N . GLU A 1 509 ? 67.312 6.801 -8.328 1 14.79 509 GLU A N 1
ATOM 3851 C CA . GLU A 1 509 ? 67.75 7.574 -9.477 1 14.79 509 GLU A CA 1
ATOM 3852 C C . GLU A 1 509 ? 66.625 8.445 -10.047 1 14.79 509 GLU A C 1
ATOM 3854 O O . GLU A 1 509 ? 65.438 8.195 -9.789 1 14.79 509 GLU A O 1
ATOM 3859 N N . ASP A 1 510 ? 66.812 8.594 -11.5 1 15.54 510 ASP A N 1
ATOM 3860 C CA . ASP A 1 510 ? 67.188 9.625 -12.461 1 15.54 510 ASP A CA 1
ATOM 3861 C C . ASP A 1 510 ? 65.938 10.352 -13 1 15.54 510 ASP A C 1
ATOM 3863 O O . ASP A 1 510 ? 65.875 11.586 -12.977 1 15.54 510 ASP A O 1
ATOM 3867 N N . THR A 1 511 ? 65.625 9.844 -14.289 1 15.68 511 THR A N 1
ATOM 3868 C CA . THR A 1 511 ? 65.75 10.562 -15.555 1 15.68 511 THR A CA 1
ATOM 3869 C C . THR A 1 511 ? 64.562 11.477 -15.781 1 15.68 511 THR A C 1
ATOM 3871 O O . THR A 1 511 ? 63.469 11.266 -15.203 1 15.68 511 THR A O 1
ATOM 3874 N N . GLU A 1 512 ? 64.562 11.93 -17.141 1 16.19 512 GLU A N 1
ATOM 3875 C CA . GLU A 1 512 ? 64.5 13.078 -18.047 1 16.19 512 GLU A CA 1
ATOM 3876 C C . GLU A 1 512 ? 63.062 13.484 -18.344 1 16.19 512 GLU A C 1
ATOM 3878 O O . GLU A 1 512 ? 62.125 12.664 -18.25 1 16.19 512 GLU A O 1
ATOM 3883 N N . PRO A 1 513 ? 62.969 14.727 -18.688 1 18.2 513 PRO A N 1
ATOM 3884 C CA . PRO A 1 513 ? 62.062 15.812 -19 1 18.2 513 PRO A CA 1
ATOM 3885 C C . PRO A 1 513 ? 61.188 15.516 -20.219 1 18.2 513 PRO A C 1
ATOM 3887 O O . PRO A 1 513 ? 60.438 16.391 -20.688 1 18.2 513 PRO A O 1
ATOM 3890 N N . SER A 1 514 ? 61.156 14.234 -20.703 1 14.95 514 SER A N 1
ATOM 3891 C CA . SER A 1 514 ? 60.875 14.32 -22.125 1 14.95 514 SER A CA 1
ATOM 3892 C C . SER A 1 514 ? 59.812 15.352 -22.422 1 14.95 514 SER A C 1
ATOM 3894 O O . SER A 1 514 ? 58.906 15.578 -21.609 1 14.95 514 SER A O 1
ATOM 3896 N N . ASN A 1 515 ? 59.969 15.898 -23.656 1 15.44 515 ASN A N 1
ATOM 3897 C CA . ASN A 1 515 ? 59.812 16.875 -24.734 1 15.44 515 ASN A CA 1
ATOM 3898 C C . ASN A 1 515 ? 58.344 17.078 -25.109 1 15.44 515 ASN A C 1
ATOM 3900 O O . ASN A 1 515 ? 57.5 16.266 -24.75 1 15.44 515 ASN A O 1
ATOM 3904 N N . GLY A 1 516 ? 58.156 17.891 -26.219 1 15.35 516 GLY A N 1
ATOM 3905 C CA . GLY A 1 516 ? 57.531 18.984 -26.969 1 15.35 516 GLY A CA 1
ATOM 3906 C C . GLY A 1 516 ? 56.312 18.562 -27.734 1 15.35 516 GLY A C 1
ATOM 3907 O O . GLY A 1 516 ? 55.438 19.375 -28 1 15.35 516 GLY A O 1
ATOM 3908 N N . LEU A 1 517 ? 56.438 17.406 -28.641 1 14.91 517 LEU A N 1
ATOM 3909 C CA . LEU A 1 517 ? 56.031 17.656 -30.016 1 14.91 517 LEU A CA 1
ATOM 3910 C C . LEU A 1 517 ? 54.531 17.969 -30.078 1 14.91 517 LEU A C 1
ATOM 3912 O O . LEU A 1 517 ? 53.719 17.297 -29.422 1 14.91 517 LEU A O 1
ATOM 3916 N N . ALA A 1 518 ? 54.125 19.156 -30.609 1 15.7 518 ALA A N 1
ATOM 3917 C CA . ALA A 1 518 ? 53.156 20.109 -31.156 1 15.7 518 ALA A CA 1
ATOM 3918 C C . ALA A 1 518 ? 52.062 19.391 -31.922 1 15.7 518 ALA A C 1
ATOM 3920 O O . ALA A 1 518 ? 50.875 19.609 -31.688 1 15.7 518 ALA A O 1
ATOM 3921 N N . ALA A 1 519 ? 52.406 19.141 -33.312 1 14.97 519 ALA A N 1
ATOM 3922 C CA . ALA A 1 519 ? 51.781 19.734 -34.5 1 14.97 519 ALA A CA 1
ATOM 3923 C C . ALA A 1 519 ? 50.688 18.828 -35.062 1 14.97 519 ALA A C 1
ATOM 3925 O O . ALA A 1 519 ? 50.031 19.172 -36.031 1 14.97 519 ALA A O 1
ATOM 3926 N N . GLY A 1 520 ? 50.625 17.547 -34.656 1 14.48 520 GLY A N 1
ATOM 3927 C CA . GLY A 1 520 ? 50.281 16.812 -35.844 1 14.48 520 GLY A CA 1
ATOM 3928 C C . GLY A 1 520 ? 49.062 17.375 -36.594 1 14.48 520 GLY A C 1
ATOM 3929 O O . GLY A 1 520 ? 48.281 18.109 -36 1 14.48 520 GLY A O 1
ATOM 3930 N N . VAL A 1 521 ? 48.812 16.875 -37.812 1 15.33 521 VAL A N 1
ATOM 3931 C CA . VAL A 1 521 ? 48.5 16.938 -39.25 1 15.33 521 VAL A CA 1
ATOM 3932 C C . VAL A 1 521 ? 47 17.062 -39.469 1 15.33 521 VAL A C 1
ATOM 3934 O O . VAL A 1 521 ? 46.219 16.688 -38.594 1 15.33 521 VAL A O 1
ATOM 3937 N N . GLY A 1 522 ? 46.594 17.266 -40.688 1 15.16 522 GLY A N 1
ATOM 3938 C CA . GLY A 1 522 ? 45.938 17.828 -41.875 1 15.16 522 GLY A CA 1
ATOM 3939 C C . GLY A 1 522 ? 44.656 17.125 -42.219 1 15.16 522 GLY A C 1
ATOM 3940 O O . GLY A 1 522 ? 43.719 17.766 -42.688 1 15.16 522 GLY A O 1
ATOM 3941 N N . VAL A 1 523 ? 44.562 15.695 -42.25 1 15.2 523 VAL A N 1
ATOM 3942 C CA . VAL A 1 523 ? 44.062 15.344 -43.562 1 15.2 523 VAL A CA 1
ATOM 3943 C C . VAL A 1 523 ? 42.594 15.727 -43.656 1 15.2 523 VAL A C 1
ATOM 3945 O O . VAL A 1 523 ? 41.844 15.602 -42.656 1 15.2 523 VAL A O 1
ATOM 3948 N N . ALA A 1 524 ? 42.125 16.328 -44.719 1 15.97 524 ALA A N 1
ATOM 3949 C CA . ALA A 1 524 ? 41.219 17.016 -45.625 1 15.97 524 ALA A CA 1
ATOM 3950 C C . ALA A 1 524 ? 40.031 16.109 -45.969 1 15.97 524 ALA A C 1
ATOM 3952 O O . ALA A 1 524 ? 39.156 16.5 -46.781 1 15.97 524 ALA A O 1
ATOM 3953 N N . VAL A 1 525 ? 39.844 14.906 -45.219 1 15.23 525 VAL A N 1
ATOM 3954 C CA . VAL A 1 525 ? 39.156 14 -46.125 1 15.23 525 VAL A CA 1
ATOM 3955 C C . VAL A 1 525 ? 37.812 14.625 -46.531 1 15.23 525 VAL A C 1
ATOM 3957 O O . VAL A 1 525 ? 37.062 15.102 -45.688 1 15.23 525 VAL A O 1
ATOM 3960 N N . GLN A 1 526 ? 37.625 14.852 -47.75 1 16.08 526 GLN A N 1
ATOM 3961 C CA . GLN A 1 526 ? 36.75 15.461 -48.75 1 16.08 526 GLN A CA 1
ATOM 3962 C C . GLN A 1 526 ? 35.406 14.727 -48.844 1 16.08 526 GLN A C 1
ATOM 3964 O O . GLN A 1 526 ? 34.531 15.109 -49.625 1 16.08 526 GLN A O 1
ATOM 3969 N N . GLY A 1 527 ? 35.094 14.023 -47.688 1 16.03 527 GLY A N 1
ATOM 3970 C CA . GLY A 1 527 ? 34.094 13.055 -48.125 1 16.03 527 GLY A CA 1
ATOM 3971 C C . GLY A 1 527 ? 32.969 13.688 -48.938 1 16.03 527 GLY A C 1
ATOM 3972 O O . GLY A 1 527 ? 32.656 14.859 -48.719 1 16.03 527 GLY A O 1
ATOM 3973 N N . HIS A 1 528 ? 32.781 13.086 -50 1 16.02 528 HIS A N 1
ATOM 3974 C CA . HIS A 1 528 ? 32.062 13.266 -51.25 1 16.02 528 HIS A CA 1
ATOM 3975 C C . HIS A 1 528 ? 30.547 13.305 -50.969 1 16.02 528 HIS A C 1
ATOM 3977 O O . HIS A 1 528 ? 30.062 12.648 -50.062 1 16.02 528 HIS A O 1
ATOM 3983 N N . GLU A 1 529 ? 29.953 14.336 -51.312 1 17.56 529 GLU A N 1
ATOM 3984 C CA . GLU A 1 529 ? 28.625 14.969 -51.406 1 17.56 529 GLU A CA 1
ATOM 3985 C C . GLU A 1 529 ? 27.641 14.055 -52.125 1 17.56 529 GLU A C 1
ATOM 3987 O O . GLU A 1 529 ? 26.453 14.375 -52.219 1 17.56 529 GLU A O 1
ATOM 3992 N N . ARG A 1 530 ? 28.031 12.664 -52.312 1 16.42 530 ARG A N 1
ATOM 3993 C CA . ARG A 1 530 ? 27.281 12.344 -53.531 1 16.42 530 ARG A CA 1
ATOM 3994 C C . ARG A 1 530 ? 25.781 12.461 -53.281 1 16.42 530 ARG A C 1
ATOM 3996 O O . ARG A 1 530 ? 25.281 12.078 -52.25 1 16.42 530 ARG A O 1
ATOM 4003 N N . THR A 1 531 ? 25.141 13.32 -54 1 17.62 531 THR A N 1
ATOM 4004 C CA . THR A 1 531 ? 23.844 13.922 -54.312 1 17.62 531 THR A CA 1
ATOM 4005 C C . THR A 1 531 ? 22.859 12.875 -54.812 1 17.62 531 THR A C 1
ATOM 4007 O O . THR A 1 531 ? 21.734 13.203 -55.219 1 17.62 531 THR A O 1
ATOM 4010 N N . GLY A 1 532 ? 23.266 11.477 -54.594 1 16.17 532 GLY A N 1
ATOM 4011 C CA . GLY A 1 532 ? 22.688 10.805 -55.75 1 16.17 532 GLY A CA 1
ATOM 4012 C C . GLY A 1 532 ? 21.172 10.711 -55.719 1 16.17 532 GLY A C 1
ATOM 4013 O O . GLY A 1 532 ? 20.609 9.617 -55.719 1 16.17 532 GLY A O 1
ATOM 4014 N N . SER A 1 533 ? 20.391 11.586 -55.156 1 17.75 533 SER A N 1
ATOM 4015 C CA . SER A 1 533 ? 18.969 11.266 -55 1 17.75 533 SER A CA 1
ATOM 4016 C C . SER A 1 533 ? 18.344 10.859 -56.344 1 17.75 533 SER A C 1
ATOM 4018 O O . SER A 1 533 ? 18.141 11.703 -57.219 1 17.75 533 SER A O 1
ATOM 4020 N N . TRP A 1 534 ? 18.906 9.758 -56.938 1 16.03 534 TRP A N 1
ATOM 4021 C CA . TRP A 1 534 ? 18.344 9.469 -58.25 1 16.03 534 TRP A CA 1
ATOM 4022 C C . TRP A 1 534 ? 16.844 9.266 -58.156 1 16.03 534 TRP A C 1
ATOM 4024 O O . TRP A 1 534 ? 16.328 8.75 -57.188 1 16.03 534 TRP A O 1
ATOM 4034 N N . GLU A 1 535 ? 16.156 9.969 -58.906 1 17.97 535 GLU A N 1
ATOM 4035 C CA . GLU A 1 535 ? 14.797 10.258 -59.375 1 17.97 535 GLU A CA 1
ATOM 4036 C C . GLU A 1 535 ? 14.148 9.023 -60 1 17.97 535 GLU A C 1
ATOM 4038 O O . GLU A 1 535 ? 13.047 9.102 -60.531 1 17.97 535 GLU A O 1
ATOM 4043 N N . MET A 1 536 ? 14.492 7.789 -59.5 1 16.3 536 MET A N 1
ATOM 4044 C CA . MET A 1 536 ? 14.094 6.82 -60.531 1 16.3 536 MET A CA 1
ATOM 4045 C C . MET A 1 536 ? 12.594 6.891 -60.812 1 16.3 536 MET A C 1
ATOM 4047 O O . MET A 1 536 ? 11.805 7.059 -59.875 1 16.3 536 MET A O 1
ATOM 4051 N N . GLY A 1 537 ? 12.281 6.98 -62.062 1 16.78 537 GLY A N 1
ATOM 4052 C CA . GLY A 1 537 ? 11.172 7.137 -62.969 1 16.78 537 GLY A CA 1
ATOM 4053 C C . GLY A 1 537 ? 10.148 6.023 -62.875 1 16.78 537 GLY A C 1
ATOM 4054 O O . GLY A 1 537 ? 10.414 4.98 -62.281 1 16.78 537 GLY A O 1
ATOM 4055 N N . GLN A 1 538 ? 9.031 6.168 -63.594 1 17.03 538 GLN A N 1
ATOM 4056 C CA . GLN A 1 538 ? 7.609 5.891 -63.75 1 17.03 538 GLN A CA 1
ATOM 4057 C C . GLN A 1 538 ? 7.383 4.484 -64.312 1 17.03 538 GLN A C 1
ATOM 4059 O O . GLN A 1 538 ? 6.242 4.035 -64.438 1 17.03 538 GLN A O 1
ATOM 4064 N N . GLY A 1 539 ? 8.422 3.699 -64.625 1 15.85 539 GLY A N 1
ATOM 4065 C CA . GLY A 1 539 ? 7.938 3.066 -65.812 1 15.85 539 GLY A CA 1
ATOM 4066 C C . GLY A 1 539 ? 6.773 2.121 -65.562 1 15.85 539 GLY A C 1
ATOM 4067 O O . GLY A 1 539 ? 6.496 1.749 -64.438 1 15.85 539 GLY A O 1
ATOM 4068 N N . LYS A 1 540 ? 6.332 1.533 -66.75 1 16.67 540 LYS A N 1
ATOM 4069 C CA . LYS A 1 540 ? 5.176 1.024 -67.5 1 16.67 540 LYS A CA 1
ATOM 4070 C C . LYS A 1 540 ? 4.809 -0.385 -67.062 1 16.67 540 LYS A C 1
ATOM 4072 O O . LYS A 1 540 ? 5.66 -1.117 -66.5 1 16.67 540 LYS A O 1
ATOM 4077 N N . LYS A 1 541 ? 3.688 -0.896 -67.5 1 16.25 541 LYS A N 1
ATOM 4078 C CA . LYS A 1 541 ? 2.514 -1.745 -67.375 1 16.25 541 LYS A CA 1
ATOM 4079 C C . LYS A 1 541 ? 2.854 -3.213 -67.562 1 16.25 541 LYS A C 1
ATOM 4081 O O . LYS A 1 541 ? 1.969 -4.07 -67.562 1 16.25 541 LYS A O 1
ATOM 4086 N N . ARG A 1 542 ? 4.223 -3.643 -67.75 1 15.56 542 ARG A N 1
ATOM 4087 C CA . ARG A 1 542 ? 4.039 -4.699 -68.75 1 15.56 542 ARG A CA 1
ATOM 4088 C C . ARG A 1 542 ? 3.211 -5.848 -68.125 1 15.56 542 ARG A C 1
ATOM 4090 O O . ARG A 1 542 ? 3.221 -6.082 -66.938 1 15.56 542 ARG A O 1
ATOM 4097 N N . ASN A 1 543 ? 2.91 -6.836 -69 1 16.09 543 ASN A N 1
ATOM 4098 C CA . ASN A 1 543 ? 1.92 -7.754 -69.562 1 16.09 543 ASN A CA 1
ATOM 4099 C C . ASN A 1 543 ? 1.965 -9.117 -68.875 1 16.09 543 ASN A C 1
ATOM 4101 O O . ASN A 1 543 ? 0.925 -9.734 -68.625 1 16.09 543 ASN A O 1
ATOM 4105 N N . GLU A 1 544 ? 3.201 -9.758 -68.688 1 16.08 544 GLU A N 1
ATOM 4106 C CA . GLU A 1 544 ? 3.064 -11.055 -69.375 1 16.08 544 GLU A CA 1
ATOM 4107 C C . GLU A 1 544 ? 2.354 -12.055 -68.438 1 16.08 544 GLU A C 1
ATOM 4109 O O . GLU A 1 544 ? 2.209 -11.82 -67.25 1 16.08 544 GLU A O 1
ATOM 4114 N N . ASN A 1 545 ? 2.863 -13.352 -68.562 1 16.31 545 ASN A N 1
ATOM 4115 C CA . ASN A 1 545 ? 2.316 -14.609 -69.062 1 16.31 545 ASN A CA 1
ATOM 4116 C C . ASN A 1 545 ? 1.941 -15.547 -67.875 1 16.31 545 ASN A C 1
ATOM 4118 O O . ASN A 1 545 ? 0.858 -16.125 -67.875 1 16.31 545 ASN A O 1
ATOM 4122 N N . ILE A 1 546 ? 2.979 -15.938 -66.938 1 16.75 546 ILE A N 1
ATOM 4123 C CA . ILE A 1 546 ? 3.184 -17.375 -67.062 1 16.75 546 ILE A CA 1
ATOM 4124 C C . ILE A 1 546 ? 2.211 -18.109 -66.125 1 16.75 546 ILE A C 1
ATOM 4126 O O . ILE A 1 546 ? 1.722 -17.516 -65.188 1 16.75 546 ILE A O 1
ATOM 4130 N N . GLN A 1 547 ? 2.678 -19.312 -65.688 1 16.78 547 GLN A N 1
ATOM 4131 C CA . GLN A 1 547 ? 2.184 -20.672 -65.812 1 16.78 547 GLN A CA 1
ATOM 4132 C C . GLN A 1 547 ? 1.425 -21.094 -64.562 1 16.78 547 GLN A C 1
ATOM 4134 O O . GLN A 1 547 ? 1.638 -20.547 -63.469 1 16.78 547 GLN A O 1
ATOM 4139 N N . PRO A 1 548 ? 0.988 -22.312 -64.5 1 18.7 548 PRO A N 1
ATOM 4140 C CA . PRO A 1 548 ? -0.239 -23.078 -64.188 1 18.7 548 PRO A CA 1
ATOM 4141 C C . PRO A 1 548 ? -0.279 -23.656 -62.812 1 18.7 548 PRO A C 1
ATOM 4143 O O . PRO A 1 548 ? -1.36 -23.922 -62.281 1 18.7 548 PRO A O 1
ATOM 4146 N N . ASP A 1 549 ? 0.983 -23.844 -62.125 1 18 549 ASP A N 1
ATOM 4147 C CA . ASP A 1 549 ? 1.016 -25.203 -61.625 1 18 549 ASP A CA 1
ATOM 4148 C C . ASP A 1 549 ? 0.19 -25.328 -60.344 1 18 549 ASP A C 1
ATOM 4150 O O . ASP A 1 549 ? 0.098 -24.375 -59.562 1 18 549 ASP A O 1
ATOM 4154 N N . GLY A 1 550 ? -0.475 -26.406 -60.156 1 18.44 550 GLY A N 1
ATOM 4155 C CA . GLY A 1 550 ? -1.621 -27.078 -59.562 1 18.44 550 GLY A CA 1
ATOM 4156 C C . GLY A 1 550 ? -1.413 -27.469 -58.125 1 18.44 550 GLY A C 1
ATOM 4157 O O . GLY A 1 550 ? -2.172 -28.281 -57.562 1 18.44 550 GLY A O 1
ATOM 4158 N N . VAL A 1 551 ? -0.832 -26.625 -57.344 1 19 551 VAL A N 1
ATOM 4159 C CA . VAL A 1 551 ? -0.346 -27.109 -56.062 1 19 551 VAL A CA 1
ATOM 4160 C C . VAL A 1 551 ? -1.511 -27.672 -55.25 1 19 551 VAL A C 1
ATOM 4162 O O . VAL A 1 551 ? -2.439 -26.938 -54.906 1 19 551 VAL A O 1
ATOM 4165 N N . GLU A 1 552 ? -1.621 -28.906 -55.312 1 20.23 552 GLU A N 1
ATOM 4166 C CA . GLU A 1 552 ? -2.645 -29.766 -54.719 1 20.23 552 GLU A CA 1
ATOM 4167 C C . GLU A 1 552 ? -2.566 -29.75 -53.188 1 20.23 552 GLU A C 1
ATOM 4169 O O . GLU A 1 552 ? -1.519 -30.047 -52.625 1 20.23 552 GLU A O 1
ATOM 4174 N N . MET A 1 553 ? -2.998 -28.844 -52.688 1 18.72 553 MET A N 1
ATOM 4175 C CA . MET A 1 553 ? -2.98 -28.594 -51.219 1 18.72 553 MET A CA 1
ATOM 4176 C C . MET A 1 553 ? -3.586 -29.766 -50.469 1 18.72 553 MET A C 1
ATOM 4178 O O . MET A 1 553 ? -4.781 -30.047 -50.594 1 18.72 553 MET A O 1
ATOM 4182 N N . ARG A 1 554 ? -2.664 -30.672 -50.344 1 18.3 554 ARG A N 1
ATOM 4183 C CA . ARG A 1 554 ? -2.961 -31.969 -49.719 1 18.3 554 ARG A CA 1
ATOM 4184 C C . ARG A 1 554 ? -3.531 -31.797 -48.312 1 18.3 554 ARG A C 1
ATOM 4186 O O . ARG A 1 554 ? -3.215 -30.828 -47.625 1 18.3 554 ARG A O 1
ATOM 4193 N N . SER A 1 555 ? -4.504 -32.469 -48.094 1 20.44 555 SER A N 1
ATOM 4194 C CA . SER A 1 555 ? -5.488 -32.625 -47.031 1 20.44 555 SER A CA 1
ATOM 4195 C C . SER A 1 555 ? -4.824 -33.094 -45.75 1 20.44 555 SER A C 1
ATOM 4197 O O . SER A 1 555 ? -4.086 -34.062 -45.719 1 20.44 555 SER A O 1
ATOM 4199 N N . PRO A 1 556 ? -4.039 -32.312 -45 1 19.14 556 PRO A N 1
ATOM 4200 C CA . PRO A 1 556 ? -3.334 -33.062 -43.969 1 19.14 556 PRO A CA 1
ATOM 4201 C C . PRO A 1 556 ? -4.254 -34 -43.219 1 19.14 556 PRO A C 1
ATOM 4203 O O . PRO A 1 556 ? -3.889 -35.156 -42.969 1 19.14 556 PRO A O 1
ATOM 4206 N N . PHE A 1 557 ? -4.93 -33.5 -42.156 1 18.73 557 PHE A N 1
ATOM 4207 C CA . PHE A 1 557 ? -5.145 -34.406 -41.031 1 18.73 557 PHE A CA 1
ATOM 4208 C C . PHE A 1 557 ? -6.285 -35.375 -41.344 1 18.73 557 PHE A C 1
ATOM 4210 O O . PHE A 1 557 ? -7.352 -35.281 -40.719 1 18.73 557 PHE A O 1
ATOM 4217 N N . GLU A 1 558 ? -6.562 -35.719 -42.625 1 19.64 558 GLU A N 1
ATOM 4218 C CA . GLU A 1 558 ? -7.621 -36.656 -43 1 19.64 558 GLU A CA 1
ATOM 4219 C C . GLU A 1 558 ? -7.418 -38.031 -42.375 1 19.64 558 GLU A C 1
ATOM 4221 O O . GLU A 1 558 ? -6.617 -38.844 -42.844 1 19.64 558 GLU A O 1
ATOM 4226 N N . ASP A 1 559 ? -7.211 -38.188 -41.188 1 18.23 559 ASP A N 1
ATOM 4227 C CA . ASP A 1 559 ? -7.137 -39.594 -40.812 1 18.23 559 ASP A CA 1
ATOM 4228 C C . ASP A 1 559 ? -8.383 -40.344 -41.281 1 18.23 559 ASP A C 1
ATOM 4230 O O . ASP A 1 559 ? -9.5 -39.844 -41.125 1 18.23 559 ASP A O 1
ATOM 4234 N N . GLN A 1 560 ? -8.32 -41.219 -42.219 1 19.3 560 GLN A N 1
ATOM 4235 C CA . GLN A 1 560 ? -9.211 -42.188 -42.875 1 19.3 560 GLN A CA 1
ATOM 4236 C C . GLN A 1 560 ? -9.742 -43.219 -41.875 1 19.3 560 GLN A C 1
ATOM 4238 O O . GLN A 1 560 ? -8.977 -44.031 -41.375 1 19.3 560 GLN A O 1
ATOM 4243 N N . GLU A 1 561 ? -10.398 -42.906 -40.906 1 18.36 561 GLU A N 1
ATOM 4244 C CA . GLU A 1 561 ? -10.953 -44.031 -40.188 1 18.36 561 GLU A CA 1
ATOM 4245 C C . GLU A 1 561 ? -11.695 -45 -41.125 1 18.36 561 GLU A C 1
ATOM 4247 O O . GLU A 1 561 ? -12.578 -44.594 -41.875 1 18.36 561 GLU A O 1
ATOM 4252 N N . GLU A 1 562 ? -11.047 -46.062 -41.562 1 18.52 562 GLU A N 1
ATOM 4253 C CA . GLU A 1 562 ? -11.406 -47.312 -42.219 1 18.52 562 GLU A CA 1
ATOM 4254 C C . GLU A 1 562 ? -12.602 -47.969 -41.531 1 18.52 562 GLU A C 1
ATOM 4256 O O . GLU A 1 562 ? -12.805 -47.812 -40.312 1 18.52 562 GLU A O 1
ATOM 4261 N N . ASP A 1 563 ? -13.57 -48.594 -42.344 1 18.52 563 ASP A N 1
ATOM 4262 C CA . ASP A 1 563 ? -14.82 -49.375 -42.375 1 18.52 563 ASP A CA 1
ATOM 4263 C C . ASP A 1 563 ? -14.672 -50.688 -41.656 1 18.52 563 ASP A C 1
ATOM 4265 O O . ASP A 1 563 ? -13.906 -51.562 -42.125 1 18.52 563 ASP A O 1
ATOM 4269 N N . TRP A 1 564 ? -14.453 -50.812 -40.406 1 20.16 564 TRP A N 1
ATOM 4270 C CA . TRP A 1 564 ? -14.461 -52.156 -39.844 1 20.16 564 TRP A CA 1
ATOM 4271 C C . TRP A 1 564 ? -15.766 -52.875 -40.188 1 20.16 564 TRP A C 1
ATOM 4273 O O . TRP A 1 564 ? -16.844 -52.406 -39.812 1 20.16 564 TRP A O 1
ATOM 4283 N N . HIS A 1 565 ? -15.844 -53.562 -41.375 1 18.75 565 HIS A N 1
ATOM 4284 C CA . HIS A 1 565 ? -16.891 -54.406 -41.938 1 18.75 565 HIS A CA 1
ATOM 4285 C C . HIS A 1 565 ? -17.25 -55.562 -41 1 18.75 565 HIS A C 1
ATOM 4287 O O . HIS A 1 565 ? -16.391 -56.375 -40.656 1 18.75 565 HIS A O 1
ATOM 4293 N N . MET A 1 566 ? -18.016 -55.344 -40 1 18.75 566 MET A N 1
ATOM 4294 C CA . MET A 1 566 ? -18.547 -56.469 -39.25 1 18.75 566 MET A CA 1
ATOM 4295 C C . MET A 1 566 ? -19.188 -57.5 -40.188 1 18.75 566 MET A C 1
ATOM 4297 O O . MET A 1 566 ? -20.031 -57.156 -41 1 18.75 566 MET A O 1
ATOM 4301 N N . HIS A 1 567 ? -18.266 -58.531 -40.75 1 17.8 567 HIS A N 1
ATOM 4302 C CA . HIS A 1 567 ? -18.703 -59.75 -41.406 1 17.8 567 HIS A CA 1
ATOM 4303 C C . HIS A 1 567 ? -19.781 -60.469 -40.594 1 17.8 567 HIS A C 1
ATOM 4305 O O . HIS A 1 567 ? -19.641 -60.656 -39.375 1 17.8 567 HIS A O 1
ATOM 4311 N N . SER A 1 568 ? -21.062 -60.375 -40.906 1 18.67 568 SER A N 1
ATOM 4312 C CA . SER A 1 568 ? -22.266 -61.094 -40.5 1 18.67 568 SER A CA 1
ATOM 4313 C C . SER A 1 568 ? -22.141 -62.594 -40.719 1 18.67 568 SER A C 1
ATOM 4315 O O . SER A 1 568 ? -23.125 -63.312 -40.594 1 18.67 568 SER A O 1
ATOM 4317 N N . GLY A 1 569 ? -20.875 -63.312 -40.969 1 19 569 GLY A N 1
ATOM 4318 C CA . GLY A 1 569 ? -21.141 -64.625 -41.469 1 19 569 GLY A CA 1
ATOM 4319 C C . GLY A 1 569 ? -21.906 -65.5 -40.5 1 19 569 GLY A C 1
ATOM 4320 O O . GLY A 1 569 ? -21.375 -65.938 -39.469 1 19 569 GLY A O 1
ATOM 4321 N N . VAL A 1 570 ? -23.188 -65.375 -40.219 1 20.92 570 VAL A N 1
ATOM 4322 C CA . VAL A 1 570 ? -24.016 -66.25 -39.406 1 20.92 570 VAL A CA 1
ATOM 4323 C C . VAL A 1 570 ? -24.141 -67.625 -40.062 1 20.92 570 VAL A C 1
ATOM 4325 O O . VAL A 1 570 ? -24.781 -68.5 -39.531 1 20.92 570 VAL A O 1
ATOM 4328 N N . GLN A 1 571 ? -23.453 -68.062 -41.25 1 19.8 571 GLN A N 1
ATOM 4329 C CA . GLN A 1 571 ? -24.188 -69.312 -41.594 1 19.8 571 GLN A CA 1
ATOM 4330 C C . GLN A 1 571 ? -23.953 -70.438 -40.625 1 19.8 571 GLN A C 1
ATOM 4332 O O . GLN A 1 571 ? -22.875 -70.5 -40.031 1 19.8 571 GLN A O 1
ATOM 4337 N N . ALA A 1 572 ? -24.953 -71.375 -40.312 1 24.39 572 ALA A N 1
ATOM 4338 C CA . ALA A 1 572 ? -25.266 -72.562 -39.5 1 24.39 572 ALA A CA 1
ATOM 4339 C C . ALA A 1 572 ? -24.469 -73.812 -39.938 1 24.39 572 ALA A C 1
ATOM 4341 O O . ALA A 1 572 ? -24.547 -74.188 -41.094 1 24.39 572 ALA A O 1
ATOM 4342 N N . VAL A 1 573 ? -23.062 -73.812 -40.062 1 22.83 573 VAL A N 1
ATOM 4343 C CA . VAL A 1 573 ? -22.719 -75 -40.812 1 22.83 573 VAL A CA 1
ATOM 4344 C C . VAL A 1 573 ? -23.391 -76.25 -40.188 1 22.83 573 VAL A C 1
ATOM 4346 O O . VAL A 1 573 ? -23.453 -76.375 -38.969 1 22.83 573 VAL A O 1
ATOM 4349 N N . GLU A 1 574 ? -24 -77.188 -40.938 1 21.06 574 GLU A N 1
ATOM 4350 C CA . GLU A 1 574 ? -24.859 -78.375 -41.031 1 21.06 574 GLU A CA 1
ATOM 4351 C C . GLU A 1 574 ? -24.234 -79.562 -40.312 1 21.06 574 GLU A C 1
ATOM 4353 O O . GLU A 1 574 ? -23.109 -79.438 -39.781 1 21.06 574 GLU A O 1
ATOM 4358 N N . ALA A 1 575 ? -23.766 -80.812 -40.906 1 22.06 575 ALA A N 1
ATOM 4359 C CA . ALA A 1 575 ? -24.391 -82.125 -40.875 1 22.06 575 ALA A CA 1
ATOM 4360 C C . ALA A 1 575 ? -23.828 -82.938 -39.719 1 22.06 575 ALA A C 1
ATOM 4362 O O . ALA A 1 575 ? -24.578 -83.5 -38.906 1 22.06 575 ALA A O 1
ATOM 4363 N N . ARG A 1 576 ? -22.594 -84.062 -39.781 1 26.78 576 ARG A N 1
ATOM 4364 C CA . ARG A 1 576 ? -22.797 -85.375 -40.344 1 26.78 576 ARG A CA 1
ATOM 4365 C C . ARG A 1 576 ? -22.672 -86.5 -39.281 1 26.78 576 ARG A C 1
ATOM 4367 O O . ARG A 1 576 ? -21.859 -86.375 -38.375 1 26.78 576 ARG A O 1
ATOM 4374 N N . GLU A 1 577 ? -23.562 -87.75 -39.188 1 28.02 577 GLU A N 1
ATOM 4375 C CA . GLU A 1 577 ? -24.047 -89 -38.562 1 28.02 577 GLU A CA 1
ATOM 4376 C C . GLU A 1 577 ? -22.938 -90.062 -38.5 1 28.02 577 GLU A C 1
ATOM 4378 O O . GLU A 1 577 ? -23.156 -91.125 -37.969 1 28.02 577 GLU A O 1
ATOM 4383 N N . ASN A 1 578 ? -21.531 -90.188 -38.688 1 30.03 578 ASN A N 1
ATOM 4384 C CA . ASN A 1 578 ? -21.234 -91.562 -39 1 30.03 578 ASN A CA 1
ATOM 4385 C C . ASN A 1 578 ? -21.484 -92.5 -37.812 1 30.03 578 ASN A C 1
ATOM 4387 O O . ASN A 1 578 ? -21.344 -92.062 -36.656 1 30.03 578 ASN A O 1
ATOM 4391 N N . VAL A 1 579 ? -21.484 -94.062 -38 1 32.38 579 VAL A N 1
ATOM 4392 C CA . VAL A 1 579 ? -21.281 -95.312 -37.312 1 32.38 579 VAL A CA 1
ATOM 4393 C C . VAL A 1 579 ? -19.953 -95.312 -36.562 1 32.38 579 VAL A C 1
ATOM 4395 O O . VAL A 1 579 ? -18.938 -94.875 -37.125 1 32.38 579 VAL A O 1
ATOM 4398 N N . MET B 1 1 ? 36.719 45.062 61.906 1 26.62 1 MET B N 1
ATOM 4399 C CA . MET B 1 1 ? 36.844 45.5 60.531 1 26.62 1 MET B CA 1
ATOM 4400 C C . MET B 1 1 ? 36.562 44.344 59.562 1 26.62 1 MET B C 1
ATOM 4402 O O . MET B 1 1 ? 37.375 43.438 59.406 1 26.62 1 MET B O 1
ATOM 4406 N N . LEU B 1 2 ? 35.312 43.875 59.594 1 30.22 2 LEU B N 1
ATOM 4407 C CA . LEU B 1 2 ? 34.625 42.812 58.875 1 30.22 2 LEU B CA 1
ATOM 4408 C C . LEU B 1 2 ? 34.625 43.062 57.344 1 30.22 2 LEU B C 1
ATOM 4410 O O . LEU B 1 2 ? 34.094 44.094 56.875 1 30.22 2 LEU B O 1
ATOM 4414 N N . ILE B 1 3 ? 35.75 42.656 56.656 1 29.72 3 ILE B N 1
ATOM 4415 C CA . ILE B 1 3 ? 36.094 42.812 55.25 1 29.72 3 ILE B CA 1
ATOM 4416 C C . ILE B 1 3 ? 35 42.156 54.406 1 29.72 3 ILE B C 1
ATOM 4418 O O . ILE B 1 3 ? 34.781 40.938 54.5 1 29.72 3 ILE B O 1
ATOM 4422 N N . TYR B 1 4 ? 33.906 42.844 54.031 1 31.3 4 TYR B N 1
ATOM 4423 C CA . TYR B 1 4 ? 32.812 42.531 53.125 1 31.3 4 TYR B CA 1
ATOM 4424 C C . TYR B 1 4 ? 33.312 42.219 51.75 1 31.3 4 TYR B C 1
ATOM 4426 O O . TYR B 1 4 ? 33.906 43.094 51.062 1 31.3 4 TYR B O 1
ATOM 4434 N N . GLY B 1 5 ? 33.938 41.062 51.531 1 29.62 5 GLY B N 1
ATOM 4435 C CA . GLY B 1 5 ? 34.469 40.625 50.25 1 29.62 5 GLY B CA 1
ATOM 4436 C C . GLY B 1 5 ? 33.438 40.594 49.125 1 29.62 5 GLY B C 1
ATOM 4437 O O . GLY B 1 5 ? 32.406 39.938 49.281 1 29.62 5 GLY B O 1
ATOM 4438 N N . LEU B 1 6 ? 33.25 41.719 48.438 1 31.16 6 LEU B N 1
ATOM 4439 C CA . LEU B 1 6 ? 32.344 41.875 47.312 1 31.16 6 LEU B CA 1
ATOM 4440 C C . LEU B 1 6 ? 32.688 40.875 46.219 1 31.16 6 LEU B C 1
ATOM 4442 O O . LEU B 1 6 ? 33.812 40.812 45.719 1 31.16 6 LEU B O 1
ATOM 4446 N N . PRO B 1 7 ? 32.031 39.75 46.188 1 33.38 7 PRO B N 1
ATOM 4447 C CA . PRO B 1 7 ? 32.281 38.781 45.094 1 33.38 7 PRO B CA 1
ATOM 4448 C C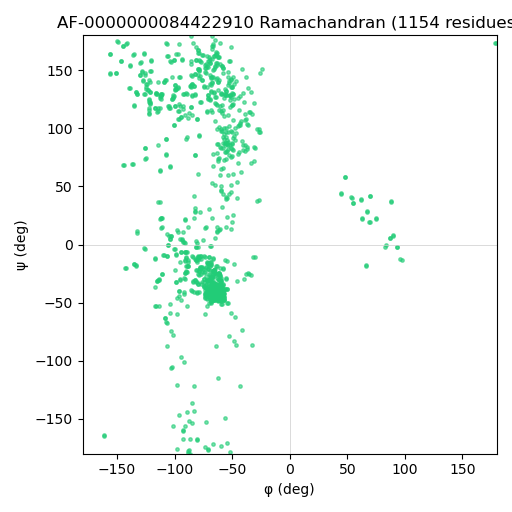 . PRO B 1 7 ? 32.062 39.375 43.719 1 33.38 7 PRO B C 1
ATOM 4450 O O . PRO B 1 7 ? 31.094 40.125 43.5 1 33.38 7 PRO B O 1
ATOM 4453 N N . ILE B 1 8 ? 33.125 39.781 43 1 33.53 8 ILE B N 1
ATOM 4454 C CA . ILE B 1 8 ? 33.125 40.25 41.625 1 33.53 8 ILE B CA 1
ATOM 4455 C C . ILE B 1 8 ? 32.469 39.188 40.719 1 33.53 8 ILE B C 1
ATOM 4457 O O . ILE B 1 8 ? 32.938 38.062 40.656 1 33.53 8 ILE B O 1
ATOM 4461 N N . ALA B 1 9 ? 31.172 39.312 40.5 1 29.5 9 ALA B N 1
ATOM 4462 C CA . ALA B 1 9 ? 30.422 38.562 39.531 1 29.5 9 ALA B CA 1
ATOM 4463 C C . ALA B 1 9 ? 31.078 38.656 38.156 1 29.5 9 ALA B C 1
ATOM 4465 O O . ALA B 1 9 ? 31.219 39.75 37.594 1 29.5 9 ALA B O 1
ATOM 4466 N N . LEU B 1 10 ? 32.031 37.812 37.875 1 31.44 10 LEU B N 1
ATOM 4467 C CA . LEU B 1 10 ? 32.594 37.656 36.531 1 31.44 10 LEU B CA 1
ATOM 4468 C C . LEU B 1 10 ? 31.5 37.469 35.5 1 31.44 10 LEU B C 1
ATOM 4470 O O . LEU B 1 10 ? 30.781 36.469 35.5 1 31.44 10 LEU B O 1
ATOM 4474 N N . LEU B 1 11 ? 30.922 38.594 35.062 1 28.38 11 LEU B N 1
ATOM 4475 C CA . LEU B 1 11 ? 30.062 38.594 33.906 1 28.38 11 LEU B CA 1
ATOM 4476 C C . LEU B 1 11 ? 30.766 37.938 32.719 1 28.38 11 LEU B C 1
ATOM 4478 O O . LEU B 1 11 ? 31.766 38.469 32.188 1 28.38 11 LEU B O 1
ATOM 4482 N N . ALA B 1 12 ? 30.844 36.625 32.688 1 30 12 ALA B N 1
ATOM 4483 C CA . ALA B 1 12 ? 31.281 35.969 31.469 1 30 12 ALA B CA 1
ATOM 4484 C C . ALA B 1 12 ? 30.531 36.469 30.25 1 30 12 ALA B C 1
ATOM 4486 O O . ALA B 1 12 ? 29.297 36.438 30.219 1 30 12 ALA B O 1
ATOM 4487 N N . LEU B 1 13 ? 31.062 37.469 29.609 1 30.22 13 LEU B N 1
ATOM 4488 C CA . LEU B 1 13 ? 30.672 37.906 28.266 1 30.22 13 LEU B CA 1
ATOM 4489 C C . LEU B 1 13 ? 30.5 36.688 27.344 1 30.22 13 LEU B C 1
ATOM 4491 O O . LEU B 1 13 ? 31.469 35.969 27.078 1 30.22 13 LEU B O 1
ATOM 4495 N N . GLN B 1 14 ? 29.391 36.031 27.453 1 31.45 14 GLN B N 1
ATOM 4496 C CA . GLN B 1 14 ? 29.078 35.062 26.391 1 31.45 14 GLN B CA 1
ATOM 4497 C C . GLN B 1 14 ? 29.281 35.656 25.016 1 31.45 14 GLN B C 1
ATOM 4499 O O . GLN B 1 14 ? 28.75 36.75 24.703 1 31.45 14 GLN B O 1
ATOM 4504 N N . GLY B 1 15 ? 30.484 35.531 24.453 1 33.97 15 GLY B N 1
ATOM 4505 C CA . GLY B 1 15 ? 30.812 35.906 23.094 1 33.97 15 GLY B CA 1
ATOM 4506 C C . GLY B 1 15 ? 29.703 35.562 22.094 1 33.97 15 GLY B C 1
ATOM 4507 O O . GLY B 1 15 ? 28.922 34.656 22.328 1 33.97 15 GLY B O 1
ATOM 4508 N N . PRO B 1 16 ? 29.234 36.562 21.391 1 34.25 16 PRO B N 1
ATOM 4509 C CA . PRO B 1 16 ? 28.25 36.312 20.344 1 34.25 16 PRO B CA 1
ATOM 4510 C C . PRO B 1 16 ? 28.625 35.094 19.484 1 34.25 16 PRO B C 1
ATOM 4512 O O . PRO B 1 16 ? 29.797 34.875 19.219 1 34.25 16 PRO B O 1
ATOM 4515 N N . ALA B 1 17 ? 28.016 34 19.672 1 35.78 17 ALA B N 1
ATOM 4516 C CA . ALA B 1 17 ? 28.062 33 18.625 1 35.78 17 ALA B CA 1
ATOM 4517 C C . ALA B 1 17 ? 28.016 33.625 17.234 1 35.78 17 ALA B C 1
ATOM 4519 O O . ALA B 1 17 ? 27 34.25 16.875 1 35.78 17 ALA B O 1
ATOM 4520 N N . THR B 1 18 ? 29.141 34.094 16.719 1 34.72 18 THR B N 1
ATOM 4521 C CA . THR B 1 18 ? 29.234 34.469 15.305 1 34.72 18 THR B CA 1
ATOM 4522 C C . THR B 1 18 ? 28.469 33.5 14.422 1 34.72 18 THR B C 1
ATOM 4524 O O . THR B 1 18 ? 28.781 32.312 14.398 1 34.72 18 THR B O 1
ATOM 4527 N N . VAL B 1 19 ? 27.219 33.719 14.25 1 38.03 19 VAL B N 1
ATOM 4528 C CA . VAL B 1 19 ? 26.656 33.125 13.047 1 38.03 19 VAL B CA 1
ATOM 4529 C C . VAL B 1 19 ? 27.656 33.25 11.898 1 38.03 19 VAL B C 1
ATOM 4531 O O . VAL B 1 19 ? 28.062 34.375 11.531 1 38.03 19 VAL B O 1
ATOM 4534 N N . SER B 1 20 ? 28.625 32.438 11.781 1 36.72 20 SER B N 1
ATOM 4535 C CA . SER B 1 20 ? 29.516 32.406 10.625 1 36.72 20 SER B CA 1
ATOM 4536 C C . SER B 1 20 ? 28.812 32.938 9.383 1 36.72 20 SER B C 1
ATOM 4538 O O . SER B 1 20 ? 27.75 32.469 9.008 1 36.72 20 SER B O 1
ATOM 4540 N N . ALA B 1 21 ? 28.984 34.125 9.055 1 37.06 21 ALA B N 1
ATOM 4541 C CA . ALA B 1 21 ? 28.688 34.719 7.746 1 37.06 21 ALA B CA 1
ATOM 4542 C C . ALA B 1 21 ? 28.812 33.656 6.645 1 37.06 21 ALA B C 1
ATOM 4544 O O . ALA B 1 21 ? 29.812 32.969 6.555 1 37.06 21 ALA B O 1
ATOM 4545 N N . GLN B 1 22 ? 27.688 33.031 6.145 1 47.56 22 GLN B N 1
ATOM 4546 C CA . GLN B 1 22 ? 27.734 32.281 4.895 1 47.56 22 GLN B CA 1
ATOM 4547 C C . GLN B 1 22 ? 28.766 32.875 3.936 1 47.56 22 GLN B C 1
ATOM 4549 O O . GLN B 1 22 ? 28.656 34.031 3.521 1 47.56 22 GLN B O 1
ATOM 4554 N N . ASP B 1 23 ? 29.953 32.531 4.078 1 48.94 23 ASP B N 1
ATOM 4555 C CA . ASP B 1 23 ? 31 32.906 3.127 1 48.94 23 ASP B CA 1
ATOM 4556 C C . ASP B 1 23 ? 30.453 32.938 1.701 1 48.94 23 ASP B C 1
ATOM 4558 O O . ASP B 1 23 ? 29.625 32.125 1.315 1 48.94 23 ASP B O 1
ATOM 4562 N N . SER B 1 24 ? 30.406 34.125 1.074 1 60.62 24 SER B N 1
ATOM 4563 C CA . SER B 1 24 ? 30.016 34.406 -0.296 1 60.62 24 SER B CA 1
ATOM 4564 C C . SER B 1 24 ? 30.359 33.281 -1.243 1 60.62 24 SER B C 1
ATOM 4566 O O . SER B 1 24 ? 29.781 33.156 -2.318 1 60.62 24 SER B O 1
ATOM 4568 N N . ASP B 1 25 ? 31.156 32.281 -0.775 1 73.06 25 ASP B N 1
ATOM 4569 C CA . ASP B 1 25 ? 31.594 31.234 -1.695 1 73.06 25 ASP B CA 1
ATOM 4570 C C . ASP B 1 25 ? 30.938 29.891 -1.358 1 73.06 25 ASP B C 1
ATOM 4572 O O . ASP B 1 25 ? 31.406 28.844 -1.791 1 73.06 25 ASP B O 1
ATOM 4576 N N . SER B 1 26 ? 29.844 29.891 -0.513 1 83.69 26 SER B N 1
ATOM 4577 C CA . SER B 1 26 ? 29.25 28.609 -0.151 1 83.69 26 SER B CA 1
ATOM 4578 C C . SER B 1 26 ? 27.891 28.422 -0.827 1 83.69 26 SER B C 1
ATOM 4580 O O . SER B 1 26 ? 27.203 29.406 -1.121 1 83.69 26 SER B O 1
ATOM 4582 N N . THR B 1 27 ? 27.641 27.188 -1.241 1 88.25 27 THR B N 1
ATOM 4583 C CA . THR B 1 27 ? 26.344 26.797 -1.806 1 88.25 27 THR B CA 1
ATOM 4584 C C . THR B 1 27 ? 25.703 25.688 -0.989 1 88.25 27 THR B C 1
ATOM 4586 O O . THR B 1 27 ? 26.406 24.891 -0.346 1 88.25 27 THR B O 1
ATOM 4589 N N . GLU B 1 28 ? 24.438 25.688 -0.969 1 92.75 28 GLU B N 1
ATOM 4590 C CA . GLU B 1 28 ? 23.688 24.641 -0.255 1 92.75 28 GLU B CA 1
ATOM 4591 C C . GLU B 1 28 ? 23.531 23.391 -1.108 1 92.75 28 GLU B C 1
ATOM 4593 O O . GLU B 1 28 ? 23.328 23.484 -2.32 1 92.75 28 GLU B O 1
ATOM 4598 N N . LYS B 1 29 ? 23.75 22.281 -0.445 1 93.75 29 LYS B N 1
ATOM 4599 C CA . LYS B 1 29 ? 23.484 20.984 -1.069 1 93.75 29 LYS B CA 1
ATOM 4600 C C . LYS B 1 29 ? 22.484 20.172 -0.246 1 93.75 29 LYS B C 1
ATOM 4602 O O . LYS B 1 29 ? 22.719 19.922 0.94 1 93.75 29 LYS B O 1
ATOM 4607 N N . VAL B 1 30 ? 21.422 19.75 -0.858 1 96.56 30 VAL B N 1
ATOM 4608 C CA . VAL B 1 30 ? 20.391 18.984 -0.171 1 96.56 30 VAL B CA 1
ATOM 4609 C C . VAL B 1 30 ? 20.656 17.5 -0.322 1 96.56 30 VAL B C 1
ATOM 4611 O O . VAL B 1 30 ? 20.891 17.016 -1.431 1 96.56 30 VAL B O 1
ATOM 4614 N N . TRP B 1 31 ? 20.641 16.766 0.799 1 97.12 31 TRP B N 1
ATOM 4615 C CA . TRP B 1 31 ? 20.984 15.352 0.798 1 97.12 31 TRP B CA 1
ATOM 4616 C C . TRP B 1 31 ? 19.75 14.492 1.078 1 97.12 31 TRP B C 1
ATOM 4618 O O . TRP B 1 31 ? 19.719 13.305 0.738 1 97.12 31 TRP B O 1
ATOM 4628 N N . GLY B 1 32 ? 18.781 15.047 1.746 1 98.06 32 GLY B N 1
ATOM 4629 C CA . GLY B 1 32 ? 17.562 14.32 2.084 1 98.06 32 GLY B CA 1
ATOM 4630 C C . GLY B 1 32 ? 16.375 15.234 2.318 1 98.06 32 GLY B C 1
ATOM 4631 O O . GLY B 1 32 ? 16.531 16.359 2.809 1 98.06 32 GLY B O 1
ATOM 4632 N N . VAL B 1 33 ? 15.227 14.766 1.978 1 98.69 33 VAL B N 1
ATOM 4633 C CA . VAL B 1 33 ? 13.977 15.492 2.193 1 98.69 33 VAL B CA 1
ATOM 4634 C C . VAL B 1 33 ? 12.938 14.57 2.824 1 98.69 33 VAL B C 1
ATOM 4636 O O . VAL B 1 33 ? 12.781 13.422 2.4 1 98.69 33 VAL B O 1
ATOM 4639 N N . PHE B 1 34 ? 12.328 15.031 3.91 1 98.75 34 PHE B N 1
ATOM 4640 C CA . PHE B 1 34 ? 11.172 14.391 4.516 1 98.75 34 PHE B CA 1
ATOM 4641 C C . PHE B 1 34 ? 9.93 15.258 4.363 1 98.75 34 PHE B C 1
ATOM 4643 O O . PHE B 1 34 ? 9.945 16.438 4.703 1 98.75 34 PHE B O 1
ATOM 4650 N N . ALA B 1 35 ? 8.859 14.656 3.857 1 98.88 35 ALA B N 1
ATOM 4651 C CA . ALA B 1 35 ? 7.625 15.422 3.729 1 98.88 35 ALA B CA 1
ATOM 4652 C C . ALA B 1 35 ? 6.43 14.633 4.25 1 98.88 35 ALA B C 1
ATOM 4654 O O . ALA B 1 35 ? 6.305 13.438 3.975 1 98.88 35 ALA B O 1
ATOM 4655 N N . PHE B 1 36 ? 5.637 15.25 5.078 1 98.81 36 PHE B N 1
ATOM 4656 C CA . PHE B 1 36 ? 4.32 14.75 5.453 1 98.81 36 PHE B CA 1
ATOM 4657 C C . PHE B 1 36 ? 3.221 15.539 4.758 1 98.81 36 PHE B C 1
ATOM 4659 O O . PHE B 1 36 ? 3.113 16.75 4.941 1 98.81 36 PHE B O 1
ATOM 4666 N N . THR B 1 37 ? 2.416 14.844 3.938 1 98.75 37 THR B N 1
ATOM 4667 C CA . THR B 1 37 ? 1.373 15.492 3.15 1 98.75 37 THR B CA 1
ATOM 4668 C C . THR B 1 37 ? -0.008 15 3.576 1 98.75 37 THR B C 1
ATOM 4670 O O . THR B 1 37 ? -0.237 13.789 3.686 1 98.75 37 THR B O 1
ATOM 4673 N N . VAL B 1 38 ? -0.896 15.945 3.816 1 98.31 38 VAL B N 1
ATOM 4674 C CA . VAL B 1 38 ? -2.275 15.586 4.129 1 98.31 38 VAL B CA 1
ATOM 4675 C C . VAL B 1 38 ? -3.029 15.25 2.844 1 98.31 38 VAL B C 1
ATOM 4677 O O . VAL B 1 38 ? -2.709 15.781 1.776 1 98.31 38 VAL B O 1
ATOM 4680 N N . HIS B 1 39 ? -3.994 14.414 2.947 1 98 39 HIS B N 1
ATOM 4681 C CA . HIS B 1 39 ? -4.738 13.961 1.776 1 98 39 HIS B CA 1
ATOM 4682 C C . HIS B 1 39 ? -5.453 15.125 1.099 1 98 39 HIS B C 1
ATOM 4684 O O . HIS B 1 39 ? -5.688 16.156 1.722 1 98 39 HIS B O 1
ATOM 4690 N N . GLY B 1 40 ? -5.828 14.906 -0.18 1 97.69 40 GLY B N 1
ATOM 4691 C CA . GLY B 1 40 ? -6.551 15.906 -0.95 1 97.69 40 GLY B CA 1
ATOM 4692 C C . GLY B 1 40 ? -8.055 15.812 -0.785 1 97.69 40 GLY B C 1
ATOM 4693 O O . GLY B 1 40 ? -8.547 15.031 0.034 1 97.69 40 GLY B O 1
ATOM 4694 N N . ASP B 1 41 ? -8.672 16.672 -1.52 1 97.25 41 ASP B N 1
ATOM 4695 C CA . ASP B 1 41 ? -10.133 16.688 -1.54 1 97.25 41 ASP B CA 1
ATOM 4696 C C . ASP B 1 41 ? -10.688 15.289 -1.835 1 97.25 41 ASP B C 1
ATOM 4698 O O . ASP B 1 41 ? -10.227 14.617 -2.762 1 97.25 41 ASP B O 1
ATOM 4702 N N . SER B 1 42 ? -11.586 14.836 -1.012 1 97.5 42 SER B N 1
ATOM 4703 C CA . SER B 1 42 ? -12.18 13.508 -1.093 1 97.5 42 SER B CA 1
ATOM 4704 C C . SER B 1 42 ? -13.633 13.523 -0.628 1 97.5 42 SER B C 1
ATOM 4706 O O . SER B 1 42 ? -14.055 14.445 0.076 1 97.5 42 SER B O 1
ATOM 4708 N N . LYS B 1 43 ? -14.367 12.547 -1.062 1 96.31 43 LYS B N 1
ATOM 4709 C CA . LYS B 1 43 ? -15.742 12.453 -0.588 1 96.31 43 LYS B CA 1
ATOM 4710 C C . LYS B 1 43 ? -15.789 12.156 0.908 1 96.31 43 LYS B C 1
ATOM 4712 O O . LYS B 1 43 ? -15.125 11.234 1.385 1 96.31 43 LYS B O 1
ATOM 4717 N N . PRO B 1 44 ? -16.578 12.945 1.6 1 96.44 44 PRO B N 1
ATOM 4718 C CA . PRO B 1 44 ? -16.625 12.766 3.053 1 96.44 44 PRO B CA 1
ATOM 4719 C C . PRO B 1 44 ? -17.266 11.445 3.467 1 96.44 44 PRO B C 1
ATOM 4721 O O . PRO B 1 44 ? -18.047 10.875 2.705 1 96.44 44 PRO B O 1
ATOM 4724 N N . SER B 1 45 ? -16.984 11.031 4.684 1 92.69 45 SER B N 1
ATOM 4725 C CA . SER B 1 45 ? -17.422 9.734 5.195 1 92.69 45 SER B CA 1
ATOM 4726 C C . SER B 1 45 ? -18.938 9.695 5.344 1 92.69 45 SER B C 1
ATOM 4728 O O . SER B 1 45 ? -19.547 8.617 5.258 1 92.69 45 SER B O 1
ATOM 4730 N N . VAL B 1 46 ? -19.562 10.844 5.578 1 93.44 46 VAL B N 1
ATOM 4731 C CA . VAL B 1 46 ? -21.016 10.891 5.773 1 93.44 46 VAL B CA 1
ATOM 4732 C C . VAL B 1 46 ? -21.719 10.523 4.473 1 93.44 46 VAL B C 1
ATOM 4734 O O . VAL B 1 46 ? -22.844 10.008 4.496 1 93.44 46 VAL B O 1
ATOM 4737 N N . LEU B 1 47 ? -21.031 10.727 3.363 1 93.19 47 LEU B N 1
ATOM 4738 C CA . LEU B 1 47 ? -21.609 10.422 2.064 1 93.19 47 LEU B CA 1
ATOM 4739 C C . LEU B 1 47 ? -21.266 9 1.634 1 93.19 47 LEU B C 1
ATOM 4741 O O . LEU B 1 47 ? -22.094 8.297 1.052 1 93.19 47 LEU B O 1
ATOM 4745 N N . THR B 1 48 ? -20.062 8.57 1.829 1 92.25 48 THR B N 1
ATOM 4746 C CA . THR B 1 48 ? -19.609 7.234 1.445 1 92.25 48 THR B CA 1
ATOM 4747 C C . THR B 1 48 ? -18.5 6.75 2.365 1 92.25 48 THR B C 1
ATOM 4749 O O . THR B 1 48 ? -17.625 7.531 2.764 1 92.25 48 THR B O 1
ATOM 4752 N N . SER B 1 49 ? -18.5 5.473 2.553 1 88.94 49 SER B N 1
ATOM 4753 C CA . SER B 1 49 ? -17.531 4.91 3.482 1 88.94 49 SER B CA 1
ATOM 4754 C C . SER B 1 49 ? -16.156 4.75 2.822 1 88.94 49 SER B C 1
ATOM 4756 O O . SER B 1 49 ? -15.133 4.707 3.504 1 88.94 49 SER B O 1
ATOM 4758 N N . SER B 1 50 ? -16.062 4.68 1.525 1 91.31 50 SER B N 1
ATOM 4759 C CA . SER B 1 50 ? -14.797 4.48 0.84 1 91.31 50 SER B CA 1
ATOM 4760 C C . SER B 1 50 ? -14 5.777 0.763 1 91.31 50 SER B C 1
ATOM 4762 O O . SER B 1 50 ? -12.781 5.754 0.565 1 91.31 50 SER B O 1
ATOM 4764 N N . ARG B 1 51 ? -14.578 6.887 0.849 1 95.94 51 ARG B N 1
ATOM 4765 C CA . ARG B 1 51 ? -13.977 8.219 0.838 1 95.94 51 ARG B CA 1
ATOM 4766 C C . ARG B 1 51 ? -12.977 8.359 -0.304 1 95.94 51 ARG B C 1
ATOM 4768 O O . ARG B 1 51 ? -11.828 8.75 -0.086 1 95.94 51 ARG B O 1
ATOM 4775 N N . PRO B 1 52 ? -13.43 8.156 -1.52 1 96.62 52 PRO B N 1
ATOM 4776 C CA . PRO B 1 52 ? -12.5 8.219 -2.652 1 96.62 52 PRO B CA 1
ATOM 4777 C C . PRO B 1 52 ? -11.953 9.625 -2.885 1 96.62 52 PRO B C 1
ATOM 4779 O O . PRO B 1 52 ? -12.672 10.609 -2.68 1 96.62 52 PRO B O 1
ATOM 4782 N N . LEU B 1 53 ? -10.695 9.703 -3.295 1 97.75 53 LEU B N 1
ATOM 4783 C CA . LEU B 1 53 ? -10.109 10.945 -3.773 1 97.75 53 LEU B CA 1
ATOM 4784 C C . LEU B 1 53 ? -10.883 11.484 -4.977 1 97.75 53 LEU B C 1
ATOM 4786 O O . LEU B 1 53 ? -11.203 10.727 -5.898 1 97.75 53 LEU B O 1
ATOM 4790 N N . THR B 1 54 ? -11.273 12.742 -4.969 1 96.81 54 THR B N 1
ATOM 4791 C CA . THR B 1 54 ? -11.992 13.336 -6.094 1 96.81 54 THR B CA 1
ATOM 4792 C C . THR B 1 54 ? -11.023 13.719 -7.207 1 96.81 54 THR B C 1
ATOM 4794 O O . THR B 1 54 ? -9.812 13.766 -6.996 1 96.81 54 THR B O 1
ATOM 4797 N N . ASP B 1 55 ? -11.586 14.023 -8.391 1 96.38 55 ASP B N 1
ATOM 4798 C CA . ASP B 1 55 ? -10.773 14.539 -9.484 1 96.38 55 ASP B CA 1
ATOM 4799 C C . ASP B 1 55 ? -10.086 15.844 -9.102 1 96.38 55 ASP B C 1
ATOM 4801 O O . ASP B 1 55 ? -8.922 16.062 -9.438 1 96.38 55 ASP B O 1
ATOM 4805 N N . TYR B 1 56 ? -10.836 16.703 -8.406 1 95.56 56 TYR B N 1
ATOM 4806 C CA . TYR B 1 56 ? -10.297 17.969 -7.934 1 95.56 56 TYR B CA 1
ATOM 4807 C C . TYR B 1 56 ? -9.117 17.734 -6.992 1 95.56 56 TYR B C 1
ATOM 4809 O O . TYR B 1 56 ? -8.07 18.375 -7.137 1 95.56 56 TYR B O 1
ATOM 4817 N N . GLY B 1 57 ? -9.281 16.828 -6.055 1 96.81 57 GLY B N 1
ATOM 4818 C CA . GLY B 1 57 ? -8.219 16.5 -5.117 1 96.81 57 GLY B CA 1
ATOM 4819 C C . GLY B 1 57 ? -6.992 15.914 -5.793 1 96.81 57 GLY B C 1
ATOM 4820 O O . GLY B 1 57 ? -5.863 16.203 -5.398 1 96.81 57 GLY B O 1
ATOM 4821 N N . ALA B 1 58 ? -7.188 15.102 -6.773 1 97.62 58 ALA B N 1
ATOM 4822 C CA . ALA B 1 58 ? -6.078 14.5 -7.512 1 97.62 58 ALA B CA 1
ATOM 4823 C C . ALA B 1 58 ? -5.254 15.562 -8.227 1 97.62 58 ALA B C 1
ATOM 4825 O O . ALA B 1 58 ? -4.02 15.5 -8.234 1 97.62 58 ALA B O 1
ATOM 4826 N N . ASN B 1 59 ? -5.926 16.469 -8.789 1 95.56 59 ASN B N 1
ATOM 4827 C CA . ASN B 1 59 ? -5.234 17.562 -9.461 1 95.56 59 ASN B CA 1
ATOM 4828 C C . ASN B 1 59 ? -4.438 18.422 -8.469 1 95.56 59 ASN B C 1
ATOM 4830 O O . ASN B 1 59 ? -3.328 18.859 -8.773 1 95.56 59 ASN B O 1
ATOM 4834 N N . GLU B 1 60 ? -5.043 18.578 -7.305 1 94.06 60 GLU B N 1
ATOM 4835 C CA . GLU B 1 60 ? -4.363 19.344 -6.262 1 94.06 60 GLU B CA 1
ATOM 4836 C C . GLU B 1 60 ? -3.059 18.672 -5.848 1 94.06 60 GLU B C 1
ATOM 4838 O O . GLU B 1 60 ? -2.02 19.328 -5.742 1 94.06 60 GLU B O 1
ATOM 4843 N N . LEU B 1 61 ? -3.123 17.422 -5.625 1 97.56 61 LEU B N 1
ATOM 4844 C CA . LEU B 1 61 ? -1.939 16.688 -5.195 1 97.56 61 LEU B CA 1
ATOM 4845 C C . LEU B 1 61 ? -0.898 16.641 -6.309 1 97.56 61 LEU B C 1
ATOM 4847 O O . LEU B 1 61 ? 0.302 16.766 -6.047 1 97.56 61 LEU B O 1
ATOM 4851 N N . ALA B 1 62 ? -1.311 16.453 -7.555 1 96.62 62 ALA B N 1
ATOM 4852 C CA . ALA B 1 62 ? -0.383 16.453 -8.68 1 96.62 62 ALA B CA 1
ATOM 4853 C C . ALA B 1 62 ? 0.308 17.812 -8.828 1 96.62 62 ALA B C 1
ATOM 4855 O O . ALA B 1 62 ? 1.502 17.875 -9.133 1 96.62 62 ALA B O 1
ATOM 4856 N N . ALA B 1 63 ? -0.444 18.859 -8.633 1 95.31 63 ALA B N 1
ATOM 4857 C CA . ALA B 1 63 ? 0.115 20.203 -8.711 1 95.31 63 ALA B CA 1
ATOM 4858 C C . ALA B 1 63 ? 1.129 20.453 -7.598 1 95.31 63 ALA B C 1
ATOM 4860 O O . ALA B 1 63 ? 2.195 21.016 -7.836 1 95.31 63 ALA B O 1
ATOM 4861 N N . ALA B 1 64 ? 0.734 20.078 -6.434 1 96.25 64 ALA B N 1
ATOM 4862 C CA . ALA B 1 64 ? 1.673 20.203 -5.32 1 96.25 64 ALA B CA 1
ATOM 4863 C C . ALA B 1 64 ? 2.959 19.422 -5.605 1 96.25 64 ALA B C 1
ATOM 4865 O O . ALA B 1 64 ? 4.059 19.922 -5.332 1 96.25 64 ALA B O 1
ATOM 4866 N N . ALA B 1 65 ? 2.84 18.266 -6.148 1 97 65 ALA B N 1
ATOM 4867 C CA . ALA B 1 65 ? 3.99 17.406 -6.438 1 97 65 ALA B CA 1
ATO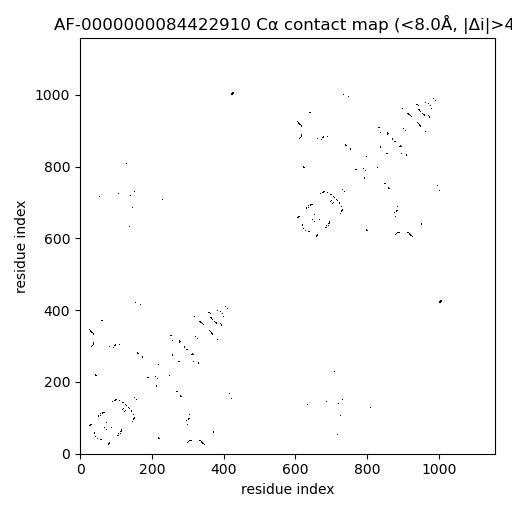M 4868 C C . ALA B 1 65 ? 4.875 18.031 -7.52 1 97 65 ALA B C 1
ATOM 4870 O O . ALA B 1 65 ? 6.094 17.859 -7.504 1 97 65 ALA B O 1
ATOM 4871 N N . SER B 1 66 ? 4.25 18.688 -8.445 1 95 66 SER B N 1
ATOM 4872 C CA . SER B 1 66 ? 5.027 19.375 -9.477 1 95 66 SER B CA 1
ATOM 4873 C C . SER B 1 66 ? 5.945 20.422 -8.875 1 95 66 SER B C 1
ATOM 4875 O O . SER B 1 66 ? 7.051 20.656 -9.383 1 95 66 SER B O 1
ATOM 4877 N N . ALA B 1 67 ? 5.449 21.094 -7.871 1 95.69 67 ALA B N 1
ATOM 4878 C CA . ALA B 1 67 ? 6.301 22.031 -7.156 1 95.69 67 ALA B CA 1
ATOM 4879 C C . ALA B 1 67 ? 7.473 21.312 -6.484 1 95.69 67 ALA B C 1
ATOM 4881 O O . ALA B 1 67 ? 8.602 21.812 -6.5 1 95.69 67 ALA B O 1
ATOM 4882 N N . PHE B 1 68 ? 7.223 20.172 -5.887 1 97 68 PHE B N 1
ATOM 4883 C CA . PHE B 1 68 ? 8.281 19.359 -5.289 1 97 68 PHE B CA 1
ATOM 4884 C C . PHE B 1 68 ? 9.305 18.953 -6.34 1 97 68 PHE B C 1
ATOM 4886 O O . PHE B 1 68 ? 10.508 19 -6.09 1 97 68 PHE B O 1
ATOM 4893 N N . ARG B 1 69 ? 8.82 18.5 -7.484 1 96.5 69 ARG B N 1
ATOM 4894 C CA . ARG B 1 69 ? 9.695 18.094 -8.57 1 96.5 69 ARG B CA 1
ATOM 4895 C C . ARG B 1 69 ? 10.609 19.234 -9 1 96.5 69 ARG B C 1
ATOM 4897 O O . ARG B 1 69 ? 11.82 19.047 -9.172 1 96.5 69 ARG B O 1
ATOM 4904 N N . TYR B 1 70 ? 10.062 20.391 -9.148 1 94.69 70 TYR B N 1
ATOM 4905 C CA . TYR B 1 70 ? 10.82 21.562 -9.57 1 94.69 70 TYR B CA 1
ATOM 4906 C C . TYR B 1 70 ? 11.898 21.922 -8.547 1 94.69 70 TYR B C 1
ATOM 4908 O O . TYR B 1 70 ? 13.016 22.281 -8.914 1 94.69 70 TYR B O 1
ATOM 4916 N N . ARG B 1 71 ? 11.609 21.719 -7.371 1 95.38 71 ARG B N 1
ATOM 4917 C CA . ARG B 1 71 ? 12.531 22.141 -6.32 1 95.38 71 ARG B CA 1
ATOM 4918 C C . ARG B 1 71 ? 13.594 21.078 -6.066 1 95.38 71 ARG B C 1
ATOM 4920 O O . ARG B 1 71 ? 14.766 21.406 -5.875 1 95.38 71 ARG B O 1
ATOM 4927 N N . TYR B 1 72 ? 13.211 19.797 -6.078 1 97.44 72 TYR B N 1
ATOM 4928 C CA . TYR B 1 72 ? 14.094 18.781 -5.5 1 97.44 72 TYR B CA 1
ATOM 4929 C C . TYR B 1 72 ? 14.594 17.812 -6.57 1 97.44 72 TYR B C 1
ATOM 4931 O O . TYR B 1 72 ? 15.648 17.203 -6.414 1 97.44 72 TYR B O 1
ATOM 4939 N N . VAL B 1 73 ? 13.844 17.531 -7.598 1 96.69 73 VAL B N 1
ATOM 4940 C CA . VAL B 1 73 ? 14.102 16.406 -8.492 1 96.69 73 VAL B CA 1
ATOM 4941 C C . VAL B 1 73 ? 14.609 16.922 -9.836 1 96.69 73 VAL B C 1
ATOM 4943 O O . VAL B 1 73 ? 15.711 16.562 -10.266 1 96.69 73 VAL B O 1
ATOM 4946 N N . SER B 1 74 ? 13.797 17.656 -10.5 1 91.94 74 SER B N 1
ATOM 4947 C CA . SER B 1 74 ? 14.164 18.25 -11.789 1 91.94 74 SER B CA 1
ATOM 4948 C C . SER B 1 74 ? 14.477 19.734 -11.648 1 91.94 74 SER B C 1
ATOM 4950 O O . SER B 1 74 ? 13.82 20.578 -12.273 1 91.94 74 SER B O 1
ATOM 4952 N N . THR B 1 75 ? 15.516 19.938 -10.984 1 86 75 THR B N 1
ATOM 4953 C CA . THR B 1 75 ? 15.875 21.312 -10.633 1 86 75 THR B CA 1
ATOM 4954 C C . THR B 1 75 ? 16.672 21.953 -11.766 1 86 75 THR B C 1
ATOM 4956 O O . THR B 1 75 ? 17.422 21.281 -12.477 1 86 75 THR B O 1
ATOM 4959 N N . PRO B 1 76 ? 16.453 23.203 -11.898 1 82.75 76 PRO B N 1
ATOM 4960 C CA . PRO B 1 76 ? 17.297 23.906 -12.867 1 82.75 76 PRO B CA 1
ATOM 4961 C C . PRO B 1 76 ? 18.781 23.781 -12.555 1 82.75 76 PRO B C 1
ATOM 4963 O O . PRO B 1 76 ? 19.156 23.562 -11.398 1 82.75 76 PRO B O 1
ATOM 4966 N N . ALA B 1 77 ? 19.484 23.859 -13.672 1 74.62 77 ALA B N 1
ATOM 4967 C CA . ALA B 1 77 ? 20.938 23.781 -13.508 1 74.62 77 ALA B CA 1
ATOM 4968 C C . ALA B 1 77 ? 21.438 24.828 -12.523 1 74.62 77 ALA B C 1
ATOM 4970 O O . ALA B 1 77 ? 21 25.984 -12.562 1 74.62 77 ALA B O 1
ATOM 4971 N N . GLY B 1 78 ? 22.172 24.422 -11.586 1 72.62 78 GLY B N 1
ATOM 4972 C CA . GLY B 1 78 ? 22.766 25.359 -10.633 1 72.62 78 GLY B CA 1
ATOM 4973 C C . GLY B 1 78 ? 21.938 25.562 -9.391 1 72.62 78 GLY B C 1
ATOM 4974 O O . GLY B 1 78 ? 22.344 26.266 -8.469 1 72.62 78 GLY B O 1
ATOM 4975 N N . SER B 1 79 ? 20.828 24.891 -9.414 1 82.5 79 SER B N 1
ATOM 4976 C CA . SER B 1 79 ? 19.953 25.047 -8.25 1 82.5 79 SER B CA 1
ATOM 4977 C C . SER B 1 79 ? 20.578 24.422 -7.012 1 82.5 79 SER B C 1
ATOM 4979 O O . SER B 1 79 ? 21.25 23.391 -7.102 1 82.5 79 SER B O 1
ATOM 4981 N N . ALA B 1 80 ? 20.344 25.094 -5.867 1 87.06 80 ALA B N 1
ATOM 4982 C CA . ALA B 1 80 ? 20.891 24.609 -4.594 1 87.06 80 ALA B CA 1
ATOM 4983 C C . ALA B 1 80 ? 19.875 23.734 -3.869 1 87.06 80 ALA B C 1
ATOM 4985 O O . ALA B 1 80 ? 20.172 23.172 -2.814 1 87.06 80 ALA B O 1
ATOM 4986 N N . THR B 1 81 ? 18.719 23.484 -4.496 1 92.88 81 THR B N 1
ATOM 4987 C CA . THR B 1 81 ? 17.656 22.828 -3.754 1 92.88 81 THR B CA 1
ATOM 4988 C C . THR B 1 81 ? 17.5 21.375 -4.215 1 92.88 81 THR B C 1
ATOM 4990 O O . THR B 1 81 ? 16.844 20.578 -3.551 1 92.88 81 THR B O 1
ATOM 4993 N N . GLY B 1 82 ? 18.156 21.062 -5.273 1 95 82 GLY B N 1
ATOM 4994 C CA . GLY B 1 82 ? 18.031 19.703 -5.777 1 95 82 GLY B CA 1
ATOM 4995 C C . GLY B 1 82 ? 18.688 18.672 -4.875 1 95 82 GLY B C 1
ATOM 4996 O O . GLY B 1 82 ? 19.75 18.906 -4.324 1 95 82 GLY B O 1
ATOM 4997 N N . ILE B 1 83 ? 18 17.562 -4.695 1 96.69 83 ILE B N 1
ATOM 4998 C CA . ILE B 1 83 ? 18.578 16.484 -3.908 1 96.69 83 ILE B CA 1
ATOM 4999 C C . ILE B 1 83 ? 19.766 15.875 -4.656 1 96.69 83 ILE B C 1
ATOM 5001 O O . ILE B 1 83 ? 19.641 15.508 -5.828 1 96.69 83 ILE B O 1
ATOM 5005 N N . GLN B 1 84 ? 20.859 15.711 -3.982 1 93.94 84 GLN B N 1
ATOM 5006 C CA . GLN B 1 84 ? 22.078 15.188 -4.598 1 93.94 84 GLN B CA 1
ATOM 5007 C C . GLN B 1 84 ? 21.875 13.758 -5.082 1 93.94 84 GLN B C 1
ATOM 5009 O O . GLN B 1 84 ? 21.391 12.906 -4.34 1 93.94 84 GLN B O 1
ATOM 5014 N N . ASN B 1 85 ? 22.188 13.516 -6.375 1 92.56 85 ASN B N 1
ATOM 5015 C CA . ASN B 1 85 ? 22.281 12.203 -7.004 1 92.56 85 ASN B CA 1
ATOM 5016 C C . ASN B 1 85 ? 20.906 11.539 -7.137 1 92.56 85 ASN B C 1
ATOM 5018 O O . ASN B 1 85 ? 20.812 10.32 -7.223 1 92.56 85 ASN B O 1
ATOM 5022 N N . ILE B 1 86 ? 19.844 12.305 -7.07 1 95.31 86 ILE B N 1
ATOM 5023 C CA . ILE B 1 86 ? 18.531 11.742 -7.355 1 95.31 86 ILE B CA 1
ATOM 5024 C C . ILE B 1 86 ? 18.281 11.773 -8.859 1 95.31 86 ILE B C 1
ATOM 5026 O O . ILE B 1 86 ? 18.672 12.719 -9.547 1 95.31 86 ILE B O 1
ATOM 5030 N N . SER B 1 87 ? 17.719 10.719 -9.383 1 94.12 87 SER B N 1
ATOM 5031 C CA . SER B 1 87 ? 17.406 10.695 -10.805 1 94.12 87 SER B CA 1
ATOM 5032 C C . SER B 1 87 ? 16.281 11.664 -11.148 1 94.12 87 SER B C 1
ATOM 5034 O O . SER B 1 87 ? 15.188 11.578 -10.594 1 94.12 87 SER B O 1
ATOM 5036 N N . PRO B 1 88 ? 16.484 12.57 -12.062 1 94.62 88 PRO B N 1
ATOM 5037 C CA . PRO B 1 88 ? 15.414 13.5 -12.438 1 94.62 88 PRO B CA 1
ATOM 5038 C C . PRO B 1 88 ? 14.398 12.883 -13.391 1 94.62 88 PRO B C 1
ATOM 5040 O O . PRO B 1 88 ? 13.352 13.477 -13.656 1 94.62 88 PRO B O 1
ATOM 5043 N N . ILE B 1 89 ? 14.711 11.711 -13.898 1 95.06 89 ILE B N 1
ATOM 5044 C CA . ILE B 1 89 ? 13.875 11.164 -14.969 1 95.06 89 ILE B CA 1
ATOM 5045 C C . ILE B 1 89 ? 13.219 9.867 -14.5 1 95.06 89 ILE B C 1
ATOM 5047 O O . ILE B 1 89 ? 11.992 9.727 -14.578 1 95.06 89 ILE B O 1
ATOM 5051 N N . ILE B 1 90 ? 14.055 8.961 -14.016 1 94.94 90 ILE B N 1
ATOM 5052 C CA . ILE B 1 90 ? 13.57 7.617 -13.719 1 94.94 90 ILE B CA 1
ATOM 5053 C C . ILE B 1 90 ? 13.344 7.469 -12.219 1 94.94 90 ILE B C 1
ATOM 5055 O O . ILE B 1 90 ? 14.227 7.762 -11.414 1 94.94 90 ILE B O 1
ATOM 5059 N N . LEU B 1 91 ? 12.164 7.039 -11.859 1 96.88 91 LEU B N 1
ATOM 5060 C CA . LEU B 1 91 ? 11.82 6.773 -10.469 1 96.88 91 LEU B CA 1
ATOM 5061 C C . LEU B 1 91 ? 12.539 5.523 -9.961 1 96.88 91 LEU B C 1
ATOM 5063 O O . LEU B 1 91 ? 12.461 4.465 -10.586 1 96.88 91 LEU B O 1
ATOM 5067 N N . ASP B 1 92 ? 13.258 5.613 -8.898 1 95.5 92 ASP B N 1
ATOM 5068 C CA . ASP B 1 92 ? 13.898 4.496 -8.211 1 95.5 92 ASP B CA 1
ATOM 5069 C C . ASP B 1 92 ? 13.43 4.391 -6.766 1 95.5 92 ASP B C 1
ATOM 5071 O O . ASP B 1 92 ? 13.641 5.312 -5.973 1 95.5 92 ASP B O 1
ATOM 5075 N N . SER B 1 93 ? 12.891 3.244 -6.438 1 94.88 93 SER B N 1
ATOM 5076 C CA . SER B 1 93 ? 12.328 3.059 -5.105 1 94.88 93 SER B CA 1
ATOM 5077 C C . SER B 1 93 ? 13.414 3.012 -4.043 1 94.88 93 SER B C 1
ATOM 5079 O O . SER B 1 93 ? 13.133 3.102 -2.848 1 94.88 93 SER B O 1
ATOM 5081 N N . ASN B 1 94 ? 14.68 2.926 -4.402 1 93.56 94 ASN B N 1
ATOM 5082 C CA . ASN B 1 94 ? 15.773 3.023 -3.438 1 93.56 94 ASN B CA 1
ATOM 5083 C C . ASN B 1 94 ? 16.031 4.469 -3.029 1 93.56 94 ASN B C 1
ATOM 5085 O O . ASN B 1 94 ? 16.641 4.727 -1.994 1 93.56 94 ASN B O 1
ATOM 5089 N N . ASP B 1 95 ? 15.57 5.387 -3.865 1 96.06 95 ASP B N 1
ATOM 5090 C CA . ASP B 1 95 ? 15.781 6.809 -3.609 1 96.06 95 ASP B CA 1
ATOM 5091 C C . ASP B 1 95 ? 14.57 7.43 -2.926 1 96.06 95 ASP B C 1
ATOM 5093 O O . ASP B 1 95 ? 14.711 8.266 -2.029 1 96.06 95 ASP B O 1
ATOM 5097 N N . VAL B 1 96 ? 13.414 7.02 -3.377 1 98.06 96 VAL B N 1
ATOM 5098 C CA . VAL B 1 96 ? 12.164 7.641 -2.939 1 98.06 96 VAL B CA 1
ATOM 5099 C C . VAL B 1 96 ? 11.336 6.637 -2.146 1 98.06 96 VAL B C 1
ATOM 5101 O O . VAL B 1 96 ? 10.875 5.633 -2.695 1 98.06 96 VAL B O 1
ATOM 5104 N N . ASP B 1 97 ? 11.164 6.934 -0.884 1 97.62 97 ASP B N 1
ATOM 5105 C CA . ASP B 1 97 ? 10.344 6.102 -0.009 1 97.62 97 ASP B CA 1
ATOM 5106 C C . ASP B 1 97 ? 8.969 6.73 0.217 1 97.62 97 ASP B C 1
ATOM 5108 O O . ASP B 1 97 ? 8.875 7.891 0.624 1 97.62 97 ASP B O 1
ATOM 5112 N N . VAL B 1 98 ? 7.938 6.012 -0.06 1 98.62 98 VAL B N 1
ATOM 5113 C CA . VAL B 1 98 ? 6.574 6.523 0.073 1 98.62 98 VAL B CA 1
ATOM 5114 C C . VAL B 1 98 ? 5.789 5.652 1.053 1 98.62 98 VAL B C 1
ATOM 5116 O O . VAL B 1 98 ? 5.684 4.438 0.869 1 98.62 98 VAL B O 1
ATOM 5119 N N . LEU B 1 99 ? 5.305 6.215 2.068 1 98.5 99 LEU B N 1
ATOM 5120 C CA . LEU B 1 99 ? 4.52 5.539 3.096 1 98.5 99 LEU B CA 1
ATOM 5121 C C . LEU B 1 99 ? 3.152 6.195 3.25 1 98.5 99 LEU B C 1
ATOM 5123 O O . LEU B 1 99 ? 3.045 7.426 3.25 1 98.5 99 LEU B O 1
ATOM 5127 N N . SER B 1 100 ? 2.066 5.383 3.291 1 98.56 100 SER B N 1
ATOM 5128 C CA . SER B 1 100 ? 0.7 5.883 3.398 1 98.56 100 SER B CA 1
ATOM 5129 C C . SER B 1 100 ? -0.126 5.031 4.359 1 98.56 100 SER B C 1
ATOM 5131 O O . SER B 1 100 ? 0.2 3.869 4.605 1 98.56 100 SER B O 1
ATOM 5133 N N . THR B 1 101 ? -1.163 5.668 4.949 1 98.06 101 THR B N 1
ATOM 5134 C CA . THR B 1 101 ? -2.184 4.855 5.598 1 98.06 101 THR B CA 1
ATOM 5135 C C . THR B 1 101 ? -3.021 4.109 4.559 1 98.06 101 THR B C 1
ATOM 5137 O O . THR B 1 101 ? -2.773 4.223 3.357 1 98.06 101 THR B O 1
ATOM 5140 N N . THR B 1 102 ? -4.047 3.377 4.938 1 97.69 102 THR B N 1
ATOM 5141 C CA . THR B 1 102 ? -4.711 2.463 4.02 1 97.69 102 THR B CA 1
ATOM 5142 C C . THR B 1 102 ? -6 3.078 3.48 1 97.69 102 THR B C 1
ATOM 5144 O O . THR B 1 102 ? -6.672 2.488 2.633 1 97.69 102 THR B O 1
ATOM 5147 N N . GLY B 1 103 ? -6.363 4.266 3.963 1 97.38 103 GLY B N 1
ATOM 5148 C CA . GLY B 1 103 ? -7.57 4.895 3.449 1 97.38 103 GLY B CA 1
ATOM 5149 C C . GLY B 1 103 ? -7.496 5.207 1.967 1 97.38 103 GLY B C 1
ATOM 5150 O O . GLY B 1 103 ? -6.457 5.648 1.472 1 97.38 103 GLY B O 1
ATOM 5151 N N . GLN B 1 104 ? -8.57 4.996 1.288 1 97.25 104 GLN B N 1
ATOM 5152 C CA . GLN B 1 104 ? -8.594 5.191 -0.158 1 97.25 104 GLN B CA 1
ATOM 5153 C C . GLN B 1 104 ? -8.211 6.621 -0.525 1 97.25 104 GLN B C 1
ATOM 5155 O O . GLN B 1 104 ? -7.508 6.852 -1.512 1 97.25 104 GLN B O 1
ATOM 5160 N N . ASN B 1 105 ? -8.719 7.57 0.214 1 97.94 105 ASN B N 1
ATOM 5161 C CA . ASN B 1 105 ? -8.406 8.969 -0.054 1 97.94 105 ASN B CA 1
ATOM 5162 C C . ASN B 1 105 ? -6.91 9.25 0.101 1 97.94 105 ASN B C 1
ATOM 5164 O O . ASN B 1 105 ? -6.332 10.008 -0.676 1 97.94 105 ASN B O 1
ATOM 5168 N N . ILE B 1 106 ? -6.309 8.609 1.061 1 98.62 106 ILE B N 1
ATOM 5169 C CA . ILE B 1 106 ? -4.902 8.883 1.338 1 98.62 106 ILE B CA 1
ATOM 5170 C C . ILE B 1 106 ? -4.023 8.117 0.348 1 98.62 106 ILE B C 1
ATOM 5172 O O . ILE B 1 106 ? -3.074 8.68 -0.204 1 98.62 106 ILE B O 1
ATOM 5176 N N . VAL B 1 107 ? -4.359 6.871 0.038 1 98.69 107 VAL B N 1
ATOM 5177 C CA . VAL B 1 107 ? -3.633 6.094 -0.961 1 98.69 107 VAL B CA 1
ATOM 5178 C C . VAL B 1 107 ? -3.746 6.773 -2.324 1 98.69 107 VAL B C 1
ATOM 5180 O O . VAL B 1 107 ? -2.756 6.898 -3.047 1 98.69 107 VAL B O 1
ATOM 5183 N N . GLY B 1 108 ? -4.953 7.16 -2.627 1 98.69 108 GLY B N 1
ATOM 5184 C CA . GLY B 1 108 ? -5.145 7.887 -3.871 1 98.69 108 GLY B CA 1
ATOM 5185 C C . GLY B 1 108 ? -4.336 9.164 -3.943 1 98.69 108 GLY B C 1
ATOM 5186 O O . GLY B 1 108 ? -3.801 9.508 -5 1 98.69 108 GLY B O 1
ATOM 5187 N N . SER B 1 109 ? -4.254 9.883 -2.844 1 98.81 109 SER B N 1
ATOM 5188 C CA . SER B 1 109 ? -3.467 11.109 -2.779 1 98.81 109 SER B CA 1
ATOM 5189 C C . SER B 1 109 ? -1.989 10.836 -3.031 1 98.81 109 SER B C 1
ATOM 5191 O O . SER B 1 109 ? -1.32 11.594 -3.736 1 98.81 109 SER B O 1
ATOM 5193 N N . ALA B 1 110 ? -1.513 9.75 -2.439 1 98.88 110 ALA B N 1
ATOM 5194 C CA . ALA B 1 110 ? -0.122 9.367 -2.664 1 98.88 110 ALA B CA 1
ATOM 5195 C C . ALA B 1 110 ? 0.13 9.062 -4.137 1 98.88 110 ALA B C 1
ATOM 5197 O O . ALA B 1 110 ? 1.146 9.477 -4.699 1 98.88 110 ALA B O 1
ATOM 5198 N N . GLN B 1 111 ? -0.776 8.352 -4.742 1 98.81 111 GLN B N 1
ATOM 5199 C CA . GLN B 1 111 ? -0.642 8.008 -6.152 1 98.81 111 GLN B CA 1
ATOM 5200 C C . GLN B 1 111 ? -0.652 9.258 -7.027 1 98.81 111 GLN B C 1
ATOM 5202 O O . GLN B 1 111 ? 0.186 9.406 -7.918 1 98.81 111 GLN B O 1
ATOM 5207 N N . ALA B 1 112 ? -1.606 10.133 -6.777 1 98.69 112 ALA B N 1
ATOM 5208 C CA . ALA B 1 112 ? -1.703 11.367 -7.555 1 98.69 112 ALA B CA 1
ATOM 5209 C C . ALA B 1 112 ? -0.452 12.227 -7.383 1 98.69 112 ALA B C 1
ATOM 5211 O O . ALA B 1 112 ? 0.052 12.797 -8.352 1 98.69 112 ALA B O 1
ATOM 5212 N N . PHE B 1 113 ? -0.009 12.336 -6.145 1 98.69 113 PHE B N 1
ATOM 5213 C CA . PHE B 1 113 ? 1.212 13.078 -5.863 1 98.69 113 PHE B CA 1
ATOM 5214 C C . PHE B 1 113 ? 2.385 12.516 -6.656 1 98.69 113 PHE B C 1
ATOM 5216 O O . PHE B 1 113 ? 3.133 13.273 -7.285 1 98.69 113 PHE B O 1
ATOM 5223 N N . MET B 1 114 ? 2.557 11.195 -6.707 1 98.81 114 MET B N 1
ATOM 5224 C CA . MET B 1 114 ? 3.686 10.562 -7.383 1 98.81 114 MET B CA 1
ATOM 5225 C C . MET B 1 114 ? 3.604 10.766 -8.891 1 98.81 114 MET B C 1
ATOM 5227 O O . MET B 1 114 ? 4.629 10.859 -9.57 1 98.81 114 MET B O 1
ATOM 5231 N N . GLN B 1 115 ? 2.383 10.922 -9.414 1 98.19 115 GLN B N 1
ATOM 5232 C CA . GLN B 1 115 ? 2.213 11.211 -10.836 1 98.19 115 GLN B CA 1
ATOM 5233 C C . GLN B 1 115 ? 2.775 12.586 -11.188 1 98.19 115 GLN B C 1
ATOM 5235 O O . GLN B 1 115 ? 3.256 12.797 -12.305 1 98.19 115 GLN B O 1
ATOM 5240 N N . GLY B 1 116 ? 2.656 13.469 -10.266 1 97.25 116 GLY B N 1
ATOM 5241 C CA . GLY B 1 116 ? 3.225 14.797 -10.469 1 97.25 116 GLY B CA 1
ATOM 5242 C C . GLY B 1 116 ? 4.723 14.844 -10.227 1 97.25 116 GLY B C 1
ATOM 5243 O O . GLY B 1 116 ? 5.438 15.578 -10.906 1 97.25 116 GLY B O 1
ATOM 5244 N N . LEU B 1 117 ? 5.188 14.055 -9.297 1 98.19 117 LEU B N 1
ATOM 5245 C CA . LEU B 1 117 ? 6.602 14.047 -8.945 1 98.19 117 LEU B CA 1
ATOM 5246 C C . LEU B 1 117 ? 7.43 13.352 -10.023 1 98.19 117 LEU B C 1
ATOM 5248 O O . LEU B 1 117 ? 8.516 13.812 -10.367 1 98.19 117 LEU B O 1
ATOM 5252 N N . TYR B 1 118 ? 6.992 12.242 -10.484 1 98.06 118 TYR B N 1
ATOM 5253 C CA . TYR B 1 118 ? 7.578 11.484 -11.586 1 98.06 118 TYR B CA 1
ATOM 5254 C C . TYR B 1 118 ? 6.531 11.195 -12.656 1 98.06 118 TYR B C 1
ATOM 5256 O O . TYR B 1 118 ? 5.984 10.086 -12.711 1 98.06 118 TYR B O 1
ATOM 5264 N N . PRO B 1 119 ? 6.328 12.172 -13.508 1 97.38 119 PRO B N 1
ATOM 5265 C CA . PRO B 1 119 ? 5.324 12 -14.562 1 97.38 119 PRO B CA 1
ATOM 5266 C C . PRO B 1 119 ? 5.676 10.883 -15.539 1 97.38 119 PRO B C 1
ATOM 5268 O O . PRO B 1 119 ? 6.797 10.359 -15.516 1 97.38 119 PRO B O 1
ATOM 5271 N N . PRO B 1 120 ? 4.648 10.422 -16.328 1 97.31 120 PRO B N 1
ATOM 5272 C CA . PRO B 1 120 ? 4.934 9.414 -17.344 1 97.31 120 PRO B CA 1
ATOM 5273 C C . PRO B 1 120 ? 6.098 9.797 -18.25 1 97.31 120 PRO B C 1
ATOM 5275 O O . PRO B 1 120 ? 6.23 10.969 -18.609 1 97.31 120 PRO B O 1
ATOM 5278 N N . LEU B 1 121 ? 6.922 8.859 -18.641 1 96.19 121 LEU B N 1
ATOM 5279 C CA . LEU B 1 121 ? 8.148 9.109 -19.391 1 96.19 121 LEU B CA 1
ATOM 5280 C C . LEU B 1 121 ? 7.84 9.711 -20.75 1 96.19 121 LEU B C 1
ATOM 5282 O O . LEU B 1 121 ? 8.594 10.547 -21.25 1 96.19 121 LEU B O 1
ATOM 5286 N N . GLY B 1 122 ? 6.773 9.273 -21.328 1 94 122 GLY B N 1
ATOM 5287 C CA . GLY B 1 122 ? 6.379 9.828 -22.609 1 94 122 GLY B CA 1
ATOM 5288 C C . GLY B 1 122 ? 6.098 11.32 -22.562 1 94 122 GLY B C 1
ATOM 5289 O O . GLY B 1 122 ? 6.336 12.039 -23.531 1 94 122 GLY B O 1
ATOM 5290 N N . SER B 1 123 ? 5.57 11.734 -21.453 1 91.69 123 SER B N 1
ATOM 5291 C CA . SER B 1 123 ? 5.266 13.156 -21.281 1 91.69 123 SER B CA 1
ATOM 5292 C C . SER B 1 123 ? 6.539 13.992 -21.203 1 91.69 123 SER B C 1
ATOM 5294 O O . SER B 1 123 ? 6.508 15.203 -21.422 1 91.69 123 SER B O 1
ATOM 5296 N N . MET B 1 124 ? 7.633 13.32 -20.938 1 91.75 124 MET B N 1
ATOM 5297 C CA . MET B 1 124 ? 8.938 13.984 -20.891 1 91.75 124 MET B CA 1
ATOM 5298 C C . MET B 1 124 ? 9.734 13.703 -22.156 1 91.75 124 MET B C 1
ATOM 5300 O O . MET B 1 124 ? 10.945 13.938 -22.188 1 91.75 124 MET B O 1
ATOM 5304 N N . ASN B 1 125 ? 9.141 13.094 -23.094 1 91.19 125 ASN B N 1
ATOM 5305 C CA . ASN B 1 125 ? 9.711 12.773 -24.406 1 91.19 125 ASN B CA 1
ATOM 5306 C C . ASN B 1 125 ? 10.828 11.75 -24.281 1 91.19 125 ASN B C 1
ATOM 5308 O O . ASN B 1 125 ? 11.836 11.828 -25 1 91.19 125 ASN B O 1
ATOM 5312 N N . ILE B 1 126 ? 10.734 10.953 -23.297 1 89.69 126 ILE B N 1
ATOM 5313 C CA . ILE B 1 126 ? 11.633 9.805 -23.172 1 89.69 126 ILE B CA 1
ATOM 5314 C C . ILE B 1 126 ? 10.992 8.578 -23.812 1 89.69 126 ILE B C 1
ATOM 5316 O O . ILE B 1 126 ? 9.922 8.133 -23.391 1 89.69 126 ILE B O 1
ATOM 5320 N N . PRO B 1 127 ? 11.664 8.078 -24.797 1 84.25 127 PRO B N 1
ATOM 5321 C CA . PRO B 1 127 ? 11.047 6.949 -25.5 1 84.25 127 PRO B CA 1
ATOM 5322 C C . PRO B 1 127 ? 11.062 5.664 -24.672 1 84.25 127 PRO B C 1
ATOM 5324 O O . PRO B 1 127 ? 11.844 5.539 -23.734 1 84.25 127 PRO B O 1
ATOM 5327 N N . GLY B 1 128 ? 10.211 4.754 -25.109 1 83.38 128 GLY B N 1
ATOM 5328 C CA . GLY B 1 128 ? 10.203 3.441 -24.469 1 83.38 128 GLY B CA 1
ATOM 5329 C C . GLY B 1 128 ? 11.469 2.645 -24.734 1 83.38 128 GLY B C 1
ATOM 5330 O O . GLY B 1 128 ? 12.312 3.061 -25.531 1 83.38 128 GLY B O 1
ATOM 5331 N N . ASN B 1 129 ? 11.547 1.542 -24 1 83.12 129 ASN B N 1
ATOM 5332 C CA . ASN B 1 129 ? 12.711 0.677 -24.125 1 83.12 129 ASN B CA 1
ATOM 5333 C C . ASN B 1 129 ? 12.547 -0.325 -25.266 1 83.12 129 ASN B C 1
ATOM 5335 O O . ASN B 1 129 ? 11.461 -0.857 -25.484 1 83.12 129 ASN B O 1
ATOM 5339 N N . GLN B 1 130 ? 13.602 -0.446 -26 1 82.81 130 GLN B N 1
ATOM 5340 C CA . GLN B 1 130 ? 13.594 -1.479 -27.031 1 82.81 130 GLN B CA 1
ATOM 5341 C C . GLN B 1 130 ? 13.758 -2.867 -26.406 1 82.81 130 GLN B C 1
ATOM 5343 O O . GLN B 1 130 ? 14.555 -3.055 -25.5 1 82.81 130 GLN B O 1
ATOM 5348 N N . ILE B 1 131 ? 12.977 -3.756 -26.891 1 85.62 131 ILE B N 1
ATOM 5349 C CA . ILE B 1 131 ? 13.086 -5.117 -26.375 1 85.62 131 ILE B CA 1
ATOM 5350 C C . ILE B 1 131 ? 13.742 -6.016 -27.422 1 85.62 131 ILE B C 1
ATOM 5352 O O . ILE B 1 131 ? 14.062 -5.562 -28.531 1 85.62 131 ILE B O 1
ATOM 5356 N N . ALA B 1 132 ? 14.031 -7.211 -27.078 1 82.81 132 ALA B N 1
ATOM 5357 C CA . ALA B 1 132 ? 14.914 -8.102 -27.812 1 82.81 132 ALA B CA 1
ATOM 5358 C C . ALA B 1 132 ? 14.406 -8.312 -29.234 1 82.81 132 ALA B C 1
ATOM 5360 O O . ALA B 1 132 ? 15.195 -8.43 -30.188 1 82.81 132 ALA B O 1
ATOM 5361 N N . ASN B 1 133 ? 13.102 -8.344 -29.422 1 81.38 133 ASN B N 1
ATOM 5362 C CA . ASN B 1 133 ? 12.555 -8.594 -30.75 1 81.38 133 ASN B CA 1
ATOM 5363 C C . ASN B 1 133 ? 12.57 -7.332 -31.609 1 81.38 133 ASN B C 1
ATOM 5365 O O . ASN B 1 133 ? 12.055 -7.332 -32.719 1 81.38 133 ASN B O 1
ATOM 5369 N N . GLY B 1 134 ? 13.094 -6.242 -31.047 1 82.38 134 GLY B N 1
ATOM 5370 C CA . GLY B 1 134 ? 13.266 -5.012 -31.812 1 82.38 134 GLY B CA 1
ATOM 5371 C C . GLY B 1 134 ? 12.141 -4.02 -31.609 1 82.38 134 GLY B C 1
ATOM 5372 O O . GLY B 1 134 ? 12.273 -2.846 -31.953 1 82.38 134 GLY B O 1
ATOM 5373 N N . SER B 1 135 ? 11.133 -4.492 -31.047 1 83.62 135 SER B N 1
ATOM 5374 C CA . SER B 1 135 ? 10.008 -3.59 -30.797 1 83.62 135 SER B CA 1
ATOM 5375 C C . SER B 1 135 ? 10.227 -2.762 -29.531 1 83.62 135 SER B C 1
ATOM 5377 O O . SER B 1 135 ? 11.133 -3.047 -28.75 1 83.62 135 SER B O 1
ATOM 5379 N N . PHE B 1 136 ? 9.5 -1.688 -29.531 1 84.19 136 PHE B N 1
ATOM 5380 C CA . PHE B 1 136 ? 9.578 -0.824 -28.359 1 84.19 136 PHE B CA 1
ATOM 5381 C C . PHE B 1 136 ? 8.438 -1.113 -27.391 1 84.19 136 PHE B C 1
ATOM 5383 O O . PHE B 1 136 ? 7.301 -1.346 -27.812 1 84.19 136 PHE B O 1
ATOM 5390 N N . ALA B 1 137 ? 8.875 -1.176 -26.188 1 88.25 137 ALA B N 1
ATOM 5391 C CA . ALA B 1 137 ? 7.871 -1.334 -25.141 1 88.25 137 ALA B CA 1
ATOM 5392 C C . ALA B 1 137 ? 7.781 -0.084 -24.266 1 88.25 137 ALA B C 1
ATOM 5394 O O . ALA B 1 137 ? 8.805 0.434 -23.797 1 88.25 137 ALA B O 1
ATOM 5395 N N . GLN B 1 138 ? 6.586 0.454 -24.156 1 93.62 138 GLN B N 1
ATOM 5396 C CA . GLN B 1 138 ? 6.27 1.572 -23.266 1 93.62 138 GLN B CA 1
ATOM 5397 C C . GLN B 1 138 ? 5.113 1.225 -22.328 1 93.62 138 GLN B C 1
ATOM 5399 O O . GLN B 1 138 ? 4.125 0.621 -22.75 1 93.62 138 GLN B O 1
ATOM 5404 N N . ALA B 1 139 ? 5.336 1.587 -21.094 1 96.31 139 ALA B N 1
ATOM 5405 C CA . ALA B 1 139 ? 4.297 1.282 -20.109 1 96.31 139 ALA B CA 1
ATOM 5406 C C . ALA B 1 139 ? 2.977 1.944 -20.484 1 96.31 139 ALA B C 1
ATOM 5408 O O . ALA B 1 139 ? 2.961 2.973 -21.172 1 96.31 139 ALA B O 1
ATOM 5409 N N . PRO B 1 140 ? 1.899 1.336 -20.016 1 96.06 140 PRO B N 1
ATOM 5410 C CA . PRO B 1 140 ? 0.601 1.975 -20.25 1 96.06 140 PRO B CA 1
ATOM 5411 C C . PRO B 1 140 ? 0.575 3.434 -19.797 1 96.06 140 PRO B C 1
ATOM 5413 O O . PRO B 1 140 ? 1.407 3.848 -18.984 1 96.06 140 PRO B O 1
ATOM 5416 N N . LEU B 1 141 ? -0.435 4.254 -20.406 1 97.06 141 LEU B N 1
ATOM 5417 C CA . LEU B 1 141 ? -0.65 5.656 -20.062 1 97.06 141 LEU B CA 1
ATOM 5418 C C . LEU B 1 141 ? 0.589 6.488 -20.375 1 97.06 141 LEU B C 1
ATOM 5420 O O . LEU B 1 141 ? 1.019 7.301 -19.547 1 97.06 141 LEU B O 1
ATOM 5424 N N . ASN B 1 142 ? 1.248 6.184 -21.5 1 95.69 142 ASN B N 1
ATOM 5425 C CA . ASN B 1 142 ? 2.336 6.969 -22.078 1 95.69 142 ASN B CA 1
ATOM 5426 C C . ASN B 1 142 ? 3.594 6.898 -21.219 1 95.69 142 ASN B C 1
ATOM 5428 O O . ASN B 1 142 ? 4.246 7.918 -20.984 1 95.69 142 ASN B O 1
ATOM 5432 N N . GLY B 1 143 ? 3.893 5.723 -20.734 1 97.38 143 GLY B N 1
ATOM 5433 C CA . GLY B 1 143 ? 5.117 5.535 -19.969 1 97.38 143 GLY B CA 1
ATOM 5434 C C . GLY B 1 143 ? 4.953 5.816 -18.5 1 97.38 143 GLY B C 1
ATOM 5435 O O . GLY B 1 143 ? 5.812 6.449 -17.875 1 97.38 143 GLY B O 1
ATOM 5436 N N . TYR B 1 144 ? 3.783 5.441 -17.953 1 97.81 144 TYR B N 1
ATOM 5437 C CA . TYR B 1 144 ? 3.52 5.59 -16.516 1 97.81 144 TYR B CA 1
ATOM 5438 C C . TYR B 1 144 ? 4.652 4.996 -15.695 1 97.81 144 TYR B C 1
ATOM 5440 O O . TYR B 1 144 ? 5.184 3.936 -16.031 1 97.81 144 TYR B O 1
ATOM 5448 N N . GLN B 1 145 ? 5.109 5.68 -14.664 1 97.5 145 GLN B N 1
ATOM 5449 C CA . GLN B 1 145 ? 6.082 5.145 -13.711 1 97.5 145 GLN B CA 1
ATOM 5450 C C . GLN B 1 145 ? 5.391 4.637 -12.445 1 97.5 145 GLN B C 1
ATOM 5452 O O . GLN B 1 145 ? 4.48 5.285 -11.93 1 97.5 145 GLN B O 1
ATOM 5457 N N . TYR B 1 146 ? 5.742 3.469 -11.984 1 98.44 146 TYR B N 1
ATOM 5458 C CA . TYR B 1 146 ? 5.016 2.777 -10.93 1 98.44 146 TYR B CA 1
ATOM 5459 C C . TYR B 1 146 ? 5.719 2.949 -9.586 1 98.44 146 TYR B C 1
ATOM 5461 O O . TYR B 1 146 ? 6.707 2.268 -9.297 1 98.44 146 TYR B O 1
ATOM 5469 N N . PRO B 1 147 ? 5.172 3.84 -8.719 1 98.38 147 PRO B N 1
ATOM 5470 C CA . PRO B 1 147 ? 5.809 4.047 -7.414 1 98.38 147 PRO B CA 1
ATOM 5471 C C . PRO B 1 147 ? 5.527 2.912 -6.434 1 98.38 147 PRO B C 1
ATOM 5473 O O . PRO B 1 147 ? 4.426 2.357 -6.426 1 98.38 147 PRO B O 1
ATOM 5476 N N . ARG B 1 148 ? 6.551 2.582 -5.66 1 98.44 148 ARG B N 1
ATOM 5477 C CA . ARG B 1 148 ? 6.34 1.675 -4.539 1 98.44 148 ARG B CA 1
ATOM 5478 C C . ARG B 1 148 ? 5.715 2.404 -3.355 1 98.44 148 ARG B C 1
ATOM 5480 O O . ARG B 1 148 ? 6.422 2.975 -2.523 1 98.44 148 ARG B O 1
ATOM 5487 N N . ILE B 1 149 ? 4.402 2.369 -3.26 1 98.62 149 ILE B N 1
ATOM 5488 C CA . ILE B 1 149 ? 3.678 2.963 -2.141 1 98.62 149 ILE B CA 1
ATOM 5489 C C . ILE B 1 149 ? 3.379 1.892 -1.095 1 98.62 149 ILE B C 1
ATOM 5491 O O . ILE B 1 149 ? 2.551 1.007 -1.322 1 98.62 149 ILE B O 1
ATOM 5495 N N . VAL B 1 150 ? 4.059 1.976 -0.012 1 98.44 150 VAL B N 1
ATOM 5496 C CA . VAL B 1 150 ? 3.828 1.041 1.085 1 98.44 150 VAL B CA 1
ATOM 5497 C C . VAL B 1 150 ? 2.693 1.554 1.969 1 98.44 150 VAL B C 1
ATOM 5499 O O . VAL B 1 150 ? 2.766 2.662 2.504 1 98.44 150 VAL B O 1
ATOM 5502 N N . THR B 1 151 ? 1.62 0.786 2.049 1 98.5 151 THR B N 1
ATOM 5503 C CA . THR B 1 151 ? 0.506 1.131 2.926 1 98.5 151 THR B CA 1
ATOM 5504 C C . THR B 1 151 ? 0.572 0.33 4.223 1 98.5 151 THR B C 1
ATOM 5506 O O . THR B 1 151 ? 0.905 -0.856 4.211 1 98.5 151 THR B O 1
ATOM 5509 N N . VAL B 1 152 ? 0.323 0.98 5.301 1 97.56 152 VAL B N 1
ATOM 5510 C CA . VAL B 1 152 ? 0.47 0.345 6.609 1 97.56 152 VAL B CA 1
ATOM 5511 C C . VAL B 1 152 ? -0.855 0.404 7.363 1 97.56 152 VAL B C 1
ATOM 5513 O O . VAL B 1 152 ? -1.338 1.487 7.699 1 97.56 152 VAL B O 1
ATOM 5516 N N . GLY B 1 153 ? -1.398 -0.782 7.617 1 95 153 GLY B N 1
ATOM 5517 C CA . GLY B 1 153 ? -2.654 -0.882 8.344 1 95 153 GLY B CA 1
ATOM 5518 C C . GLY B 1 153 ? -2.475 -0.892 9.852 1 95 153 GLY B C 1
ATOM 5519 O O . GLY B 1 153 ? -1.346 -0.89 10.344 1 95 153 GLY B O 1
ATOM 5520 N N . GLU B 1 154 ? -3.531 -0.974 10.547 1 92.12 154 GLU B N 1
ATOM 5521 C CA . GLU B 1 154 ? -3.57 -0.806 12 1 92.12 154 GLU B CA 1
ATOM 5522 C C . GLU B 1 154 ? -2.836 -1.941 12.703 1 92.12 154 GLU B C 1
ATOM 5524 O O . GLU B 1 154 ? -2.342 -1.769 13.82 1 92.12 154 GLU B O 1
ATOM 5529 N N . ALA B 1 155 ? -2.705 -3.064 12.047 1 92.69 155 ALA B N 1
ATOM 5530 C CA . ALA B 1 155 ? -2.068 -4.215 12.688 1 92.69 155 ALA B CA 1
ATOM 5531 C C . ALA B 1 155 ? -0.562 -4.211 12.445 1 92.69 155 ALA B C 1
ATOM 5533 O O . ALA B 1 155 ? 0.17 -5.004 13.039 1 92.69 155 ALA B O 1
ATOM 5534 N N . ASP B 1 156 ? -0.11 -3.398 11.594 1 95.81 156 ASP B N 1
ATOM 5535 C CA . ASP B 1 156 ? 1.312 -3.217 11.328 1 95.81 156 ASP B CA 1
ATOM 5536 C C . ASP B 1 156 ? 1.933 -2.221 12.305 1 95.81 156 ASP B C 1
ATOM 5538 O O . ASP B 1 156 ? 1.478 -1.079 12.406 1 95.81 156 ASP B O 1
ATOM 5542 N N . PRO B 1 157 ? 3.016 -2.568 12.953 1 95.75 157 PRO B N 1
ATOM 5543 C CA . PRO B 1 157 ? 3.635 -1.63 13.891 1 95.75 157 PRO B CA 1
ATOM 5544 C C . PRO B 1 157 ? 4.102 -0.343 13.211 1 95.75 157 PRO B C 1
ATOM 5546 O O . PRO B 1 157 ? 4.168 0.708 13.859 1 95.75 157 PRO B O 1
ATOM 5549 N N . GLN B 1 158 ? 4.363 -0.381 11.977 1 95.75 158 GLN B N 1
ATOM 5550 C CA . GLN B 1 158 ? 4.82 0.799 11.25 1 95.75 158 GLN B CA 1
ATOM 5551 C C . GLN B 1 158 ? 3.709 1.837 11.133 1 95.75 158 GLN B C 1
ATOM 5553 O O . GLN B 1 158 ? 3.967 2.996 10.805 1 95.75 158 GLN B O 1
ATOM 5558 N N . SER B 1 159 ? 2.461 1.418 11.398 1 96.88 159 SER B N 1
ATOM 5559 C CA . SER B 1 159 ? 1.347 2.357 11.32 1 96.88 159 SER B CA 1
ATOM 5560 C C . SER B 1 159 ? 1.511 3.492 12.328 1 96.88 159 SER B C 1
ATOM 5562 O O . SER B 1 159 ? 1.036 4.605 12.094 1 96.88 159 SER B O 1
ATOM 5564 N N . VAL B 1 160 ? 2.229 3.24 13.383 1 96.69 160 VAL B N 1
ATOM 5565 C CA . VAL B 1 160 ? 2.455 4.219 14.438 1 96.69 160 VAL B CA 1
ATOM 5566 C C . VAL B 1 160 ? 3.258 5.395 13.891 1 96.69 160 VAL B C 1
ATOM 5568 O O . VAL B 1 160 ? 3.084 6.531 14.336 1 96.69 160 VAL B O 1
ATOM 5571 N N . LEU B 1 161 ? 4.008 5.168 12.844 1 96.25 161 LEU B N 1
ATOM 5572 C CA . LEU B 1 161 ? 4.91 6.176 12.289 1 96.25 161 LEU B CA 1
ATOM 5573 C C . LEU B 1 161 ? 4.137 7.199 11.469 1 96.25 161 LEU B C 1
ATOM 5575 O O . LEU B 1 161 ? 4.629 8.305 11.227 1 96.25 161 LEU B O 1
ATOM 5579 N N . VAL B 1 162 ? 2.926 6.836 11.016 1 97.31 162 VAL B N 1
ATOM 5580 C CA . VAL B 1 162 ? 2.176 7.73 10.141 1 97.31 162 VAL B CA 1
ATOM 5581 C C . VAL B 1 162 ? 0.916 8.219 10.852 1 97.31 162 VAL B C 1
ATOM 5583 O O . VAL B 1 162 ? 0.44 9.328 10.594 1 97.31 162 VAL B O 1
ATOM 5586 N N . GLU B 1 163 ? 0.404 7.398 11.695 1 97.38 163 GLU B N 1
ATOM 5587 C CA . GLU B 1 163 ? -0.839 7.715 12.398 1 97.38 163 GLU B CA 1
ATOM 5588 C C . GLU B 1 163 ? -0.82 7.176 13.82 1 97.38 163 GLU B C 1
ATOM 5590 O O . GLU B 1 163 ? -1.647 6.34 14.188 1 97.38 163 GLU B O 1
ATOM 5595 N N . GLY B 1 164 ? -0.026 7.723 14.617 1 97.5 164 GLY B N 1
ATOM 5596 C CA . GLY B 1 164 ? 0.241 7.215 15.953 1 97.5 164 GLY B CA 1
ATOM 5597 C C . GLY B 1 164 ? -0.959 7.309 16.875 1 97.5 164 GLY B C 1
ATOM 5598 O O . GLY B 1 164 ? -1.003 6.641 17.906 1 97.5 164 GLY B O 1
ATOM 5599 N N . HIS B 1 165 ? -1.996 8.023 16.531 1 97.69 165 HIS B N 1
ATOM 5600 C CA . HIS B 1 165 ? -3.158 8.219 17.391 1 97.69 165 HIS B CA 1
ATOM 5601 C C . HIS B 1 165 ? -4.215 7.148 17.141 1 97.69 165 HIS B C 1
ATOM 5603 O O . HIS B 1 165 ? -5.043 6.871 18 1 97.69 165 HIS B O 1
ATOM 5609 N N . ALA B 1 166 ? -4.223 6.574 16 1 96.38 166 ALA B N 1
ATOM 5610 C CA . ALA B 1 166 ? -5.355 5.797 15.516 1 96.38 166 ALA B CA 1
ATOM 5611 C C . ALA B 1 166 ? -5.668 4.633 16.453 1 96.38 166 ALA B C 1
ATOM 5613 O O . ALA B 1 166 ? -6.832 4.387 16.781 1 96.38 166 ALA B O 1
ATOM 5614 N N . MET B 1 167 ? -4.637 3.953 16.922 1 96.19 167 MET B N 1
ATOM 5615 C CA . MET B 1 167 ? -4.863 2.789 17.766 1 96.19 167 MET B CA 1
ATOM 5616 C C . MET B 1 167 ? -4.391 3.057 19.188 1 96.19 167 MET B C 1
ATOM 5618 O O . MET B 1 167 ? -4.082 2.123 19.938 1 96.19 167 MET B O 1
ATOM 5622 N N . CYS B 1 168 ? -4.305 4.305 19.531 1 97 168 CYS B N 1
ATOM 5623 C CA . CYS B 1 168 ? -3.873 4.684 20.875 1 97 168 CYS B CA 1
ATOM 5624 C C . CYS B 1 168 ? -5.07 4.898 21.797 1 97 168 CYS B C 1
ATOM 5626 O O . CYS B 1 168 ? -5.75 5.922 21.703 1 97 168 CYS B O 1
ATOM 5628 N N . ASP B 1 169 ? -5.262 4.016 22.734 1 95.25 169 ASP B N 1
ATOM 5629 C CA . ASP B 1 169 ? -6.418 4.066 23.625 1 95.25 169 ASP B CA 1
ATOM 5630 C C . ASP B 1 169 ? -6.355 5.293 24.531 1 95.25 169 ASP B C 1
ATOM 5632 O O . ASP B 1 169 ? -7.387 5.891 24.844 1 95.25 169 ASP B O 1
ATOM 5636 N N . MET B 1 170 ? -5.191 5.668 24.953 1 94.81 170 MET B N 1
ATOM 5637 C CA . MET B 1 170 ? -5.051 6.824 25.828 1 94.81 170 MET B CA 1
ATOM 5638 C C . MET B 1 170 ? -5.391 8.117 25.078 1 94.81 170 MET B C 1
ATOM 5640 O O . MET B 1 170 ? -5.918 9.055 25.672 1 94.81 170 MET B O 1
ATOM 5644 N N . TYR B 1 171 ? -5.066 8.18 23.844 1 96.38 171 TYR B N 1
ATOM 5645 C CA . TYR B 1 171 ? -5.477 9.32 23.031 1 96.38 171 TYR B CA 1
ATOM 5646 C C . TYR B 1 171 ? -6.996 9.43 22.984 1 96.38 171 TYR B C 1
ATOM 5648 O O . TYR B 1 171 ? -7.547 10.523 23.141 1 96.38 171 TYR B O 1
ATOM 5656 N N . HIS B 1 172 ? -7.621 8.289 22.75 1 95.94 172 HIS B N 1
ATOM 5657 C CA . HIS B 1 172 ? -9.078 8.289 22.672 1 95.94 172 HIS B CA 1
ATOM 5658 C C . HIS B 1 172 ? -9.703 8.641 24.016 1 95.94 172 HIS B C 1
ATOM 5660 O O . HIS B 1 172 ? -10.734 9.312 24.078 1 95.94 172 HIS B O 1
ATOM 5666 N N . ALA B 1 173 ? -9.07 8.195 25.016 1 93.88 173 ALA B N 1
ATOM 5667 C CA . ALA B 1 173 ? -9.539 8.555 26.359 1 93.88 173 ALA B CA 1
ATOM 5668 C C . ALA B 1 173 ? -9.406 10.055 26.594 1 93.88 173 ALA B C 1
ATOM 5670 O O . ALA B 1 173 ? -10.297 10.68 27.172 1 93.88 173 ALA B O 1
ATOM 5671 N N . ALA B 1 174 ? -8.305 10.586 26.203 1 94.06 174 ALA B N 1
ATOM 5672 C CA . ALA B 1 174 ? -8.078 12.023 26.344 1 94.06 174 ALA B CA 1
ATOM 5673 C C . ALA B 1 174 ? -9.109 12.82 25.547 1 94.06 174 ALA B C 1
ATOM 5675 O O . ALA B 1 174 ? -9.617 13.844 26.016 1 94.06 174 ALA B O 1
ATOM 5676 N N . GLU B 1 175 ? -9.344 12.406 24.375 1 95.19 175 GLU B N 1
ATOM 5677 C CA . GLU B 1 175 ? -10.367 13.062 23.562 1 95.19 175 GLU B CA 1
ATOM 5678 C C . GLU B 1 175 ? -11.734 12.961 24.219 1 95.19 175 GLU B C 1
ATOM 5680 O O . GLU B 1 175 ? -12.516 13.914 24.188 1 95.19 175 GLU B O 1
ATOM 5685 N N . GLY B 1 176 ? -12.039 11.812 24.75 1 94.38 176 GLY B N 1
ATOM 5686 C CA . GLY B 1 176 ? -13.289 11.633 25.469 1 94.38 176 GLY B CA 1
ATOM 5687 C C . GLY B 1 176 ? -13.43 12.555 26.672 1 94.38 176 GLY B C 1
ATOM 5688 O O . GLY B 1 176 ? -14.508 13.109 26.906 1 94.38 176 GLY B O 1
ATOM 5689 N N . GLU B 1 177 ? -12.406 12.672 27.359 1 92.06 177 GLU B N 1
ATOM 5690 C CA . GLU B 1 177 ? -12.406 13.594 28.5 1 92.06 177 GLU B CA 1
ATOM 5691 C C . GLU B 1 177 ? -12.68 15.031 28.047 1 92.06 177 GLU B C 1
ATOM 5693 O O . GLU B 1 177 ? -13.438 15.758 28.688 1 92.06 177 GLU B O 1
ATOM 5698 N N . TYR B 1 178 ? -12.062 15.453 27.047 1 93.75 178 TYR B N 1
ATOM 5699 C CA . TYR B 1 178 ? -12.297 16.781 26.516 1 93.75 178 TYR B CA 1
ATOM 5700 C C . TYR B 1 178 ? -13.75 16.953 26.109 1 93.75 178 TYR B C 1
ATOM 5702 O O . TYR B 1 178 ? -14.375 17.969 26.438 1 93.75 178 TYR B O 1
ATOM 5710 N N . ARG B 1 179 ? -14.273 15.969 25.438 1 95 179 ARG B N 1
ATOM 5711 C CA . ARG B 1 179 ? -15.656 16.031 24.953 1 95 179 ARG B CA 1
ATOM 5712 C C . ARG B 1 179 ? -16.625 16.203 26.109 1 95 179 ARG B C 1
ATOM 5714 O O . ARG B 1 179 ? -17.672 16.844 25.969 1 95 179 ARG B O 1
ATOM 5721 N N . GLY B 1 180 ? -16.281 15.656 27.219 1 93.44 180 GLY B N 1
ATOM 5722 C CA . GLY B 1 180 ? -17.141 15.719 28.391 1 93.44 180 GLY B CA 1
ATOM 5723 C C . GLY B 1 180 ? -16.828 16.875 29.297 1 93.44 180 GLY B C 1
ATOM 5724 O O . GLY B 1 180 ? -17.453 17.047 30.344 1 93.44 180 GLY B O 1
ATOM 5725 N N . SER B 1 181 ? -15.953 17.719 28.953 1 93.5 181 SER B N 1
ATOM 5726 C CA . SER B 1 181 ? -15.477 18.797 29.812 1 93.5 181 SER B CA 1
ATOM 5727 C C . SER B 1 181 ? -16.453 19.969 29.828 1 93.5 181 SER B C 1
ATOM 5729 O O . SER B 1 181 ? -17.312 20.062 28.953 1 93.5 181 SER B O 1
ATOM 5731 N N . ASP B 1 182 ? -16.281 20.859 30.812 1 95.75 182 ASP B N 1
ATOM 5732 C CA . ASP B 1 182 ? -17.078 22.078 30.922 1 95.75 182 ASP B CA 1
ATOM 5733 C C . ASP B 1 182 ? -16.797 23.031 29.766 1 95.75 182 ASP B C 1
ATOM 5735 O O . ASP B 1 182 ? -17.688 23.719 29.297 1 95.75 182 ASP B O 1
ATOM 5739 N N . GLU B 1 183 ? -15.586 22.984 29.359 1 94.5 183 GLU B N 1
ATOM 5740 C CA . GLU B 1 183 ? -15.211 23.828 28.234 1 94.5 183 GLU B CA 1
ATOM 5741 C C . GLU B 1 183 ? -16.031 23.5 26.984 1 94.5 183 GLU B C 1
ATOM 5743 O O . GLU B 1 183 ? -16.547 24.406 26.328 1 94.5 183 GLU B O 1
ATOM 5748 N N . VAL B 1 184 ? -16.156 22.266 26.703 1 96.88 184 VAL B N 1
ATOM 5749 C CA . VAL B 1 184 ? -16.875 21.828 25.516 1 96.88 184 VAL B CA 1
ATOM 5750 C C . VAL B 1 184 ? -18.375 22.109 25.672 1 96.88 184 VAL B C 1
ATOM 5752 O O . VAL B 1 184 ? -19.047 22.484 24.719 1 96.88 184 VAL B O 1
ATOM 5755 N N . GLN B 1 185 ? -18.891 21.922 26.844 1 96.94 185 GLN B N 1
ATOM 5756 C CA . GLN B 1 185 ? -20.281 22.234 27.094 1 96.94 185 GLN B CA 1
ATOM 5757 C C . GLN B 1 185 ? -20.578 23.719 26.844 1 96.94 185 GLN B C 1
ATOM 5759 O O . GLN B 1 185 ? -21.594 24.062 26.25 1 96.94 185 GLN B O 1
ATOM 5764 N N . ASP B 1 186 ? -19.672 24.531 27.281 1 97.81 186 ASP B N 1
ATOM 5765 C CA . ASP B 1 186 ? -19.812 25.969 27.062 1 97.81 186 ASP B CA 1
ATOM 5766 C C . ASP B 1 186 ? -19.766 26.312 25.578 1 97.81 186 ASP B C 1
ATOM 5768 O O . ASP B 1 186 ? -20.578 27.078 25.094 1 97.81 186 ASP B O 1
ATOM 5772 N N . ILE B 1 187 ? -18.812 25.719 24.906 1 98.06 187 ILE B N 1
ATOM 5773 C CA . ILE B 1 187 ? -18.672 25.969 23.484 1 98.06 187 ILE B CA 1
ATOM 5774 C C . ILE B 1 187 ? -19.922 25.484 22.75 1 98.06 187 ILE B C 1
ATOM 5776 O O . ILE B 1 187 ? -20.406 26.141 21.828 1 98.06 187 ILE B O 1
ATOM 5780 N N . THR B 1 188 ? -20.438 24.312 23.141 1 97.69 188 THR B N 1
ATOM 5781 C CA . THR B 1 188 ? -21.625 23.75 22.516 1 97.69 188 THR B CA 1
ATOM 5782 C C . THR B 1 188 ? -22.828 24.672 22.703 1 97.69 188 THR B C 1
ATOM 5784 O O . THR B 1 188 ? -23.594 24.875 21.766 1 97.69 188 THR B O 1
ATOM 5787 N N . ARG B 1 189 ? -22.953 25.234 23.844 1 97 189 ARG B N 1
ATOM 5788 C CA . ARG B 1 189 ? -24.047 26.172 24.109 1 97 189 ARG B CA 1
ATOM 5789 C C . ARG B 1 189 ? -23.875 27.453 23.297 1 97 189 ARG B C 1
ATOM 5791 O O . ARG B 1 189 ? -24.828 27.938 22.688 1 97 189 ARG B O 1
ATOM 5798 N N . ASP B 1 190 ? -22.703 27.922 23.25 1 97.94 190 ASP B N 1
ATOM 5799 C CA . ASP B 1 190 ? -22.406 29.188 22.562 1 97.94 190 ASP B CA 1
ATOM 5800 C C . ASP B 1 190 ? -22.594 29.047 21.062 1 97.94 190 ASP B C 1
ATOM 5802 O O . ASP B 1 190 ? -22.875 30.031 20.375 1 97.94 190 ASP B O 1
ATOM 5806 N N . THR B 1 191 ? -22.406 27.844 20.562 1 98.12 191 THR B N 1
ATOM 5807 C CA . THR B 1 191 ? -22.438 27.641 19.109 1 98.12 191 THR B CA 1
ATOM 5808 C C . THR B 1 191 ? -23.75 26.984 18.688 1 98.12 191 THR B C 1
ATOM 5810 O O . THR B 1 191 ? -23.906 26.594 17.531 1 98.12 191 THR B O 1
ATOM 5813 N N . GLU B 1 192 ? -24.641 26.797 19.562 1 97.25 192 GLU B N 1
ATOM 5814 C CA . GLU B 1 192 ? -25.875 26.078 19.281 1 97.25 192 GLU B CA 1
ATOM 5815 C C . GLU B 1 192 ? -26.672 26.766 18.172 1 97.25 192 GLU B C 1
ATOM 5817 O O . GLU B 1 192 ? -27.141 26.109 17.234 1 97.25 192 GLU B O 1
ATOM 5822 N N . ALA B 1 193 ? -26.828 28.094 18.25 1 96.69 193 ALA B N 1
ATOM 5823 C CA . ALA B 1 193 ? -27.578 28.844 17.234 1 96.69 193 ALA B CA 1
ATOM 5824 C C . ALA B 1 193 ? -26.922 28.703 15.859 1 96.69 193 ALA B C 1
ATOM 5826 O O . ALA B 1 193 ? -27.609 28.594 14.844 1 96.69 193 ALA B O 1
ATOM 5827 N N . PHE B 1 194 ? -25.719 28.797 15.82 1 97.31 194 PHE B N 1
ATOM 5828 C CA . PHE B 1 194 ? -24.969 28.672 14.578 1 97.31 194 PHE B CA 1
ATOM 5829 C C . PHE B 1 194 ? -25.203 27.328 13.914 1 97.31 194 PHE B C 1
ATOM 5831 O O . PHE B 1 194 ? -25.547 27.266 12.734 1 97.31 194 PHE B O 1
ATOM 5838 N N . TYR B 1 195 ? -25.031 26.172 14.75 1 97.88 195 TYR B N 1
ATOM 5839 C CA . TYR B 1 195 ? -25.172 24.828 14.195 1 97.88 195 TYR B CA 1
ATOM 5840 C C . TYR B 1 195 ? -26.625 24.531 13.828 1 97.88 195 TYR B C 1
ATOM 5842 O O . TYR B 1 195 ? -26.891 23.812 12.875 1 97.88 195 TYR B O 1
ATOM 5850 N N . ARG B 1 196 ? -27.547 25.125 14.523 1 95.81 196 ARG B N 1
ATOM 5851 C CA . ARG B 1 196 ? -28.953 24.984 14.148 1 95.81 196 ARG B CA 1
ATOM 5852 C C . ARG B 1 196 ? -29.203 25.609 12.781 1 95.81 196 ARG B C 1
ATOM 5854 O O . ARG B 1 196 ? -29.906 25.016 11.953 1 95.81 196 ARG B O 1
ATOM 5861 N N . ARG B 1 197 ? -28.703 26.766 12.586 1 95.31 197 ARG B N 1
ATOM 5862 C CA . ARG B 1 197 ? -28.844 27.422 11.289 1 95.31 197 ARG B CA 1
ATOM 5863 C C . ARG B 1 197 ? -28.156 26.609 10.188 1 95.31 197 ARG B C 1
ATOM 5865 O O . ARG B 1 197 ? -28.703 26.438 9.102 1 95.31 197 ARG B O 1
ATOM 5872 N N . LEU B 1 198 ? -26.969 26.141 10.5 1 95.69 198 LEU B N 1
ATOM 5873 C CA . LEU B 1 198 ? -26.219 25.344 9.539 1 95.69 198 LEU B CA 1
ATOM 5874 C C . LEU B 1 198 ? -27 24.078 9.164 1 95.69 198 LEU B C 1
ATOM 5876 O O . LEU B 1 198 ? -26.969 23.656 8.008 1 95.69 198 LEU B O 1
ATOM 5880 N N . TRP B 1 199 ? -27.625 23.469 10.156 1 95.75 199 TRP B N 1
ATOM 5881 C CA . TRP B 1 199 ? -28.375 22.234 9.93 1 95.75 199 TRP B CA 1
ATOM 5882 C C . TRP B 1 199 ? -29.547 22.5 8.977 1 95.75 199 TRP B C 1
ATOM 5884 O O . TRP B 1 199 ? -29.766 21.734 8.023 1 95.75 199 TRP B O 1
ATOM 5894 N N . LYS B 1 200 ? -30.234 23.625 9.133 1 94.31 200 LYS B N 1
ATOM 5895 C CA . LYS B 1 200 ? -31.406 23.953 8.32 1 94.31 200 LYS B CA 1
ATOM 5896 C C . LYS B 1 200 ? -31 24.281 6.883 1 94.31 200 LYS B C 1
ATOM 5898 O O . LYS B 1 200 ? -31.703 23.953 5.938 1 94.31 200 LYS B O 1
ATOM 5903 N N . GLN B 1 201 ? -29.859 24.812 6.801 1 93.56 201 GLN B N 1
ATOM 5904 C CA . GLN B 1 201 ? -29.5 25.406 5.512 1 93.56 201 GLN B CA 1
ATOM 5905 C C . GLN B 1 201 ? -28.703 24.422 4.664 1 93.56 201 GLN B C 1
ATOM 5907 O O . GLN B 1 201 ? -28.766 24.453 3.436 1 93.56 201 GLN B O 1
ATOM 5912 N N . ALA B 1 202 ? -27.922 23.531 5.352 1 94.25 202 ALA B N 1
ATOM 5913 C CA . ALA B 1 202 ? -26.969 22.797 4.523 1 94.25 202 ALA B CA 1
ATOM 5914 C C . ALA B 1 202 ? -26.828 21.359 4.996 1 94.25 202 ALA B C 1
ATOM 5916 O O . ALA B 1 202 ? -26.422 20.484 4.227 1 94.25 202 ALA B O 1
ATOM 5917 N N . LEU B 1 203 ? -27.172 20.984 6.238 1 95.5 203 LEU B N 1
ATOM 5918 C CA . LEU B 1 203 ? -26.766 19.719 6.809 1 95.5 203 LEU B CA 1
ATOM 5919 C C . LEU B 1 203 ? -27.953 18.766 6.957 1 95.5 203 LEU B C 1
ATOM 5921 O O . LEU B 1 203 ? -27.766 17.562 7.176 1 95.5 203 LEU B O 1
ATOM 5925 N N . SER B 1 204 ? -29.156 19.141 6.773 1 93.69 204 SER B N 1
ATOM 5926 C CA . SER B 1 204 ? -30.359 18.391 7.117 1 93.69 204 SER B CA 1
ATOM 5927 C C . SER B 1 204 ? -30.469 17.125 6.281 1 93.69 204 SER B C 1
ATOM 5929 O O . SER B 1 204 ? -31.094 16.141 6.703 1 93.69 204 SER B O 1
ATOM 5931 N N . GLY B 1 205 ? -29.844 17.094 5.199 1 92.19 205 GLY B N 1
ATOM 5932 C CA . GLY B 1 205 ? -29.938 15.922 4.336 1 92.19 205 GLY B CA 1
ATOM 5933 C C . GLY B 1 205 ? -28.953 14.828 4.715 1 92.19 205 GLY B C 1
ATOM 5934 O O . GLY B 1 205 ? -29.078 13.695 4.258 1 92.19 205 GLY B O 1
ATOM 5935 N N . VAL B 1 206 ? -28 15.18 5.641 1 93.81 206 VAL B N 1
ATOM 5936 C CA . VAL B 1 206 ? -26.922 14.211 5.848 1 93.81 206 VAL B CA 1
ATOM 5937 C C . VAL B 1 206 ? -26.688 14.008 7.344 1 93.81 206 VAL B C 1
ATOM 5939 O O . VAL B 1 206 ? -26.109 13.008 7.754 1 93.81 206 VAL B O 1
ATOM 5942 N N . TYR B 1 207 ? -27.141 14.906 8.18 1 94.69 207 TYR B N 1
ATOM 5943 C CA . TYR B 1 207 ? -26.984 14.797 9.625 1 94.69 207 TYR B CA 1
ATOM 5944 C C . TYR B 1 207 ? -28.328 14.914 10.328 1 94.69 207 TYR B C 1
ATOM 5946 O O . TYR B 1 207 ? -29.188 15.688 9.906 1 94.69 207 TYR B O 1
ATOM 5954 N N . ASP B 1 208 ? -28.328 14.18 11.406 1 95.19 208 ASP B N 1
ATOM 5955 C CA . ASP B 1 208 ? -29.406 14.438 12.336 1 95.19 208 ASP B CA 1
ATOM 5956 C C . ASP B 1 208 ? -29.188 15.75 13.086 1 95.19 208 ASP B C 1
ATOM 5958 O O . ASP B 1 208 ? -28.047 16.156 13.305 1 95.19 208 ASP B O 1
ATOM 5962 N N . TRP B 1 209 ? -30.344 16.297 13.453 1 93.69 209 TRP B N 1
ATOM 5963 C CA . TRP B 1 209 ? -30.297 17.562 14.172 1 93.69 209 TRP B CA 1
ATOM 5964 C C . TRP B 1 209 ? -29.406 17.469 15.406 1 93.69 209 TRP B C 1
ATOM 5966 O O . TRP B 1 209 ? -28.625 18.359 15.695 1 93.69 209 TRP B O 1
ATOM 5976 N N . SER B 1 210 ? -29.422 16.406 16.094 1 93.75 210 SER B N 1
ATOM 5977 C CA . SER B 1 210 ? -28.672 16.203 17.328 1 93.75 210 SER B CA 1
ATOM 5978 C C . SER B 1 210 ? -27.188 16.047 17.047 1 93.75 210 SER B C 1
ATOM 5980 O O . SER B 1 210 ? -26.359 16.234 17.953 1 93.75 210 SER B O 1
ATOM 5982 N N . SER B 1 211 ? -26.812 15.695 15.797 1 95.12 211 SER B N 1
ATOM 5983 C CA . SER B 1 211 ? -25.422 15.438 15.438 1 95.12 211 SER B CA 1
ATOM 5984 C C . SER B 1 211 ? -24.734 16.719 14.945 1 95.12 211 SER B C 1
ATOM 5986 O O . SER B 1 211 ? -23.5 16.75 14.828 1 95.12 211 SER B O 1
ATOM 5988 N N . ALA B 1 212 ? -25.531 17.703 14.68 1 96.38 212 ALA B N 1
ATOM 5989 C CA . ALA B 1 212 ? -24.969 18.984 14.242 1 96.38 212 ALA B CA 1
ATOM 5990 C C . ALA B 1 212 ? -24.516 19.812 15.438 1 96.38 212 ALA B C 1
ATOM 5992 O O . ALA B 1 212 ? -25.188 20.766 15.828 1 96.38 212 ALA B O 1
ATOM 5993 N N . THR B 1 213 ? -23.406 19.469 15.984 1 96.94 213 THR B N 1
ATOM 5994 C CA . THR B 1 213 ? -22.875 20.109 17.188 1 96.94 213 THR B CA 1
ATOM 5995 C C . THR B 1 213 ? -21.344 20.25 17.094 1 96.94 213 THR B C 1
ATOM 5997 O O . THR B 1 213 ? -20.734 19.719 16.172 1 96.94 213 THR B O 1
ATOM 6000 N N . TYR B 1 214 ? -20.766 20.953 18.062 1 97.88 214 TYR B N 1
ATOM 6001 C CA . TYR B 1 214 ? -19.328 21.203 18.125 1 97.88 214 TYR B CA 1
ATOM 6002 C C . TYR B 1 214 ? -18.547 19.906 18.203 1 97.88 214 TYR B C 1
ATOM 6004 O O . TYR B 1 214 ? -17.453 19.812 17.656 1 97.88 214 TYR B O 1
ATOM 6012 N N . THR B 1 215 ? -19.031 18.859 18.781 1 96.56 215 THR B N 1
ATOM 6013 C CA . THR B 1 215 ? -18.312 17.609 18.953 1 96.56 215 THR B CA 1
ATOM 6014 C C . THR B 1 215 ? -18.125 16.922 17.594 1 96.56 215 THR B C 1
ATOM 6016 O O . THR B 1 215 ? -17.281 16.031 17.469 1 96.56 215 THR B O 1
ATOM 6019 N N . ASN B 1 216 ? -18.922 17.328 16.594 1 97.5 216 ASN B N 1
ATOM 6020 C CA . ASN B 1 216 ? -18.766 16.797 15.25 1 97.5 216 ASN B CA 1
ATOM 6021 C C . ASN B 1 216 ? -18.25 17.859 14.281 1 97.5 216 ASN B C 1
ATOM 6023 O O . ASN B 1 216 ? -18.484 17.781 13.078 1 97.5 216 ASN B O 1
ATOM 6027 N N . ALA B 1 217 ? -17.594 18.859 14.875 1 98.25 217 ALA B N 1
ATOM 6028 C CA . ALA B 1 217 ? -17.172 20.031 14.094 1 98.25 217 ALA B CA 1
ATOM 6029 C C . ALA B 1 217 ? -16.266 19.609 12.938 1 98.25 217 ALA B C 1
ATOM 6031 O O . ALA B 1 217 ? -16.359 20.172 11.844 1 98.25 217 ALA B O 1
ATOM 6032 N N . VAL B 1 218 ? -15.398 18.625 13.18 1 97.75 218 VAL B N 1
ATOM 6033 C CA . VAL B 1 218 ? -14.414 18.234 12.172 1 97.75 218 VAL B CA 1
ATOM 6034 C C . VAL B 1 218 ? -15.125 17.578 10.984 1 97.75 218 VAL B C 1
ATOM 6036 O O . VAL B 1 218 ? -14.914 17.969 9.836 1 97.75 218 VAL B O 1
ATOM 6039 N N . ALA B 1 219 ? -15.992 16.641 11.227 1 97.12 219 ALA B N 1
ATOM 6040 C CA . ALA B 1 219 ? -16.734 15.945 10.172 1 97.12 219 ALA B CA 1
ATOM 6041 C C . ALA B 1 219 ? -17.641 16.906 9.414 1 97.12 219 ALA B C 1
ATOM 6043 O O . ALA B 1 219 ? -17.766 16.828 8.188 1 97.12 219 ALA B O 1
ATOM 6044 N N . ILE B 1 220 ? -18.266 17.812 10.133 1 97.69 220 ILE B N 1
ATOM 6045 C CA . ILE B 1 220 ? -19.156 18.781 9.523 1 97.69 220 ILE B CA 1
ATOM 6046 C C . ILE B 1 220 ? -18.359 19.719 8.609 1 97.69 220 ILE B C 1
ATOM 6048 O O . ILE B 1 220 ? -18.766 20 7.484 1 97.69 220 ILE B O 1
ATOM 6052 N N . SER B 1 221 ? -17.281 20.219 9.125 1 97.69 221 SER B N 1
ATOM 6053 C CA . SER B 1 221 ? -16.438 21.109 8.328 1 97.69 221 SER B CA 1
ATOM 6054 C C . SER B 1 221 ? -15.953 20.422 7.059 1 97.69 221 SER B C 1
ATOM 6056 O O . SER B 1 221 ? -15.922 21.031 5.988 1 97.69 221 SER B O 1
ATOM 6058 N N . GLU B 1 222 ? -15.562 19.141 7.133 1 96.69 222 GLU B N 1
ATOM 6059 C CA . GLU B 1 222 ? -15.125 18.375 5.965 1 96.69 222 GLU B CA 1
ATOM 6060 C C . GLU B 1 222 ? -16.234 18.266 4.922 1 96.69 222 GLU B C 1
ATOM 6062 O O . GLU B 1 222 ? -15.977 18.391 3.723 1 96.69 222 GLU B O 1
ATOM 6067 N N . TYR B 1 223 ? -17.469 18.047 5.336 1 97.06 223 TYR B N 1
ATOM 6068 C CA . TYR B 1 223 ? -18.609 17.984 4.434 1 97.06 223 TYR B CA 1
ATOM 6069 C C . TYR B 1 223 ? -18.859 19.328 3.756 1 97.06 223 TYR B C 1
ATOM 6071 O O . TYR B 1 223 ? -19.078 19.375 2.543 1 97.06 223 TYR B O 1
ATOM 6079 N N . LEU B 1 224 ? -18.766 20.359 4.559 1 96.31 224 LEU B N 1
ATOM 6080 C CA . LEU B 1 224 ? -19 21.703 4.02 1 96.31 224 LEU B CA 1
ATOM 6081 C C . LEU B 1 224 ? -17.922 22.078 3.012 1 96.31 224 LEU B C 1
ATOM 6083 O O . LEU B 1 224 ? -18.219 22.688 1.976 1 96.31 224 LEU B O 1
ATOM 6087 N N . ASP B 1 225 ? -16.656 21.766 3.322 1 94.75 225 ASP B N 1
ATOM 6088 C CA . ASP B 1 225 ? -15.562 22.047 2.396 1 94.75 225 ASP B CA 1
ATOM 6089 C C . ASP B 1 225 ? -15.75 21.297 1.08 1 94.75 225 ASP B C 1
ATOM 6091 O O . ASP B 1 225 ? -15.5 21.844 0.005 1 94.75 225 ASP B O 1
ATOM 6095 N N . TYR B 1 226 ? -16.172 20.078 1.146 1 95.31 226 TYR B N 1
ATOM 6096 C CA . TYR B 1 226 ? -16.453 19.281 -0.042 1 95.31 226 TYR B CA 1
ATOM 6097 C C . TYR B 1 226 ? -17.578 19.906 -0.86 1 95.31 226 TYR B C 1
ATOM 6099 O O . TYR B 1 226 ? -17.453 20.047 -2.078 1 95.31 226 TYR B O 1
ATOM 6107 N N . GLU B 1 227 ? -18.688 20.266 -0.183 1 94 227 GLU B N 1
ATOM 6108 C CA . GLU B 1 227 ? -19.844 20.859 -0.859 1 94 227 GLU B CA 1
ATOM 6109 C C . GLU B 1 227 ? -19.5 22.188 -1.499 1 94 227 GLU B C 1
ATOM 6111 O O . GLU B 1 227 ? -20.031 22.547 -2.551 1 94 227 GLU B O 1
ATOM 6116 N N . ALA B 1 228 ? -18.641 22.891 -0.839 1 92.81 228 ALA B N 1
ATOM 6117 C CA . ALA B 1 228 ? -18.234 24.188 -1.363 1 92.81 228 ALA B CA 1
ATOM 6118 C C . ALA B 1 228 ? -17.547 24.047 -2.713 1 92.81 228 ALA B C 1
ATOM 6120 O O . ALA B 1 228 ? -17.656 24.922 -3.57 1 92.81 228 ALA B O 1
ATOM 6121 N N . VAL B 1 229 ? -16.891 22.922 -2.932 1 92.19 229 VAL B N 1
ATOM 6122 C CA . VAL B 1 229 ? -16.141 22.688 -4.164 1 92.19 229 VAL B CA 1
ATOM 6123 C C . VAL B 1 229 ? -17.047 22 -5.191 1 92.19 229 VAL B C 1
ATOM 6125 O O . VAL B 1 229 ? -16.938 22.266 -6.391 1 92.19 229 VAL B O 1
ATOM 6128 N N . HIS B 1 230 ? -18.016 21.234 -4.758 1 92.44 230 HIS B N 1
ATOM 6129 C CA . HIS B 1 230 ? -18.672 20.312 -5.691 1 92.44 230 HIS B CA 1
ATOM 6130 C C . HIS B 1 230 ? -20.156 20.656 -5.859 1 92.44 230 HIS B C 1
ATOM 6132 O O . HIS B 1 230 ? -20.828 20.094 -6.715 1 92.44 230 HIS B O 1
ATOM 6138 N N . ASN B 1 231 ? -20.594 21.453 -5.059 1 90 231 ASN B N 1
ATOM 6139 C CA . ASN B 1 231 ? -22 21.828 -5.098 1 90 231 ASN B CA 1
ATOM 6140 C C . ASN B 1 231 ? -22.188 23.328 -5.266 1 90 231 ASN B C 1
ATOM 6142 O O . ASN B 1 231 ? -22.016 24.094 -4.312 1 90 231 ASN B O 1
ATOM 6146 N N . ASP B 1 232 ? -22.688 23.766 -6.32 1 84.5 232 ASP B N 1
ATOM 6147 C CA . ASP B 1 232 ? -22.828 25.172 -6.625 1 84.5 232 ASP B CA 1
ATOM 6148 C C . ASP B 1 232 ? -23.953 25.797 -5.812 1 84.5 232 ASP B C 1
ATOM 6150 O O . ASP B 1 232 ? -23.938 27 -5.531 1 84.5 232 ASP B O 1
ATOM 6154 N N . SER B 1 233 ? -24.859 25 -5.395 1 82.38 233 SER B N 1
ATOM 6155 C CA . SER B 1 233 ? -26.031 25.516 -4.699 1 82.38 233 SER B CA 1
ATOM 6156 C C . SER B 1 233 ? -25.719 25.812 -3.234 1 82.38 233 SER B C 1
ATOM 6158 O O . SER B 1 233 ? -26.469 26.531 -2.566 1 82.38 233 SER B O 1
ATOM 6160 N N . LEU B 1 234 ? -24.641 25.312 -2.785 1 81.38 234 LEU B N 1
ATOM 6161 C CA . LEU B 1 234 ? -24.312 25.516 -1.379 1 81.38 234 LEU B CA 1
ATOM 6162 C C . LEU B 1 234 ? -24.109 27 -1.08 1 81.38 234 LEU B C 1
ATOM 6164 O O . LEU B 1 234 ? -24.609 27.5 -0.076 1 81.38 234 LEU B O 1
ATOM 6168 N N . LEU B 1 235 ? -23.453 27.641 -1.964 1 77.5 235 LEU B N 1
ATOM 6169 C CA . LEU B 1 235 ? -23.078 29.031 -1.7 1 77.5 235 LEU B CA 1
ATOM 6170 C C . LEU B 1 235 ? -24.266 29.953 -1.908 1 77.5 235 LEU B C 1
ATOM 6172 O O . LEU B 1 235 ? -24.234 31.125 -1.507 1 77.5 235 LEU B O 1
ATOM 6176 N N . GLU B 1 236 ? -25.234 29.359 -2.445 1 81.06 236 GLU B N 1
ATOM 6177 C CA . GLU B 1 236 ? -26.484 30.109 -2.492 1 81.06 236 GLU B CA 1
ATOM 6178 C C . GLU B 1 236 ? -27.203 30.062 -1.145 1 81.06 236 GLU B C 1
ATOM 6180 O O . GLU B 1 236 ? -27.922 31 -0.79 1 81.06 236 GLU B O 1
ATOM 6185 N N . SER B 1 237 ? -26.875 29.031 -0.512 1 81 237 SER B N 1
ATOM 6186 C CA . SER B 1 237 ? -27.594 28.828 0.742 1 81 237 SER B CA 1
ATOM 6187 C C . SER B 1 237 ? -26.766 29.297 1.935 1 81 237 SER B C 1
ATOM 6189 O O . SER B 1 237 ? -27.312 29.703 2.957 1 81 237 SER B O 1
ATOM 6191 N N . LEU B 1 238 ? -25.484 29.156 1.791 1 84.62 238 LEU B N 1
ATOM 6192 C CA . LEU B 1 238 ? -24.594 29.469 2.908 1 84.62 238 LEU B CA 1
ATOM 6193 C C . LEU B 1 238 ? -23.594 30.547 2.529 1 84.62 238 LEU B C 1
ATOM 6195 O O . LEU B 1 238 ? -23.078 30.562 1.41 1 84.62 238 LEU B O 1
ATOM 6199 N N . HIS B 1 239 ? -23.375 31.438 3.512 1 86.62 239 HIS B N 1
ATOM 6200 C CA . HIS B 1 239 ? -22.344 32.469 3.314 1 86.62 239 HIS B CA 1
ATOM 6201 C C . HIS B 1 239 ? -20.953 31.891 3.539 1 86.62 239 HIS B C 1
ATOM 6203 O O . HIS B 1 239 ? -20.781 30.953 4.316 1 86.62 239 HIS B O 1
ATOM 6209 N N . ASP B 1 240 ? -20.031 32.469 2.848 1 89.81 240 ASP B N 1
ATOM 6210 C CA . ASP B 1 240 ? -18.641 32.062 2.992 1 89.81 240 ASP B CA 1
ATOM 6211 C C . ASP B 1 240 ? -18.188 32.156 4.445 1 89.81 240 ASP B C 1
ATOM 6213 O O . ASP B 1 240 ? -17.375 31.359 4.906 1 89.81 240 ASP B O 1
ATOM 6217 N N . THR B 1 241 ? -18.75 33.031 5.133 1 92.75 241 THR B N 1
ATOM 6218 C CA . THR B 1 241 ? -18.375 33.25 6.527 1 92.75 241 THR B CA 1
ATOM 6219 C C . THR B 1 241 ? -18.797 32.094 7.395 1 92.75 241 THR B C 1
ATOM 6221 O O . THR B 1 241 ? -18.141 31.766 8.383 1 92.75 241 THR B O 1
ATOM 6224 N N . ASP B 1 242 ? -19.891 31.438 6.98 1 94.94 242 ASP B N 1
ATOM 6225 C CA . ASP B 1 242 ? -20.344 30.266 7.723 1 94.94 242 ASP B CA 1
ATOM 6226 C C . ASP B 1 242 ? -19.375 29.094 7.551 1 94.94 242 ASP B C 1
ATOM 6228 O O . ASP B 1 242 ? -19.094 28.359 8.508 1 94.94 242 ASP B O 1
ATOM 6232 N N . ILE B 1 243 ? -18.875 28.984 6.406 1 95 243 ILE B N 1
ATOM 6233 C CA . ILE B 1 243 ? -17.938 27.922 6.113 1 95 243 ILE B CA 1
ATOM 6234 C C . ILE B 1 243 ? -16.625 28.156 6.863 1 95 243 ILE B C 1
ATOM 6236 O O . ILE B 1 243 ? -16.047 27.234 7.438 1 95 243 ILE B O 1
ATOM 6240 N N . ILE B 1 244 ? -16.188 29.391 6.852 1 95.69 244 ILE B N 1
ATOM 6241 C CA . ILE B 1 244 ? -14.953 29.766 7.547 1 95.69 244 ILE B CA 1
ATOM 6242 C C . ILE B 1 244 ? -15.125 29.531 9.047 1 95.69 244 ILE B C 1
ATOM 6244 O O . ILE B 1 244 ? -14.211 29.031 9.711 1 95.69 244 ILE B O 1
ATOM 6248 N N . ARG B 1 245 ? -16.297 29.906 9.562 1 97.06 245 ARG B N 1
ATOM 6249 C CA . ARG B 1 245 ? -16.547 29.688 10.984 1 97.06 245 ARG B CA 1
ATOM 6250 C C . ARG B 1 245 ? -16.562 28.203 11.32 1 97.06 245 ARG B C 1
ATOM 6252 O O . ARG B 1 245 ? -16 27.781 12.344 1 97.06 245 ARG B O 1
ATOM 6259 N N . ALA B 1 246 ? -17.234 27.406 10.5 1 97.88 246 ALA B N 1
ATOM 6260 C CA . ALA B 1 246 ? -17.234 25.969 10.711 1 97.88 246 ALA B CA 1
ATOM 6261 C C . ALA B 1 246 ? -15.82 25.406 10.703 1 97.88 246 ALA B C 1
ATOM 6263 O O . ALA B 1 246 ? -15.484 24.547 11.516 1 97.88 246 ALA B O 1
ATOM 6264 N N . ARG B 1 247 ? -15.023 25.891 9.828 1 97.5 247 ARG B N 1
ATOM 6265 C CA . ARG B 1 247 ? -13.625 25.469 9.742 1 97.5 247 ARG B CA 1
ATOM 6266 C C . ARG B 1 247 ? -12.867 25.844 11.016 1 97.5 247 ARG B C 1
ATOM 6268 O O . ARG B 1 247 ? -12.07 25.062 11.523 1 97.5 247 ARG B O 1
ATOM 6275 N N . SER B 1 248 ? -13.078 27.031 11.453 1 97.69 248 SER B N 1
ATOM 6276 C CA . SER B 1 248 ? -12.398 27.516 12.648 1 97.69 248 SER B CA 1
ATOM 6277 C C . SER B 1 248 ? -12.75 26.656 13.859 1 97.69 248 SER B C 1
ATOM 6279 O O . SER B 1 248 ? -11.883 26.359 14.695 1 97.69 248 SER B O 1
ATOM 6281 N N . LEU B 1 249 ? -14.023 26.266 13.984 1 98.38 249 LEU B N 1
ATOM 6282 C CA . LEU B 1 249 ? -14.445 25.422 15.094 1 98.38 249 LEU B CA 1
ATOM 6283 C C . LEU B 1 249 ? -13.844 24.031 14.984 1 98.38 249 LEU B C 1
ATOM 6285 O O . LEU B 1 249 ? -13.484 23.422 16 1 98.38 249 LEU B O 1
ATOM 6289 N N . ALA B 1 250 ? -13.758 23.5 13.789 1 98.5 250 ALA B N 1
ATOM 6290 C CA . ALA B 1 250 ? -13.109 22.219 13.555 1 98.5 250 ALA B CA 1
ATOM 6291 C C . ALA B 1 250 ? -11.633 22.266 13.938 1 98.5 250 ALA B C 1
ATOM 6293 O O . ALA B 1 250 ? -11.117 21.344 14.57 1 98.5 250 ALA B O 1
ATOM 6294 N N . ASP B 1 251 ? -10.961 23.359 13.531 1 98 251 ASP B N 1
ATOM 6295 C CA . ASP B 1 251 ? -9.547 23.547 13.852 1 98 251 ASP B CA 1
ATOM 6296 C C . ASP B 1 251 ? -9.336 23.625 15.367 1 98 251 ASP B C 1
ATOM 6298 O O . ASP B 1 251 ? -8.359 23.094 15.891 1 98 251 ASP B O 1
ATOM 6302 N N . GLN B 1 252 ? -10.203 24.328 16.016 1 96.81 252 GLN B N 1
ATOM 6303 C CA . GLN B 1 252 ? -10.133 24.438 17.469 1 96.81 252 GLN B CA 1
ATOM 6304 C C . GLN B 1 252 ? -10.266 23.062 18.125 1 96.81 252 GLN B C 1
ATOM 6306 O O . GLN B 1 252 ? -9.508 22.734 19.031 1 96.81 252 GLN B O 1
ATOM 6311 N N . TYR B 1 253 ? -11.195 22.312 17.656 1 97.5 253 TYR B N 1
ATOM 6312 C CA . TYR B 1 253 ? -11.398 20.969 18.203 1 97.5 253 TYR B CA 1
ATOM 6313 C C . TYR B 1 253 ? -10.156 20.109 18.016 1 97.5 253 TYR B C 1
ATOM 6315 O O . TYR B 1 253 ? -9.719 19.438 18.953 1 97.5 253 TYR B O 1
ATOM 6323 N N . LEU B 1 254 ? -9.602 20.109 16.812 1 97.5 254 LEU B N 1
ATOM 6324 C CA . LEU B 1 254 ? -8.438 19.297 16.516 1 97.5 254 LEU B CA 1
ATOM 6325 C C . LEU B 1 254 ? -7.227 19.75 17.312 1 97.5 254 LEU B C 1
ATOM 6327 O O . LEU B 1 254 ? -6.43 18.938 17.766 1 97.5 254 LEU B O 1
ATOM 6331 N N . TRP B 1 255 ? -7.109 21.062 17.438 1 96.12 255 TRP B N 1
ATOM 6332 C CA . TRP B 1 255 ? -5.992 21.578 18.234 1 96.12 255 TRP B CA 1
ATOM 6333 C C . TRP B 1 255 ? -6.098 21.125 19.688 1 96.12 255 TRP B C 1
ATOM 6335 O O . TRP B 1 255 ? -5.121 20.641 20.266 1 96.12 255 TRP B O 1
ATOM 6345 N N . ARG B 1 256 ? -7.25 21.172 20.25 1 95.12 256 ARG B N 1
ATOM 6346 C CA . ARG B 1 256 ? -7.449 20.859 21.656 1 95.12 256 ARG B CA 1
ATOM 6347 C C . ARG B 1 256 ? -7.254 19.375 21.922 1 95.12 256 ARG B C 1
ATOM 6349 O O . ARG B 1 256 ? -6.832 18.984 23.016 1 95.12 256 ARG B O 1
ATOM 6356 N N . THR B 1 257 ? -7.465 18.578 20.922 1 96.19 257 THR B N 1
ATOM 6357 C CA . THR B 1 257 ? -7.414 17.141 21.141 1 96.19 257 THR B CA 1
ATOM 6358 C C . THR B 1 257 ? -6.062 16.578 20.719 1 96.19 257 THR B C 1
ATOM 6360 O O . THR B 1 257 ? -5.75 15.414 21 1 96.19 257 THR B O 1
ATOM 6363 N N . ASN B 1 258 ? -5.184 17.406 20.047 1 96.88 258 ASN B N 1
ATOM 6364 C CA . ASN B 1 258 ? -3.939 16.844 19.531 1 96.88 258 ASN B CA 1
ATOM 6365 C C . ASN B 1 258 ? -2.725 17.625 20.016 1 96.88 258 ASN B C 1
ATOM 6367 O O . ASN B 1 258 ? -1.584 17.219 19.781 1 96.88 258 ASN B O 1
ATOM 6371 N N . SER B 1 259 ? -2.943 18.672 20.734 1 93.56 259 SER B N 1
ATOM 6372 C CA . SER B 1 259 ? -1.833 19.516 21.156 1 93.56 259 SER B CA 1
ATOM 6373 C C . SER B 1 259 ? -1.318 19.109 22.531 1 93.56 259 SER B C 1
ATOM 6375 O O . SER B 1 259 ? -2.008 18.422 23.266 1 93.56 259 SER B O 1
ATOM 6377 N N . GLN B 1 260 ? -0.115 19.531 22.734 1 85.62 260 GLN B N 1
ATOM 6378 C CA . GLN B 1 260 ? 0.488 19.344 24.047 1 85.62 260 GLN B CA 1
ATOM 6379 C C . GLN B 1 260 ? -0.208 20.188 25.109 1 85.62 260 GLN B C 1
ATOM 6381 O O . GLN B 1 260 ? -0.378 21.406 24.922 1 85.62 260 GLN B O 1
ATOM 6386 N N . GLN B 1 261 ? -0.835 19.5 26.016 1 72.81 261 GLN B N 1
ATOM 6387 C CA . GLN B 1 261 ? -1.549 20.219 27.062 1 72.81 261 GLN B CA 1
ATOM 6388 C C . GLN B 1 261 ? -0.638 20.5 28.266 1 72.81 261 GLN B C 1
ATOM 6390 O O . GLN B 1 261 ? 0.305 19.75 28.516 1 72.81 261 GLN B O 1
ATOM 6395 N N . SER B 1 262 ? -0.668 21.75 28.625 1 59.53 262 SER B N 1
ATOM 6396 C CA . SER B 1 262 ? 0.123 22.125 29.797 1 59.53 262 SER B CA 1
ATOM 6397 C C . SER B 1 262 ? -0.157 21.203 30.984 1 59.53 262 SER B C 1
ATOM 6399 O O . SER B 1 262 ? -1.279 20.719 31.141 1 59.53 262 SER B O 1
ATOM 6401 N N . ALA B 1 263 ? 0.89 20.562 31.422 1 50.31 263 ALA B N 1
ATOM 6402 C CA . ALA B 1 263 ? 0.868 19.703 32.594 1 50.31 263 ALA B CA 1
ATOM 6403 C C . ALA B 1 263 ? -0.114 20.219 33.656 1 50.31 263 ALA B C 1
ATOM 6405 O O . ALA B 1 263 ? -0.563 19.484 34.531 1 50.31 263 ALA B O 1
ATOM 6406 N N . SER B 1 264 ? -0.27 21.5 33.531 1 46.34 264 SER B N 1
ATOM 6407 C CA . SER B 1 264 ? -1.036 22.062 34.656 1 46.34 264 SER B CA 1
ATOM 6408 C C . SER B 1 264 ? -2.465 21.531 34.656 1 46.34 264 SER B C 1
ATOM 6410 O O . SER B 1 264 ? -3.191 21.719 35.625 1 46.34 264 SER B O 1
ATOM 6412 N N . SER B 1 265 ? -2.904 21.125 33.5 1 49.22 265 SER B N 1
ATOM 6413 C CA . SER B 1 265 ? -4.312 20.75 33.562 1 49.22 265 SER B CA 1
ATOM 6414 C C . SER B 1 265 ? -4.496 19.422 34.281 1 49.22 265 SER B C 1
ATOM 6416 O O . SER B 1 265 ? -5.625 19.031 34.594 1 49.22 265 SER B O 1
ATOM 6418 N N . GLY B 1 266 ? -3.482 18.953 34.969 1 49.19 266 GLY B N 1
ATOM 6419 C CA . GLY B 1 266 ? -3.582 17.875 35.938 1 49.19 266 GLY B CA 1
ATOM 6420 C C . GLY B 1 266 ? -3.945 16.547 35.344 1 49.19 266 GLY B C 1
ATOM 6421 O O . GLY B 1 266 ? -3.906 15.516 36 1 49.19 266 GLY B O 1
ATOM 6422 N N . SER B 1 267 ? -4.492 16.578 34.062 1 60.44 267 SER B N 1
ATOM 6423 C CA . SER B 1 267 ? -5.004 15.289 33.656 1 60.44 267 SER B CA 1
ATOM 6424 C C . SER B 1 267 ? -3.906 14.438 33 1 60.44 267 SER B C 1
ATOM 6426 O O . SER B 1 267 ? -3.219 14.883 32.094 1 60.44 267 SER B O 1
ATOM 6428 N N . MET B 1 268 ? -3.518 13.352 33.656 1 61.62 268 MET B N 1
ATOM 6429 C CA . MET B 1 268 ? -2.543 12.375 33.188 1 61.62 268 MET B CA 1
ATOM 6430 C C . MET B 1 268 ? -2.949 11.805 31.844 1 61.62 268 MET B C 1
ATOM 6432 O O . MET B 1 268 ? -2.098 11.359 31.078 1 61.62 268 MET B O 1
ATOM 6436 N N . ILE B 1 269 ? -4.102 12.031 31.484 1 65.44 269 ILE B N 1
ATOM 6437 C CA . ILE B 1 269 ? -4.609 11.445 30.25 1 65.44 269 ILE B CA 1
ATOM 6438 C C . ILE B 1 269 ? -4.328 12.383 29.078 1 65.44 269 ILE B C 1
ATOM 6440 O O . ILE B 1 269 ? -4.031 11.93 27.969 1 65.44 269 ILE B O 1
ATOM 6444 N N . GLY B 1 270 ? -4.188 13.547 29.406 1 75.88 270 GLY B N 1
ATOM 6445 C CA . GLY B 1 270 ? -3.98 14.555 28.375 1 75.88 270 GLY B CA 1
ATOM 6446 C C . GLY B 1 270 ? -2.588 14.516 27.766 1 75.88 270 GLY B C 1
ATOM 6447 O O . GLY B 1 270 ? -2.354 15.07 26.703 1 75.88 270 GLY B O 1
ATOM 6448 N N . VAL B 1 271 ? -1.74 13.727 28.422 1 79 271 VAL B N 1
ATOM 6449 C CA . VAL B 1 271 ? -0.353 13.648 27.969 1 79 271 VAL B CA 1
ATOM 6450 C C . VAL B 1 271 ? -0.273 12.875 26.656 1 79 271 VAL B C 1
ATOM 6452 O O . VAL B 1 271 ? 0.673 13.047 25.891 1 79 271 VAL B O 1
ATOM 6455 N N . ALA B 1 272 ? -1.31 12.148 26.297 1 91.5 272 ALA B N 1
ATOM 6456 C CA . ALA B 1 272 ? -1.313 11.305 25.109 1 91.5 272 ALA B CA 1
ATOM 6457 C C . ALA B 1 272 ? -1.832 12.07 23.891 1 91.5 272 ALA B C 1
ATOM 6459 O O . ALA B 1 272 ? -1.709 11.602 22.75 1 91.5 272 ALA B O 1
ATOM 6460 N N . SER B 1 273 ? -2.314 13.297 24.109 1 95 273 SER B N 1
ATOM 6461 C CA . SER B 1 273 ? -2.984 14.047 23.047 1 95 273 SER B CA 1
ATOM 6462 C C . SER B 1 273 ? -2.049 14.312 21.875 1 95 273 SER B C 1
ATOM 6464 O O . SER B 1 273 ? -2.438 14.148 20.719 1 95 273 SER B O 1
ATOM 6466 N N . PRO B 1 274 ? -0.779 14.602 22.188 1 96.69 274 PRO B N 1
ATOM 6467 C CA . PRO B 1 274 ? 0.094 14.93 21.047 1 96.69 274 PRO B CA 1
ATOM 6468 C C . PRO B 1 274 ? 0.801 13.703 20.484 1 96.69 274 PRO B C 1
ATOM 6470 O O . PRO B 1 274 ? 1.801 13.836 19.766 1 96.69 274 PRO B O 1
ATOM 6473 N N . ILE B 1 275 ? 0.318 12.492 20.688 1 97.62 275 ILE B N 1
ATOM 6474 C CA . ILE B 1 275 ? 1.013 11.25 20.375 1 97.62 275 ILE B CA 1
ATOM 6475 C C . ILE B 1 275 ? 1.239 11.148 18.875 1 97.62 275 ILE B C 1
ATOM 6477 O O . ILE B 1 275 ? 2.27 10.641 18.422 1 97.62 275 ILE B O 1
ATOM 6481 N N . ALA B 1 276 ? 0.297 11.641 18.078 1 98.19 276 ALA B N 1
ATOM 6482 C CA . ALA B 1 276 ? 0.425 11.57 16.625 1 98.19 276 ALA B CA 1
ATOM 6483 C C . ALA B 1 276 ? 1.618 12.383 16.141 1 98.19 276 ALA B C 1
ATOM 6485 O O . ALA B 1 276 ? 2.311 11.984 15.195 1 98.19 276 ALA B O 1
ATOM 6486 N N . GLY B 1 277 ? 1.831 13.523 16.75 1 98.12 277 GLY B N 1
ATOM 6487 C CA . GLY B 1 277 ? 2.979 14.344 16.406 1 98.12 277 GLY B CA 1
ATOM 6488 C C . GLY B 1 277 ? 4.293 13.773 16.906 1 98.12 277 GLY B C 1
ATOM 6489 O O . GLY B 1 277 ? 5.316 13.883 16.219 1 98.12 277 GLY B O 1
ATOM 6490 N N . GLN B 1 278 ? 4.246 13.148 18.047 1 97.94 278 GLN B N 1
ATOM 6491 C CA . GLN B 1 278 ? 5.441 12.555 18.641 1 97.94 278 GLN B CA 1
ATOM 6492 C C . GLN B 1 278 ? 5.938 11.375 17.812 1 97.94 278 GLN B C 1
ATOM 6494 O O . GLN B 1 278 ? 7.145 11.188 17.641 1 97.94 278 GLN B O 1
ATOM 6499 N N . THR B 1 279 ? 5.027 10.617 17.328 1 98.38 279 THR B N 1
ATOM 6500 C CA . THR B 1 279 ? 5.43 9.484 16.484 1 98.38 279 THR B CA 1
ATOM 6501 C C . THR B 1 279 ? 5.863 9.969 15.109 1 98.38 279 THR B C 1
ATOM 6503 O O . THR B 1 279 ? 6.754 9.375 14.492 1 98.38 279 THR B O 1
ATOM 6506 N N . LEU B 1 280 ? 5.203 11.008 14.578 1 98.56 280 LEU B N 1
ATOM 6507 C CA . LEU B 1 280 ? 5.656 11.57 13.312 1 98.56 280 LEU B CA 1
ATOM 6508 C C . LEU B 1 280 ? 7.074 12.125 13.438 1 98.56 280 LEU B C 1
ATOM 6510 O O . LEU B 1 280 ? 7.867 12.023 12.5 1 98.56 280 LEU B O 1
ATOM 6514 N N . ALA B 1 281 ? 7.402 12.688 14.578 1 98.31 281 ALA B N 1
ATOM 6515 C CA . ALA B 1 281 ? 8.773 13.133 14.844 1 98.31 281 ALA B CA 1
ATOM 6516 C C . ALA B 1 281 ? 9.75 11.961 14.773 1 98.31 281 ALA B C 1
ATOM 6518 O O . ALA B 1 281 ? 10.867 12.109 14.273 1 98.31 281 ALA B O 1
ATOM 6519 N N . SER B 1 282 ? 9.328 10.844 15.281 1 98.19 282 SER B N 1
ATOM 6520 C CA . SER B 1 282 ? 10.148 9.641 15.18 1 98.19 282 SER B CA 1
ATOM 6521 C C . SER B 1 282 ? 10.398 9.258 13.719 1 98.19 282 SER B C 1
ATOM 6523 O O . SER B 1 282 ? 11.492 8.812 13.375 1 98.19 282 SER B O 1
ATOM 6525 N N . SER B 1 283 ? 9.406 9.438 12.914 1 98.38 283 SER B N 1
ATOM 6526 C CA . SER B 1 283 ? 9.547 9.141 11.492 1 98.38 283 SER B CA 1
ATOM 6527 C C . SER B 1 283 ? 10.594 10.039 10.836 1 98.38 283 SER B C 1
ATOM 6529 O O . SER B 1 283 ? 11.375 9.586 10 1 98.38 283 SER B O 1
ATOM 6531 N N . ILE B 1 284 ? 10.555 11.266 11.188 1 98.56 284 ILE B N 1
ATOM 6532 C CA . ILE B 1 284 ? 11.523 12.219 10.656 1 98.56 284 ILE B CA 1
ATOM 6533 C C . ILE B 1 284 ? 12.938 11.789 11.055 1 98.56 284 ILE B C 1
ATOM 6535 O O . ILE B 1 284 ? 13.828 11.727 10.203 1 98.56 284 ILE B O 1
ATOM 6539 N N . LEU B 1 285 ? 13.102 11.445 12.328 1 97.75 285 LEU B N 1
ATOM 6540 C CA . LEU B 1 285 ? 14.406 11.031 12.844 1 97.75 285 LEU B CA 1
ATOM 6541 C C . LEU B 1 285 ? 14.891 9.766 12.141 1 97.75 285 LEU B C 1
ATOM 6543 O O . LEU B 1 285 ? 16.062 9.664 11.758 1 97.75 285 LEU B O 1
ATOM 6547 N N . GLU B 1 286 ? 13.992 8.859 11.969 1 96.88 286 GLU B N 1
ATOM 6548 C CA . GLU B 1 286 ? 14.359 7.594 11.336 1 96.88 286 GLU B CA 1
ATOM 6549 C C . GLU B 1 286 ? 14.805 7.809 9.891 1 96.88 286 GLU B C 1
ATOM 6551 O O . GLU B 1 286 ? 15.805 7.23 9.453 1 96.88 286 GLU B O 1
ATOM 6556 N N . ALA B 1 287 ? 14.07 8.609 9.188 1 97.69 287 ALA B N 1
ATOM 6557 C CA . ALA B 1 287 ? 14.398 8.867 7.793 1 97.69 287 ALA B CA 1
ATOM 6558 C C . ALA B 1 287 ? 15.773 9.516 7.664 1 97.69 287 ALA B C 1
ATOM 6560 O O . ALA B 1 287 ? 16.594 9.086 6.855 1 97.69 287 ALA B O 1
ATOM 6561 N N . PHE B 1 288 ? 16.062 10.523 8.438 1 98.19 288 PHE B N 1
A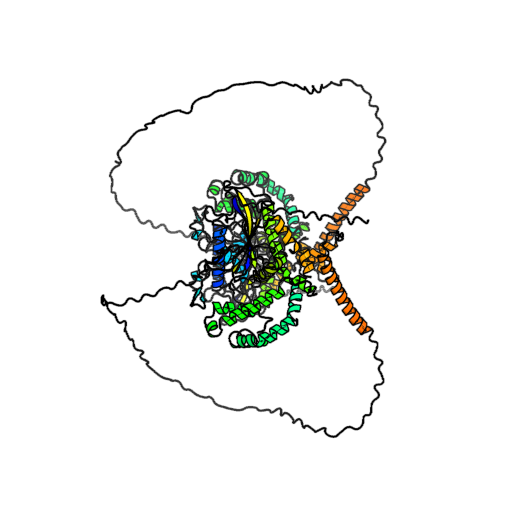TOM 6562 C CA . PHE B 1 288 ? 17.328 11.242 8.344 1 98.19 288 PHE B CA 1
ATOM 6563 C C . PHE B 1 288 ? 18.484 10.398 8.898 1 98.19 288 PHE B C 1
ATOM 6565 O O . PHE B 1 288 ? 19.594 10.43 8.367 1 98.19 288 PHE B O 1
ATOM 6572 N N . ASP B 1 289 ? 18.234 9.656 9.953 1 96.31 289 ASP B N 1
ATOM 6573 C CA . ASP B 1 289 ? 19.266 8.781 10.492 1 96.31 289 ASP B CA 1
ATOM 6574 C C . ASP B 1 289 ? 19.688 7.742 9.461 1 96.31 289 ASP B C 1
ATOM 6576 O O . ASP B 1 289 ? 20.891 7.469 9.312 1 96.31 289 ASP B O 1
ATOM 6580 N N . LEU B 1 290 ? 18.734 7.191 8.828 1 96.25 290 LEU B N 1
ATOM 6581 C CA . LEU B 1 290 ? 19.062 6.199 7.805 1 96.25 290 LEU B CA 1
ATOM 6582 C C . LEU B 1 290 ? 19.812 6.844 6.641 1 96.25 290 LEU B C 1
ATOM 6584 O O . LEU B 1 290 ? 20.703 6.234 6.062 1 96.25 290 LEU B O 1
ATOM 6588 N N . ASN B 1 291 ? 19.359 8.055 6.27 1 97.81 291 ASN B N 1
ATOM 6589 C CA . ASN B 1 291 ? 20.078 8.789 5.23 1 97.81 291 ASN B CA 1
ATOM 6590 C C . ASN B 1 291 ? 21.547 9.023 5.613 1 97.81 291 ASN B C 1
ATOM 6592 O O . ASN B 1 291 ? 22.438 8.82 4.797 1 97.81 291 ASN B O 1
ATOM 6596 N N . VAL B 1 292 ? 21.812 9.406 6.852 1 97.12 292 VAL B N 1
ATOM 6597 C CA . VAL B 1 292 ? 23.156 9.68 7.355 1 97.12 292 VAL B CA 1
ATOM 6598 C C . VAL B 1 292 ? 23.953 8.375 7.426 1 97.12 292 VAL B C 1
ATOM 6600 O O . VAL B 1 292 ? 25.109 8.328 6.996 1 97.12 292 VAL B O 1
ATOM 6603 N N . GLN B 1 293 ? 23.328 7.344 7.906 1 95.5 293 GLN B N 1
ATOM 6604 C CA . GLN B 1 293 ? 23.984 6.051 8.055 1 95.5 293 GLN B CA 1
ATOM 6605 C C . GLN B 1 293 ? 24.438 5.504 6.699 1 95.5 293 GLN B C 1
ATOM 6607 O O . GLN B 1 293 ? 25.484 4.879 6.594 1 95.5 293 GLN B O 1
ATOM 6612 N N . GLU B 1 294 ? 23.594 5.773 5.703 1 95.06 294 GLU B N 1
ATOM 6613 C CA . GLU B 1 294 ? 23.875 5.242 4.375 1 95.06 294 GLU B CA 1
ATOM 6614 C C . GLU B 1 294 ? 24.578 6.289 3.504 1 95.06 294 GLU B C 1
ATOM 6616 O O . GLU B 1 294 ? 24.656 6.133 2.285 1 95.06 294 GLU B O 1
ATOM 6621 N N . SER B 1 295 ? 25.016 7.363 4.07 1 95.75 295 SER B N 1
ATOM 6622 C CA . SER B 1 295 ? 25.781 8.422 3.422 1 95.75 295 SER B CA 1
ATOM 6623 C C . SER B 1 295 ? 25.062 8.969 2.201 1 95.75 295 SER B C 1
ATOM 6625 O O . SER B 1 295 ? 25.641 9.117 1.131 1 95.75 295 SER B O 1
ATOM 6627 N N . GLY B 1 296 ? 23.766 9.016 2.316 1 95 296 GLY B N 1
ATOM 6628 C CA . GLY B 1 296 ? 22.969 9.695 1.309 1 95 296 GLY B CA 1
ATOM 6629 C C . GLY B 1 296 ? 22.531 8.789 0.172 1 95 296 GLY B C 1
ATOM 6630 O O . GLY B 1 296 ? 21.984 9.258 -0.83 1 95 296 GLY B O 1
ATOM 6631 N N . THR B 1 297 ? 22.734 7.527 0.255 1 93.69 297 THR B N 1
ATOM 6632 C CA . THR B 1 297 ? 22.391 6.617 -0.832 1 93.69 297 THR B CA 1
ATOM 6633 C C . THR B 1 297 ? 20.969 6.117 -0.678 1 93.69 297 THR B C 1
ATOM 6635 O O . THR B 1 297 ? 20.375 5.586 -1.627 1 93.69 297 THR B O 1
ATOM 6638 N N . ARG B 1 298 ? 20.453 6.242 0.478 1 93.06 298 ARG B N 1
ATOM 6639 C CA . ARG B 1 298 ? 19.062 5.867 0.746 1 93.06 298 ARG B CA 1
ATOM 6640 C C . ARG B 1 298 ? 18.297 7.016 1.391 1 93.06 298 ARG B C 1
ATOM 6642 O O . ARG B 1 298 ? 18.906 8.008 1.809 1 93.06 298 ARG B O 1
ATOM 6649 N N . GLN B 1 299 ? 17.031 6.914 1.383 1 95.5 299 GLN B N 1
ATOM 6650 C CA . GLN B 1 299 ? 16.172 7.906 2.002 1 95.5 299 GLN B CA 1
ATOM 6651 C C . GLN B 1 299 ? 16.469 9.305 1.484 1 95.5 299 GLN B C 1
ATOM 6653 O O . GLN B 1 299 ? 16.594 10.25 2.268 1 95.5 299 GLN B O 1
ATOM 6658 N N . LYS B 1 300 ? 16.719 9.391 0.194 1 98.06 300 LYS B N 1
ATOM 6659 C CA . LYS B 1 300 ? 16.891 10.711 -0.4 1 98.06 300 LYS B CA 1
ATOM 6660 C C . LYS B 1 300 ? 15.609 11.531 -0.306 1 98.06 300 LYS B C 1
ATOM 6662 O O . LYS B 1 300 ? 15.648 12.734 -0.047 1 98.06 300 LYS B O 1
ATOM 6667 N N . MET B 1 301 ? 14.555 10.875 -0.554 1 98.56 301 MET B N 1
ATOM 6668 C CA . MET B 1 301 ? 13.242 11.484 -0.38 1 98.56 301 MET B CA 1
ATOM 6669 C C . MET B 1 301 ? 12.289 10.531 0.331 1 98.56 301 MET B C 1
ATOM 6671 O O . MET B 1 301 ? 12.078 9.398 -0.121 1 98.56 301 MET B O 1
ATOM 6675 N N . THR B 1 302 ? 11.805 10.945 1.471 1 98.75 302 THR B N 1
ATOM 6676 C CA . THR B 1 302 ? 10.812 10.195 2.229 1 98.75 302 THR B CA 1
ATOM 6677 C C . THR B 1 302 ? 9.477 10.93 2.27 1 98.75 302 THR B C 1
ATOM 6679 O O . THR B 1 302 ? 9.398 12.039 2.801 1 98.75 302 THR B O 1
ATOM 6682 N N . LEU B 1 303 ? 8.469 10.336 1.715 1 98.88 303 LEU B N 1
ATOM 6683 C CA . LEU B 1 303 ? 7.156 10.961 1.598 1 98.88 303 LEU B CA 1
ATOM 6684 C C . LEU B 1 303 ? 6.113 10.172 2.385 1 98.88 303 LEU B C 1
ATOM 6686 O O . LEU B 1 303 ? 5.863 9 2.096 1 98.88 303 LEU B O 1
ATOM 6690 N N . LEU B 1 304 ? 5.523 10.781 3.371 1 98.88 304 LEU B N 1
ATOM 6691 C CA . LEU B 1 304 ? 4.43 10.188 4.133 1 98.88 304 LEU B CA 1
ATOM 6692 C C . LEU B 1 304 ? 3.107 10.883 3.82 1 98.88 304 LEU B C 1
ATOM 6694 O O . LEU B 1 304 ? 3.066 12.109 3.666 1 98.88 304 LEU B O 1
ATOM 6698 N N . PHE B 1 305 ? 2.078 10.117 3.713 1 98.88 305 PHE B N 1
ATOM 6699 C CA . PHE B 1 305 ? 0.738 10.633 3.457 1 98.88 305 PHE B CA 1
ATOM 6700 C C . PHE B 1 305 ? -0.223 10.219 4.566 1 98.88 305 PHE B C 1
ATOM 6702 O O . PHE B 1 305 ? -0.25 9.047 4.965 1 98.88 305 PHE B O 1
ATOM 6709 N N . GLY B 1 306 ? -0.971 11.156 5.078 1 98.38 306 GLY B N 1
ATOM 6710 C CA . GLY B 1 306 ? -1.872 10.875 6.184 1 98.38 306 GLY B CA 1
ATOM 6711 C C . GLY B 1 306 ? -2.959 11.922 6.352 1 98.38 306 GLY B C 1
ATOM 6712 O O . GLY B 1 306 ? -3.283 12.641 5.402 1 98.38 306 GLY B O 1
ATOM 6713 N N . GLY B 1 307 ? -3.592 11.875 7.547 1 97.69 307 GLY B N 1
ATOM 6714 C CA . GLY B 1 307 ? -4.664 12.797 7.867 1 97.69 307 GLY B CA 1
ATOM 6715 C C . GLY B 1 307 ? -4.184 14.047 8.578 1 97.69 307 GLY B C 1
ATOM 6716 O O . GLY B 1 307 ? -2.992 14.367 8.547 1 97.69 307 GLY B O 1
ATOM 6717 N N . ASP B 1 308 ? -5.09 14.734 9.258 1 97.94 308 ASP B N 1
ATOM 6718 C CA . ASP B 1 308 ? -4.836 16.047 9.82 1 97.94 308 ASP B CA 1
ATOM 6719 C C . ASP B 1 308 ? -4.16 15.945 11.188 1 97.94 308 ASP B C 1
ATOM 6721 O O . ASP B 1 308 ? -3.367 16.812 11.562 1 97.94 308 ASP B O 1
ATOM 6725 N N . GLU B 1 309 ? -4.465 14.898 11.914 1 98.12 309 GLU B N 1
ATOM 6726 C CA . GLU B 1 309 ? -4.094 14.805 13.32 1 98.12 309 GLU B CA 1
ATOM 6727 C C . GLU B 1 309 ? -2.58 14.828 13.5 1 98.12 309 GLU B C 1
ATOM 6729 O O . GLU B 1 309 ? -2.055 15.57 14.328 1 98.12 309 GLU B O 1
ATOM 6734 N N . PRO B 1 310 ? -1.854 14.055 12.648 1 98.38 310 PRO B N 1
ATOM 6735 C CA . PRO B 1 310 ? -0.399 14.086 12.82 1 98.38 310 PRO B CA 1
ATOM 6736 C C . PRO B 1 310 ? 0.201 15.461 12.547 1 98.38 310 PRO B C 1
ATOM 6738 O O . PRO B 1 310 ? 1.111 15.898 13.258 1 98.38 310 PRO B O 1
ATOM 6741 N N . ALA B 1 311 ? -0.298 16.141 11.602 1 97.75 311 ALA B N 1
ATOM 6742 C CA . ALA B 1 311 ? 0.228 17.453 11.258 1 97.75 311 ALA B CA 1
ATOM 6743 C C . ALA B 1 311 ? -0.019 18.469 12.383 1 97.75 311 ALA B C 1
ATOM 6745 O O . ALA B 1 311 ? 0.892 19.188 12.781 1 97.75 311 ALA B O 1
ATOM 6746 N N . VAL B 1 312 ? -1.262 18.484 12.883 1 97.44 312 VAL B N 1
ATOM 6747 C CA . VAL B 1 312 ? -1.618 19.406 13.953 1 97.44 312 VAL B CA 1
ATOM 6748 C C . VAL B 1 312 ? -0.802 19.094 15.203 1 97.44 312 VAL B C 1
ATOM 6750 O O . VAL B 1 312 ? -0.28 20 15.859 1 97.44 312 VAL B O 1
ATOM 6753 N N . ALA B 1 313 ? -0.691 17.828 15.5 1 97.75 313 ALA B N 1
ATOM 6754 C CA . ALA B 1 313 ? 0.057 17.391 16.672 1 97.75 313 ALA B CA 1
ATOM 6755 C C . ALA B 1 313 ? 1.535 17.75 16.547 1 97.75 313 ALA B C 1
ATOM 6757 O O . ALA B 1 313 ? 2.162 18.188 17.516 1 97.75 313 ALA B O 1
ATOM 6758 N N . LEU B 1 314 ? 2.086 17.578 15.352 1 97.38 314 LEU B N 1
ATOM 6759 C CA . LEU B 1 314 ? 3.492 17.906 15.133 1 97.38 314 LEU B CA 1
ATOM 6760 C C . LEU B 1 314 ? 3.74 19.406 15.289 1 97.38 314 LEU B C 1
ATOM 6762 O O . LEU B 1 314 ? 4.754 19.812 15.859 1 97.38 314 LEU B O 1
ATOM 6766 N N . SER B 1 315 ? 2.869 20.203 14.781 1 95.5 315 SER B N 1
ATOM 6767 C CA . SER B 1 315 ? 2.986 21.641 14.938 1 95.5 315 SER B CA 1
ATOM 6768 C C . SER B 1 315 ? 3.061 22.031 16.406 1 95.5 315 SER B C 1
ATOM 6770 O O . SER B 1 315 ? 3.785 22.969 16.781 1 95.5 315 SER B O 1
ATOM 6772 N N . SER B 1 316 ? 2.312 21.344 17.172 1 94.19 316 SER B N 1
ATOM 6773 C CA . SER B 1 316 ? 2.264 21.641 18.609 1 94.19 316 SER B CA 1
ATOM 6774 C C . SER B 1 316 ? 3.582 21.281 19.281 1 94.19 316 SER B C 1
ATOM 6776 O O . SER B 1 316 ? 4.18 22.109 19.969 1 94.19 316 SER B O 1
ATOM 6778 N N . VAL B 1 317 ? 4.098 20.062 19.047 1 94 317 VAL B N 1
ATOM 6779 C CA . VAL B 1 317 ? 5.254 19.578 19.797 1 94 317 VAL B CA 1
ATOM 6780 C C . VAL B 1 317 ? 6.523 20.25 19.281 1 94 317 VAL B C 1
ATOM 6782 O O . VAL B 1 317 ? 7.512 20.359 20 1 94 317 VAL B O 1
ATOM 6785 N N . MET B 1 318 ? 6.484 20.781 18.078 1 93.38 318 MET B N 1
ATOM 6786 C CA . MET B 1 318 ? 7.656 21.438 17.5 1 93.38 318 MET B CA 1
ATOM 6787 C C . MET B 1 318 ? 7.676 22.922 17.844 1 93.38 318 MET B C 1
ATOM 6789 O O . MET B 1 318 ? 8.625 23.625 17.5 1 93.38 318 MET B O 1
ATOM 6793 N N . GLY B 1 319 ? 6.664 23.359 18.438 1 89.38 319 GLY B N 1
ATOM 6794 C CA . GLY B 1 319 ? 6.598 24.75 18.828 1 89.38 319 GLY B CA 1
ATOM 6795 C C . GLY B 1 319 ? 6.336 25.688 17.656 1 89.38 319 GLY B C 1
ATOM 6796 O O . GLY B 1 319 ? 6.703 26.859 17.703 1 89.38 319 GLY B O 1
ATOM 6797 N N . LEU B 1 320 ? 5.785 25.188 16.641 1 90.75 320 LEU B N 1
ATOM 6798 C CA . LEU B 1 320 ? 5.473 26 15.469 1 90.75 320 LEU B CA 1
ATOM 6799 C C . LEU B 1 320 ? 4.297 26.938 15.766 1 90.75 320 LEU B C 1
ATOM 6801 O O . LEU B 1 320 ? 4.301 28.094 15.352 1 90.75 320 LEU B O 1
ATOM 6805 N N . ALA B 1 321 ? 3.297 26.344 16.406 1 86.88 321 ALA B N 1
ATOM 6806 C CA . ALA B 1 321 ? 2.137 27.141 16.781 1 86.88 321 ALA B CA 1
ATOM 6807 C C . ALA B 1 321 ? 2.477 28.094 17.922 1 86.88 321 ALA B C 1
ATOM 6809 O O . ALA B 1 321 ? 2.885 27.672 19 1 86.88 321 ALA B O 1
ATOM 6810 N N . SER B 1 322 ? 2.426 29.344 17.625 1 83.94 322 SER B N 1
ATOM 6811 C CA . SER B 1 322 ? 2.715 30.375 18.609 1 83.94 322 SER B CA 1
ATOM 6812 C C . SER B 1 322 ? 1.917 31.641 18.312 1 83.94 322 SER B C 1
ATOM 6814 O O . SER B 1 322 ? 1.211 31.719 17.312 1 83.94 322 SER B O 1
ATOM 6816 N N . GLN B 1 323 ? 2.066 32.594 19.25 1 83.69 323 GLN B N 1
ATOM 6817 C CA . GLN B 1 323 ? 1.368 33.844 19.062 1 83.69 323 GLN B CA 1
ATOM 6818 C C . GLN B 1 323 ? 1.867 34.562 17.812 1 83.69 323 GLN B C 1
ATOM 6820 O O . GLN B 1 323 ? 1.104 35.281 17.156 1 83.69 323 GLN B O 1
ATOM 6825 N N . HIS B 1 324 ? 3.115 34.25 17.453 1 82.62 324 HIS B N 1
ATOM 6826 C CA . HIS B 1 324 ? 3.711 34.906 16.297 1 82.62 324 HIS B CA 1
ATOM 6827 C C . HIS B 1 324 ? 3.383 34.125 15.016 1 82.62 324 HIS B C 1
ATOM 6829 O O . HIS B 1 324 ? 3.555 34.656 13.914 1 82.62 324 HIS B O 1
ATOM 6835 N N . GLN B 1 325 ? 2.898 32.938 15.211 1 88 325 GLN B N 1
ATOM 6836 C CA . GLN B 1 325 ? 2.535 32.094 14.07 1 88 325 GLN B CA 1
ATOM 6837 C C . GLN B 1 325 ? 1.208 31.391 14.312 1 88 325 GLN B C 1
ATOM 6839 O O . GLN B 1 325 ? 1.157 30.156 14.344 1 88 325 GLN B O 1
ATOM 6844 N N . PRO B 1 326 ? 0.129 32.094 14.328 1 89.38 326 PRO B N 1
ATOM 6845 C CA . PRO B 1 326 ? -1.162 31.531 14.711 1 89.38 326 PRO B CA 1
ATOM 6846 C C . PRO B 1 326 ? -1.717 30.578 13.664 1 89.38 326 PRO B C 1
ATOM 6848 O O . PRO B 1 326 ? -2.604 29.766 13.961 1 89.38 326 PRO B O 1
ATOM 6851 N N . ASN B 1 327 ? -1.192 30.625 12.477 1 89.44 327 ASN B N 1
ATOM 6852 C CA . ASN B 1 327 ? -1.699 29.766 11.406 1 89.44 327 ASN B CA 1
ATOM 6853 C C . ASN B 1 327 ? -1.444 28.297 11.711 1 89.44 327 ASN B C 1
ATOM 6855 O O . ASN B 1 327 ? -2.158 27.422 11.211 1 89.44 327 ASN B O 1
ATOM 6859 N N . PHE B 1 328 ? -0.506 28.031 12.539 1 92.94 328 PHE B N 1
ATOM 6860 C CA . PHE B 1 328 ? -0.106 26.656 12.805 1 92.94 328 PHE B CA 1
ATOM 6861 C C . PHE B 1 328 ? -1.05 26 13.805 1 92.94 328 PHE B C 1
ATOM 6863 O O . PHE B 1 328 ? -0.951 24.812 14.07 1 92.94 328 PHE B O 1
ATOM 6870 N N . TYR B 1 329 ? -2.061 26.797 14.32 1 93.69 329 TYR B N 1
ATOM 6871 C CA . TYR B 1 329 ? -3.096 26.219 15.172 1 93.69 329 TYR B CA 1
ATOM 6872 C C . TYR B 1 329 ? -4.156 25.516 14.336 1 93.69 329 TYR B C 1
ATOM 6874 O O . TYR B 1 329 ? -4.98 24.766 14.867 1 93.69 329 TYR B O 1
ATOM 6882 N N . SER B 1 330 ? -4.09 25.734 13.062 1 95 330 SER B N 1
ATOM 6883 C CA . SER B 1 330 ? -5.117 25.234 12.156 1 95 330 SER B CA 1
ATOM 6884 C C . SER B 1 330 ? -4.605 24.047 11.344 1 95 330 SER B C 1
ATOM 6886 O O . SER B 1 330 ? -3.395 23.828 11.242 1 95 330 SER B O 1
ATOM 6888 N N . ARG B 1 331 ? -5.504 23.297 10.773 1 96.56 331 ARG B N 1
ATOM 6889 C CA . ARG B 1 331 ? -5.168 22.219 9.859 1 96.56 331 ARG B CA 1
ATOM 6890 C C . ARG B 1 331 ? -4.52 22.75 8.586 1 96.56 331 ARG B C 1
ATOM 6892 O O . ARG B 1 331 ? -4.758 23.891 8.195 1 96.56 331 ARG B O 1
ATOM 6899 N N . LEU B 1 332 ? -3.719 21.922 7.992 1 96.12 332 LEU B N 1
ATOM 6900 C CA . LEU B 1 332 ? -3.207 22.219 6.66 1 96.12 332 LEU B CA 1
ATOM 6901 C C . LEU B 1 332 ? -4.332 22.219 5.633 1 96.12 332 LEU B C 1
ATOM 6903 O O . LEU B 1 332 ? -5.352 21.547 5.828 1 96.12 332 LEU B O 1
ATOM 6907 N N . VAL B 1 333 ? -4.133 23.016 4.609 1 95.25 333 VAL B N 1
ATOM 6908 C CA . VAL B 1 333 ? -5.051 22.891 3.482 1 95.25 333 VAL B CA 1
ATOM 6909 C C . VAL B 1 333 ? -4.914 21.516 2.855 1 95.25 333 VAL B C 1
ATOM 6911 O O . VAL B 1 333 ? -3.881 20.859 3.006 1 95.25 333 VAL B O 1
ATOM 6914 N N . ARG B 1 334 ? -5.949 21.078 2.189 1 96.62 334 ARG B N 1
ATOM 6915 C CA . ARG B 1 334 ? -5.875 19.797 1.496 1 96.62 334 ARG B CA 1
ATOM 6916 C C . ARG B 1 334 ? -4.707 19.766 0.52 1 96.62 334 ARG B C 1
ATOM 6918 O O . ARG B 1 334 ? -4.523 20.703 -0.268 1 96.62 334 ARG B O 1
ATOM 6925 N N . GLY B 1 335 ? -3.877 18.688 0.632 1 96.62 335 GLY B N 1
ATOM 6926 C CA . GLY B 1 335 ? -2.699 18.562 -0.211 1 96.62 335 GLY B CA 1
ATOM 6927 C C . GLY B 1 335 ? -1.5 19.328 0.326 1 96.62 335 GLY B C 1
ATOM 6928 O O . GLY B 1 335 ? -0.425 19.297 -0.278 1 96.62 335 GLY B O 1
ATOM 6929 N N . GLY B 1 336 ? -1.678 20.016 1.466 1 97.31 336 GLY B N 1
ATOM 6930 C CA . GLY B 1 336 ? -0.571 20.719 2.094 1 97.31 336 GLY B CA 1
ATOM 6931 C C . GLY B 1 336 ? 0.469 19.781 2.686 1 97.31 336 GLY B C 1
ATOM 6932 O O . GLY B 1 336 ? 0.166 18.641 3.014 1 97.31 336 GLY B O 1
ATOM 6933 N N . SER B 1 337 ? 1.776 20.344 2.824 1 98.19 337 SER B N 1
ATOM 6934 C CA . SER B 1 337 ? 2.865 19.484 3.262 1 98.19 337 SER B CA 1
ATOM 6935 C C . SER B 1 337 ? 3.773 20.188 4.258 1 98.19 337 SER B C 1
ATOM 6937 O O . SER B 1 337 ? 4.062 21.375 4.102 1 98.19 337 SER B O 1
ATOM 6939 N N . PHE B 1 338 ? 4.117 19.453 5.344 1 98.25 338 PHE B N 1
ATOM 6940 C CA . PHE B 1 338 ? 5.309 19.781 6.117 1 98.25 338 PHE B CA 1
ATOM 6941 C C . PHE B 1 338 ? 6.555 19.188 5.469 1 98.25 338 PHE B C 1
ATOM 6943 O O . PHE B 1 338 ? 6.594 17.984 5.164 1 98.25 338 PHE B O 1
ATOM 6950 N N . VAL B 1 339 ? 7.574 20.047 5.273 1 98.5 339 VAL B N 1
ATOM 6951 C CA . VAL B 1 339 ? 8.773 19.594 4.574 1 98.5 339 VAL B CA 1
ATOM 6952 C C . VAL B 1 339 ? 10.008 19.875 5.43 1 98.5 339 VAL B C 1
ATOM 6954 O O . VAL B 1 339 ? 10.172 20.969 5.957 1 98.5 339 VAL B O 1
ATOM 6957 N N . PHE B 1 340 ? 10.828 18.844 5.605 1 98.5 340 PHE B N 1
ATOM 6958 C CA . PHE B 1 340 ? 12.125 18.953 6.262 1 98.5 340 PHE B CA 1
ATOM 6959 C C . PHE B 1 340 ? 13.258 18.641 5.293 1 98.5 340 PHE B C 1
ATOM 6961 O O . PHE B 1 340 ? 13.227 17.594 4.625 1 98.5 340 PHE B O 1
ATOM 6968 N N . GLU B 1 341 ? 14.242 19.531 5.25 1 98 341 GLU B N 1
ATOM 6969 C CA . GLU B 1 341 ? 15.398 19.344 4.383 1 98 341 GLU B CA 1
ATOM 6970 C C . GLU B 1 341 ? 16.656 19.078 5.199 1 98 341 GLU B C 1
ATOM 6972 O O . GLU B 1 341 ? 16.922 19.766 6.191 1 98 341 GLU B O 1
ATOM 6977 N N . LEU B 1 342 ? 17.359 18.062 4.863 1 98.19 342 LEU B N 1
ATOM 6978 C CA . LEU B 1 342 ? 18.703 17.781 5.355 1 98.19 342 LEU B CA 1
ATOM 6979 C C . LEU B 1 342 ? 19.75 18.266 4.359 1 98.19 342 LEU B C 1
ATOM 6981 O O . LEU B 1 342 ? 19.812 17.781 3.225 1 98.19 342 LEU B O 1
ATOM 6985 N N . TYR B 1 343 ? 20.547 19.25 4.754 1 96.62 343 TYR B N 1
ATOM 6986 C CA . TYR B 1 343 ? 21.438 19.859 3.777 1 96.62 343 TYR B CA 1
ATOM 6987 C C . TYR B 1 343 ? 22.766 20.25 4.422 1 96.62 343 TYR B C 1
ATOM 6989 O O . TYR B 1 343 ? 22.938 20.109 5.633 1 96.62 343 TYR B O 1
ATOM 6997 N N . SER B 1 344 ? 23.734 20.641 3.588 1 95.69 344 SER B N 1
ATOM 6998 C CA . SER B 1 344 ? 25.047 21.109 4.016 1 95.69 344 SER B CA 1
ATOM 6999 C C . SER B 1 344 ? 25.469 22.344 3.232 1 95.69 344 SER B C 1
ATOM 7001 O O . SER B 1 344 ? 24.828 22.703 2.242 1 95.69 344 SER B O 1
ATOM 7003 N N . PHE B 1 345 ? 26.438 22.984 3.791 1 92.75 345 PHE B N 1
ATOM 7004 C CA . PHE B 1 345 ? 27.109 24.078 3.086 1 92.75 345 PHE B CA 1
ATOM 7005 C C . PHE B 1 345 ? 28.422 23.594 2.48 1 92.75 345 PHE B C 1
ATOM 7007 O O . PHE B 1 345 ? 29.281 23.031 3.184 1 92.75 345 PHE B O 1
ATOM 7014 N N . GLU B 1 346 ? 28.422 23.719 1.184 1 89.19 346 GLU B N 1
ATOM 7015 C CA . GLU B 1 346 ? 29.625 23.297 0.469 1 89.19 346 GLU B CA 1
ATOM 7016 C C . GLU B 1 346 ? 30.234 24.453 -0.326 1 89.19 346 GLU B C 1
ATOM 7018 O O . GLU B 1 346 ? 29.547 25.438 -0.625 1 89.19 346 GLU B O 1
ATOM 7023 N N . LYS B 1 347 ? 31.516 24.281 -0.626 1 85.19 347 LYS B N 1
ATOM 7024 C CA . LYS B 1 347 ? 32.156 25.266 -1.484 1 85.19 347 LYS B CA 1
ATOM 7025 C C . LYS B 1 347 ? 31.594 25.219 -2.898 1 85.19 347 LYS B C 1
ATOM 7027 O O . LYS B 1 347 ? 31.328 24.141 -3.438 1 85.19 347 LYS B O 1
ATOM 7032 N N . ARG B 1 348 ? 31.422 26.344 -3.418 1 82.06 348 ARG B N 1
ATOM 7033 C CA . ARG B 1 348 ? 30.828 26.453 -4.754 1 82.06 348 ARG B CA 1
ATOM 7034 C C . ARG B 1 348 ? 31.703 25.75 -5.789 1 82.06 348 ARG B C 1
ATOM 7036 O O . ARG B 1 348 ? 31.203 25.219 -6.781 1 82.06 348 ARG B O 1
ATOM 7043 N N . SER B 1 349 ? 32.938 25.656 -5.492 1 78.44 349 SER B N 1
ATOM 7044 C CA . SER B 1 349 ? 33.906 25.047 -6.422 1 78.44 349 SER B CA 1
ATOM 7045 C C . SER B 1 349 ? 33.781 23.531 -6.41 1 78.44 349 SER B C 1
ATOM 7047 O O . SER B 1 349 ? 34.25 22.859 -7.34 1 78.44 349 SER B O 1
ATOM 7049 N N . ASN B 1 350 ? 33.188 23.031 -5.355 1 78.06 350 ASN B N 1
ATOM 7050 C CA . ASN B 1 350 ? 33.031 21.578 -5.25 1 78.06 350 ASN B CA 1
ATOM 7051 C C . ASN B 1 350 ? 31.734 21.109 -5.871 1 78.06 350 ASN B C 1
ATOM 7053 O O . ASN B 1 350 ? 30.719 21.016 -5.18 1 78.06 350 ASN B O 1
ATOM 7057 N N . LEU B 1 351 ? 31.844 20.781 -7.164 1 71.31 351 LEU B N 1
ATOM 7058 C CA . LEU B 1 351 ? 30.641 20.438 -7.91 1 71.31 351 LEU B CA 1
ATOM 7059 C C . LEU B 1 351 ? 30.094 19.078 -7.48 1 71.31 351 LEU B C 1
ATOM 7061 O O . LEU B 1 351 ? 28.891 18.812 -7.582 1 71.31 351 LEU B O 1
ATOM 7065 N N . TYR B 1 352 ? 31.031 18.219 -7.07 1 74.31 352 TYR B N 1
ATOM 7066 C CA . TYR B 1 352 ? 30.625 16.891 -6.656 1 74.31 352 TYR B CA 1
ATOM 7067 C C . TYR B 1 352 ? 31.109 16.578 -5.25 1 74.31 352 TYR B C 1
ATOM 7069 O O . TYR B 1 352 ? 32 15.734 -5.07 1 74.31 352 TYR B O 1
ATOM 7077 N N . PRO B 1 353 ? 30.438 17.188 -4.352 1 78.75 353 PRO B N 1
ATOM 7078 C CA . PRO B 1 353 ? 30.938 16.984 -2.986 1 78.75 353 PRO B CA 1
ATOM 7079 C C . PRO B 1 353 ? 30.609 15.586 -2.451 1 78.75 353 PRO B C 1
ATOM 7081 O O . PRO B 1 353 ? 29.609 14.984 -2.846 1 78.75 353 PRO B O 1
ATOM 7084 N N . SER B 1 354 ? 31.484 15.117 -1.619 1 89.75 354 SER B N 1
ATOM 7085 C CA . SER B 1 354 ? 31.219 13.898 -0.869 1 89.75 354 SER B CA 1
ATOM 7086 C C . SER B 1 354 ? 30.203 14.141 0.235 1 89.75 354 SER B C 1
ATOM 7088 O O . SER B 1 354 ? 29.969 15.281 0.635 1 89.75 354 SER B O 1
ATOM 7090 N N . TYR B 1 355 ? 29.516 13.148 0.637 1 94.81 355 TYR B N 1
ATOM 7091 C CA . TYR B 1 355 ? 28.562 13.273 1.728 1 94.81 355 TYR B CA 1
ATOM 7092 C C . TYR B 1 355 ? 29.219 13.836 2.977 1 94.81 355 TYR B C 1
ATOM 7094 O O . TYR B 1 355 ? 30.266 13.344 3.41 1 94.81 355 TYR B O 1
ATOM 7102 N N . PRO B 1 356 ? 28.688 14.742 3.57 1 94.62 356 PRO B N 1
ATOM 7103 C CA . PRO B 1 356 ? 29.328 15.438 4.691 1 94.62 356 PRO B CA 1
ATOM 7104 C C . PRO B 1 356 ? 29.25 14.641 5.996 1 94.62 356 PRO B C 1
ATOM 7106 O O . PRO B 1 356 ? 28.406 13.766 6.141 1 94.62 356 PRO B O 1
ATOM 7109 N N . GLY B 1 357 ? 30.141 14.984 6.879 1 94.56 357 GLY B N 1
ATOM 7110 C CA . GLY B 1 357 ? 30.016 14.461 8.227 1 94.56 357 GLY B CA 1
ATOM 7111 C C . GLY B 1 357 ? 28.781 14.977 8.953 1 94.56 357 GLY B C 1
ATOM 7112 O O . GLY B 1 357 ? 28.234 16.016 8.602 1 94.56 357 GLY B O 1
ATOM 7113 N N . ILE B 1 358 ? 28.406 14.336 9.969 1 95.19 358 ILE B N 1
ATOM 7114 C CA . ILE B 1 358 ? 27.172 14.602 10.688 1 95.19 358 ILE B CA 1
ATOM 7115 C C . ILE B 1 358 ? 27.188 16.016 11.258 1 95.19 358 ILE B C 1
ATOM 7117 O O . ILE B 1 358 ? 26.156 16.688 11.32 1 95.19 358 ILE B O 1
ATOM 7121 N N . ASP B 1 359 ? 28.328 16.578 11.609 1 94.19 359 ASP B N 1
ATOM 7122 C CA . ASP B 1 359 ? 28.469 17.891 12.234 1 94.19 359 ASP B CA 1
ATOM 7123 C C . ASP B 1 359 ? 28.312 19.016 11.203 1 94.19 359 ASP B C 1
ATOM 7125 O O . ASP B 1 359 ? 28.141 20.172 11.562 1 94.19 359 ASP B O 1
ATOM 7129 N N . ASN B 1 360 ? 28.344 18.656 9.992 1 95.25 360 ASN B N 1
ATOM 7130 C CA . ASN B 1 360 ? 28.219 19.656 8.922 1 95.25 360 ASN B CA 1
ATOM 7131 C C . ASN B 1 360 ? 26.828 19.609 8.273 1 95.25 360 ASN B C 1
ATOM 7133 O O . ASN B 1 360 ? 26.625 20.219 7.223 1 95.25 360 ASN B O 1
ATOM 7137 N N . LEU B 1 361 ? 26 18.828 8.867 1 97.25 361 LEU B N 1
ATOM 7138 C CA . LEU B 1 361 ? 24.641 18.719 8.359 1 97.25 361 LEU B CA 1
ATOM 7139 C C . LEU B 1 361 ? 23.703 19.656 9.117 1 97.25 361 LEU B C 1
ATOM 7141 O O . LEU B 1 361 ? 23.859 19.859 10.328 1 97.25 361 LEU B O 1
ATOM 7145 N N . TYR B 1 362 ? 22.734 20.203 8.359 1 96.31 362 TYR B N 1
ATOM 7146 C CA . TYR B 1 362 ? 21.734 21.109 8.891 1 96.31 362 TYR B CA 1
ATOM 7147 C C . TYR B 1 362 ? 20.328 20.688 8.477 1 96.31 362 TYR B C 1
ATOM 7149 O O . TYR B 1 362 ? 20.172 19.922 7.52 1 96.31 362 TYR B O 1
ATOM 7157 N N . VAL B 1 363 ? 19.312 21.109 9.258 1 97.5 363 VAL B N 1
ATOM 7158 C CA . VAL B 1 363 ? 17.922 20.828 8.922 1 97.5 363 VAL B CA 1
ATOM 7159 C C . VAL B 1 363 ? 17.141 22.141 8.859 1 97.5 363 VAL B C 1
ATOM 7161 O O . VAL B 1 363 ? 17.359 23.047 9.664 1 97.5 363 VAL B O 1
ATOM 7164 N N . ARG B 1 364 ? 16.297 22.25 7.887 1 96.31 364 ARG B N 1
ATOM 7165 C CA . ARG B 1 364 ? 15.352 23.375 7.824 1 96.31 364 ARG B CA 1
ATOM 7166 C C . ARG B 1 364 ? 13.93 22.875 7.578 1 96.31 364 ARG B C 1
ATOM 7168 O O . ARG B 1 364 ? 13.727 21.859 6.914 1 96.31 364 ARG B O 1
ATOM 7175 N N . PHE B 1 365 ? 13 23.625 8.195 1 96.88 365 PHE B N 1
ATOM 7176 C CA . PHE B 1 365 ? 11.578 23.344 8.031 1 96.88 365 PHE B CA 1
ATOM 7177 C C . PHE B 1 365 ? 10.953 24.281 7 1 96.88 365 PHE B C 1
ATOM 7179 O O . PHE B 1 365 ? 11.188 25.484 7.031 1 96.88 365 PHE B O 1
ATOM 7186 N N . LEU B 1 366 ? 10.172 23.672 6.07 1 96.81 366 LEU B N 1
ATOM 7187 C CA . LEU B 1 366 ? 9.414 24.438 5.078 1 96.81 366 LEU B CA 1
ATOM 7188 C C . LEU B 1 366 ? 7.945 24.031 5.094 1 96.81 366 LEU B C 1
ATOM 7190 O O . LEU B 1 366 ? 7.617 22.859 5.277 1 96.81 366 LEU B O 1
ATOM 7194 N N . LEU B 1 367 ? 7.109 24.984 4.945 1 96.19 367 LEU B N 1
ATOM 7195 C CA . LEU B 1 367 ? 5.68 24.766 4.77 1 96.19 367 LEU B CA 1
ATOM 7196 C C . LEU B 1 367 ? 5.27 24.969 3.316 1 96.19 367 LEU B C 1
ATOM 7198 O O . LEU B 1 367 ? 5.559 26.016 2.73 1 96.19 367 LEU B O 1
ATOM 7202 N N . HIS B 1 368 ? 4.789 23.969 2.705 1 96.81 368 HIS B N 1
ATOM 7203 C CA . HIS B 1 368 ? 4.117 24.062 1.414 1 96.81 368 HIS B CA 1
ATOM 7204 C C . HIS B 1 368 ? 2.611 23.859 1.561 1 96.81 368 HIS B C 1
ATOM 7206 O O . HIS B 1 368 ? 2.109 22.75 1.413 1 96.81 368 HIS B O 1
ATOM 7212 N N . ASN B 1 369 ? 1.879 24.891 1.75 1 92.5 369 ASN B N 1
ATOM 7213 C CA . ASN B 1 369 ? 0.472 24.812 2.127 1 92.5 369 ASN B CA 1
ATOM 7214 C C . ASN B 1 369 ? -0.438 25.328 1.016 1 92.5 369 ASN B C 1
ATOM 7216 O O . ASN B 1 369 ? -1.171 26.297 1.208 1 92.5 369 ASN B O 1
ATOM 7220 N N . GLY B 1 370 ? -0.419 24.703 -0.013 1 84.81 370 GLY B N 1
ATOM 7221 C CA . GLY B 1 370 ? -1.241 25.031 -1.17 1 84.81 370 GLY B CA 1
ATOM 7222 C C . GLY B 1 370 ? -0.993 24.109 -2.35 1 84.81 370 GLY B C 1
ATOM 7223 O O . GLY B 1 370 ? -0.118 23.234 -2.293 1 84.81 370 GLY B O 1
ATOM 7224 N N . THR B 1 371 ? -1.874 24.344 -3.381 1 79.12 371 THR B N 1
ATOM 7225 C CA . THR B 1 371 ? -1.764 23.453 -4.531 1 79.12 371 THR B CA 1
ATOM 7226 C C . THR B 1 371 ? -1.761 24.25 -5.832 1 79.12 371 THR B C 1
ATOM 7228 O O . THR B 1 371 ? -1.827 23.672 -6.922 1 79.12 371 THR B O 1
ATOM 7231 N N . ASP B 1 372 ? -1.63 25.422 -5.625 1 78.62 372 ASP B N 1
ATOM 7232 C CA . ASP B 1 372 ? -1.569 26.25 -6.824 1 78.62 372 ASP B CA 1
ATOM 7233 C C . ASP B 1 372 ? -0.124 26.594 -7.188 1 78.62 372 ASP B C 1
ATOM 7235 O O . ASP B 1 372 ? 0.795 26.312 -6.414 1 78.62 372 ASP B O 1
ATOM 7239 N N . ASN B 1 373 ? 0.116 27.047 -8.367 1 75.75 373 ASN B N 1
ATOM 7240 C CA . ASN B 1 373 ? 1.451 27.312 -8.891 1 75.75 373 ASN B CA 1
ATOM 7241 C C . ASN B 1 373 ? 2.102 28.5 -8.188 1 75.75 373 ASN B C 1
ATOM 7243 O O . ASN B 1 373 ? 3.291 28.766 -8.375 1 75.75 373 ASN B O 1
ATOM 7247 N N . THR B 1 374 ? 1.346 29.031 -7.312 1 79.19 374 THR B N 1
ATOM 7248 C CA . THR B 1 374 ? 1.894 30.188 -6.625 1 79.19 374 THR B CA 1
ATOM 7249 C C . THR B 1 374 ? 2.303 29.844 -5.199 1 79.19 374 THR B C 1
ATOM 7251 O O . THR B 1 374 ? 2.885 30.656 -4.492 1 79.19 374 THR B O 1
ATOM 7254 N N . THR B 1 375 ? 2.061 28.625 -4.934 1 85.94 375 THR B N 1
ATOM 7255 C CA . THR B 1 375 ? 2.389 28.234 -3.566 1 85.94 375 THR B CA 1
ATOM 7256 C C . THR B 1 375 ? 3.895 28.031 -3.41 1 85.94 375 THR B C 1
ATOM 7258 O O . THR B 1 375 ? 4.496 27.234 -4.133 1 85.94 375 THR B O 1
ATOM 7261 N N . ASP B 1 376 ? 4.453 28.766 -2.484 1 89.31 376 ASP B N 1
ATOM 7262 C CA . ASP B 1 376 ? 5.891 28.688 -2.264 1 89.31 376 ASP B CA 1
ATOM 7263 C C . ASP B 1 376 ? 6.223 27.812 -1.065 1 89.31 376 ASP B C 1
ATOM 7265 O O . ASP B 1 376 ? 5.348 27.516 -0.243 1 89.31 376 ASP B O 1
ATOM 7269 N N . PHE B 1 377 ? 7.465 27.359 -1.093 1 94.56 377 PHE B N 1
ATOM 7270 C CA . PHE B 1 377 ? 8.031 26.734 0.102 1 94.56 377 PHE B CA 1
ATOM 7271 C C . PHE B 1 377 ? 8.508 27.797 1.087 1 94.56 377 PHE B C 1
ATOM 7273 O O . PHE B 1 377 ? 9.531 28.453 0.861 1 94.56 377 PHE B O 1
ATOM 7280 N N . GLN B 1 378 ? 7.789 27.969 2.205 1 93.19 378 GLN B N 1
ATOM 7281 C CA . GLN B 1 378 ? 8.125 29.016 3.176 1 93.19 378 GLN B CA 1
ATOM 7282 C C . GLN B 1 378 ? 8.875 28.422 4.371 1 93.19 378 GLN B C 1
ATOM 7284 O O . GLN B 1 378 ? 8.422 27.453 4.984 1 93.19 378 GLN B O 1
ATOM 7289 N N . ALA B 1 379 ? 9.961 29.016 4.668 1 93.31 379 ALA B N 1
ATOM 7290 C CA . ALA B 1 379 ? 10.781 28.547 5.781 1 93.31 379 ALA B CA 1
ATOM 7291 C C . ALA B 1 379 ? 10.305 29.141 7.102 1 93.31 379 ALA B C 1
ATOM 7293 O O . ALA B 1 379 ? 9.914 30.312 7.16 1 93.31 379 ALA B O 1
ATOM 7294 N N . TYR B 1 380 ? 10.242 28.359 8.086 1 91.69 380 TYR B N 1
ATOM 7295 C CA . TYR B 1 380 ? 9.938 28.797 9.445 1 91.69 380 TYR B CA 1
ATOM 7296 C C . TYR B 1 380 ? 10.977 28.281 10.43 1 91.69 380 TYR B C 1
ATOM 7298 O O . TYR B 1 380 ? 11.531 27.188 10.242 1 91.69 380 TYR B O 1
ATOM 7306 N N . SER B 1 381 ? 11.203 29.047 11.438 1 89.75 381 SER B N 1
ATOM 7307 C CA . SER B 1 381 ? 12.133 28.625 12.484 1 89.75 381 SER B CA 1
ATOM 7308 C C . SER B 1 381 ? 11.484 27.609 13.422 1 89.75 381 SER B C 1
ATOM 7310 O O . SER B 1 381 ? 10.289 27.703 13.719 1 89.75 381 SER B O 1
ATOM 7312 N N . LEU B 1 382 ? 12.344 26.734 13.836 1 89.25 382 LEU B N 1
ATOM 7313 C CA . LEU B 1 382 ? 11.859 25.672 14.727 1 89.25 382 LEU B CA 1
ATOM 7314 C C . LEU B 1 382 ? 12.266 25.953 16.172 1 89.25 382 LEU B C 1
ATOM 7316 O O . LEU B 1 382 ? 13.188 26.734 16.422 1 89.25 382 LEU B O 1
ATOM 7320 N N . PHE B 1 383 ? 11.523 25.359 17.078 1 87.06 383 PHE B N 1
ATOM 7321 C CA . PHE B 1 383 ? 11.875 25.266 18.5 1 87.06 383 PHE B CA 1
ATOM 7322 C C . PHE B 1 383 ? 11.953 26.656 19.125 1 87.06 383 PHE B C 1
ATOM 7324 O O . PHE B 1 383 ? 12.781 26.891 20 1 87.06 383 PHE B O 1
ATOM 7331 N N . GLY B 1 384 ? 11.312 27.594 18.531 1 78.75 384 GLY B N 1
ATOM 7332 C CA . GLY B 1 384 ? 11.273 28.922 19.125 1 78.75 384 GLY B CA 1
ATOM 7333 C C . GLY B 1 384 ? 12.445 29.797 18.719 1 78.75 384 GLY B C 1
ATOM 7334 O O . GLY B 1 384 ? 12.625 30.891 19.234 1 78.75 384 GLY B O 1
ATOM 7335 N N . HIS B 1 385 ? 13.281 29.344 17.828 1 80.06 385 HIS B N 1
ATOM 7336 C CA . HIS B 1 385 ? 14.391 30.156 17.344 1 80.06 385 HIS B CA 1
ATOM 7337 C C . HIS B 1 385 ? 13.883 31.391 16.609 1 80.06 385 HIS B C 1
ATOM 7339 O O . HIS B 1 385 ? 12.719 31.453 16.203 1 80.06 385 HIS B O 1
ATOM 7345 N N . SER B 1 386 ? 14.789 32.312 16.438 1 78.62 386 SER B N 1
ATOM 7346 C CA . SER B 1 386 ? 14.445 33.531 15.719 1 78.62 386 SER B CA 1
ATOM 7347 C C . SER B 1 386 ? 14.25 33.25 14.234 1 78.62 386 SER B C 1
ATOM 7349 O O . SER B 1 386 ? 14.805 32.312 13.688 1 78.62 386 SER B O 1
ATOM 7351 N N . PRO B 1 387 ? 13.484 34.031 13.648 1 75.25 387 PRO B N 1
ATOM 7352 C CA . PRO B 1 387 ? 13.203 33.844 12.227 1 75.25 387 PRO B CA 1
ATOM 7353 C C . PRO B 1 387 ? 14.461 33.875 11.367 1 75.25 387 PRO B C 1
ATOM 7355 O O . PRO B 1 387 ? 14.469 33.344 10.258 1 75.25 387 PRO B O 1
ATOM 7358 N N . SER B 1 388 ? 15.453 34.406 11.852 1 74.56 388 SER B N 1
ATOM 7359 C CA . SER B 1 388 ? 16.688 34.5 11.07 1 74.56 388 SER B CA 1
ATOM 7360 C C . SER B 1 388 ? 17.469 33.219 11.148 1 74.56 388 SER B C 1
ATOM 7362 O O . SER B 1 388 ? 18.375 32.969 10.336 1 74.56 388 SER B O 1
ATOM 7364 N N . GLN B 1 389 ? 17.094 32.406 12.031 1 75.75 389 GLN B N 1
ATOM 7365 C CA . GLN B 1 389 ? 17.797 31.141 12.195 1 75.75 389 GLN B CA 1
ATOM 7366 C C . GLN B 1 389 ? 16.969 29.969 11.688 1 75.75 389 GLN B C 1
ATOM 7368 O O . GLN B 1 389 ? 16.516 29.141 12.477 1 75.75 389 GLN B O 1
ATOM 7373 N N . ALA B 1 390 ? 16.969 29.859 10.461 1 79.44 390 ALA B N 1
ATOM 7374 C CA . ALA B 1 390 ? 16.156 28.797 9.875 1 79.44 390 ALA B CA 1
ATOM 7375 C C . ALA B 1 390 ? 16.969 27.5 9.758 1 79.44 390 ALA B C 1
ATOM 7377 O O . ALA B 1 390 ? 16.391 26.422 9.727 1 79.44 390 ALA B O 1
ATOM 7378 N N . ALA B 1 391 ? 18.25 27.609 9.82 1 88.19 391 ALA B N 1
ATOM 7379 C CA . ALA B 1 391 ? 19.109 26.438 9.719 1 88.19 391 ALA B CA 1
ATOM 7380 C C . ALA B 1 391 ? 19.5 25.938 11.109 1 88.19 391 ALA B C 1
ATOM 7382 O O . ALA B 1 391 ? 20.078 26.672 11.906 1 88.19 391 ALA B O 1
ATOM 7383 N N . ILE B 1 392 ? 19.156 24.75 11.375 1 94 392 ILE B N 1
ATOM 7384 C CA . ILE B 1 392 ? 19.516 24.125 12.641 1 94 392 ILE B CA 1
ATOM 7385 C C . ILE B 1 392 ? 20.5 22.984 12.406 1 94 392 ILE B C 1
ATOM 7387 O O . ILE B 1 392 ? 20.25 22.109 11.57 1 94 392 ILE B O 1
ATOM 7391 N N . PRO B 1 393 ? 21.625 23.016 13.125 1 95.75 393 PRO B N 1
ATOM 7392 C CA . PRO B 1 393 ? 22.5 21.844 13 1 95.75 393 PRO B CA 1
ATOM 7393 C C . PRO B 1 393 ? 21.766 20.531 13.258 1 95.75 393 PRO B C 1
ATOM 7395 O O . PRO B 1 393 ? 20.922 20.453 14.156 1 95.75 393 PRO B O 1
ATOM 7398 N N . TYR B 1 394 ? 22.062 19.547 12.516 1 97.19 394 TYR B N 1
ATOM 7399 C CA . TYR B 1 394 ? 21.344 18.281 12.594 1 97.19 394 TYR B CA 1
ATOM 7400 C C . TYR B 1 394 ? 21.453 17.688 13.992 1 97.19 394 TYR B C 1
ATOM 7402 O O . TYR B 1 394 ? 20.484 17.109 14.5 1 97.19 394 TYR B O 1
ATOM 7410 N N . THR B 1 395 ? 22.609 17.766 14.641 1 96.62 395 THR B N 1
ATOM 7411 C CA . THR B 1 395 ? 22.797 17.203 15.977 1 96.62 395 THR B CA 1
ATOM 7412 C C . THR B 1 395 ? 21.875 17.875 16.984 1 96.62 395 THR B C 1
ATOM 7414 O O . THR B 1 395 ? 21.312 17.219 17.859 1 96.62 395 THR B O 1
ATOM 7417 N N . GLU B 1 396 ? 21.703 19.188 16.859 1 95.25 396 GLU B N 1
ATOM 7418 C CA . GLU B 1 396 ? 20.766 19.906 17.719 1 95.25 396 GLU B CA 1
ATOM 7419 C C . GLU B 1 396 ? 19.328 19.516 17.406 1 95.25 396 GLU B C 1
ATOM 7421 O O . GLU B 1 396 ? 18.531 19.297 18.328 1 95.25 396 GLU B O 1
ATOM 7426 N N . PHE B 1 397 ? 19.047 19.5 16.188 1 96.62 397 PHE B N 1
ATOM 7427 C CA . PHE B 1 397 ? 17.719 19.094 15.758 1 96.62 397 PHE B CA 1
ATOM 7428 C C . PHE B 1 397 ? 17.344 17.734 16.328 1 96.62 397 PHE B C 1
ATOM 7430 O O . PHE B 1 397 ? 16.25 17.547 16.875 1 96.62 397 PHE B O 1
ATOM 7437 N N . ARG B 1 398 ? 18.219 16.766 16.172 1 96.88 398 ARG B N 1
ATOM 7438 C CA . ARG B 1 398 ? 18.031 15.406 16.672 1 96.88 398 ARG B CA 1
ATOM 7439 C C . ARG B 1 398 ? 17.797 15.414 18.172 1 96.88 398 ARG B C 1
ATOM 7441 O O . ARG B 1 398 ? 16.859 14.766 18.656 1 96.88 398 ARG B O 1
ATOM 7448 N N . SER B 1 399 ? 18.609 16.125 18.875 1 96 399 SER B N 1
ATOM 7449 C CA . SER B 1 399 ? 18.5 16.203 20.328 1 96 399 SER B CA 1
ATOM 7450 C C . SER B 1 399 ? 17.156 16.797 20.75 1 96 399 SER B C 1
ATOM 7452 O O . SER B 1 399 ? 16.531 16.328 21.703 1 96 399 SER B O 1
ATOM 7454 N N . GLU B 1 400 ? 16.75 17.812 20.047 1 95.38 400 GLU B N 1
ATOM 7455 C CA . GLU B 1 400 ? 15.469 18.453 20.344 1 95.38 400 GLU B CA 1
ATOM 7456 C C . GLU B 1 400 ? 14.312 17.484 20.094 1 95.38 400 GLU B C 1
ATOM 7458 O O . GLU B 1 400 ? 13.383 17.406 20.906 1 95.38 400 GLU B O 1
ATOM 7463 N N . LEU B 1 401 ? 14.312 16.766 19 1 96.94 401 LEU B N 1
ATOM 7464 C CA . LEU B 1 401 ? 13.234 15.828 18.688 1 96.94 401 LEU B CA 1
ATOM 7465 C C . LEU B 1 401 ? 13.188 14.695 19.703 1 96.94 401 LEU B C 1
ATOM 7467 O O . LEU B 1 401 ? 12.109 14.227 20.062 1 96.94 401 LEU B O 1
ATOM 7471 N N . GLU B 1 402 ? 14.328 14.297 20.109 1 95.94 402 GLU B N 1
ATOM 7472 C CA . GLU B 1 402 ? 14.414 13.164 21.031 1 95.94 402 GLU B CA 1
ATOM 7473 C C . GLU B 1 402 ? 13.742 13.492 22.359 1 95.94 402 GLU B C 1
ATOM 7475 O O . GLU B 1 402 ? 13.406 12.586 23.125 1 95.94 402 GLU B O 1
ATOM 7480 N N . THR B 1 403 ? 13.523 14.75 22.672 1 94.38 403 THR B N 1
ATOM 7481 C CA . THR B 1 403 ? 12.906 15.148 23.922 1 94.38 403 THR B CA 1
ATOM 7482 C C . THR B 1 403 ? 11.422 14.781 23.938 1 94.38 403 THR B C 1
ATOM 7484 O O . THR B 1 403 ? 10.828 14.625 25.016 1 94.38 403 THR B O 1
ATOM 7487 N N . PHE B 1 404 ? 10.867 14.594 22.75 1 93.88 404 PHE B N 1
ATOM 7488 C CA . PHE B 1 404 ? 9.438 14.312 22.781 1 93.88 404 PHE B CA 1
ATOM 7489 C C . PHE B 1 404 ? 9.094 13.164 21.844 1 93.88 404 PHE B C 1
ATOM 7491 O O . PHE B 1 404 ? 8.016 12.578 21.938 1 93.88 404 PHE B O 1
ATOM 7498 N N . ALA B 1 405 ? 9.984 12.797 20.891 1 96.5 405 ALA B N 1
ATOM 7499 C CA . ALA B 1 405 ? 9.727 11.703 19.953 1 96.5 405 ALA B CA 1
ATOM 7500 C C . ALA B 1 405 ? 9.617 10.375 20.703 1 96.5 405 ALA B C 1
ATOM 7502 O O . ALA B 1 405 ? 10.289 10.164 21.703 1 96.5 405 ALA B O 1
ATOM 7503 N N . VAL B 1 406 ? 8.711 9.57 20.219 1 95.38 406 VAL B N 1
ATOM 7504 C CA . VAL B 1 406 ? 8.594 8.227 20.781 1 95.38 406 VAL B CA 1
ATOM 7505 C C . VAL B 1 406 ? 9.797 7.383 20.375 1 95.38 406 VAL B C 1
ATOM 7507 O O . VAL B 1 406 ? 10.078 7.242 19.172 1 95.38 406 VAL B O 1
ATOM 7510 N N . ALA B 1 407 ? 10.422 6.781 21.234 1 90.56 407 ALA B N 1
ATOM 7511 C CA . ALA B 1 407 ? 11.719 6.16 20.984 1 90.56 407 ALA B CA 1
ATOM 7512 C C . ALA B 1 407 ? 11.555 4.781 20.344 1 90.56 407 ALA B C 1
ATOM 7514 O O . ALA B 1 407 ? 12.438 4.316 19.625 1 90.56 407 ALA B O 1
ATOM 7515 N N . SER B 1 408 ? 10.453 4.117 20.688 1 92.81 408 SER B N 1
ATOM 7516 C CA . SER B 1 408 ? 10.281 2.748 20.203 1 92.81 408 SER B CA 1
ATOM 7517 C C . SER B 1 408 ? 8.812 2.354 20.172 1 92.81 408 SER B C 1
ATOM 7519 O O . SER B 1 408 ? 7.961 3.043 20.734 1 92.81 408 SER B O 1
ATOM 7521 N N . THR B 1 409 ? 8.617 1.313 19.453 1 94.56 409 THR B N 1
ATOM 7522 C CA . THR B 1 409 ? 7.27 0.762 19.438 1 94.56 409 THR B CA 1
ATOM 7523 C C . THR B 1 409 ? 6.832 0.347 20.828 1 94.56 409 THR B C 1
ATOM 7525 O O . THR B 1 409 ? 5.66 0.492 21.188 1 94.56 409 THR B O 1
ATOM 7528 N N . GLN B 1 410 ? 7.734 -0.163 21.609 1 94.12 410 GLN B N 1
ATOM 7529 C CA . GLN B 1 410 ? 7.441 -0.556 22.984 1 94.12 410 GLN B CA 1
ATOM 7530 C C . GLN B 1 410 ? 6.984 0.642 23.812 1 94.12 410 GLN B C 1
ATOM 7532 O O . GLN B 1 410 ? 6.004 0.554 24.547 1 94.12 410 GLN B O 1
ATOM 7537 N N . GLU B 1 411 ? 7.703 1.736 23.672 1 94.69 411 GLU B N 1
ATOM 7538 C CA . GLU B 1 411 ? 7.32 2.947 24.406 1 94.69 411 GLU B CA 1
ATOM 7539 C C . GLU B 1 411 ? 5.934 3.426 23.984 1 94.69 411 GLU B C 1
ATOM 7541 O O . GLU B 1 411 ? 5.133 3.834 24.828 1 94.69 411 GLU B O 1
ATOM 7546 N N . TRP B 1 412 ? 5.684 3.387 22.703 1 96.94 412 TRP B N 1
ATOM 7547 C CA . TRP B 1 412 ? 4.363 3.777 22.234 1 96.94 412 TRP B CA 1
ATOM 7548 C C . TRP B 1 412 ? 3.273 2.918 22.859 1 96.94 412 TRP B C 1
ATOM 7550 O O . TRP B 1 412 ? 2.232 3.432 23.281 1 96.94 412 TRP B O 1
ATOM 7560 N N . CYS B 1 413 ? 3.488 1.61 22.875 1 95.94 413 CYS B N 1
ATOM 7561 C CA . CYS B 1 413 ? 2.52 0.675 23.438 1 95.94 413 CYS B CA 1
ATOM 7562 C C . CYS B 1 413 ? 2.238 0.991 24.906 1 95.94 413 CYS B C 1
ATOM 7564 O O . CYS B 1 413 ? 1.086 0.967 25.344 1 95.94 413 CYS B O 1
ATOM 7566 N N . LEU B 1 414 ? 3.256 1.351 25.609 1 93.69 414 LEU B N 1
ATOM 7567 C CA . LEU B 1 414 ? 3.113 1.666 27.031 1 93.69 414 LEU B CA 1
ATOM 7568 C C . LEU B 1 414 ? 2.385 2.992 27.219 1 93.69 414 LEU B C 1
ATOM 7570 O O . LEU B 1 414 ? 1.434 3.076 28 1 93.69 414 LEU B O 1
ATOM 7574 N N . ARG B 1 415 ? 2.801 4.004 26.453 1 93.38 415 ARG B N 1
ATOM 7575 C CA . ARG B 1 415 ? 2.201 5.328 26.578 1 93.38 415 ARG B CA 1
ATOM 7576 C C . ARG B 1 415 ? 0.734 5.305 26.156 1 93.38 415 ARG B C 1
ATOM 7578 O O . ARG B 1 415 ? -0.085 6.043 26.719 1 93.38 415 ARG B O 1
ATOM 7585 N N . CYS B 1 416 ? 0.452 4.457 25.188 1 95.94 416 CYS B N 1
ATOM 7586 C CA . CYS B 1 416 ? -0.887 4.434 24.609 1 95.94 416 CYS B CA 1
ATOM 7587 C C . CYS B 1 416 ? -1.756 3.383 25.297 1 95.94 416 CYS B C 1
ATOM 7589 O O . CYS B 1 416 ? -2.967 3.332 25.078 1 95.94 416 CYS B O 1
ATOM 7591 N N . ASN B 1 417 ? -1.197 2.611 26.141 1 93.31 417 ASN B N 1
ATOM 7592 C CA . ASN B 1 417 ? -1.938 1.483 26.688 1 93.31 417 ASN B CA 1
ATOM 7593 C C . ASN B 1 417 ? -2.705 0.731 25.609 1 93.31 417 ASN B C 1
ATOM 7595 O O . ASN B 1 417 ? -3.904 0.484 25.75 1 93.31 417 ASN B O 1
ATOM 7599 N N . ALA B 1 418 ? -2.043 0.515 24.516 1 93.44 418 ALA B N 1
ATOM 7600 C CA . ALA B 1 418 ? -2.693 -0.075 23.344 1 93.44 418 ALA B CA 1
ATOM 7601 C C . ALA B 1 418 ? -2.754 -1.596 23.453 1 93.44 418 ALA B C 1
ATOM 7603 O O . ALA B 1 418 ? -1.831 -2.221 23.984 1 93.44 418 ALA B O 1
ATOM 7604 N N . GLN B 1 419 ? -3.857 -2.172 22.891 1 88.25 419 GLN B N 1
ATOM 7605 C CA . GLN B 1 419 ? -4.047 -3.619 22.953 1 88.25 419 GLN B CA 1
ATOM 7606 C C . GLN B 1 419 ? -3.953 -4.242 21.562 1 88.25 419 GLN B C 1
ATOM 7608 O O . GLN B 1 419 ? -4.695 -5.176 21.25 1 88.25 419 GLN B O 1
ATOM 7613 N N . THR B 1 420 ? -3.117 -3.734 20.797 1 91.62 420 THR B N 1
ATOM 7614 C CA . THR B 1 420 ? -2.904 -4.305 19.469 1 91.62 420 THR B CA 1
ATOM 7615 C C . THR B 1 420 ? -2.088 -5.59 19.562 1 91.62 420 THR B C 1
ATOM 7617 O O . THR B 1 420 ? -1.424 -5.844 20.562 1 91.62 420 THR B O 1
ATOM 7620 N N . VAL B 1 421 ? -2.104 -6.367 18.531 1 90.56 421 VAL B N 1
ATOM 7621 C CA . VAL B 1 421 ? -1.417 -7.656 18.516 1 90.56 421 VAL B CA 1
ATOM 7622 C C . VAL B 1 421 ? 0.088 -7.441 18.656 1 90.56 421 VAL B C 1
ATOM 7624 O O . VAL B 1 421 ? 0.765 -8.195 19.359 1 90.56 421 VAL B O 1
ATOM 7627 N N . PHE B 1 422 ? 0.635 -6.418 18.031 1 92.94 422 PHE B N 1
ATOM 7628 C CA . PHE B 1 422 ? 2.072 -6.188 18.109 1 92.94 422 PHE B CA 1
ATOM 7629 C C . PHE B 1 422 ? 2.457 -5.629 19.484 1 92.94 422 PHE B C 1
ATOM 7631 O O . PHE B 1 422 ? 3.592 -5.805 19.922 1 92.94 422 PHE B O 1
ATOM 7638 N N . CYS B 1 423 ? 1.603 -4.922 20.109 1 94.12 423 CYS B N 1
ATOM 7639 C CA . CYS B 1 423 ? 1.905 -4.453 21.453 1 94.12 423 CYS B CA 1
ATOM 7640 C C . CYS B 1 423 ? 2.002 -5.621 22.422 1 94.12 423 CYS B C 1
ATOM 7642 O O . CYS B 1 423 ? 2.883 -5.648 23.297 1 94.12 423 CYS B O 1
ATOM 7644 N N . ASN B 1 424 ? 1.11 -6.594 22.266 1 89.88 424 ASN B N 1
ATOM 7645 C CA . ASN B 1 424 ? 1.21 -7.805 23.062 1 89.88 424 ASN B CA 1
ATOM 7646 C C . ASN B 1 424 ? 2.539 -8.516 22.844 1 89.88 424 ASN B C 1
ATOM 7648 O O . ASN B 1 424 ? 3.107 -9.086 23.781 1 89.88 424 ASN B O 1
ATOM 7652 N N . GLY B 1 425 ? 2.992 -8.453 21.688 1 89.19 425 GLY B N 1
ATOM 7653 C CA . GLY B 1 425 ? 4.234 -9.117 21.328 1 89.19 425 GLY B CA 1
ATOM 7654 C C . GLY B 1 425 ? 5.465 -8.43 21.891 1 89.19 425 GLY B C 1
ATOM 7655 O O . GLY B 1 425 ? 6.383 -9.086 22.375 1 89.19 425 GLY B O 1
ATOM 7656 N N . VAL B 1 426 ? 5.473 -7.137 21.828 1 87.75 426 VAL B N 1
ATOM 7657 C CA . VAL B 1 426 ? 6.648 -6.371 22.219 1 87.75 426 VAL B CA 1
ATOM 7658 C C . VAL B 1 426 ? 6.734 -6.32 23.75 1 87.75 426 VAL B C 1
ATOM 7660 O O . VAL B 1 426 ? 7.832 -6.285 24.312 1 87.75 426 VAL B O 1
ATOM 7663 N N . LEU B 1 427 ? 5.672 -6.289 24.422 1 85.06 427 LEU B N 1
ATOM 7664 C CA . LEU B 1 427 ? 5.652 -6.172 25.875 1 85.06 427 LEU B CA 1
ATOM 7665 C C . LEU B 1 427 ? 5.902 -7.523 26.531 1 85.06 427 LEU B C 1
ATOM 7667 O O . LEU B 1 427 ? 6.414 -7.59 27.656 1 85.06 427 LEU B O 1
ATOM 7671 N N . ASP B 1 428 ? 5.496 -8.617 25.953 1 72 428 ASP B N 1
ATOM 7672 C CA . ASP B 1 428 ? 5.773 -9.953 26.484 1 72 428 ASP B CA 1
ATOM 7673 C C . ASP B 1 428 ? 7.262 -10.281 26.391 1 72 428 ASP B C 1
ATOM 7675 O O . ASP B 1 428 ? 7.82 -10.93 27.281 1 72 428 ASP B O 1
ATOM 7679 N N . GLN B 1 429 ? 7.879 -9.961 25.359 1 60.66 429 GLN B N 1
ATOM 7680 C CA . GLN B 1 429 ? 9.305 -10.234 25.203 1 60.66 429 GLN B CA 1
ATOM 7681 C C . GLN B 1 429 ? 10.125 -9.531 26.281 1 60.66 429 GLN B C 1
ATOM 7683 O O . GLN B 1 429 ? 11.211 -9.992 26.641 1 60.66 429 GLN B O 1
ATOM 7688 N N . SER B 1 430 ? 9.695 -8.461 26.828 1 51.12 430 SER B N 1
ATOM 7689 C CA . SER B 1 430 ? 10.383 -7.727 27.891 1 51.12 430 SER B CA 1
ATOM 7690 C C . SER B 1 430 ? 10.219 -8.414 29.234 1 51.12 430 SER B C 1
ATOM 7692 O O . SER B 1 430 ? 11.023 -8.211 30.156 1 51.12 430 SER B O 1
ATOM 7694 N N . GLY B 1 431 ? 9.227 -9.164 29.453 1 44.81 431 GLY B N 1
ATOM 7695 C CA . GLY B 1 431 ? 9.086 -9.867 30.719 1 44.81 431 GLY B CA 1
ATOM 7696 C C . GLY B 1 431 ? 10.133 -10.945 30.922 1 44.81 431 GLY B C 1
ATOM 7697 O O . GLY B 1 431 ? 10.258 -11.5 32.031 1 44.81 431 GLY B O 1
ATOM 7698 N N . SER B 1 432 ? 10.648 -11.648 29.906 1 41.78 432 SER B N 1
ATOM 7699 C CA . SER B 1 432 ? 11.641 -12.68 30.203 1 41.78 432 SER B CA 1
ATOM 7700 C C . SER B 1 432 ? 12.977 -12.055 30.594 1 41.78 432 SER B C 1
ATOM 7702 O O . SER B 1 432 ? 13.906 -12.766 30.984 1 41.78 432 SER B O 1
ATOM 7704 N N . GLN B 1 433 ? 13.367 -10.891 30.203 1 36.41 433 GLN B N 1
ATOM 7705 C CA . GLN B 1 433 ? 14.516 -10.266 30.859 1 36.41 433 GLN B CA 1
ATOM 7706 C C . GLN B 1 433 ? 14.07 -9.414 32.031 1 36.41 433 GLN B C 1
ATOM 7708 O O . GLN B 1 433 ? 13.172 -8.578 31.906 1 36.41 433 GLN B O 1
ATOM 7713 N N . PRO B 1 434 ? 14.391 -9.844 33.281 1 34 434 PRO B N 1
ATOM 7714 C CA . PRO B 1 434 ? 14.125 -8.867 34.344 1 34 434 PRO B CA 1
ATOM 7715 C C . PRO B 1 434 ? 14.461 -7.438 33.938 1 34 434 PRO B C 1
ATOM 7717 O O . PRO B 1 434 ? 15.469 -7.203 33.25 1 34 434 PRO B O 1
ATOM 7720 N N . TRP B 1 435 ? 13.523 -6.699 33.719 1 31.41 435 TRP B N 1
ATOM 7721 C CA . TRP B 1 435 ? 13.891 -5.293 33.594 1 31.41 435 TRP B CA 1
ATOM 7722 C C . TRP B 1 435 ? 15.094 -4.965 34.469 1 31.41 435 TRP B C 1
ATOM 7724 O O . TRP B 1 435 ? 14.992 -4.945 35.719 1 31.41 435 TRP B O 1
ATOM 7734 N N . LYS B 1 436 ? 16.219 -5.344 34.219 1 30.69 436 LYS B N 1
ATOM 7735 C CA . LYS B 1 436 ? 17.203 -4.562 34.969 1 30.69 436 LYS B CA 1
ATOM 7736 C C . LYS B 1 436 ? 16.859 -3.076 34.938 1 30.69 436 LYS B C 1
ATOM 7738 O O . LYS B 1 436 ? 16.688 -2.488 33.875 1 30.69 436 LYS B O 1
ATOM 7743 N N . LYS B 1 437 ? 16.297 -2.516 36.031 1 34.12 437 LYS B N 1
ATOM 7744 C CA . LYS B 1 437 ? 16.172 -1.135 36.469 1 34.12 437 LYS B CA 1
ATOM 7745 C C . LYS B 1 437 ? 17.297 -0.27 35.906 1 34.12 437 LYS B C 1
ATOM 7747 O O . LYS B 1 437 ? 18.359 -0.145 36.531 1 34.12 437 LYS B O 1
ATOM 7752 N N . ASN B 1 438 ? 17.734 -0.426 34.75 1 32.69 438 ASN B N 1
ATOM 7753 C CA . ASN B 1 438 ? 18.719 0.611 34.469 1 32.69 438 ASN B CA 1
ATOM 7754 C C . ASN B 1 438 ? 18.188 2 34.812 1 32.69 438 ASN B C 1
ATOM 7756 O O . ASN B 1 438 ? 17 2.289 34.594 1 32.69 438 ASN B O 1
ATOM 7760 N N . LYS B 1 439 ? 19.016 2.754 35.562 1 35.97 439 LYS B N 1
ATOM 7761 C CA . LYS B 1 439 ? 19.016 4.059 36.219 1 35.97 439 LYS B CA 1
ATOM 7762 C C . LYS B 1 439 ? 18.469 5.141 35.281 1 35.97 439 LYS B C 1
ATOM 7764 O O . LYS B 1 439 ? 18.203 6.262 35.719 1 35.97 439 LYS B O 1
ATOM 7769 N N . GLY B 1 440 ? 18.656 5.027 33.906 1 31.3 440 GLY B N 1
ATOM 7770 C CA . GLY B 1 440 ? 18.453 6.277 33.188 1 31.3 440 GLY B CA 1
ATOM 7771 C C . GLY B 1 440 ? 17.031 6.461 32.719 1 31.3 440 GLY B C 1
ATOM 7772 O O . GLY B 1 440 ? 16.781 7.211 31.766 1 31.3 440 GLY B O 1
ATOM 7773 N N . MET B 1 441 ? 16.156 5.574 33 1 34.75 441 MET B N 1
ATOM 7774 C CA . MET B 1 441 ? 14.828 5.922 32.5 1 34.75 441 MET B CA 1
ATOM 7775 C C . MET B 1 441 ? 14.359 7.25 33.094 1 34.75 441 MET B C 1
ATOM 7777 O O . MET B 1 441 ? 14.484 7.48 34.281 1 34.75 441 MET B O 1
ATOM 7781 N N . THR B 1 442 ? 14.25 8.211 32.25 1 35.06 442 THR B N 1
ATOM 7782 C CA . THR B 1 442 ? 13.758 9.492 32.719 1 35.06 442 THR B CA 1
ATOM 7783 C C . THR B 1 442 ? 12.461 9.312 33.5 1 35.06 442 THR B C 1
ATOM 7785 O O . THR B 1 442 ? 11.672 8.414 33.219 1 35.06 442 THR B O 1
ATOM 7788 N N . PRO B 1 443 ? 12.328 9.781 34.656 1 37.84 443 PRO B N 1
ATOM 7789 C CA . PRO B 1 443 ? 11.211 9.781 35.594 1 37.84 443 PRO B CA 1
ATOM 7790 C C . PRO B 1 443 ? 9.852 9.93 34.938 1 37.84 443 PRO B C 1
ATOM 7792 O O . PRO B 1 443 ? 8.852 9.414 35.406 1 37.84 443 PRO B O 1
ATOM 7795 N N . ALA B 1 444 ? 9.812 10.5 33.812 1 36.88 444 ALA B N 1
ATOM 7796 C CA . ALA B 1 444 ? 8.516 10.773 33.188 1 36.88 444 ALA B CA 1
ATOM 7797 C C . ALA B 1 444 ? 7.879 9.5 32.656 1 36.88 444 ALA B C 1
ATOM 7799 O O . ALA B 1 444 ? 6.664 9.312 32.75 1 36.88 444 ALA B O 1
ATOM 7800 N N . VAL B 1 445 ? 8.625 8.602 32.094 1 41.72 445 VAL B N 1
ATOM 7801 C CA . VAL B 1 445 ? 8.062 7.375 31.547 1 41.72 445 VAL B CA 1
ATOM 7802 C C . VAL B 1 445 ? 7.648 6.441 32.688 1 41.72 445 VAL B C 1
ATOM 7804 O O . VAL B 1 445 ? 6.598 5.793 32.594 1 41.72 445 VAL B O 1
ATOM 7807 N N . ALA B 1 446 ? 8.367 6.371 33.781 1 40.72 446 ALA B N 1
ATOM 7808 C CA . ALA B 1 446 ? 8.039 5.586 34.969 1 40.72 446 ALA B CA 1
ATOM 7809 C C . ALA B 1 446 ? 6.715 6.047 35.562 1 40.72 446 ALA B C 1
ATOM 7811 O O . ALA B 1 446 ? 5.961 5.238 36.125 1 40.72 446 ALA B O 1
ATOM 7812 N N . GLY B 1 447 ? 6.367 7.254 35.438 1 38.84 447 GLY B N 1
ATOM 7813 C CA . GLY B 1 447 ? 5.133 7.828 35.938 1 38.84 447 GLY B CA 1
ATOM 7814 C C . GLY B 1 447 ? 3.898 7.352 35.188 1 38.84 447 GLY B C 1
ATOM 7815 O O . GLY B 1 447 ? 2.867 7.07 35.812 1 38.84 447 GLY B O 1
ATOM 7816 N N . VAL B 1 448 ? 4.016 7.262 33.906 1 41.81 448 VAL B N 1
ATOM 7817 C CA . VAL B 1 448 ? 2.85 6.855 33.125 1 41.81 448 VAL B CA 1
ATOM 7818 C C . VAL B 1 448 ? 2.582 5.367 33.344 1 41.81 448 VAL B C 1
ATOM 7820 O O . VAL B 1 448 ? 1.434 4.953 33.531 1 41.81 448 VAL B O 1
ATOM 7823 N N . ILE B 1 449 ? 3.588 4.504 33.344 1 42.31 449 ILE B N 1
ATOM 7824 C CA . ILE B 1 449 ? 3.42 3.084 33.656 1 42.31 449 ILE B CA 1
ATOM 7825 C C . ILE B 1 449 ? 2.871 2.914 35.062 1 42.31 449 ILE B C 1
ATOM 7827 O O . ILE B 1 449 ? 1.96 2.115 35.281 1 42.31 449 ILE B O 1
ATOM 7831 N N . GLY B 1 450 ? 3.414 3.621 35.969 1 41.69 450 GLY B N 1
ATOM 7832 C CA . GLY B 1 450 ? 2.939 3.613 37.344 1 41.69 450 GLY B CA 1
ATOM 7833 C C . GLY B 1 450 ? 1.501 4.074 37.5 1 41.69 450 GLY B C 1
ATOM 7834 O O . GLY B 1 450 ? 0.735 3.512 38.281 1 41.69 450 GLY B O 1
ATOM 7835 N N . ALA B 1 451 ? 1.153 5.051 36.688 1 43.59 451 ALA B N 1
ATOM 7836 C CA . ALA B 1 451 ? -0.214 5.562 36.75 1 43.59 451 ALA B CA 1
ATOM 7837 C C . ALA B 1 451 ? -1.197 4.555 36.156 1 43.59 451 ALA B C 1
ATOM 7839 O O . ALA B 1 451 ? -2.289 4.355 36.688 1 43.59 451 ALA B O 1
ATOM 7840 N N . VAL B 1 452 ? -0.79 3.939 35.094 1 44.34 452 VAL B N 1
ATOM 7841 C CA . VAL B 1 452 ? -1.679 2.969 34.438 1 44.34 452 VAL B CA 1
ATOM 7842 C C . VAL B 1 452 ? -1.782 1.719 35.312 1 44.34 452 VAL B C 1
ATOM 7844 O O . VAL B 1 452 ? -2.875 1.181 35.531 1 44.34 452 VAL B O 1
ATOM 7847 N N . THR B 1 453 ? -0.644 1.326 35.844 1 45.03 453 THR B N 1
ATOM 7848 C CA . THR B 1 453 ? -0.716 0.221 36.781 1 45.03 453 THR B CA 1
ATOM 7849 C C . THR B 1 453 ? -1.485 0.634 38.031 1 45.03 453 THR B C 1
ATOM 7851 O O . THR B 1 453 ? -2.254 -0.157 38.594 1 45.03 453 THR B O 1
ATOM 7854 N N . THR B 1 454 ? -1.307 1.855 38.469 1 45.66 454 THR B N 1
ATOM 7855 C CA . THR B 1 454 ? -2.059 2.336 39.625 1 45.66 454 THR B CA 1
ATOM 7856 C C . THR B 1 454 ? -3.537 2.492 39.281 1 45.66 454 THR B C 1
ATOM 7858 O O . THR B 1 454 ? -4.406 2.129 40.062 1 45.66 454 THR B O 1
ATOM 7861 N N . LEU B 1 455 ? -3.809 2.965 38.062 1 44.47 455 LEU B N 1
ATOM 7862 C CA . LEU B 1 455 ? -5.211 3.098 37.688 1 44.47 455 LEU B CA 1
ATOM 7863 C C . LEU B 1 455 ? -5.852 1.728 37.5 1 44.47 455 LEU B C 1
ATOM 7865 O O . LEU B 1 455 ? -7 1.511 37.875 1 44.47 455 LEU B O 1
ATOM 7869 N N . ALA B 1 456 ? -5.141 0.812 37 1 46.75 456 ALA B N 1
ATOM 7870 C CA . ALA B 1 456 ? -5.637 -0.559 36.906 1 46.75 456 ALA B CA 1
ATOM 7871 C C . ALA B 1 456 ? -5.801 -1.175 38.281 1 46.75 456 ALA B C 1
ATOM 7873 O O . ALA B 1 456 ? -6.809 -1.826 38.594 1 46.75 456 ALA B O 1
ATOM 7874 N N . VAL B 1 457 ? -4.824 -0.911 39.125 1 48.12 457 VAL B N 1
ATOM 7875 C CA . VAL B 1 457 ? -4.914 -1.421 40.5 1 48.12 457 VAL B CA 1
ATOM 7876 C C . VAL B 1 457 ? -6.008 -0.671 41.25 1 48.12 457 VAL B C 1
ATOM 787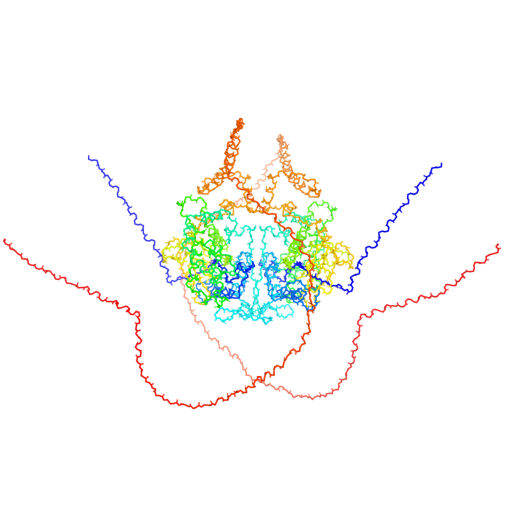8 O O . VAL B 1 457 ? -6.805 -1.281 41.969 1 48.12 457 VAL B O 1
ATOM 7881 N N . VAL B 1 458 ? -6.129 0.641 41.031 1 51.66 458 VAL B N 1
ATOM 7882 C CA . VAL B 1 458 ? -7.176 1.411 41.688 1 51.66 458 VAL B CA 1
ATOM 7883 C C . VAL B 1 458 ? -8.539 1.019 41.125 1 51.66 458 VAL B C 1
ATOM 7885 O O . VAL B 1 458 ? -9.508 0.857 41.875 1 51.66 458 VAL B O 1
ATOM 7888 N N . GLY B 1 459 ? -8.625 0.825 39.844 1 50.47 459 GLY B N 1
ATOM 7889 C CA . GLY B 1 459 ? -9.859 0.323 39.281 1 50.47 459 GLY B CA 1
ATOM 7890 C C . GLY B 1 459 ? -10.234 -1.061 39.781 1 50.47 459 GLY B C 1
ATOM 7891 O O . GLY B 1 459 ? -11.383 -1.305 40.156 1 50.47 459 GLY B O 1
ATOM 7892 N N . LEU B 1 460 ? -9.281 -1.9 39.875 1 50.44 460 LEU B N 1
ATOM 7893 C CA . LEU B 1 460 ? -9.516 -3.234 40.406 1 50.44 460 LEU B CA 1
ATOM 7894 C C . LEU B 1 460 ? -9.844 -3.168 41.906 1 50.44 460 LEU B C 1
ATOM 7896 O O . LEU B 1 460 ? -10.75 -3.861 42.375 1 50.44 460 LEU B O 1
ATOM 7900 N N . THR B 1 461 ? -9.109 -2.348 42.656 1 54.31 461 THR B N 1
ATOM 7901 C CA . THR B 1 461 ? -9.383 -2.213 44.062 1 54.31 461 THR B CA 1
ATOM 7902 C C . THR B 1 461 ? -10.734 -1.531 44.312 1 54.31 461 THR B C 1
ATOM 7904 O O . THR B 1 461 ? -11.461 -1.888 45.219 1 54.31 461 THR B O 1
ATOM 7907 N N . ALA B 1 462 ? -11.078 -0.582 43.406 1 54.41 462 ALA B N 1
ATOM 7908 C CA . ALA B 1 462 ? -12.383 0.063 43.5 1 54.41 462 ALA B CA 1
ATOM 7909 C C . ALA B 1 462 ? -13.508 -0.928 43.219 1 54.41 462 ALA B C 1
ATOM 7911 O O . ALA B 1 462 ? -14.531 -0.935 43.906 1 54.41 462 ALA B O 1
ATOM 7912 N N . ILE B 1 463 ? -13.289 -1.802 42.344 1 56.28 463 ILE B N 1
ATOM 7913 C CA . ILE B 1 463 ? -14.242 -2.877 42.062 1 56.28 463 ILE B CA 1
ATOM 7914 C C . ILE B 1 463 ? -14.289 -3.834 43.25 1 56.28 463 ILE B C 1
ATOM 7916 O O . ILE B 1 463 ? -15.367 -4.215 43.719 1 56.28 463 ILE B O 1
ATOM 7920 N N . ILE B 1 464 ? -13.133 -4.137 43.781 1 56.66 464 ILE B N 1
ATOM 7921 C CA . ILE B 1 464 ? -13.086 -5.012 44.938 1 56.66 464 ILE B CA 1
ATOM 7922 C C . ILE B 1 464 ? -13.703 -4.301 46.156 1 56.66 464 ILE B C 1
ATOM 7924 O O . ILE B 1 464 ? -14.516 -4.879 46.875 1 56.66 464 ILE B O 1
ATOM 7928 N N . ALA B 1 465 ? -13.336 -3.061 46.406 1 56.62 465 ALA B N 1
ATOM 7929 C CA . ALA B 1 465 ? -13.914 -2.293 47.5 1 56.62 465 ALA B CA 1
ATOM 7930 C C . ALA B 1 465 ? -15.422 -2.135 47.344 1 56.62 465 ALA B C 1
ATOM 7932 O O . ALA B 1 465 ? -16.172 -2.264 48.281 1 56.62 465 ALA B O 1
ATOM 7933 N N . PHE B 1 466 ? -15.812 -1.89 46.094 1 56.81 466 PHE B N 1
ATOM 7934 C CA . PHE B 1 466 ? -17.234 -1.828 45.781 1 56.81 466 PHE B CA 1
ATOM 7935 C C . PHE B 1 466 ? -17.906 -3.17 46.062 1 56.81 466 PHE B C 1
ATOM 7937 O O . PHE B 1 466 ? -18.984 -3.223 46.656 1 56.81 466 PHE B O 1
ATOM 7944 N N . LEU B 1 467 ? -17.203 -4.215 45.75 1 56.38 467 LEU B N 1
ATOM 7945 C CA . LEU B 1 467 ? -17.703 -5.551 46.031 1 56.38 467 LEU B CA 1
ATOM 7946 C C . LEU B 1 467 ? -17.641 -5.855 47.531 1 56.38 467 LEU B C 1
ATOM 7948 O O . LEU B 1 467 ? -18.562 -6.457 48.062 1 56.38 467 LEU B O 1
ATOM 7952 N N . LEU B 1 468 ? -16.594 -5.504 48.156 1 53.38 468 LEU B N 1
ATOM 7953 C CA . LEU B 1 468 ? -16.453 -5.738 49.594 1 53.38 468 LEU B CA 1
ATOM 7954 C C . LEU B 1 468 ? -17.406 -4.84 50.375 1 53.38 468 LEU B C 1
ATOM 7956 O O . LEU B 1 468 ? -18 -5.273 51.375 1 53.38 468 LEU B O 1
ATOM 7960 N N . CYS B 1 469 ? -17.422 -3.537 50 1 50.44 469 CYS B N 1
ATOM 7961 C CA . CYS B 1 469 ? -18.391 -2.662 50.656 1 50.44 469 CYS B CA 1
ATOM 7962 C C . CYS B 1 469 ? -19.812 -3.17 50.438 1 50.44 469 CYS B C 1
ATOM 7964 O O . CYS B 1 469 ? -20.656 -3.037 51.312 1 50.44 469 CYS B O 1
ATOM 7966 N N . ARG B 1 470 ? -19.984 -3.689 49.188 1 49.72 470 ARG B N 1
ATOM 7967 C CA . ARG B 1 470 ? -21.266 -4.336 48.969 1 49.72 470 ARG B CA 1
ATOM 7968 C C . ARG B 1 470 ? -21.406 -5.59 49.812 1 49.72 470 ARG B C 1
ATOM 7970 O O . ARG B 1 470 ? -22.5 -5.934 50.25 1 49.72 470 ARG B O 1
ATOM 7977 N N . ALA B 1 471 ? -20.25 -6.219 50.031 1 49.22 471 ALA B N 1
ATOM 7978 C CA . ALA B 1 471 ? -20.266 -7.406 50.875 1 49.22 471 ALA B CA 1
ATOM 7979 C C . ALA B 1 471 ? -20.328 -7.023 52.375 1 49.22 471 ALA B C 1
ATOM 7981 O O . ALA B 1 471 ? -20.859 -7.773 53.188 1 49.22 471 ALA B O 1
ATOM 7982 N N . ARG B 1 472 ? -19.609 -6.016 52.781 1 44.97 472 ARG B N 1
ATOM 7983 C CA . ARG B 1 472 ? -19.641 -5.656 54.188 1 44.97 472 ARG B CA 1
ATOM 7984 C C . ARG B 1 472 ? -20.969 -5.008 54.562 1 44.97 472 ARG B C 1
ATOM 7986 O O . ARG B 1 472 ? -21.203 -4.648 55.719 1 44.97 472 ARG B O 1
ATOM 7993 N N . LYS B 1 473 ? -21.531 -4.293 53.5 1 40.94 473 LYS B N 1
ATOM 7994 C CA . LYS B 1 473 ? -22.875 -3.865 53.875 1 40.94 473 LYS B CA 1
ATOM 7995 C C . LYS B 1 473 ? -23.719 -5.047 54.344 1 40.94 473 LYS B C 1
ATOM 7997 O O . LYS B 1 473 ? -23.922 -6.004 53.594 1 40.94 473 LYS B O 1
ATOM 8002 N N . GLY B 1 474 ? -23.516 -5.273 55.656 1 35.31 474 GLY B N 1
ATOM 8003 C CA . GLY B 1 474 ? -24.141 -6.195 56.594 1 35.31 474 GLY B CA 1
ATOM 8004 C C . GLY B 1 474 ? -25.547 -6.582 56.188 1 35.31 474 GLY B C 1
ATOM 8005 O O . GLY B 1 474 ? -26.188 -5.895 55.406 1 35.31 474 GLY B O 1
ATOM 8006 N N . SER B 1 475 ? -25.938 -7.785 56.5 1 35.59 475 SER B N 1
ATOM 8007 C CA . SER B 1 475 ? -27.281 -8.32 56.344 1 35.59 475 SER B CA 1
ATOM 8008 C C . SER B 1 475 ? -28.328 -7.41 56.969 1 35.59 475 SER B C 1
ATOM 8010 O O . SER B 1 475 ? -28.203 -7.055 58.156 1 35.59 475 SER B O 1
ATOM 8012 N N . PRO B 1 476 ? -28.844 -6.34 56.344 1 30.28 476 PRO B N 1
ATOM 8013 C CA . PRO B 1 476 ? -29.844 -5.645 57.188 1 30.28 476 PRO B CA 1
ATOM 8014 C C . PRO B 1 476 ? -30.688 -6.602 58.031 1 30.28 476 PRO B C 1
ATOM 8016 O O . PRO B 1 476 ? -31.031 -7.695 57.562 1 30.28 476 PRO B O 1
ATOM 8019 N N . LYS B 1 477 ? -30.359 -6.672 59.25 1 28.56 477 LYS B N 1
ATOM 8020 C CA . LYS B 1 477 ? -31.297 -7.363 60.125 1 28.56 477 LYS B CA 1
ATOM 8021 C C . LYS B 1 477 ? -32.75 -7.031 59.75 1 28.56 477 LYS B C 1
ATOM 8023 O O . LYS B 1 477 ? -33.094 -5.863 59.531 1 28.56 477 LYS B O 1
ATOM 8028 N N . LYS B 1 478 ? -33.562 -8.008 59.219 1 29 478 LYS B N 1
ATOM 8029 C CA . LYS B 1 478 ? -35 -7.945 58.906 1 29 478 LYS B CA 1
ATOM 8030 C C . LYS B 1 478 ? -35.781 -7.328 60.031 1 29 478 LYS B C 1
ATOM 8032 O O . LYS B 1 478 ? -35.938 -7.938 61.094 1 29 478 LYS B O 1
ATOM 8037 N N . GLY B 1 479 ? -35.438 -6.121 60.531 1 26.05 479 GLY B N 1
ATOM 8038 C CA . GLY B 1 479 ? -36.25 -5.645 61.656 1 26.05 479 GLY B CA 1
ATOM 8039 C C . GLY B 1 479 ? -37.719 -5.934 61.5 1 26.05 479 GLY B C 1
ATOM 8040 O O . GLY B 1 479 ? -38.188 -6.152 60.375 1 26.05 479 GLY B O 1
ATOM 8041 N N . SER B 1 480 ? -38.312 -6.512 62.562 1 26.42 480 SER B N 1
ATOM 8042 C CA . SER B 1 480 ? -39.688 -6.91 62.75 1 26.42 480 SER B CA 1
ATOM 8043 C C . SER B 1 480 ? -40.656 -5.773 62.406 1 26.42 480 SER B C 1
ATOM 8045 O O . SER B 1 480 ? -40.656 -4.734 63.062 1 26.42 480 SER B O 1
ATOM 8047 N N . LEU B 1 481 ? -40.5 -5.168 61.188 1 24.53 481 LEU B N 1
ATOM 8048 C CA . LEU B 1 481 ? -41.469 -4.109 60.938 1 24.53 481 LEU B CA 1
ATOM 8049 C C . LEU B 1 481 ? -42.875 -4.52 61.406 1 24.53 481 LEU B C 1
ATOM 8051 O O . LEU B 1 481 ? -43.375 -5.559 60.969 1 24.53 481 LEU B O 1
ATOM 8055 N N . GLY B 1 482 ? -43.156 -4.227 62.688 1 23.62 482 GLY B N 1
ATOM 8056 C CA . GLY B 1 482 ? -44.406 -4.34 63.438 1 23.62 482 GLY B CA 1
ATOM 8057 C C . GLY B 1 482 ? -45.625 -4.07 62.594 1 23.62 482 GLY B C 1
ATOM 8058 O O . GLY B 1 482 ? -45.562 -3.416 61.562 1 23.62 482 GLY B O 1
ATOM 8059 N N . GLY B 1 483 ? -46.594 -5.008 62.719 1 25.11 483 GLY B N 1
ATOM 8060 C CA . GLY B 1 483 ? -47.844 -5.25 62.062 1 25.11 483 GLY B CA 1
ATOM 8061 C C . GLY B 1 483 ? -48.812 -4.074 62.156 1 25.11 483 GLY B C 1
ATOM 8062 O O . GLY B 1 483 ? -49.344 -3.799 63.219 1 25.11 483 GLY B O 1
ATOM 8063 N N . PHE B 1 484 ? -48.312 -2.781 61.938 1 22.47 484 PHE B N 1
ATOM 8064 C CA . PHE B 1 484 ? -49.406 -1.866 62.281 1 22.47 484 PHE B CA 1
ATOM 8065 C C . PHE B 1 484 ? -50.719 -2.352 61.719 1 22.47 484 PHE B C 1
ATOM 8067 O O . PHE B 1 484 ? -50.812 -2.762 60.531 1 22.47 484 PHE B O 1
ATOM 8074 N N . LYS B 1 485 ? -51.625 -2.67 62.688 1 22.78 485 LYS B N 1
ATOM 8075 C CA . LYS B 1 485 ? -53.062 -3.02 62.594 1 22.78 485 LYS B CA 1
ATOM 8076 C C . LYS B 1 485 ? -53.844 -1.961 61.844 1 22.78 485 LYS B C 1
ATOM 8078 O O . LYS B 1 485 ? -54.688 -1.29 62.406 1 22.78 485 LYS B O 1
ATOM 8083 N N . GLY B 1 486 ? -53.156 -1.158 60.969 1 20.61 486 GLY B N 1
ATOM 8084 C CA . GLY B 1 486 ? -54.125 -0.151 60.562 1 20.61 486 GLY B CA 1
ATOM 8085 C C . GLY B 1 486 ? -55.438 -0.74 60.125 1 20.61 486 GLY B C 1
ATOM 8086 O O . GLY B 1 486 ? -55.5 -1.837 59.562 1 20.61 486 GLY B O 1
ATOM 8087 N N . SER B 1 487 ? -56.5 -0.302 60.875 1 19.73 487 SER B N 1
ATOM 8088 C CA . SER B 1 487 ? -57.906 -0.748 61 1 19.73 487 SER B CA 1
ATOM 8089 C C . SER B 1 487 ? -58.531 -0.92 59.625 1 19.73 487 SER B C 1
ATOM 8091 O O . SER B 1 487 ? -59.125 -1.957 59.344 1 19.73 487 SER B O 1
ATOM 8093 N N . GLY B 1 488 ? -58.938 0.279 59.219 1 20.52 488 GLY B N 1
ATOM 8094 C CA . GLY B 1 488 ? -60.281 0.502 58.781 1 20.52 488 GLY B CA 1
ATOM 8095 C C . GLY B 1 488 ? -60.594 -0.141 57.469 1 20.52 488 GLY B C 1
ATOM 8096 O O . GLY B 1 488 ? -59.688 -0.447 56.688 1 20.52 488 GLY B O 1
ATOM 8097 N N . LYS B 1 489 ? -61.969 -0.284 57.406 1 19.7 489 LYS B N 1
ATOM 8098 C CA . LYS B 1 489 ? -62.812 -1.131 56.594 1 19.7 489 LYS B CA 1
ATOM 8099 C C . LYS B 1 489 ? -62.531 -0.971 55.094 1 19.7 489 LYS B C 1
ATOM 8101 O O . LYS B 1 489 ? -61.906 0.015 54.688 1 19.7 489 LYS B O 1
ATOM 8106 N N . LEU B 1 490 ? -63.375 -1.559 54.375 1 19.2 490 LEU B N 1
ATOM 8107 C CA . LEU B 1 490 ? -63.719 -2.699 53.531 1 19.2 490 LEU B CA 1
ATOM 8108 C C . LEU B 1 490 ? -64 -2.25 52.125 1 19.2 490 LEU B C 1
ATOM 8110 O O . LEU B 1 490 ? -63.938 -3.049 51.188 1 19.2 490 LEU B O 1
ATOM 8114 N N . ALA B 1 491 ? -64.688 -0.96 52.125 1 17.69 491 ALA B N 1
ATOM 8115 C CA . ALA B 1 491 ? -65.875 -1.081 51.312 1 17.69 491 ALA B CA 1
ATOM 8116 C C . ALA B 1 491 ? -65.562 -1.363 49.844 1 17.69 491 ALA B C 1
ATOM 8118 O O . ALA B 1 491 ? -66.125 -2.281 49.25 1 17.69 491 ALA B O 1
ATOM 8119 N N . SER B 1 492 ? -65.375 -0.159 49.219 1 20.62 492 SER B N 1
ATOM 8120 C CA . SER B 1 492 ? -66.062 0.128 47.969 1 20.62 492 SER B CA 1
ATOM 8121 C C . SER B 1 492 ? -65.375 -0.507 46.781 1 20.62 492 SER B C 1
ATOM 8123 O O . SER B 1 492 ? -64.312 -0.039 46.375 1 20.62 492 SER B O 1
ATOM 8125 N N . ASP B 1 493 ? -65.312 -1.833 46.844 1 20.52 493 ASP B N 1
ATOM 8126 C CA . ASP B 1 493 ? -64.75 -2.775 45.875 1 20.52 493 ASP B CA 1
ATOM 8127 C C . ASP B 1 493 ? -65.188 -2.447 44.469 1 20.52 493 ASP B C 1
ATOM 8129 O O . ASP B 1 493 ? -65.75 -3.285 43.781 1 20.52 493 ASP B O 1
ATOM 8133 N N . THR B 1 494 ? -65.25 -1.089 44.094 1 20.44 494 THR B N 1
ATOM 8134 C CA . THR B 1 494 ? -66.062 -1.003 42.906 1 20.44 494 THR B CA 1
ATOM 8135 C C . THR B 1 494 ? -65.562 -1.99 41.844 1 20.44 494 THR B C 1
ATOM 8137 O O . THR B 1 494 ? -64.375 -2.102 41.594 1 20.44 494 THR B O 1
ATOM 8140 N N . ASP B 1 495 ? -66.438 -2.902 41.5 1 19.97 495 ASP B N 1
ATOM 8141 C CA . ASP B 1 495 ? -66.5 -4.141 40.719 1 19.97 495 ASP B CA 1
ATOM 8142 C C . ASP B 1 495 ? -66 -3.922 39.281 1 19.97 495 ASP B C 1
ATOM 8144 O O . ASP B 1 495 ? -66.188 -4.801 38.438 1 19.97 495 ASP B O 1
ATOM 8148 N N . VAL B 1 496 ? -64.938 -3.158 39.062 1 22.75 496 VAL B N 1
ATOM 8149 C CA . VAL B 1 496 ? -64.875 -2.783 37.656 1 22.75 496 VAL B CA 1
ATOM 8150 C C . VAL B 1 496 ? -64.812 -4.039 36.812 1 22.75 496 VAL B C 1
ATOM 8152 O O . VAL B 1 496 ? -63.969 -4.906 36.969 1 22.75 496 VAL B O 1
ATOM 8155 N N . THR B 1 497 ? -66.062 -4.457 36.281 1 18.53 497 THR B N 1
ATOM 8156 C CA . THR B 1 497 ? -66.562 -5.586 35.531 1 18.53 497 THR B CA 1
ATOM 8157 C C . THR B 1 497 ? -65.75 -5.805 34.281 1 18.53 497 THR B C 1
ATOM 8159 O O . THR B 1 497 ? -65.562 -4.875 33.5 1 18.53 497 THR B O 1
ATOM 8162 N N . PHE B 1 498 ? -64.812 -6.688 34.312 1 19.75 498 PHE B N 1
ATOM 8163 C CA . PHE B 1 498 ? -64 -7.129 33.188 1 19.75 498 PHE B CA 1
ATOM 8164 C C . PHE B 1 498 ? -64.875 -7.684 32.062 1 19.75 498 PHE B C 1
ATOM 8166 O O . PHE B 1 498 ? -65.5 -8.727 32.219 1 19.75 498 PHE B O 1
ATOM 8173 N N . GLY B 1 499 ? -65.688 -6.793 31.438 1 17.58 499 GLY B N 1
ATOM 8174 C CA . GLY B 1 499 ? -66.562 -7.375 30.469 1 17.58 499 GLY B CA 1
ATOM 8175 C C . GLY B 1 499 ? -65.938 -8.492 29.656 1 17.58 499 GLY B C 1
ATOM 8176 O O . GLY B 1 499 ? -64.688 -8.578 29.562 1 17.58 499 GLY B O 1
ATOM 8177 N N . GLU B 1 500 ? -66.812 -9.5 29.359 1 17.66 500 GLU B N 1
ATOM 8178 C CA . GLU B 1 500 ? -66.938 -10.867 28.859 1 17.66 500 GLU B CA 1
ATOM 8179 C C . GLU B 1 500 ? -66.25 -11.016 27.5 1 17.66 500 GLU B C 1
ATOM 8181 O O . GLU B 1 500 ? -66.125 -10.039 26.766 1 17.66 500 GLU B O 1
ATOM 8186 N N . PRO B 1 501 ? -65.75 -12.203 27.281 1 21.38 501 PRO B N 1
ATOM 8187 C CA . PRO B 1 501 ? -65 -12.891 26.234 1 21.38 501 PRO B CA 1
ATOM 8188 C C . PRO B 1 501 ? -65.75 -13.016 24.922 1 21.38 501 PRO B C 1
ATOM 8190 O O . PRO B 1 501 ? -65.25 -13.594 23.953 1 21.38 501 PRO B O 1
ATOM 8193 N N . ILE B 1 502 ? -66.875 -12.281 24.625 1 17.28 502 ILE B N 1
ATOM 8194 C CA . ILE B 1 502 ? -67.875 -13 23.828 1 17.28 502 ILE B CA 1
ATOM 8195 C C . ILE B 1 502 ? -67.188 -13.648 22.625 1 17.28 502 ILE B C 1
ATOM 8197 O O . ILE B 1 502 ? -66.375 -13.047 21.984 1 17.28 502 ILE B O 1
ATOM 8201 N N . TRP B 1 503 ? -67.75 -14.953 22.25 1 17.66 503 TRP B N 1
ATOM 8202 C CA . TRP B 1 503 ? -67.625 -16.203 21.5 1 17.66 503 TRP B CA 1
ATOM 8203 C C . TRP B 1 503 ? -67.875 -15.945 20.016 1 17.66 503 TRP B C 1
ATOM 8205 O O . TRP B 1 503 ? -67.375 -16.688 19.156 1 17.66 503 TRP B O 1
ATOM 8215 N N . GLY B 1 504 ? -68.75 -14.984 19.531 1 16.53 504 GLY B N 1
ATOM 8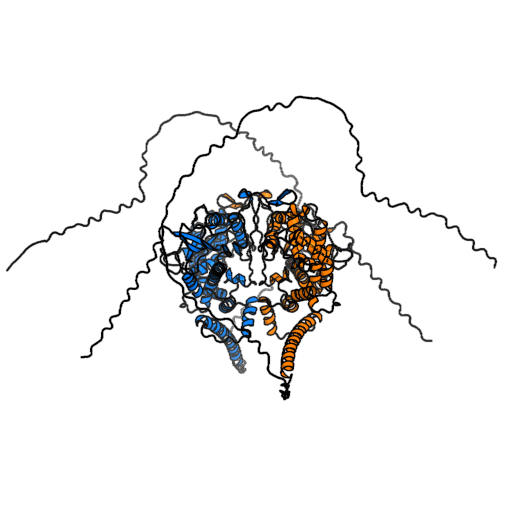216 C CA . GLY B 1 504 ? -69.75 -15.469 18.609 1 16.53 504 GLY B CA 1
ATOM 8217 C C . GLY B 1 504 ? -69.125 -16.094 17.359 1 16.53 504 GLY B C 1
ATOM 8218 O O . GLY B 1 504 ? -68 -15.82 17 1 16.53 504 GLY B O 1
ATOM 8219 N N . ASN B 1 505 ? -69.938 -17.109 16.625 1 16.69 505 ASN B N 1
ATOM 8220 C CA . ASN B 1 505 ? -70.125 -18.219 15.695 1 16.69 505 ASN B CA 1
ATOM 8221 C C . ASN B 1 505 ? -70 -17.781 14.242 1 16.69 505 ASN B C 1
ATOM 8223 O O . ASN B 1 505 ? -69.375 -18.484 13.438 1 16.69 505 ASN B O 1
ATOM 8227 N N . SER B 1 506 ? -70.812 -16.828 13.68 1 15.49 506 SER B N 1
ATOM 8228 C CA . SER B 1 506 ? -71.688 -17.203 12.586 1 15.49 506 SER B CA 1
ATOM 8229 C C . SER B 1 506 ? -70.875 -17.578 11.336 1 15.49 506 SER B C 1
ATOM 8231 O O . SER B 1 506 ? -69.75 -17.172 11.164 1 15.49 506 SER B O 1
ATOM 8233 N N . LYS B 1 507 ? -71.812 -18.188 10.156 1 16.48 507 LYS B N 1
ATOM 8234 C CA . LYS B 1 507 ? -72.062 -19.078 9.031 1 16.48 507 LYS B CA 1
ATOM 8235 C C . LYS B 1 507 ? -71.312 -18.625 7.773 1 16.48 507 LYS B C 1
ATOM 8237 O O . LYS B 1 507 ? -70.938 -17.469 7.691 1 16.48 507 LYS B O 1
ATOM 8242 N N . ALA B 1 508 ? -72 -19.062 6.457 1 16.08 508 ALA B N 1
ATOM 8243 C CA . ALA B 1 508 ? -71.875 -19.891 5.266 1 16.08 508 ALA B CA 1
ATOM 8244 C C . ALA B 1 508 ? -71.625 -19.062 4.023 1 16.08 508 ALA B C 1
ATOM 8246 O O . ALA B 1 508 ? -70.75 -19.406 3.205 1 16.08 508 ALA B O 1
ATOM 8247 N N . GLU B 1 509 ? -72.625 -18.125 3.445 1 14.95 509 GLU B N 1
ATOM 8248 C CA . GLU B 1 509 ? -73.312 -18.375 2.199 1 14.95 509 GLU B CA 1
ATOM 8249 C C . GLU B 1 509 ? -72.5 -17.922 0.991 1 14.95 509 GLU B C 1
ATOM 8251 O O . GLU B 1 509 ? -71.562 -17.156 1.133 1 14.95 509 GLU B O 1
ATOM 8256 N N . ASP B 1 510 ? -73.25 -17.156 -0.118 1 15.41 510 ASP B N 1
ATOM 8257 C CA . ASP B 1 510 ? -73.75 -17.453 -1.46 1 15.41 510 ASP B CA 1
ATOM 8258 C C . ASP B 1 510 ? -72.75 -17 -2.523 1 15.41 510 ASP B C 1
ATOM 8260 O O . ASP B 1 510 ? -71.875 -16.234 -2.234 1 15.41 510 ASP B O 1
ATOM 8264 N N . THR B 1 511 ? -73.438 -16.5 -3.859 1 16.11 511 THR B N 1
ATOM 8265 C CA . THR B 1 511 ? -73.625 -16.875 -5.254 1 16.11 511 THR B CA 1
ATOM 8266 C C . THR B 1 511 ? -72.688 -16.062 -6.172 1 16.11 511 THR B C 1
ATOM 8268 O O . THR B 1 511 ? -72 -16.641 -6.988 1 16.11 511 THR B O 1
ATOM 8271 N N . GLU B 1 512 ? -73.312 -14.992 -6.969 1 15.72 512 GLU B N 1
ATOM 8272 C CA . GLU B 1 512 ? -73.5 -15.023 -8.422 1 15.72 512 GLU B CA 1
ATOM 8273 C C . GLU B 1 512 ? -72.312 -14.414 -9.117 1 15.72 512 GLU B C 1
ATOM 8275 O O . GLU B 1 512 ? -71.5 -13.664 -8.5 1 15.72 512 GLU B O 1
ATOM 8280 N N . PRO B 1 513 ? -72.562 -13.875 -10.484 1 16.89 513 PRO B N 1
ATOM 8281 C CA . PRO B 1 513 ? -72.188 -14.18 -11.867 1 16.89 513 PRO B CA 1
ATOM 8282 C C . PRO B 1 513 ? -71.125 -13.234 -12.391 1 16.89 513 PRO B C 1
ATOM 8284 O O . PRO B 1 513 ? -70.062 -13.688 -12.922 1 16.89 513 PRO B O 1
ATOM 8287 N N . SER B 1 514 ? -71.5 -11.867 -12.734 1 15.27 514 SER B N 1
ATOM 8288 C CA . SER B 1 514 ? -71.688 -11.492 -14.133 1 15.27 514 SER B CA 1
ATOM 8289 C C . SER B 1 514 ? -70.438 -10.953 -14.734 1 15.27 514 SER B C 1
ATOM 8291 O O . SER B 1 514 ? -69.5 -10.555 -14.008 1 15.27 514 SER B O 1
ATOM 8293 N N . ASN B 1 515 ? -70.562 -10.273 -16.047 1 15.54 515 ASN B N 1
ATOM 8294 C CA . ASN B 1 515 ? -70.125 -10.336 -17.438 1 15.54 515 ASN B CA 1
ATOM 8295 C C . ASN B 1 515 ? -69 -9.336 -17.734 1 15.54 515 ASN B C 1
ATOM 8297 O O . ASN B 1 515 ? -68 -9.703 -18.312 1 15.54 515 ASN B O 1
ATOM 8301 N N . GLY B 1 516 ? -69.375 -7.957 -17.906 1 15.04 516 GLY B N 1
ATOM 8302 C CA . GLY B 1 516 ? -69.375 -7.332 -19.219 1 15.04 516 GLY B CA 1
ATOM 8303 C C . GLY B 1 516 ? -68 -6.77 -19.578 1 15.04 516 GLY B C 1
ATOM 8304 O O . GLY B 1 516 ? -67.125 -6.672 -18.719 1 15.04 516 GLY B O 1
ATOM 8305 N N . LEU B 1 517 ? -67.938 -5.836 -20.781 1 15.75 517 LEU B N 1
ATOM 8306 C CA . LEU B 1 517 ? -67.5 -5.539 -22.125 1 15.75 517 LEU B CA 1
ATOM 8307 C C . LEU B 1 517 ? -66.312 -4.57 -22.094 1 15.75 517 LEU B C 1
ATOM 8309 O O . LEU B 1 517 ? -66.188 -3.803 -21.125 1 15.75 517 LEU B O 1
ATOM 8313 N N . ALA B 1 518 ? -65.375 -4.789 -23.062 1 16.23 518 ALA B N 1
ATOM 8314 C CA . ALA B 1 518 ? -64.062 -4.5 -23.672 1 16.23 518 ALA B CA 1
ATOM 8315 C C . ALA B 1 518 ? -63.875 -3.002 -23.891 1 16.23 518 ALA B C 1
ATOM 8317 O O . ALA B 1 518 ? -62.781 -2.455 -23.656 1 16.23 518 ALA B O 1
ATOM 8318 N N . ALA B 1 519 ? -64.812 -2.266 -24.719 1 15.23 519 ALA B N 1
ATOM 8319 C CA . ALA B 1 519 ? -64.5 -1.79 -26.062 1 15.23 519 ALA B CA 1
ATOM 8320 C C . ALA B 1 519 ? -63.906 -0.384 -26.016 1 15.23 519 ALA B C 1
ATOM 8322 O O . ALA B 1 519 ? -63.438 0.124 -27.031 1 15.23 519 ALA B O 1
ATOM 8323 N N . GLY B 1 520 ? -64.125 0.503 -24.938 1 14.38 520 GLY B N 1
ATOM 8324 C CA . GLY B 1 520 ? -64.5 1.813 -25.438 1 14.38 520 GLY B CA 1
ATOM 8325 C C . GLY B 1 520 ? -63.406 2.463 -26.297 1 14.38 520 GLY B C 1
ATOM 8326 O O . GLY B 1 520 ? -62.25 2.119 -26.188 1 14.38 520 GLY B O 1
ATOM 8327 N N . VAL B 1 521 ? -63.812 3.549 -27.172 1 15.55 521 VAL B N 1
ATOM 8328 C CA . VAL B 1 521 ? -63.875 4.312 -28.406 1 15.55 521 VAL B CA 1
ATOM 8329 C C . VAL B 1 521 ? -62.688 5.254 -28.516 1 15.55 521 VAL B C 1
ATOM 8331 O O . VAL B 1 521 ? -62 5.504 -27.531 1 15.55 521 VAL B O 1
ATOM 8334 N N . GLY B 1 522 ? -62.844 6.422 -29.297 1 15.32 522 GLY B N 1
ATOM 8335 C CA . GLY B 1 522 ? -62.594 7.133 -30.531 1 15.32 522 GLY B CA 1
ATOM 8336 C C . GLY B 1 522 ? -61.688 8.336 -30.344 1 15.32 522 GLY B C 1
ATOM 8337 O O . GLY B 1 522 ? -60.781 8.562 -31.156 1 15.32 522 GLY B O 1
ATOM 8338 N N . VAL B 1 523 ? -61.906 9.398 -29.375 1 15.16 523 VAL B N 1
ATOM 8339 C CA . VAL B 1 523 ? -62.125 10.703 -29.969 1 15.16 523 VAL B CA 1
ATOM 8340 C C . VAL B 1 523 ? -60.781 11.305 -30.406 1 15.16 523 VAL B C 1
ATOM 8342 O O . VAL B 1 523 ? -59.75 11.07 -29.781 1 15.16 523 VAL B O 1
ATOM 8345 N N . ALA B 1 524 ? -60.781 12.219 -31.516 1 15.77 524 ALA B N 1
ATOM 8346 C CA . ALA B 1 524 ? -60.344 12.891 -32.719 1 15.77 524 ALA B CA 1
ATOM 8347 C C . ALA B 1 524 ? -59.531 14.141 -32.375 1 15.77 524 ALA B C 1
ATOM 8349 O O . ALA B 1 524 ? -59.031 14.836 -33.25 1 15.77 524 ALA B O 1
ATOM 8350 N N . VAL B 1 525 ? -59.094 14.406 -31.078 1 15.16 525 VAL B N 1
ATOM 8351 C CA . VAL B 1 525 ? -59.062 15.859 -30.922 1 15.16 525 VAL B CA 1
ATOM 8352 C C . VAL B 1 525 ? -58.062 16.469 -31.906 1 15.16 525 VAL B C 1
ATOM 8354 O O . VAL B 1 525 ? -56.938 15.977 -32.031 1 15.16 525 VAL B O 1
ATOM 8357 N N . GLN B 1 526 ? -58.406 17.562 -32.656 1 14.84 526 GLN B N 1
ATOM 8358 C CA . GLN B 1 526 ? -58.25 18.391 -33.844 1 14.84 526 GLN B CA 1
ATOM 8359 C C . GLN B 1 526 ? -57.062 19.344 -33.719 1 14.84 526 GLN B C 1
ATOM 8361 O O . GLN B 1 526 ? -56.656 19.953 -34.688 1 14.84 526 GLN B O 1
ATOM 8366 N N . GLY B 1 527 ? -56.438 19.578 -32.562 1 15.53 527 GLY B N 1
ATOM 8367 C CA . GLY B 1 527 ? -56.25 21.016 -32.5 1 15.53 527 GLY B CA 1
ATOM 8368 C C . GLY B 1 527 ? -55.344 21.531 -33.625 1 15.53 527 GLY B C 1
ATOM 8369 O O . GLY B 1 527 ? -54.594 20.781 -34.219 1 15.53 527 GLY B O 1
ATOM 8370 N N . HIS B 1 528 ? -55.531 22.719 -33.938 1 15.45 528 HIS B N 1
ATOM 8371 C CA . HIS B 1 528 ? -55.438 23.688 -35.031 1 15.45 528 HIS B CA 1
ATOM 8372 C C . HIS B 1 528 ? -54 23.953 -35.438 1 15.45 528 HIS B C 1
ATOM 8374 O O . HIS B 1 528 ? -53.094 23.703 -34.656 1 15.45 528 HIS B O 1
ATOM 8380 N N . GLU B 1 529 ? -53.812 24.922 -36.281 1 16.08 529 GLU B N 1
ATOM 8381 C CA . GLU B 1 529 ? -53.312 25.328 -37.562 1 16.08 529 GLU B CA 1
ATOM 8382 C C . GLU B 1 529 ? -51.938 26 -37.438 1 16.08 529 GLU B C 1
ATOM 8384 O O . GLU B 1 529 ? -51.531 26.375 -36.344 1 16.08 529 GLU B O 1
ATOM 8389 N N . ARG B 1 530 ? -51.5 26.891 -38.438 1 16.31 530 ARG B N 1
ATOM 8390 C CA . ARG B 1 530 ? -50.531 27.062 -39.5 1 16.31 530 ARG B CA 1
ATOM 8391 C C . ARG B 1 530 ? -49.438 28.062 -39.125 1 16.31 530 ARG B C 1
ATOM 8393 O O . ARG B 1 530 ? -48.25 27.75 -39.188 1 16.31 530 ARG B O 1
ATOM 8400 N N . THR B 1 531 ? -49.594 29.422 -39.344 1 15.77 531 THR B N 1
ATOM 8401 C CA . THR B 1 531 ? -48.969 30.062 -40.5 1 15.77 531 THR B CA 1
ATOM 8402 C C . THR B 1 531 ? -47.781 30.906 -40.062 1 15.77 531 THR B C 1
ATOM 8404 O O . THR B 1 531 ? -46.688 30.812 -40.656 1 15.77 531 THR B O 1
ATOM 8407 N N . GLY B 1 532 ? -47.906 32.094 -39.281 1 15.43 532 GLY B N 1
ATOM 8408 C CA . GLY B 1 532 ? -47.594 33.312 -39.969 1 15.43 532 GLY B CA 1
ATOM 8409 C C . GLY B 1 532 ? -46.125 33.688 -39.875 1 15.43 532 GLY B C 1
ATOM 8410 O O . GLY B 1 532 ? -45.344 33.031 -39.188 1 15.43 532 GLY B O 1
ATOM 8411 N N . SER B 1 533 ? -45.812 35.125 -39.781 1 16.14 533 SER B N 1
ATOM 8412 C CA . SER B 1 533 ? -45.219 36.188 -40.562 1 16.14 533 SER B CA 1
ATOM 8413 C C . SER B 1 533 ? -43.906 36.688 -39.906 1 16.14 533 SER B C 1
ATOM 8415 O O . SER B 1 533 ? -43.906 37.031 -38.719 1 16.14 533 SER B O 1
ATOM 8417 N N . TRP B 1 534 ? -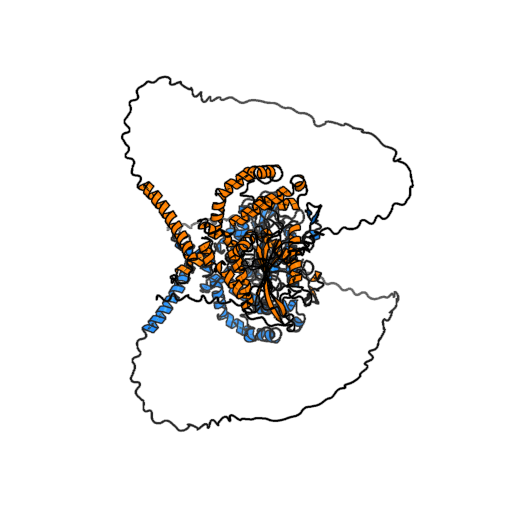42.719 36.062 -40.156 1 16.91 534 TRP B N 1
ATOM 8418 C CA . TRP B 1 534 ? -41.375 36.344 -39.688 1 16.91 534 TRP B CA 1
ATOM 8419 C C . TRP B 1 534 ? -41 37.812 -40 1 16.91 534 TRP B C 1
ATOM 8421 O O . TRP B 1 534 ? -39.812 38.156 -40.031 1 16.91 534 TRP B O 1
ATOM 8431 N N . GLU B 1 535 ? -41.906 38.75 -39.844 1 15.52 535 GLU B N 1
ATOM 8432 C CA . GLU B 1 535 ? -41.531 39.938 -40.594 1 15.52 535 GLU B CA 1
ATOM 8433 C C . GLU B 1 535 ? -40.312 40.625 -39.969 1 15.52 535 GLU B C 1
ATOM 8435 O O . GLU B 1 535 ? -39.688 41.469 -40.625 1 15.52 535 GLU B O 1
ATOM 8440 N N . MET B 1 536 ? -39.844 40.562 -38.781 1 16.31 536 MET B N 1
ATOM 8441 C CA . MET B 1 536 ? -39.594 41.938 -38.344 1 16.31 536 MET B CA 1
ATOM 8442 C C . MET B 1 536 ? -38.406 42.531 -39.094 1 16.31 536 MET B C 1
ATOM 8444 O O . MET B 1 536 ? -37.5 41.812 -39.531 1 16.31 536 MET B O 1
ATOM 8448 N N . GLY B 1 537 ? -38.344 43.906 -39.156 1 15.8 537 GLY B N 1
ATOM 8449 C CA . GLY B 1 537 ? -37.844 45.094 -39.875 1 15.8 537 GLY B CA 1
ATOM 8450 C C . GLY B 1 537 ? -36.375 45.312 -39.688 1 15.8 537 GLY B C 1
ATOM 8451 O O . GLY B 1 537 ? -35.75 44.688 -38.812 1 15.8 537 GLY B O 1
ATOM 8452 N N . GLN B 1 538 ? -35.844 46.5 -40.25 1 16.08 538 GLN B N 1
ATOM 8453 C CA . GLN B 1 538 ? -34.812 47.094 -41.094 1 16.08 538 GLN B CA 1
ATOM 8454 C C . GLN B 1 538 ? -33.688 47.656 -40.25 1 16.08 538 GLN B C 1
ATOM 8456 O O . GLN B 1 538 ? -32.5 47.469 -40.562 1 16.08 538 GLN B O 1
ATOM 8461 N N . GLY B 1 539 ? -33.875 48.656 -39.281 1 15.02 539 GLY B N 1
ATOM 8462 C CA . GLY B 1 539 ? -33.188 49.875 -39.688 1 15.02 539 GLY B CA 1
ATOM 8463 C C . GLY B 1 539 ? -31.703 49.875 -39.344 1 15.02 539 GLY B C 1
ATOM 8464 O O . GLY B 1 539 ? -31.172 48.875 -38.844 1 15.02 539 GLY B O 1
ATOM 8465 N N . LYS B 1 540 ? -31.234 51.031 -38.438 1 15.62 540 LYS B N 1
ATOM 8466 C CA . LYS B 1 540 ? -30.375 52.156 -38.75 1 15.62 540 LYS B CA 1
ATOM 8467 C C . LYS B 1 540 ? -28.922 51.906 -38.344 1 15.62 540 LYS B C 1
ATOM 8469 O O . LYS B 1 540 ? -28.672 51.125 -37.438 1 15.62 540 LYS B O 1
ATOM 8474 N N . LYS B 1 541 ? -27.938 52.844 -38.719 1 15.7 541 LYS B N 1
ATOM 8475 C CA . LYS B 1 541 ? -26.578 53.062 -39.219 1 15.7 541 LYS B CA 1
ATOM 8476 C C . LYS B 1 541 ? -25.609 53.312 -38.062 1 15.7 541 LYS B C 1
ATOM 8478 O O . LYS B 1 541 ? -24.484 52.812 -38.094 1 15.7 541 LYS B O 1
ATOM 8483 N N . ARG B 1 542 ? -25.859 54.219 -36.875 1 16.06 542 ARG B N 1
ATOM 8484 C CA . ARG B 1 542 ? -24.875 55.312 -36.875 1 16.06 542 ARG B CA 1
ATOM 8485 C C . ARG B 1 542 ? -23.562 54.812 -36.281 1 16.06 542 ARG B C 1
ATOM 8487 O O . ARG B 1 542 ? -23.516 53.844 -35.531 1 16.06 542 ARG B O 1
ATOM 8494 N N . ASN B 1 543 ? -22.578 55.906 -35.969 1 16.23 543 ASN B N 1
ATOM 8495 C CA . ASN B 1 543 ? -21.266 56.438 -36.25 1 16.23 543 ASN B CA 1
ATOM 8496 C C . ASN B 1 543 ? -20.281 56.125 -35.125 1 16.23 543 ASN B C 1
ATOM 8498 O O . ASN B 1 543 ? -19.234 55.531 -35.344 1 16.23 543 ASN B O 1
ATOM 8502 N N . GLU B 1 544 ? -19.875 57.25 -34.219 1 16.59 544 GLU B N 1
ATOM 8503 C CA . GLU B 1 544 ? -18.562 57.875 -34.188 1 16.59 544 GLU B CA 1
ATOM 8504 C C . GLU B 1 544 ? -17.703 57.312 -33.062 1 16.59 544 GLU B C 1
ATOM 8506 O O . GLU B 1 544 ? -18.188 56.531 -32.25 1 16.59 544 GLU B O 1
ATOM 8511 N N . ASN B 1 545 ? -17.203 58.25 -32.031 1 16.81 545 ASN B N 1
ATOM 8512 C CA . ASN B 1 545 ? -15.875 58.812 -31.875 1 16.81 545 ASN B CA 1
ATOM 8513 C C . ASN B 1 545 ? -15.203 58.312 -30.609 1 16.81 545 ASN B C 1
ATOM 8515 O O . ASN B 1 545 ? -13.977 58.375 -30.484 1 16.81 545 ASN B O 1
ATOM 8519 N N . ILE B 1 546 ? -15.984 57.938 -29.438 1 17.92 546 ILE B N 1
ATOM 8520 C CA . ILE B 1 546 ? -15.508 58.625 -28.234 1 17.92 546 ILE B CA 1
ATOM 8521 C C . ILE B 1 546 ? -14.227 57.969 -27.734 1 17.92 546 ILE B C 1
ATOM 8523 O O . ILE B 1 546 ? -14.117 56.719 -27.734 1 17.92 546 ILE B O 1
ATOM 8527 N N . GLN B 1 547 ? -13.398 58.781 -26.938 1 18.33 547 GLN B N 1
ATOM 8528 C CA . GLN B 1 547 ? -12.016 59.125 -26.625 1 18.33 547 GLN B CA 1
ATOM 8529 C C . GLN B 1 547 ? -11.438 58.188 -25.578 1 18.33 547 GLN B C 1
ATOM 8531 O O . GLN B 1 547 ? -12.172 57.656 -24.734 1 18.33 547 GLN B O 1
ATOM 8536 N N . PRO B 1 548 ? -10.156 58.031 -25.469 1 20.48 548 PRO B N 1
ATOM 8537 C CA . PRO B 1 548 ? -9.07 57.125 -25.094 1 20.48 548 PRO B CA 1
ATOM 8538 C C . PRO B 1 548 ? -8.789 57.125 -23.578 1 20.48 548 PRO B C 1
ATOM 8540 O O . PRO B 1 548 ? -7.789 56.562 -23.141 1 20.48 548 PRO B O 1
ATOM 8543 N N . ASP B 1 549 ? -9.82 57.531 -22.656 1 18.2 549 ASP B N 1
ATOM 8544 C CA . ASP B 1 549 ? -9.281 58.125 -21.438 1 18.2 549 ASP B CA 1
ATOM 8545 C C . ASP B 1 549 ? -8.406 57.125 -20.688 1 18.2 549 ASP B C 1
ATOM 8547 O O . ASP B 1 549 ? -8.672 55.906 -20.703 1 18.2 549 ASP B O 1
ATOM 8551 N N . GLY B 1 550 ? -7.27 57.562 -20.078 1 19.67 550 GLY B N 1
ATOM 8552 C CA . GLY B 1 550 ? -5.922 57.406 -19.562 1 19.67 550 GLY B CA 1
ATOM 8553 C C . GLY B 1 550 ? -5.887 56.781 -18.172 1 19.67 550 GLY B C 1
ATOM 8554 O O . GLY B 1 550 ? -4.852 56.812 -17.5 1 19.67 550 GLY B O 1
ATOM 8555 N N . VAL B 1 551 ? -6.844 55.938 -17.719 1 20.61 551 VAL B N 1
ATOM 8556 C CA . VAL B 1 551 ? -7.031 55.781 -16.281 1 20.61 551 VAL B CA 1
ATOM 8557 C C . VAL B 1 551 ? -5.789 55.156 -15.664 1 20.61 551 VAL B C 1
ATOM 8559 O O . VAL B 1 551 ? -5.367 54.062 -16.078 1 20.61 551 VAL B O 1
ATOM 8562 N N . GLU B 1 552 ? -5.035 55.938 -14.969 1 21.31 552 GLU B N 1
ATOM 8563 C CA . GLU B 1 552 ? -3.771 55.875 -14.242 1 21.31 552 GLU B CA 1
ATOM 8564 C C . GLU B 1 552 ? -3.852 54.875 -13.102 1 21.31 552 GLU B C 1
ATOM 8566 O O . GLU B 1 552 ? -4.777 54.906 -12.289 1 21.31 552 GLU B O 1
ATOM 8571 N N . MET B 1 553 ? -3.34 53.75 -13.289 1 20.69 553 MET B N 1
ATOM 8572 C CA . MET B 1 553 ? -3.312 52.531 -12.461 1 20.69 553 MET B CA 1
ATOM 8573 C C . MET B 1 553 ? -2.592 52.812 -11.141 1 20.69 553 MET B C 1
ATOM 8575 O O . MET B 1 553 ? -1.376 53 -11.125 1 20.69 553 MET B O 1
ATOM 8579 N N . ARG B 1 554 ? -3.297 53.531 -10.25 1 20.89 554 ARG B N 1
ATOM 8580 C CA . ARG B 1 554 ? -2.809 54.031 -8.969 1 20.89 554 ARG B CA 1
ATOM 8581 C C . ARG B 1 554 ? -2.391 52.875 -8.062 1 20.89 554 ARG B C 1
ATOM 8583 O O . ARG B 1 554 ? -3.07 51.844 -8 1 20.89 554 ARG B O 1
ATOM 8590 N N . SER B 1 555 ? -1.15 52.938 -7.836 1 21.28 555 SER B N 1
ATOM 8591 C CA . SER B 1 555 ? -0.31 52.062 -7.027 1 21.28 555 SER B CA 1
ATOM 8592 C C . SER B 1 555 ? -0.826 51.938 -5.594 1 21.28 555 SER B C 1
ATOM 8594 O O . SER B 1 555 ? -1.13 52.969 -4.969 1 21.28 555 SER B O 1
ATOM 8596 N N . PRO B 1 556 ? -1.585 50.906 -5.211 1 19.59 556 PRO B N 1
ATOM 8597 C CA . PRO B 1 556 ? -2.26 50.812 -3.914 1 19.59 556 PRO B CA 1
ATOM 8598 C C . PRO B 1 556 ? -1.34 51.156 -2.74 1 19.59 556 PRO B C 1
ATOM 8600 O O . PRO B 1 556 ? -1.791 51.688 -1.734 1 19.59 556 PRO B O 1
ATOM 8603 N N . PHE B 1 557 ? -0.268 50.406 -2.521 1 19.36 557 PHE B N 1
ATOM 8604 C CA . PHE B 1 557 ? 0.141 50.219 -1.134 1 19.36 557 PHE B CA 1
ATOM 8605 C C . PHE B 1 557 ? 0.966 51.406 -0.657 1 19.36 557 PHE B C 1
ATOM 8607 O O . PHE B 1 557 ? 2.182 51.312 -0.489 1 19.36 557 PHE B O 1
ATOM 8614 N N . GLU B 1 558 ? 0.792 52.688 -1.169 1 19.94 558 GLU B N 1
ATOM 8615 C CA . GLU B 1 558 ? 1.568 53.875 -0.819 1 19.94 558 GLU B CA 1
ATOM 8616 C C . GLU B 1 558 ? 1.471 54.188 0.673 1 19.94 558 GLU B C 1
ATOM 8618 O O . GLU B 1 558 ? 0.517 54.812 1.12 1 19.94 558 GLU B O 1
ATOM 8623 N N . ASP B 1 559 ? 1.582 53.375 1.618 1 18.52 559 ASP B N 1
ATOM 8624 C CA . ASP B 1 559 ? 1.415 54 2.932 1 18.52 559 ASP B CA 1
ATOM 8625 C C . ASP B 1 559 ? 2.432 55.125 3.146 1 18.52 559 ASP B C 1
ATOM 8627 O O . ASP B 1 559 ? 3.609 54.969 2.818 1 18.52 559 ASP B O 1
ATOM 8631 N N . GLN B 1 560 ? 2.131 56.438 3.299 1 19.06 560 GLN B N 1
ATOM 8632 C CA . GLN B 1 560 ? 2.715 57.75 3.48 1 19.06 560 GLN B CA 1
ATOM 8633 C C . GLN B 1 560 ? 3.455 57.844 4.812 1 19.06 560 GLN B C 1
ATOM 8635 O O . GLN B 1 560 ? 2.834 58 5.867 1 19.06 560 GLN B O 1
ATOM 8640 N N . GLU B 1 561 ? 4.316 57.031 5.207 1 19.09 561 GLU B N 1
ATOM 8641 C CA . GLU B 1 561 ? 4.887 57.344 6.512 1 19.09 561 GLU B CA 1
ATOM 8642 C C . GLU B 1 561 ? 5.504 58.75 6.512 1 19.09 561 GLU B C 1
ATOM 8644 O O . GLU B 1 561 ? 6.289 59.094 5.621 1 19.09 561 GLU B O 1
ATOM 8649 N N . GLU B 1 562 ? 4.934 59.719 7.219 1 18.84 562 GLU B N 1
ATOM 8650 C CA . GLU B 1 562 ? 5.117 61.125 7.621 1 18.84 562 GLU B CA 1
ATOM 8651 C C . GLU B 1 562 ? 6.48 61.344 8.266 1 18.84 562 GLU B C 1
ATOM 8653 O O . GLU B 1 562 ? 7.008 60.438 8.93 1 18.84 562 GLU B O 1
ATOM 8658 N N . ASP B 1 563 ? 7.254 62.469 7.957 1 19.22 563 ASP B N 1
ATOM 8659 C CA . ASP B 1 563 ? 8.508 63.188 8.164 1 19.22 563 ASP B CA 1
ATOM 8660 C C . ASP B 1 563 ? 8.609 63.688 9.602 1 19.22 563 ASP B C 1
ATOM 8662 O O . ASP B 1 563 ? 7.848 64.562 10 1 19.22 563 ASP B O 1
ATOM 8666 N N . TRP B 1 564 ? 8.742 62.938 10.664 1 20.67 564 TRP B N 1
ATOM 8667 C CA . TRP B 1 564 ? 8.906 63.531 11.984 1 20.67 564 TRP B CA 1
ATOM 8668 C C . TRP B 1 564 ? 10.125 64.438 12.016 1 20.67 564 TRP B C 1
ATOM 8670 O O . TRP B 1 564 ? 11.242 64 11.734 1 20.67 564 TRP B O 1
ATOM 8680 N N . HIS B 1 565 ? 10.008 65.75 11.758 1 18.55 565 HIS B N 1
ATOM 8681 C CA . HIS B 1 565 ? 10.93 66.875 11.797 1 18.55 565 HIS B CA 1
ATOM 8682 C C . HIS B 1 565 ? 11.5 67.062 13.195 1 18.55 565 HIS B C 1
ATOM 8684 O O . HIS B 1 565 ? 10.758 67.312 14.148 1 18.55 565 HIS B O 1
ATOM 8690 N N . MET B 1 566 ? 12.5 66.375 13.602 1 19.67 566 MET B N 1
ATOM 8691 C CA . MET B 1 566 ? 13.227 66.625 14.836 1 19.67 566 MET B CA 1
ATOM 8692 C C . MET B 1 566 ? 13.703 68.062 14.867 1 19.67 566 MET B C 1
ATOM 8694 O O . MET B 1 566 ? 14.484 68.5 14.008 1 19.67 566 MET B O 1
ATOM 8698 N N . HIS B 1 567 ? 12.867 69.062 15.227 1 18.58 567 HIS B N 1
ATOM 8699 C CA . HIS B 1 567 ? 13.195 70.5 15.484 1 18.58 567 HIS B CA 1
ATOM 8700 C C . HIS B 1 567 ? 14.312 70.625 16.516 1 18.58 567 HIS B C 1
ATOM 8702 O O . HIS B 1 567 ? 14.477 69.75 17.359 1 18.58 567 HIS B O 1
ATOM 8708 N N . SER B 1 568 ? 15.281 71.625 16.438 1 19.75 568 SER B N 1
ATOM 8709 C CA . SER B 1 568 ? 16.594 72.188 16.797 1 19.75 568 SER B CA 1
ATOM 8710 C C . SER B 1 568 ? 16.609 72.625 18.25 1 19.75 568 SER B C 1
ATOM 8712 O O . SER B 1 568 ? 17.656 72.625 18.891 1 19.75 568 SER B O 1
ATOM 8714 N N . GLY B 1 569 ? 15.664 73.438 18.875 1 19.44 569 GLY B N 1
ATOM 8715 C CA . GLY B 1 569 ? 16.031 74.688 19.5 1 19.44 569 GLY B CA 1
ATOM 8716 C C . GLY B 1 569 ? 16.438 74.562 20.953 1 19.44 569 GLY B C 1
ATOM 8717 O O . GLY B 1 569 ? 16.422 75.5 21.703 1 19.44 569 GLY B O 1
ATOM 8718 N N . VAL B 1 570 ? 16.75 73.5 21.594 1 21.09 570 VAL B N 1
ATOM 8719 C CA . VAL B 1 570 ? 16.844 73.688 23.031 1 21.09 570 VAL B CA 1
ATOM 8720 C C . VAL B 1 570 ? 18 74.688 23.344 1 21.09 570 VAL B C 1
ATOM 8722 O O . VAL B 1 570 ? 19.156 74.375 23 1 21.09 570 VAL B O 1
ATOM 8725 N N . GLN B 1 571 ? 17.734 76 23.609 1 20.73 571 GLN B N 1
ATOM 8726 C CA . GLN B 1 571 ? 18.594 77.062 24.188 1 20.73 571 GLN B CA 1
ATOM 8727 C C . GLN B 1 571 ? 19.094 76.625 25.578 1 20.73 571 GLN B C 1
ATOM 8729 O O . GLN B 1 571 ? 18.438 75.812 26.266 1 20.73 571 GLN B O 1
ATOM 8734 N N . ALA B 1 572 ? 20.375 77.062 26.016 1 25.08 572 ALA B N 1
ATOM 8735 C CA . ALA B 1 572 ? 21.25 76.938 27.188 1 25.08 572 ALA B CA 1
ATOM 8736 C C . ALA B 1 572 ? 20.625 77.562 28.406 1 25.08 572 ALA B C 1
ATOM 8738 O O . ALA B 1 572 ? 20.156 78.75 28.328 1 25.08 572 ALA B O 1
ATOM 8739 N N . VAL B 1 573 ? 19.75 77.188 29.203 1 23.11 573 VAL B N 1
ATOM 8740 C CA . VAL B 1 573 ? 19.5 77.938 30.406 1 23.11 573 VAL B CA 1
ATOM 8741 C C . VAL B 1 573 ? 20.812 78.25 31.141 1 23.11 573 VAL B C 1
ATOM 8743 O O . VAL B 1 573 ? 21.688 77.375 31.188 1 23.11 573 VAL B O 1
ATOM 8746 N N . GLU B 1 574 ? 21.203 79.562 31.5 1 23.03 574 GLU B N 1
ATOM 8747 C CA . GLU B 1 574 ? 22.156 80.438 32.156 1 23.03 574 GLU B CA 1
ATOM 8748 C C . GLU B 1 574 ? 22.359 80.062 33.625 1 23.03 574 GLU B C 1
ATOM 8750 O O . GLU B 1 574 ? 21.391 80 34.375 1 23.03 574 GLU B O 1
ATOM 8755 N N . ALA B 1 575 ? 23.219 79.188 33.969 1 23.3 575 ALA B N 1
ATOM 8756 C CA . ALA B 1 575 ? 23.547 79.062 35.375 1 23.3 575 ALA B CA 1
ATOM 8757 C C . ALA B 1 575 ? 24.172 80.375 35.875 1 23.3 575 ALA B C 1
ATOM 8759 O O . ALA B 1 575 ? 25.25 80.75 35.406 1 23.3 575 ALA B O 1
ATOM 8760 N N . ARG B 1 576 ? 23.656 81.5 36.344 1 23.55 576 ARG B N 1
ATOM 8761 C CA . ARG B 1 576 ? 24.078 82.75 36.969 1 23.55 576 ARG B CA 1
ATOM 8762 C C . ARG B 1 576 ? 24.953 82.5 38.188 1 23.55 576 ARG B C 1
ATOM 8764 O O . ARG B 1 576 ? 26 83.125 38.375 1 23.55 576 ARG B O 1
ATOM 8771 N N . GLU B 1 577 ? 24.625 82.125 39.5 1 23.91 577 GLU B N 1
ATOM 8772 C CA . GLU B 1 577 ? 25.094 82.938 40.625 1 23.91 577 GLU B CA 1
ATOM 8773 C C . GLU B 1 577 ? 26.609 82.938 40.719 1 23.91 577 GLU B C 1
ATOM 8775 O O . GLU B 1 577 ? 27.266 82 40.188 1 23.91 577 GLU B O 1
ATOM 8780 N N . ASN B 1 578 ? 27.109 84.062 41.656 1 28.91 578 ASN B N 1
ATOM 8781 C CA . ASN B 1 578 ? 27.828 84.938 42.5 1 28.91 578 ASN B CA 1
ATOM 8782 C C . ASN B 1 578 ? 28.609 84.25 43.594 1 28.91 578 ASN B C 1
ATOM 8784 O O . ASN B 1 578 ? 29.531 84.75 44.188 1 28.91 578 ASN B O 1
ATOM 8788 N N . VAL B 1 579 ? 28.516 83.062 44.062 1 30.11 579 VAL B N 1
ATOM 8789 C CA . VAL B 1 579 ? 29.531 82.938 45.125 1 30.11 579 VAL B CA 1
ATOM 8790 C C . VAL B 1 579 ? 30.891 82.688 44.5 1 30.11 579 VAL B C 1
ATOM 8792 O O . VAL B 1 579 ? 31.016 81.938 43.531 1 30.11 579 VAL B O 1
#

Radius of gyration: 42.12 Å; Cα contacts (8 Å, |Δi|>4): 1754; chains: 2; bounding box: 145×180×133 Å

Foldseek 3Di:
DPPPPPPPPPPPPPPPPPPPDLPPFKFKAFLFKEKEWEFFQWDFCLVPVLGAADPVRLLLLLLLLLQVLCQAQVDPPPHNRHHPPHHSAADDCQAEAAEEADRNRQVSSSVSNVCNNHPANQVVVHFADQDPVGDGDADPPRRGHDHDYHYDYPQHLCVCLFFVQPQFQLLVVLLVDVCPDPVQVVVQVVCVVLLQLCCVQPNVVRDDNVCSTLNCLQSSLSNLVNCVVVPPCSCVRDPPVSSVVSQVSNLQSLLQSQAQDDCVVVDLSSRCSLSLQQSNLVNVLVLVVVCQVVQSSGNRYYYYYDHFNNQLSVCRLFVVCDPVRPVSSGTAHRRKMKMKTKMFMDGNVCPDDGRDDLQRIWMFIWIQRTRDPPTDTHTADTPPDDRVPRIGRPVVVSVSSVVRHQDDSQLSCLSRVGDHPVNVVVVVVVVVPPPPPPPPDDPVSVVSNCVVVVVVVVVVVVVVCVVVVVVPPDDPDPPPPPPPPVPDDDDDPPPPVPDDPDPDDDDDDDDDDDDDDDDDDDDPPPPDPPPPPDPDDDDDDDDDDDDDDDPPPDDPPPPPPDDPPPPPPPDPDDDDDDD/DPPPPPPPPPPPPPPPPPPPDLPPFKFKAFLFKEKEWEFFQWDFCLVPVLGAADPVRLLLLLLLLLQVLCQAQVDPPPHNRHHPPHHSAADDCQAEAAEEADRNRQVSSSVSNVCNNHPANQVVVHFADQDPVGDGDADPPRRGHDHDYHYDYPQHLCVCLFFVQPQFQLLVVLLVDVCPDPVQVVQQVVCVVLLQLCCVQPNVVRDDNVCSTLNCLQSVLSNLVNCVVVPPCSCVRDPPVSSVVSQVSNLQSLLQSQAQDDCVVVDLSSRCSLSLQQSNLVNVLVLVVVCQVVLSSGNRYYYYYHHFNNQLSVCRLFVVCDPVRPVSSGTAHRRKMKMKTKMFMDGNVCPDDGRDHLQRIWMFIWIQRTRDPPTDTHTADTPPDDRVPRIGRPVVVSVSSVVRHQDDSQLSCLLRVGDHPVNVVVVVVVVVPPPPPPPPDDPVSVVSNVVVVVVVVVVVVVVVCVVVVVVPPDDPPPPPPDPPCPDDDDDDVPCPDPDDPDDDDDDDDDDDDDDDDDDDDDDDDDDDDDDDDPDDDDDDDDDDDDDDDDPDPDDPPPPPPDDPPPDDDDDDPDPDDDD

InterPro domains:
  IPR000560 Histidine phosphatase superfamily, clade-2 [PF00328] (51-345)
  IPR029033 Histidine phosphatase superfamily [G3DSA:3.40.50.1240] (32-415)
  IPR029033 Histidine phosphatase superfamily [SSF53254] (51-420)
  IPR050645 Histidine Acid Phosphatase [PTHR11567] (18-422)

pLDDT: mean 73.18, std 31.22, range [14.38, 98.88]

Organism: Penicillium patulum (NCBI:txid5078)

Secondary structure (DSSP, 8-state):
-----------------------TTEEEEEEEEEEEEE--SB--TTT-SS-PBPHHHHHHHHHHHHHHIIIIISPPTT-SSSBTT--SSS--TTTEEEEE-S-HHHHHHHHHHHHHHS--GGGGTPPPEE-TTS-EE--HHHH-----EEE--TTSGGGHHHHTTTT-HHHHHHHHHHHTSHHHHHHHHHTHHHHHHHIIIIITTTS-GGG-SGGGHHHHHHHHHHHHHH-TTHHHHS-HHHHHHHHHHHHHHHHHHHS---GGG--SGGGGTTHHHHHHHHHHHHHHHHHHHTTTSS-SEEEEEE-HHHHHHHHHHTT--BTTBGGGGSPPPTT-EEEEEEEEEEETT-SSPPPPPGGGEEEEEEEE---STT---EEE--TT--TT---EEHHHHHHHHHTTS---HHHHHHHHT---HHHHHHHHHHTSS-----TTS-HHHHHHHHHHHHHHHHHHHHHHHHHHHHHHS-----------------S----------------------------------------------------------------TT----------------------/-----------------------TTEEEEEEEEEEEEE--SB--TTT-SS-PBPHHHHHHHHHHHHHHIIIIISPPTT-SSSBTT--SSS--TTTEEEEE-S-HHHHHHHHHHHHHHS--GGGGTPPPEE-TTS-EE--HHHH-----EEE--TTSGGGHHHHTTTT-HHHHHHHHHHHTSHHHHHHHHHTHHHHHHHIIIIITTTS-GGG-SGGGHHHHHHHHHHHHHH-TTHHHHS-HHHHHHHHHHHHHHHHHHHS---GGG--SGGGGTTHHHHHHHHHHHHHHHHHHHTTTSS-SEEEEEE-HHHHHHHHHHTT--BTTBGGGGSPPPTT-EEEEEEEEEEETT-SSPPPPPGGGEEEEEEEE---STT---EEE-STT--TT---EEHHHHHHHHHTTS---HHHHHHHHT---HHHHHHHHHHHTS-----TTS-HHHHHHHHHHHHHHHHHHHHHHHHHHHHHHS----------------------------------------------------------------------------------S-----------------------

Sequence (1158 aa):
MLIYGLPIALLALQGPATVSAQDSDSTEKVWGVFAFTVHGDSKPSVLTSSRPLTDYGANELAAAASAFRYRYVSTPAGSATGIQNISPIILDSNDVDVLSTTGQNIVGSAQAFMQGLYPPLGSMNIPGNQIANGSFAQAPLNGYQYPRIVTVGEADPQSVLVEGHAMCDMYHAAEGEYRGSDEVQDITRDTEAFYRRLWKQALSGVYDWSSATYTNAVAISEYLDYEAVHNDSLLESLHDTDIIRARSLADQYLWRTNSQQSASSGSMIGVASPIAGQTLASSILEAFDLNVQESGTRQKMTLLFGGDEPAVALSSVMGLASQHQPNFYSRLVRGGSFVFELYSFEKRSNLYPSYPGIDNLYVRFLLHNGTDNTTDFQAYSLFGHSPSQAAIPYTEFRSELETFAVASTQEWCLRCNAQTVFCNGVLDQSGSQPWKKNKGMTPAVAGVIGAVTTLAVVGLTAIIAFLLCRARKGSPKKGSLGGFKGSGKLASDTDVTFGEPIWGNSKAEDTEPSNGLAAGVGVAVQGHERTGSWEMGQGKKRNENIQPDGVEMRSPFEDQEEDWHMHSGVQAVEARENVMLIYGLPIALLALQGPATVSAQDSDSTEKVWGVFAFTVHGDSKPSVLTSSRPLTDYGANELAAAASAFRYRYVSTPAGSATGIQNISPIILDSNDVDVLSTTGQNIVGSAQAFMQGLYPPLGSMNIPGNQIANGSFAQAPLNGYQYPRIVTVGEADPQSVLVEGHAMCDMYHAAEGEYRGSDEVQDITRDTEAFYRRLWKQALSGVYDWSSATYTNAVAISEYLDYEAVHNDSLLESLHDTDIIRARSLADQYLWRTNSQQSASSGSMIGVASPIAGQTLASSILEAFDLNVQESGTRQKMTLLFGGDEPAVALSSVMGLASQHQPNFYSRLVRGGSFVFELYSFEKRSNLYPSYPGIDNLYVRFLLHNGTDNTTDFQAYSLFGHSPSQAAIPYTEFRSELETFAVASTQEWCLRCNAQTVFCNGVLDQSGSQPWKKNKGMTPAVAGVIGAVTTLAVVGLTAIIAFLLCRARKGSPKKGSLGGFKGSGKLASDTDVTFGEPIWGNSKAEDTEPSNGLAAGVGVAVQGHERTGSWEMGQGKKRNENIQPDGVEMRSPFEDQEEDWHMHSGVQAVEARENV